Protein AF-0000000080320862 (afdb_homodimer)

Solvent-accessible surface area (backbone atoms only — not comparable to full-atom values): 38168 Å² total; per-residue (Å²): 133,82,80,70,56,69,65,34,37,49,90,59,56,65,63,88,55,69,95,34,54,63,26,19,62,57,45,36,43,0,44,54,37,73,47,16,58,70,41,44,76,78,31,40,38,2,39,52,49,59,76,60,39,82,81,74,31,56,64,66,23,65,77,60,53,41,33,59,44,32,44,46,53,8,50,66,34,42,36,65,35,43,49,48,20,52,14,40,46,42,31,49,30,20,54,40,55,58,47,54,62,36,34,34,38,29,42,59,61,48,59,67,40,59,56,34,24,29,56,77,30,51,31,48,75,42,50,23,65,51,68,42,87,62,38,55,43,66,52,51,66,38,51,59,55,45,36,51,49,39,22,73,74,70,73,43,66,46,64,31,34,37,43,45,35,39,28,89,72,34,22,36,68,47,61,50,50,60,35,18,51,52,27,57,74,72,70,28,46,29,35,35,36,20,41,74,36,36,42,45,31,85,50,45,28,57,82,27,48,41,44,27,42,31,23,17,25,13,31,10,33,13,4,25,28,45,22,11,33,33,26,27,37,74,87,52,39,62,56,39,55,31,48,38,83,61,58,43,76,74,73,58,50,64,47,61,84,22,22,38,60,44,53,32,32,46,45,40,43,19,38,28,46,51,18,30,44,25,15,39,56,58,31,68,54,48,19,75,47,33,66,60,45,27,49,51,34,44,51,48,53,56,59,48,47,31,30,56,54,31,40,81,39,27,54,78,79,55,77,37,36,38,40,17,33,37,17,58,47,53,28,55,48,22,75,71,40,94,55,24,46,34,39,65,35,52,55,33,43,76,65,40,34,35,36,54,55,70,56,44,31,54,40,45,49,31,21,57,47,86,57,48,71,69,54,47,50,50,54,54,44,46,55,50,50,52,33,48,74,72,72,38,58,64,60,132,133,79,79,70,54,70,65,35,37,53,88,59,57,64,61,86,56,67,94,35,53,64,26,20,64,57,44,38,43,0,43,54,38,75,47,16,59,70,42,42,76,78,32,40,38,3,43,52,49,57,75,60,40,82,80,74,31,57,63,66,22,65,75,60,52,40,33,59,44,32,44,48,52,9,52,66,33,42,36,64,35,42,48,48,20,53,14,40,47,41,30,49,30,20,52,40,55,57,46,53,63,35,34,34,38,29,43,60,62,50,60,68,39,60,56,34,25,29,56,77,30,52,31,49,73,41,49,25,64,52,69,42,87,62,39,54,44,63,50,52,66,38,52,58,54,44,38,52,50,39,22,72,74,69,74,43,65,44,64,31,34,39,43,44,36,39,28,89,73,33,24,37,68,47,60,50,52,60,35,19,50,51,26,57,75,70,70,28,47,28,36,36,37,20,42,74,36,37,43,46,32,84,50,44,29,56,82,28,47,40,44,27,42,30,24,18,26,12,31,9,32,12,5,27,23,48,22,12,32,34,28,25,37,73,89,54,41,61,57,38,55,31,48,38,82,63,56,41,76,74,74,58,50,64,48,61,85,22,23,38,60,44,51,32,32,46,46,41,42,21,38,29,45,50,17,30,45,27,14,38,57,58,30,67,53,49,19,76,47,34,66,60,44,25,49,51,35,43,51,49,50,55,58,49,47,32,28,55,53,31,41,82,39,26,52,79,79,57,76,39,36,39,41,18,35,38,17,59,44,55,29,55,47,21,75,71,38,93,57,25,46,34,39,65,35,51,56,33,44,76,66,40,35,34,37,54,54,72,54,44,31,54,41,44,48,31,20,56,47,88,56,49,72,69,54,46,49,50,52,53,45,46,56,50,52,53,34,48,74,73,72,38,58,63,62,133

Sequence (792 aa):
MGMDLNRYHPNNLKRVSSGMINVHPIQRGGILTEEARRVLLEWADGYSVCDVCLEGRVDLVKNPPIDEFKQDVAEFLGMDTARFTAGARHAKFAIMSAFKNGTLVLDSLAHYTSYIAAELNGIRVYEVPNSGYPDFRIDPEGYATTFERVKEETGRYPDLALLTHVDYRYGNLADARKVGKICEEYEVSLVLNTAYTSGIMEVDGKKLRASFIVGSGHKSWAATAPIGILATNYELADSVFRTSKLRGDWSGRAFTKKELALFGCSPVYGLPVMTLMASFPRVVERVKRWDEEVEKARWFVREMEKIEGVELIGERPKNHTLMHFESPAFHHIAKKHRKRGYFLYHELKKRKVFGVQAGMTKNFKLNTYGLSWEELEKVAWAFKDIAEKYGVEVEDMGMDLNRYHPNNLKRVSSGMINVHPIQRGGILTEEARRVLLEWADGYSVCDVCLEGRVDLVKNPPIDEFKQDVAEFLGMDTARFTAGARHAKFAIMSAFKNGTLVLDSLAHYTSYIAAELNGIRVYEVPNSGYPDFRIDPEGYATTFERVKEETGRYPDLALLTHVDYRYGNLADARKVGKICEEYEVSLVLNTAYTSGIMEVDGKKLRASFIVGSGHKSWAATAPIGILATNYELADSVFRTSKLRGDWSGRAFTKKELALFGCSPVYGLPVMTLMASFPRVVERVKRWDEEVEKARWFVREMEKIEGVELIGERPKNHTLMHFESPAFHHIAKKHRKRGYFLYHELKKRKVFGVQAGMTKNFKLNTYGLSWEELEKVAWAFKDIAEKYGVEVED

InterPro domains:
  IPR008829 SepSecS/SepCysS family [PF05889] (107-380)
  IPR013375 O-phosphoseryl-tRNA:Cys-tRNA synthase, archaea [MF_01675] (6-391)
  IPR013375 O-phosphoseryl-tRNA:Cys-tRNA synthase, archaea [NF006810] (5-394)
  IPR013375 O-phosphoseryl-tRNA:Cys-tRNA synthase, archaea [TIGR02539] (14-390)
  IPR015421 Pyridoxal phosphate-dependent transferase, major domain [G3DSA:3.40.640.10] (29-288)
  IPR015422 Pyridoxal phosphate-dependent transferase, small domain [G3DSA:3.90.1150.10] (19-386)
  IPR015424 Pyridoxal phosphate-dependent transferase [SSF53383] (21-385)

pLDDT: mean 95.89, std 4.99, range [46.97, 98.94]

Radius of gyration: 27.14 Å; Cα contacts (8 Å, |Δi|>4): 1940; chains: 2; bounding box: 61×83×74 Å

Organism: NCBI:txid113653

Foldseek 3Di:
DDDPCVCVPVVNVDDPLPQFAAFAQQAFQQAFDPLLVVCCVVFVDDLSQCVQDDPQASCCRPVVHNVVVQQVVCVQQQFGGKFKAQFLLLLLLLLCLLVALFEEEEEPLDDVSNVVSCVVRNYHYHYQFAPDPFARAGDLVSLVVVQVVCCVVPVHGTQAYEYEQAGQAARAGHPLQSNLVSCVVRVHAYEYECQQPQLQARHHCVNSNHQWYKYFNNRRQNFDHGMMMIGGHPVCCCSSQPADPDADPPVRDDLRCAGVSCPGYRPPRTSRSSSSVSSRVVSSVNNVVLVVLLVLQQVLQVLQPLWPQKHWGHDPPRSFQKTKIAHVLQQVVLCVDPLRQQVLQVLCVVLRYHHWDGSDRRMTIGGCPPDDPVSSVSSSVSSVVVCVVSPIGGHD/DDDPCVCVPVVNVDDPLPQFAAFAQQAFQQAFDPLLVVCCVVFVPDLSQCVQDDPQASCCRPVVHNVVVQQVVCVQQQFGGKFKAQFLLLLLLLLCLLVALFEEEEEPLDDCSNVVSCVVRNYHYHYQFAPDPFARAGDLVSQVVVQVVCCVVPVHGTQAYEYECAGQAARAGHPLQSNLVSCVVRVHAYEYECQQPQLQARHHCVNSNHQWYKYFNNRRQNFPHGMIMIGGHPVCCCSSQPADPDADPPVRDDLRCAGVSCPGYRPDRISRSSSSVSSRVVSSVNNVVLVVLLVLQQVLQVLQPLWPQKHWGHDPPRSFQKTKIAHVLQQVVLCVDPLRQQPLQVLCVVLRYHHWDGSDRRMTIGGCPPDDPVSSVSSSVSSVVVCVVSPIGGHD

Nearest PDB structures (foldseek):
  5x6b-assembly1_I  TM=9.585E-01  e=4.644E-48  Methanocaldococcus jannaschii DSM 2661
  3wkr-assembly1_B  TM=9.560E-01  e=3.952E-47  Methanocaldococcus jannaschii DSM 2661
  2e7i-assembly1_A  TM=9.645E-01  e=5.392E-44  Archaeoglobus fulgidus
  3f0h-assembly1_A-2  TM=7.713E-01  e=8.093E-20  unclassified
  7k0m-assembly1_A  TM=6.942E-01  e=3.249E-17  Homo sapiens

Secondary structure (DSSP, 8-state):
----GGGGSGGG---TTTTSEE--TTTSTTPPPHHHHHHHTTT-SSSTTGGG--SS-GGG--SS-HHHHHHHHHHHTT-SEEEEESSHHHHHHHHHHTTTT-EEEEETT--HHHHHHHHHTT-EEEEEPB--TTT-PBPTHHHHHHHHHHHHHHSS--SEEEEESB-TTT--B--HHHHHHHHHHHT-EEEEE-TTTBTTB---TTTTT-SEEEEEHHHHS--SSS-EEEEE-HHHHHHHTPBP--B-TTT--B-TTSBGGGTBS-S--SHHHHHHHHHHHHHHHHGGGHHHHHHHHHHHHHHHTTBTT-EEESSSS--SSEEEEE-HHHHHHHHHSTTGGGHHHHHHHHTTEE-SPTT--SEEEEE-TT--HHHHHHHHHHHHHHHHHTT--B--/----GGGGSGGG---TTTTSEE--TTTSTTPPPHHHHHHHTTT-SSSTTGGG--SS-GGG--SS-HHHHHHHHHHHTT-SEEEEESSHHHHHHHHHHTTTT-EEEEETT--HHHHHHHHHTT-EEEEEPB--TTT-PBPTHHHHHHHHHHHHHHSS--SEEEEESB-TTT--B--HHHHHHHHHHHT-EEEEE-TTTBTTB---TTTTT-SEEEEEHHHHS--SSS-EEEEE-HHHHHHHTPBP--B-TTT--B-TTSBGGGTBS-S--SHHHHHHHHHHHHHHHHGGGHHHHHHHHHHHHHHHTTBTT-EEESSSS--SSEEEEE-HHHHHHHHHSTTGGGHHHHHHHHTTEE-SPTT--SEEEEE-TT--HHHHHHHHHHHHHHHHHTT--B--

Structure (mmCIF, N/CA/C/O backbone):
data_AF-0000000080320862-model_v1
#
loop_
_entity.id
_entity.type
_entity.pdbx_description
1 polymer 'O-phospho-L-seryl-tRNA:Cys-tRNA synthase'
#
loop_
_atom_site.group_PDB
_atom_site.id
_atom_site.type_symbol
_atom_site.label_atom_id
_atom_site.label_alt_id
_atom_site.label_comp_id
_atom_site.label_asym_id
_atom_site.label_entity_id
_atom_site.label_seq_id
_atom_site.pdbx_PDB_ins_code
_atom_site.Cartn_x
_atom_site.Cartn_y
_atom_site.Cartn_z
_atom_site.occupancy
_atom_site.B_iso_or_equiv
_atom_site.auth_seq_id
_atom_site.auth_comp_id
_atom_site.auth_asym_id
_atom_site.auth_atom_id
_atom_site.pdbx_PDB_model_num
ATOM 1 N N . MET A 1 1 ? 31.781 -3.891 -5.289 1 46.97 1 MET A N 1
ATOM 2 C CA . MET A 1 1 ? 31.984 -3.943 -3.846 1 46.97 1 MET A CA 1
ATOM 3 C C . MET A 1 1 ? 30.812 -4.613 -3.148 1 46.97 1 MET A C 1
ATOM 5 O O . MET A 1 1 ? 29.656 -4.445 -3.562 1 46.97 1 MET A O 1
ATOM 9 N N . GLY A 1 2 ? 30.938 -5.785 -2.477 1 68.69 2 GLY A N 1
ATOM 10 C CA . GLY A 1 2 ? 30.031 -6.746 -1.866 1 68.69 2 GLY A CA 1
ATOM 11 C C . GLY A 1 2 ? 29 -6.102 -0.953 1 68.69 2 GLY A C 1
ATOM 12 O O . GLY A 1 2 ? 29.25 -5.039 -0.378 1 68.69 2 GLY A O 1
ATOM 13 N N . MET A 1 3 ? 27.625 -6.383 -1.11 1 88.44 3 MET A N 1
ATOM 14 C CA . MET A 1 3 ? 26.578 -5.906 -0.226 1 88.44 3 MET A CA 1
ATOM 15 C C . MET A 1 3 ? 26.938 -6.129 1.236 1 88.44 3 MET A C 1
ATOM 17 O O . MET A 1 3 ? 27.406 -7.207 1.604 1 88.44 3 MET A O 1
ATOM 21 N N . ASP A 1 4 ? 27.016 -5.012 2.002 1 93.62 4 ASP A N 1
ATOM 22 C CA . ASP A 1 4 ? 27.188 -5.176 3.445 1 93.62 4 ASP A CA 1
ATOM 23 C C . ASP A 1 4 ? 25.844 -5.516 4.109 1 93.62 4 ASP A C 1
ATOM 25 O O . ASP A 1 4 ? 25.141 -4.625 4.578 1 93.62 4 ASP A O 1
ATOM 29 N N . LEU A 1 5 ? 25.609 -6.785 4.328 1 95.81 5 LEU A N 1
ATOM 30 C CA . LEU A 1 5 ? 24.312 -7.273 4.82 1 95.81 5 LEU A CA 1
ATOM 31 C C . LEU A 1 5 ? 24.188 -7.035 6.32 1 95.81 5 LEU A C 1
ATOM 33 O O . LEU A 1 5 ? 23.078 -7.094 6.863 1 95.81 5 LEU A O 1
ATOM 37 N N . ASN A 1 6 ? 25.281 -6.766 6.98 1 95.19 6 ASN A N 1
ATOM 38 C CA . ASN A 1 6 ? 25.25 -6.535 8.422 1 95.19 6 ASN A CA 1
ATOM 39 C C . ASN A 1 6 ? 24.438 -5.289 8.773 1 95.19 6 ASN A C 1
ATOM 41 O O . ASN A 1 6 ? 23.922 -5.176 9.883 1 95.19 6 ASN A O 1
ATOM 45 N N . ARG A 1 7 ? 24.375 -4.395 7.84 1 95.81 7 ARG A N 1
ATOM 46 C CA . ARG A 1 7 ? 23.625 -3.154 8.023 1 95.81 7 ARG A CA 1
ATOM 47 C C . ARG A 1 7 ? 22.156 -3.443 8.367 1 95.81 7 ARG A C 1
ATOM 49 O O . ARG A 1 7 ? 21.484 -2.613 8.977 1 95.81 7 ARG A O 1
ATOM 56 N N . TYR A 1 8 ? 21.703 -4.645 8.016 1 97.62 8 TYR A N 1
ATOM 57 C CA . TYR A 1 8 ? 20.266 -4.93 8.117 1 97.62 8 TYR A CA 1
ATOM 58 C C . TYR A 1 8 ? 19.969 -5.82 9.32 1 97.62 8 TYR A C 1
ATOM 60 O O . TYR A 1 8 ? 18.844 -6.293 9.484 1 97.62 8 TYR A O 1
ATOM 68 N N . HIS A 1 9 ? 21 -6.09 10.164 1 96.75 9 HIS A N 1
ATOM 69 C CA . HIS A 1 9 ? 20.781 -6.801 11.422 1 96.75 9 HIS A CA 1
ATOM 70 C C . HIS A 1 9 ? 19.797 -6.039 12.312 1 96.75 9 HIS A C 1
ATOM 72 O O . HIS A 1 9 ? 19.844 -4.809 12.391 1 96.75 9 HIS A O 1
ATOM 78 N N . PRO A 1 10 ? 18.859 -6.762 12.969 1 95.56 10 PRO A N 1
ATOM 79 C CA . PRO A 1 10 ? 17.859 -6.098 13.805 1 95.56 10 PRO A CA 1
ATOM 80 C C . PRO A 1 10 ? 18.484 -5.113 14.797 1 95.56 10 PRO A C 1
ATOM 82 O O . PRO A 1 10 ? 17.875 -4.078 15.102 1 95.56 10 PRO A O 1
ATOM 85 N N . ASN A 1 11 ? 19.641 -5.391 15.297 1 94.69 11 ASN A N 1
ATOM 86 C CA . ASN A 1 11 ? 20.328 -4.508 16.234 1 94.69 11 ASN A CA 1
ATOM 87 C C . ASN A 1 11 ? 20.672 -3.166 15.609 1 94.69 11 ASN A C 1
ATOM 89 O O . ASN A 1 11 ? 20.875 -2.178 16.312 1 94.69 11 ASN A O 1
ATOM 93 N N . ASN A 1 12 ? 20.781 -3.119 14.273 1 94.5 12 ASN A N 1
ATOM 94 C CA . ASN A 1 12 ? 21.109 -1.898 13.547 1 94.5 12 ASN A CA 1
ATOM 95 C C . ASN A 1 12 ? 19.859 -1.221 12.992 1 94.5 12 ASN A C 1
ATOM 97 O O . ASN A 1 12 ? 19.953 -0.229 12.266 1 94.5 12 ASN A O 1
ATOM 101 N N . LEU A 1 13 ? 18.719 -1.763 13.312 1 94.56 13 LEU A N 1
ATOM 102 C CA . LEU A 1 13 ? 17.453 -1.229 12.82 1 94.56 13 LEU A CA 1
ATOM 103 C C . LEU A 1 13 ? 16.578 -0.745 13.977 1 94.56 13 LEU A C 1
ATOM 105 O O . LEU A 1 13 ? 15.352 -0.868 13.922 1 94.56 13 LEU A O 1
ATOM 109 N N . LYS A 1 14 ? 17.109 -0.17 14.93 1 91.81 14 LYS A N 1
ATOM 110 C CA . LYS A 1 14 ? 16.359 0.406 16.047 1 91.81 14 LYS A CA 1
ATOM 111 C C . LYS A 1 14 ? 15.781 1.765 15.672 1 91.81 14 LYS A C 1
ATOM 113 O O . LYS A 1 14 ? 16.391 2.529 14.93 1 91.81 14 LYS A O 1
ATOM 118 N N . ARG A 1 15 ? 14.617 1.944 16.203 1 89.81 15 ARG A N 1
ATOM 119 C CA . ARG A 1 15 ? 13.984 3.236 15.961 1 89.81 15 ARG A CA 1
ATOM 120 C C . ARG A 1 15 ? 14.695 4.344 16.734 1 89.81 15 ARG A C 1
ATOM 122 O O . ARG A 1 15 ? 14.938 4.215 17.938 1 89.81 15 ARG A O 1
ATOM 129 N N . VAL A 1 16 ? 14.906 5.43 16.078 1 87.44 16 VAL A N 1
ATOM 130 C CA . VAL A 1 16 ? 15.688 6.523 16.641 1 87.44 16 VAL A CA 1
ATOM 131 C C . VAL A 1 16 ? 14.93 7.145 17.812 1 87.44 16 VAL A C 1
ATOM 133 O O . VAL A 1 16 ? 15.539 7.598 18.781 1 87.44 16 VAL A O 1
ATOM 136 N N . SER A 1 17 ? 13.641 7.086 17.766 1 89.62 17 SER A N 1
ATOM 137 C CA . SER A 1 17 ? 12.805 7.758 18.75 1 89.62 17 SER A CA 1
ATOM 138 C C . SER A 1 17 ? 12.516 6.84 19.938 1 89.62 17 SER A C 1
ATOM 140 O O . SER A 1 17 ? 11.781 7.215 20.859 1 89.62 17 SER A O 1
ATOM 142 N N . SER A 1 18 ? 13.117 5.656 19.969 1 88 18 SER A N 1
ATOM 143 C CA . SER A 1 18 ? 12.82 4.688 21.016 1 88 18 SER A CA 1
ATOM 144 C C . SER A 1 18 ? 13.117 5.266 22.406 1 88 18 SER A C 1
ATOM 146 O O . SER A 1 18 ? 14.188 5.828 22.625 1 88 18 SER A O 1
ATOM 148 N N . GLY A 1 19 ? 12.125 5.164 23.297 1 90.5 19 GLY A N 1
ATOM 149 C CA . GLY A 1 19 ? 12.305 5.609 24.672 1 90.5 19 GLY A CA 1
ATOM 150 C C . GLY A 1 19 ? 12.07 7.098 24.859 1 90.5 19 GLY A C 1
ATOM 151 O O . GLY A 1 19 ? 12.25 7.629 25.953 1 90.5 19 GLY A O 1
ATOM 152 N N . MET A 1 20 ? 11.641 7.77 23.891 1 95.5 20 MET A N 1
ATOM 153 C CA . MET A 1 20 ? 11.422 9.211 23.953 1 95.5 20 MET A CA 1
ATOM 154 C C . MET A 1 20 ? 9.953 9.555 23.703 1 95.5 20 MET A C 1
ATOM 156 O O . MET A 1 20 ? 9.195 8.719 23.203 1 95.5 20 MET A O 1
ATOM 160 N N . ILE A 1 21 ? 9.523 10.766 24.172 1 97.25 21 ILE A N 1
ATOM 161 C CA . ILE A 1 21 ? 8.219 11.281 23.781 1 97.25 21 ILE A CA 1
ATOM 162 C C . ILE A 1 21 ? 8.273 11.82 22.359 1 97.25 21 ILE A C 1
ATOM 164 O O . ILE A 1 21 ? 8.953 12.812 22.078 1 97.25 21 ILE A O 1
ATOM 168 N N . ASN A 1 22 ? 7.652 11.086 21.453 1 95.19 22 ASN A N 1
ATOM 169 C CA . ASN A 1 22 ? 7.637 11.477 20.047 1 95.19 22 ASN A CA 1
ATOM 170 C C . ASN A 1 22 ? 6.473 12.422 19.734 1 95.19 22 ASN A C 1
ATOM 172 O O . ASN A 1 22 ? 5.312 12.008 19.766 1 95.19 22 ASN A O 1
ATOM 176 N N . VAL A 1 23 ? 6.762 13.68 19.406 1 97.38 23 VAL A N 1
ATOM 177 C CA . VAL A 1 23 ? 5.727 14.68 19.156 1 97.38 23 VAL A CA 1
ATOM 178 C C . VAL A 1 23 ? 5.688 15 17.656 1 97.38 23 VAL A C 1
ATOM 180 O O . VAL A 1 23 ? 5.219 16.078 17.266 1 97.38 23 VAL A O 1
ATOM 183 N N . HIS A 1 24 ? 6.289 14.07 16.828 1 95.31 24 HIS A N 1
ATOM 184 C CA . HIS A 1 24 ? 6.262 14.289 15.391 1 95.31 24 HIS A CA 1
ATOM 185 C C . HIS A 1 24 ? 4.832 14.43 14.883 1 95.31 24 HIS A C 1
ATOM 187 O O . HIS A 1 24 ? 3.943 13.68 15.297 1 95.31 24 HIS A O 1
ATOM 193 N N . PRO A 1 25 ? 4.594 15.312 13.945 1 94.56 25 PRO A N 1
ATOM 194 C CA . PRO A 1 25 ? 3.246 15.656 13.484 1 94.56 25 PRO A CA 1
ATOM 195 C C . PRO A 1 25 ? 2.473 14.438 12.977 1 94.56 25 PRO A C 1
ATOM 197 O O . PRO A 1 25 ? 1.252 14.367 13.133 1 94.56 25 PRO A O 1
ATOM 200 N N . ILE A 1 26 ? 3.094 13.422 12.422 1 92.25 26 ILE A N 1
ATOM 201 C CA . ILE A 1 26 ? 2.375 12.375 11.703 1 92.25 26 ILE A CA 1
ATOM 202 C C . ILE A 1 26 ? 2.297 11.117 12.57 1 92.25 26 ILE A C 1
ATOM 204 O O . ILE A 1 26 ? 1.767 10.094 12.141 1 92.25 26 ILE A O 1
ATOM 208 N N . GLN A 1 27 ? 2.746 11.125 13.828 1 91.38 27 GLN A N 1
ATOM 209 C CA . GLN A 1 27 ? 2.943 9.867 14.539 1 91.38 27 GLN A CA 1
ATOM 210 C C . GLN A 1 27 ? 1.879 9.664 15.617 1 91.38 27 GLN A C 1
ATOM 212 O O . GLN A 1 27 ? 1.612 8.539 16.031 1 91.38 27 GLN A O 1
ATOM 217 N N . ARG A 1 28 ? 1.234 10.75 15.977 1 94.31 28 ARG A N 1
ATOM 218 C CA . ARG A 1 28 ? 0.558 10.734 17.266 1 94.31 28 ARG A CA 1
ATOM 219 C C . ARG A 1 28 ? -0.772 9.992 17.188 1 94.31 28 ARG A C 1
ATOM 221 O O . ARG A 1 28 ? -1.066 9.141 18.016 1 94.31 28 ARG A O 1
ATOM 228 N N . GLY A 1 29 ? -1.543 10.281 16.188 1 94.75 29 GLY A N 1
ATOM 229 C CA . GLY A 1 29 ? -2.842 9.641 16.078 1 94.75 29 GLY A CA 1
ATOM 230 C C . GLY A 1 29 ? -2.76 8.234 15.508 1 94.75 29 GLY A C 1
ATOM 231 O O . GLY A 1 29 ? -3.742 7.488 15.539 1 94.75 29 GLY A O 1
ATOM 232 N N . GLY A 1 30 ? -1.595 7.805 15.047 1 94.69 30 GLY A N 1
ATOM 233 C CA . GLY A 1 30 ? -1.415 6.52 14.391 1 94.69 30 GLY A CA 1
ATOM 234 C C . GLY A 1 30 ? -0.838 5.457 15.305 1 94.69 30 GLY A C 1
ATOM 235 O O . GLY A 1 30 ? -0.691 4.297 14.906 1 94.69 30 GLY A O 1
ATOM 236 N N . ILE A 1 31 ? -0.519 5.816 16.594 1 95.12 31 ILE A N 1
ATOM 237 C CA . ILE A 1 31 ? 0.044 4.867 17.562 1 95.12 31 ILE A CA 1
ATOM 238 C C . ILE A 1 31 ? -0.952 3.74 17.812 1 95.12 31 ILE A C 1
ATOM 240 O O . ILE A 1 31 ? -2.131 3.99 18.062 1 95.12 31 ILE A O 1
ATOM 244 N N . LEU A 1 32 ? -0.488 2.508 17.75 1 96.38 32 LEU A N 1
ATOM 245 C CA . LEU A 1 32 ? -1.352 1.339 17.875 1 96.38 32 LEU A CA 1
ATOM 246 C C . LEU A 1 32 ? -1.951 1.248 19.266 1 96.38 32 LEU A C 1
ATOM 248 O O . LEU A 1 32 ? -1.299 1.606 20.25 1 96.38 32 LEU A O 1
ATOM 252 N N . THR A 1 33 ? -3.193 0.802 19.328 1 97.19 33 THR A N 1
ATOM 253 C CA . THR A 1 33 ? -3.811 0.458 20.594 1 97.19 33 THR A CA 1
ATOM 254 C C . THR A 1 33 ? -3.219 -0.833 21.156 1 97.19 33 THR A C 1
ATOM 256 O O . THR A 1 33 ? -2.496 -1.544 20.453 1 97.19 33 THR A O 1
ATOM 259 N N . GLU A 1 34 ? -3.488 -1.086 22.406 1 96.81 34 GLU A N 1
ATOM 260 C CA . GLU A 1 34 ? -3.066 -2.35 23.016 1 96.81 34 GLU A CA 1
ATOM 261 C C . GLU A 1 34 ? -3.67 -3.539 22.266 1 96.81 34 GLU A C 1
ATOM 263 O O . GLU A 1 34 ? -3.01 -4.562 22.078 1 96.81 34 GLU A O 1
ATOM 268 N N . GLU A 1 35 ? -4.957 -3.42 21.906 1 97.5 35 GLU A N 1
ATOM 269 C CA . GLU A 1 35 ? -5.645 -4.477 21.172 1 97.5 35 GLU A CA 1
ATOM 270 C C . GLU A 1 35 ? -4.953 -4.77 19.844 1 97.5 35 GLU A C 1
ATOM 272 O O . GLU A 1 35 ? -4.773 -5.934 19.484 1 97.5 35 GLU A O 1
ATOM 277 N N . ALA A 1 36 ? -4.574 -3.715 19.109 1 96.88 36 ALA A N 1
ATOM 278 C CA . ALA A 1 36 ? -3.889 -3.883 17.828 1 96.88 36 ALA A CA 1
ATOM 279 C C . ALA A 1 36 ? -2.529 -4.551 18.016 1 96.88 36 ALA A C 1
ATOM 281 O O . ALA A 1 36 ? -2.105 -5.359 17.188 1 96.88 36 ALA A O 1
ATOM 282 N N . ARG A 1 37 ? -1.789 -4.258 19.078 1 96 37 ARG A N 1
ATOM 283 C CA . ARG A 1 37 ? -0.488 -4.859 19.344 1 96 37 ARG A CA 1
ATOM 284 C C . ARG A 1 37 ? -0.615 -6.359 19.578 1 96 37 ARG A C 1
ATOM 286 O O . ARG A 1 37 ? 0.291 -7.125 19.234 1 96 37 ARG A O 1
ATOM 293 N N . ARG A 1 38 ? -1.689 -6.801 20.078 1 95.19 38 ARG A N 1
ATOM 294 C CA . ARG A 1 38 ? -1.9 -8.203 20.406 1 95.19 38 ARG A CA 1
ATOM 295 C C . ARG A 1 38 ? -2.064 -9.047 19.141 1 95.19 38 ARG A C 1
ATOM 297 O O . ARG A 1 38 ? -1.868 -10.266 19.172 1 95.19 38 ARG A O 1
ATOM 304 N N . VAL A 1 39 ? -2.439 -8.406 18.031 1 94.12 39 VAL A N 1
ATOM 305 C CA . VAL A 1 39 ? -2.686 -9.203 16.828 1 94.12 39 VAL A CA 1
ATOM 306 C C . VAL A 1 39 ? -1.477 -9.125 15.906 1 94.12 39 VAL A C 1
ATOM 308 O O . VAL A 1 39 ? -1.432 -9.812 14.883 1 94.12 39 VAL A O 1
ATOM 311 N N . LEU A 1 40 ? -0.466 -8.352 16.234 1 92.94 40 LEU A N 1
ATOM 312 C CA . LEU A 1 40 ? 0.667 -8.055 15.359 1 92.94 40 LEU A CA 1
ATOM 313 C C . LEU A 1 40 ? 1.373 -9.336 14.938 1 92.94 40 LEU A C 1
ATOM 315 O O . LEU A 1 40 ? 1.51 -9.609 13.742 1 92.94 40 LEU A O 1
ATOM 319 N N . LEU A 1 41 ? 1.746 -10.117 15.891 1 89.56 41 LEU A N 1
ATOM 320 C CA . LEU A 1 41 ? 2.564 -11.289 15.602 1 89.56 41 LEU A CA 1
ATOM 321 C C . LEU A 1 41 ? 1.768 -12.328 14.828 1 89.56 41 LEU A C 1
ATOM 323 O O . LEU A 1 41 ? 2.297 -12.969 13.914 1 89.56 41 LEU A O 1
ATOM 327 N N . GLU A 1 42 ? 0.549 -12.453 15.164 1 89.5 42 GLU A N 1
ATOM 328 C CA . GLU A 1 42 ? -0.31 -13.469 14.562 1 89.5 42 GLU A CA 1
ATOM 329 C C . GLU A 1 42 ? -0.488 -13.219 13.062 1 89.5 42 GLU A C 1
ATOM 331 O O . GLU A 1 42 ? -0.583 -14.164 12.281 1 89.5 42 GLU A O 1
ATOM 336 N N . TRP A 1 43 ? -0.539 -12.008 12.688 1 92 43 TRP A N 1
ATOM 337 C CA . TRP A 1 43 ? -0.891 -11.656 11.312 1 92 43 TRP A CA 1
ATOM 338 C C . TRP A 1 43 ? 0.305 -11.062 10.578 1 92 43 TRP A C 1
ATOM 340 O O . TRP A 1 43 ? 0.151 -10.461 9.508 1 92 43 TRP A O 1
ATOM 350 N N . ALA A 1 44 ? 1.515 -11.258 11.023 1 91.88 44 ALA A N 1
ATOM 351 C CA . ALA A 1 44 ? 2.697 -10.547 10.539 1 91.88 44 ALA A CA 1
ATOM 352 C C . ALA A 1 44 ? 3.197 -11.148 9.234 1 91.88 44 ALA A C 1
ATOM 354 O O . ALA A 1 44 ? 3.809 -10.453 8.414 1 91.88 44 ALA A O 1
ATOM 355 N N . ASP A 1 45 ? 2.867 -12.461 8.969 1 90.12 45 ASP A N 1
ATOM 356 C CA . ASP A 1 45 ? 3.461 -13.148 7.828 1 90.12 45 ASP A CA 1
ATOM 357 C C . ASP A 1 45 ? 2.762 -12.766 6.527 1 90.12 45 ASP A C 1
ATOM 359 O O . ASP A 1 45 ? 1.547 -12.93 6.395 1 90.12 45 ASP A O 1
ATOM 363 N N . GLY A 1 46 ? 3.561 -12.336 5.52 1 81.5 46 GLY A N 1
ATOM 364 C CA . GLY A 1 46 ? 3.07 -12.133 4.168 1 81.5 46 GLY A CA 1
ATOM 365 C C . GLY A 1 46 ? 1.685 -11.523 4.117 1 81.5 46 GLY A C 1
ATOM 366 O O . GLY A 1 46 ? 1.397 -10.562 4.84 1 81.5 46 GLY A O 1
ATOM 367 N N . TYR A 1 47 ? 0.938 -12.055 3.08 1 75.06 47 TYR A N 1
ATOM 368 C CA . TYR A 1 47 ? -0.455 -11.633 2.98 1 75.06 47 TYR A CA 1
ATOM 369 C C . TYR A 1 47 ? -1.356 -12.531 3.82 1 75.06 47 TYR A C 1
ATOM 371 O O . TYR A 1 47 ? -1.982 -13.453 3.299 1 75.06 47 TYR A O 1
ATOM 379 N N . SER A 1 48 ? -1.496 -12.18 4.941 1 78.56 48 SER A N 1
ATOM 380 C CA . SER A 1 48 ? -2.049 -13.102 5.93 1 78.56 48 SER A CA 1
ATOM 381 C C . SER A 1 48 ? -3.568 -13.18 5.82 1 78.56 48 SER A C 1
ATOM 383 O O . SER A 1 48 ? -4.176 -14.148 6.277 1 78.56 48 SER A O 1
ATOM 385 N N . VAL A 1 49 ? -4.152 -12.273 5.02 1 86.69 49 VAL A N 1
ATOM 386 C CA . VAL A 1 49 ? -5.605 -12.281 4.922 1 86.69 49 VAL A CA 1
ATOM 387 C C . VAL A 1 49 ? -6.031 -12.945 3.615 1 86.69 49 VAL A C 1
ATOM 389 O O . VAL A 1 49 ? -7.121 -13.523 3.527 1 86.69 49 VAL A O 1
ATOM 392 N N . CYS A 1 50 ? -5.184 -13.008 2.693 1 87.06 50 CYS A N 1
ATOM 393 C CA . CYS A 1 50 ? -5.531 -13.445 1.348 1 87.06 50 CYS A CA 1
ATOM 394 C C . CYS A 1 50 ? -5.617 -14.969 1.275 1 87.06 50 CYS A C 1
ATOM 396 O O . CYS A 1 50 ? -6.207 -15.516 0.344 1 87.06 50 CYS A O 1
ATOM 398 N N . ASP A 1 51 ? -5.051 -15.617 2.213 1 83.75 51 ASP A N 1
ATOM 399 C CA . ASP A 1 51 ? -5.102 -17.078 2.178 1 83.75 51 ASP A CA 1
ATOM 400 C C . ASP A 1 51 ? -6.488 -17.578 2.562 1 83.75 51 ASP A C 1
ATOM 402 O O . ASP A 1 51 ? -6.77 -18.781 2.436 1 83.75 51 ASP A O 1
ATOM 406 N N . VAL A 1 52 ? -7.395 -16.656 2.941 1 87.62 52 VAL A N 1
ATOM 407 C CA . VAL A 1 52 ? -8.766 -17.047 3.25 1 87.62 52 VAL A CA 1
ATOM 408 C C . VAL A 1 52 ? -9.727 -16.344 2.299 1 87.62 52 VAL A C 1
ATOM 410 O O . VAL A 1 52 ? -10.945 -16.375 2.502 1 87.62 52 VAL A O 1
ATOM 413 N N . CYS A 1 53 ? -9.195 -15.664 1.346 1 88.06 53 CYS A N 1
ATOM 414 C CA . CYS A 1 53 ? -10.016 -14.938 0.388 1 88.06 53 CYS A CA 1
ATOM 415 C C . CYS A 1 53 ? -10.578 -15.867 -0.68 1 88.06 53 CYS A C 1
ATOM 417 O O . CYS A 1 53 ? -9.828 -16.359 -1.536 1 88.06 53 CYS A O 1
ATOM 419 N N . LEU A 1 54 ? -11.859 -16.047 -0.661 1 83.25 54 LEU A N 1
ATOM 420 C CA . LEU A 1 54 ? -12.5 -16.969 -1.591 1 83.25 54 LEU A CA 1
ATOM 421 C C . LEU A 1 54 ? -13.203 -16.203 -2.715 1 83.25 54 LEU A C 1
ATOM 423 O O . LEU A 1 54 ? -13.383 -16.75 -3.812 1 83.25 54 LEU A O 1
ATOM 427 N N . GLU A 1 55 ? -13.5 -14.945 -2.441 1 81.19 55 GLU A N 1
ATOM 428 C CA . GLU A 1 55 ? -14.312 -14.18 -3.381 1 81.19 55 GLU A CA 1
ATOM 429 C C . GLU A 1 55 ? -13.438 -13.422 -4.375 1 81.19 55 GLU A C 1
ATOM 431 O O . GLU A 1 55 ? -13.945 -12.805 -5.316 1 81.19 55 GLU A O 1
ATOM 436 N N . GLY A 1 56 ? -12.211 -13.406 -4.172 1 86.19 56 GLY A N 1
ATOM 437 C CA . GLY A 1 56 ? -11.297 -12.758 -5.098 1 86.19 56 GLY A CA 1
ATOM 438 C C . GLY A 1 56 ? -11.047 -11.297 -4.77 1 86.19 56 GLY A C 1
ATOM 439 O O . GLY A 1 56 ? -10.359 -10.594 -5.512 1 86.19 56 GLY A O 1
ATOM 440 N N . ARG A 1 57 ? -11.719 -10.805 -3.771 1 92.44 57 ARG A N 1
ATOM 441 C CA . ARG A 1 57 ? -11.477 -9.469 -3.232 1 92.44 57 ARG A CA 1
ATOM 442 C C . ARG A 1 57 ? -11.438 -9.492 -1.708 1 92.44 57 ARG A C 1
ATOM 444 O O . ARG A 1 57 ? -12.344 -10.031 -1.065 1 92.44 57 ARG A O 1
ATOM 451 N N . VAL A 1 58 ? -10.469 -8.828 -1.168 1 90 58 VAL A N 1
ATOM 452 C CA . VAL A 1 58 ? -10.203 -8.922 0.265 1 90 58 VAL A CA 1
ATOM 453 C C . VAL A 1 58 ? -11.305 -8.203 1.04 1 90 58 VAL A C 1
ATOM 455 O O . VAL A 1 58 ? -11.656 -8.602 2.15 1 90 58 VAL A O 1
ATOM 458 N N . ASP A 1 59 ? -11.875 -7.121 0.458 1 92.12 59 ASP A N 1
ATOM 459 C CA . ASP A 1 59 ? -12.883 -6.34 1.168 1 92.12 59 ASP A CA 1
ATOM 460 C C . ASP A 1 59 ? -14.172 -7.145 1.353 1 92.12 59 ASP A C 1
ATOM 462 O O . ASP A 1 59 ? -15.055 -6.746 2.113 1 92.12 59 ASP A O 1
ATOM 466 N N . LEU A 1 60 ? -14.211 -8.383 0.729 1 93.38 60 LEU A N 1
ATOM 467 C CA . LEU A 1 60 ? -15.398 -9.227 0.818 1 93.38 60 LEU A CA 1
ATOM 468 C C . LEU A 1 60 ? -15.164 -10.391 1.774 1 93.38 60 LEU A C 1
ATOM 470 O O . LEU A 1 60 ? -16.062 -11.211 1.984 1 93.38 60 LEU A O 1
ATOM 474 N N . VAL A 1 61 ? -13.961 -10.484 2.344 1 92.88 61 VAL A N 1
ATOM 475 C CA . VAL A 1 61 ? -13.641 -11.562 3.27 1 92.88 61 VAL A CA 1
ATOM 476 C C . VAL A 1 61 ? -14.523 -11.461 4.508 1 92.88 61 VAL A C 1
ATOM 478 O O . VAL A 1 61 ? -14.656 -10.391 5.105 1 92.88 61 VAL A O 1
ATOM 481 N N . LYS A 1 62 ? -15.094 -12.586 4.941 1 92.56 62 LYS A N 1
ATOM 482 C CA . LYS A 1 62 ? -16.062 -12.594 6.043 1 92.56 62 LYS A CA 1
ATOM 483 C C . LYS A 1 62 ? -15.391 -13.023 7.348 1 92.56 62 LYS A C 1
ATOM 485 O O . LYS A 1 62 ? -15.852 -12.664 8.43 1 92.56 62 LYS A O 1
ATOM 490 N N . ASN A 1 63 ? -14.344 -13.898 7.27 1 90.31 63 ASN A N 1
ATOM 491 C CA . ASN A 1 63 ? -13.555 -14.328 8.414 1 90.31 63 ASN A CA 1
ATOM 492 C C . ASN A 1 63 ? -12.055 -14.281 8.109 1 90.31 63 ASN A C 1
ATOM 494 O O . ASN A 1 63 ? -11.531 -15.172 7.434 1 90.31 63 ASN A O 1
ATOM 498 N N . PRO A 1 64 ? -11.43 -13.25 8.805 1 92.38 64 PRO A N 1
ATOM 499 C CA . PRO A 1 64 ? -11.875 -12.195 9.711 1 92.38 64 PRO A CA 1
ATOM 500 C C . PRO A 1 64 ? -12.93 -11.281 9.086 1 92.38 64 PRO A C 1
ATOM 502 O O . PRO A 1 64 ? -13.125 -11.305 7.867 1 92.38 64 PRO A O 1
ATOM 505 N N . PRO A 1 65 ? -13.648 -10.523 9.859 1 94 65 PRO A N 1
ATOM 506 C CA . PRO A 1 65 ? -14.844 -9.828 9.375 1 94 65 PRO A CA 1
ATOM 507 C C . PRO A 1 65 ? -14.523 -8.508 8.68 1 94 65 PRO A C 1
ATOM 509 O O . PRO A 1 65 ? -15.047 -7.461 9.062 1 94 65 PRO A O 1
ATOM 512 N N . ILE A 1 66 ? -13.805 -8.523 7.594 1 94.56 66 ILE A N 1
ATOM 513 C CA . ILE A 1 66 ? -13.383 -7.348 6.84 1 94.56 66 ILE A CA 1
ATOM 514 C C . ILE A 1 66 ? -14.586 -6.746 6.105 1 94.56 66 ILE A C 1
ATOM 516 O O . ILE A 1 66 ? -14.711 -5.523 6.012 1 94.56 66 ILE A O 1
ATOM 520 N N . ASP A 1 67 ? -15.453 -7.629 5.559 1 94.81 67 ASP A N 1
ATOM 521 C CA . ASP A 1 67 ? -16.656 -7.16 4.879 1 94.81 67 ASP A CA 1
ATOM 522 C C . ASP A 1 67 ? -17.531 -6.336 5.816 1 94.81 67 ASP A C 1
ATOM 524 O O . ASP A 1 67 ? -17.953 -5.234 5.465 1 94.81 67 ASP A O 1
ATOM 528 N N . GLU A 1 68 ? -17.75 -6.863 7 1 96.19 68 GLU A N 1
ATOM 529 C CA . GLU A 1 68 ? -18.516 -6.125 8 1 96.19 68 GLU A CA 1
ATOM 530 C C . GLU A 1 68 ? -17.797 -4.859 8.438 1 96.19 68 GLU A C 1
ATOM 532 O O . GLU A 1 68 ? -18.422 -3.822 8.664 1 96.19 68 GLU A O 1
ATOM 537 N N . PHE A 1 69 ? -16.531 -4.945 8.555 1 96.88 69 PHE A N 1
ATOM 538 C CA . PHE A 1 69 ? -15.719 -3.828 9 1 96.88 69 PHE A CA 1
ATOM 539 C C . PHE A 1 69 ? -15.844 -2.648 8.047 1 96.88 69 PHE A C 1
ATOM 541 O O . PHE A 1 69 ? -15.961 -1.5 8.477 1 96.88 69 PHE A O 1
ATOM 548 N N . LYS A 1 70 ? -15.742 -2.887 6.727 1 95.56 70 LYS A N 1
ATOM 549 C CA . LYS A 1 70 ? -15.867 -1.818 5.738 1 95.56 70 LYS A CA 1
ATOM 550 C C . LYS A 1 70 ? -17.188 -1.077 5.895 1 95.56 70 LYS A C 1
ATOM 552 O O . LYS A 1 70 ? -17.234 0.147 5.758 1 95.56 70 LYS A O 1
ATOM 557 N N . GLN A 1 71 ? -18.25 -1.77 6.258 1 96.31 71 GLN A N 1
ATOM 558 C CA . GLN A 1 71 ? -19.547 -1.154 6.461 1 96.31 71 GLN A CA 1
ATOM 559 C C . GLN A 1 71 ? -19.594 -0.369 7.77 1 96.31 71 GLN A C 1
ATOM 561 O O . GLN A 1 71 ? -20.172 0.718 7.832 1 96.31 71 GLN A O 1
ATOM 566 N N . ASP A 1 72 ? -19.016 -0.97 8.797 1 98.12 72 ASP A N 1
ATOM 567 C CA . ASP A 1 72 ? -18.969 -0.281 10.086 1 98.12 72 ASP A CA 1
ATOM 568 C C . ASP A 1 72 ? -18.188 1.028 9.984 1 98.12 72 ASP A C 1
ATOM 570 O O . ASP A 1 72 ? -18.594 2.039 10.562 1 98.12 72 ASP A O 1
ATOM 574 N N . VAL A 1 73 ? -17.125 1.01 9.242 1 98 73 VAL A N 1
ATOM 575 C CA . VAL A 1 73 ? -16.312 2.211 9.047 1 98 73 VAL A CA 1
ATOM 576 C C . VAL A 1 73 ? -17.109 3.248 8.258 1 98 73 VAL A C 1
ATOM 578 O O . VAL A 1 73 ? -17.109 4.434 8.594 1 98 73 VAL A O 1
ATOM 581 N N . ALA A 1 74 ? -17.797 2.809 7.184 1 98.12 74 ALA A N 1
ATOM 582 C CA . ALA A 1 74 ? -18.641 3.717 6.418 1 98.12 74 ALA A CA 1
ATOM 583 C C . ALA A 1 74 ? -19.703 4.359 7.309 1 98.12 74 ALA A C 1
ATOM 585 O O . ALA A 1 74 ? -19.906 5.574 7.258 1 98.12 74 ALA A O 1
ATOM 586 N N . GLU A 1 75 ? -20.344 3.545 8.125 1 98 75 GLU A N 1
ATOM 587 C CA . GLU A 1 75 ? -21.359 4.047 9.039 1 98 75 GLU A CA 1
ATOM 588 C C . GLU A 1 75 ? -20.766 5.035 10.039 1 98 75 GLU A C 1
ATOM 590 O O . GLU A 1 75 ? -21.344 6.09 10.297 1 98 75 GLU A O 1
ATOM 595 N N . PHE A 1 76 ? -19.672 4.68 10.586 1 98.44 76 PHE A N 1
ATOM 596 C CA . PHE A 1 76 ? -18.969 5.527 11.547 1 98.44 76 PHE A CA 1
ATOM 597 C C . PHE A 1 76 ? -18.688 6.898 10.945 1 98.44 76 PHE A C 1
ATOM 599 O O . PHE A 1 76 ? -18.734 7.91 11.648 1 98.44 76 PHE A O 1
ATOM 606 N N . LEU A 1 77 ? -18.438 6.984 9.617 1 98.75 77 LEU A N 1
ATOM 607 C CA . LEU A 1 77 ? -18.078 8.219 8.93 1 98.75 77 LEU A CA 1
ATOM 608 C C . LEU A 1 77 ? -19.312 8.875 8.32 1 98.75 77 LEU A C 1
ATOM 610 O O . LEU A 1 77 ? -19.188 9.875 7.602 1 98.75 77 LEU A O 1
ATOM 614 N N . GLY A 1 78 ? -20.484 8.344 8.586 1 98.31 78 GLY A N 1
ATOM 615 C CA . GLY A 1 78 ? -21.703 8.891 8.016 1 98.31 78 GLY A CA 1
ATOM 616 C C . GLY A 1 78 ? -21.766 8.742 6.508 1 98.31 78 GLY A C 1
ATOM 617 O O . GLY A 1 78 ? -22.281 9.625 5.816 1 98.31 78 GLY A O 1
ATOM 618 N N . MET A 1 79 ? -21.156 7.742 5.934 1 98.56 79 MET A N 1
ATOM 619 C CA . MET A 1 79 ? -21.141 7.453 4.504 1 98.56 79 MET A CA 1
ATOM 620 C C . MET A 1 79 ? -21.812 6.125 4.207 1 98.56 79 MET A C 1
ATOM 622 O O . MET A 1 79 ? -22.297 5.449 5.121 1 98.56 79 MET A O 1
ATOM 626 N N . ASP A 1 80 ? -21.891 5.684 2.922 1 98.38 80 ASP A N 1
ATOM 627 C CA . ASP A 1 80 ? -22.672 4.504 2.57 1 98.38 80 ASP A CA 1
ATOM 628 C C . ASP A 1 80 ? -21.781 3.279 2.398 1 98.38 80 ASP A C 1
ATOM 630 O O . ASP A 1 80 ? -22.203 2.15 2.65 1 98.38 80 ASP A O 1
ATOM 634 N N . THR A 1 81 ? -20.594 3.432 1.895 1 97.69 81 THR A N 1
ATOM 635 C CA . THR A 1 81 ? -19.672 2.328 1.672 1 97.69 81 THR A CA 1
ATOM 636 C C . THR A 1 81 ? -18.219 2.807 1.779 1 97.69 81 THR A C 1
ATOM 638 O O . THR A 1 81 ? -17.953 4.008 1.709 1 97.69 81 THR A O 1
ATOM 641 N N . ALA A 1 82 ? -17.344 1.885 2.062 1 97.56 82 ALA A N 1
ATOM 642 C CA . ALA A 1 82 ? -15.93 2.23 2.225 1 97.56 82 ALA A CA 1
ATOM 643 C C . ALA A 1 82 ? -15.023 1.165 1.61 1 97.56 82 ALA A C 1
ATOM 645 O O . ALA A 1 82 ? -15.461 0.034 1.377 1 97.56 82 ALA A O 1
ATOM 646 N N . ARG A 1 83 ? -13.82 1.512 1.209 1 97.25 83 ARG A N 1
ATOM 647 C CA . ARG A 1 83 ? -12.695 0.663 0.825 1 97.25 83 ARG A CA 1
ATOM 648 C C . ARG A 1 83 ? -11.43 1.056 1.579 1 97.25 83 ARG A C 1
ATOM 650 O O . ARG A 1 83 ? -11.328 2.17 2.1 1 97.25 83 ARG A O 1
ATOM 657 N N . PHE A 1 84 ? -10.562 0.144 1.689 1 95.94 84 PHE A N 1
ATOM 658 C CA . PHE A 1 84 ? -9.234 0.414 2.24 1 95.94 84 PHE A CA 1
ATOM 659 C C . PHE A 1 84 ? -8.188 0.476 1.131 1 95.94 84 PHE A C 1
ATOM 661 O O . PHE A 1 84 ? -8.266 -0.277 0.158 1 95.94 84 PHE A O 1
ATOM 668 N N . THR A 1 85 ? -7.258 1.431 1.258 1 95.44 85 THR A N 1
ATOM 669 C CA . THR A 1 85 ? -6.332 1.74 0.173 1 95.44 85 THR A CA 1
ATOM 670 C C . THR A 1 85 ? -4.895 1.785 0.684 1 95.44 85 THR A C 1
ATOM 672 O O . THR A 1 85 ? -4.66 1.724 1.893 1 95.44 85 THR A O 1
ATOM 675 N N . ALA A 1 86 ? -3.951 1.855 -0.254 1 92.69 86 ALA A N 1
ATOM 676 C CA . ALA A 1 86 ? -2.541 1.979 0.103 1 92.69 86 ALA A CA 1
ATOM 677 C C . ALA A 1 86 ? -2.217 3.395 0.572 1 92.69 86 ALA A C 1
ATOM 679 O O . ALA A 1 86 ? -1.329 4.051 0.02 1 92.69 86 ALA A O 1
ATOM 680 N N . GLY A 1 87 ? -2.941 3.859 1.56 1 93.5 87 GLY A N 1
ATOM 681 C CA . GLY A 1 87 ? -2.797 5.203 2.098 1 93.5 87 GLY A CA 1
ATOM 682 C C . GLY A 1 87 ? -3.812 6.18 1.54 1 93.5 87 GLY A C 1
ATOM 683 O O . GLY A 1 87 ? -4.531 5.863 0.592 1 93.5 87 GLY A O 1
ATOM 684 N N . ALA A 1 88 ? -3.836 7.352 2.158 1 95.44 88 ALA A N 1
ATOM 685 C CA . ALA A 1 88 ? -4.715 8.422 1.688 1 95.44 88 ALA A CA 1
ATOM 686 C C . ALA A 1 88 ? -4.367 8.828 0.259 1 95.44 88 ALA A C 1
ATOM 688 O O . ALA A 1 88 ? -5.25 9.188 -0.522 1 95.44 88 ALA A O 1
ATOM 689 N N . ARG A 1 89 ? -3.084 8.75 -0.069 1 95.56 89 ARG A N 1
ATOM 690 C CA . ARG A 1 89 ? -2.615 9.094 -1.406 1 95.56 89 ARG A CA 1
ATOM 691 C C . ARG A 1 89 ? -3.289 8.227 -2.465 1 95.56 89 ARG A C 1
ATOM 693 O O . ARG A 1 89 ? -3.711 8.734 -3.508 1 95.56 89 ARG A O 1
ATOM 700 N N . HIS A 1 90 ? -3.385 6.965 -2.195 1 96.31 90 HIS A N 1
ATOM 701 C CA . HIS A 1 90 ? -4.035 6.055 -3.133 1 96.31 90 HIS A CA 1
ATOM 702 C C . HIS A 1 90 ? -5.539 6.305 -3.191 1 96.31 90 HIS A C 1
ATOM 704 O O . HIS A 1 90 ? -6.152 6.172 -4.25 1 96.31 90 HIS A O 1
ATOM 710 N N . ALA A 1 91 ? -6.133 6.621 -2.074 1 97.5 91 ALA A N 1
ATOM 711 C CA . ALA A 1 91 ? -7.555 6.961 -2.049 1 97.5 91 ALA A CA 1
ATOM 712 C C . ALA A 1 91 ? -7.852 8.141 -2.965 1 97.5 91 ALA A C 1
ATOM 714 O O . ALA A 1 91 ? -8.812 8.109 -3.738 1 97.5 91 ALA A O 1
ATOM 715 N N . LYS A 1 92 ? -7.055 9.164 -2.883 1 98.56 92 LYS A N 1
ATOM 716 C CA . LYS A 1 92 ? -7.258 10.344 -3.719 1 98.56 92 LYS A CA 1
ATOM 717 C C . LYS A 1 92 ? -7.078 10.008 -5.195 1 98.56 92 LYS A C 1
ATOM 719 O O . LYS A 1 92 ? -7.828 10.492 -6.047 1 98.56 92 LYS A O 1
ATOM 724 N N . PHE A 1 93 ? -6.062 9.203 -5.496 1 98.12 93 PHE A N 1
ATOM 725 C CA . PHE A 1 93 ? -5.887 8.75 -6.871 1 98.12 93 PHE A CA 1
ATOM 726 C C . PHE A 1 93 ? -7.137 8.039 -7.371 1 98.12 93 PHE A C 1
ATOM 728 O O . PHE A 1 93 ? -7.609 8.305 -8.477 1 98.12 93 PHE A O 1
ATOM 735 N N . ALA A 1 94 ? -7.637 7.121 -6.547 1 98 94 ALA A N 1
ATOM 736 C CA . ALA A 1 94 ? -8.805 6.336 -6.941 1 98 94 ALA A CA 1
ATOM 737 C C . ALA A 1 94 ? -10.008 7.238 -7.203 1 98 94 ALA A C 1
ATOM 739 O O . ALA A 1 94 ? -10.695 7.094 -8.219 1 98 94 ALA A O 1
ATOM 740 N N . ILE A 1 95 ? -10.273 8.18 -6.316 1 98.81 95 ILE A N 1
ATOM 741 C CA . ILE A 1 95 ? -11.383 9.109 -6.488 1 98.81 95 ILE A CA 1
ATOM 742 C C . ILE A 1 95 ? -11.219 9.875 -7.801 1 98.81 95 ILE A C 1
ATOM 744 O O . ILE A 1 95 ? -12.141 9.906 -8.625 1 98.81 95 ILE A O 1
ATOM 748 N N . MET A 1 96 ? -10.078 10.414 -8.016 1 98.69 96 MET A N 1
ATOM 749 C CA . MET A 1 96 ? -9.852 11.305 -9.156 1 98.69 96 MET A CA 1
ATOM 750 C C . MET A 1 96 ? -9.852 10.523 -10.461 1 98.69 96 MET A C 1
ATOM 752 O O . MET A 1 96 ? -10.102 11.086 -11.531 1 98.69 96 MET A O 1
ATOM 756 N N . SER A 1 97 ? -9.562 9.219 -10.398 1 97.88 97 SER A N 1
ATOM 757 C CA . SER A 1 97 ? -9.609 8.383 -11.594 1 97.88 97 SER A CA 1
ATOM 758 C C . SER A 1 97 ? -11.016 8.344 -12.18 1 97.88 97 SER A C 1
ATOM 760 O O . SER A 1 97 ? -11.188 8.07 -13.375 1 97.88 97 SER A O 1
ATOM 762 N N . ALA A 1 98 ? -12.023 8.602 -11.352 1 97.69 98 ALA A N 1
ATOM 763 C CA . ALA A 1 98 ? -13.398 8.641 -11.828 1 97.69 98 ALA A CA 1
ATOM 764 C C . ALA A 1 98 ? -13.703 9.961 -12.539 1 97.69 98 ALA A C 1
ATOM 766 O O . ALA A 1 98 ? -14.734 10.094 -13.203 1 97.69 98 ALA A O 1
ATOM 767 N N . PHE A 1 99 ? -12.836 10.922 -12.461 1 97.75 99 PHE A N 1
ATOM 768 C CA . PHE A 1 99 ? -13.023 12.25 -13.031 1 97.75 99 PHE A CA 1
ATOM 769 C C . PHE A 1 99 ? -11.867 12.609 -13.961 1 97.75 99 PHE A C 1
ATOM 771 O O . PHE A 1 99 ? -11.445 13.766 -14.023 1 97.75 99 PHE A O 1
ATOM 778 N N . LYS A 1 100 ? -11.32 11.633 -14.633 1 96.12 100 LYS A N 1
ATOM 779 C CA . LYS A 1 100 ? -10.133 11.805 -15.469 1 96.12 100 LYS A CA 1
ATOM 780 C C . LYS A 1 100 ? -10.32 12.969 -16.438 1 96.12 100 LYS A C 1
ATOM 782 O O . LYS A 1 100 ? -11.398 13.148 -17 1 96.12 100 LYS A O 1
ATOM 787 N N . ASN A 1 101 ? -9.25 13.727 -16.625 1 96.44 101 ASN A N 1
ATOM 788 C CA . ASN A 1 101 ? -9.164 14.828 -17.578 1 96.44 101 ASN A CA 1
ATOM 789 C C . ASN A 1 101 ? -10.156 15.938 -17.234 1 96.44 101 ASN A C 1
ATOM 791 O O . ASN A 1 101 ? -10.523 16.734 -18.109 1 96.44 101 ASN A O 1
ATOM 795 N N . GLY A 1 102 ? -10.641 15.992 -15.992 1 98 102 GLY A N 1
ATOM 796 C CA . GLY A 1 102 ? -11.555 17.031 -15.547 1 98 102 GLY A CA 1
ATOM 797 C C . GLY A 1 102 ? -10.852 18.188 -14.875 1 98 102 GLY A C 1
ATOM 798 O O . GLY A 1 102 ? -9.719 18.531 -15.227 1 98 102 GLY A O 1
ATOM 799 N N . THR A 1 103 ? -11.664 18.906 -14.008 1 98.69 103 THR A N 1
ATOM 800 C CA . THR A 1 103 ? -11.18 20.062 -13.266 1 98.69 103 THR A CA 1
ATOM 801 C C . THR A 1 103 ? -11.391 19.859 -11.766 1 98.69 103 THR A C 1
ATOM 803 O O . THR A 1 103 ? -12.414 19.328 -11.344 1 98.69 103 THR A O 1
ATOM 806 N N . LEU A 1 104 ? -10.391 20.25 -11 1 98.88 104 LEU A N 1
ATOM 807 C CA . LEU A 1 104 ? -10.406 20.141 -9.547 1 98.88 104 LEU A CA 1
ATOM 808 C C . LEU A 1 104 ? -10.117 21.484 -8.891 1 98.88 104 LEU A C 1
ATOM 810 O O . LEU A 1 104 ? -9.156 22.156 -9.258 1 98.88 104 LEU A O 1
ATOM 814 N N . VAL A 1 105 ? -11 21.938 -8.031 1 98.94 105 VAL A N 1
ATOM 815 C CA . VAL A 1 105 ? -10.727 23.062 -7.152 1 98.94 105 VAL A CA 1
ATOM 816 C C . VAL A 1 105 ? -10.305 22.547 -5.777 1 98.94 105 VAL A C 1
ATOM 818 O O . VAL A 1 105 ? -11.016 21.766 -5.156 1 98.94 105 VAL A O 1
ATOM 821 N N . LEU A 1 106 ? -9.148 22.953 -5.293 1 98.94 106 LEU A N 1
ATOM 822 C CA . LEU A 1 106 ? -8.703 22.531 -3.969 1 98.94 106 LEU A CA 1
ATOM 823 C C . LEU A 1 106 ? -8.125 23.703 -3.186 1 98.94 106 LEU A C 1
ATOM 825 O O . LEU A 1 106 ? -7.824 24.75 -3.76 1 98.94 106 LEU A O 1
ATOM 829 N N . ASP A 1 107 ? -8.109 23.547 -1.869 1 98.88 107 ASP A N 1
ATOM 830 C CA . ASP A 1 107 ? -7.504 24.578 -1.022 1 98.88 107 ASP A CA 1
ATOM 831 C C . ASP A 1 107 ? -6 24.672 -1.27 1 98.88 107 ASP A C 1
ATOM 833 O O . ASP A 1 107 ? -5.348 23.672 -1.562 1 98.88 107 ASP A O 1
ATOM 837 N N . SER A 1 108 ? -5.434 25.859 -1.094 1 98.75 108 SER A N 1
ATOM 838 C CA . SER A 1 108 ? -4.02 26.109 -1.369 1 98.75 108 SER A CA 1
ATOM 839 C C . SER A 1 108 ? -3.133 25.484 -0.295 1 98.75 108 SER A C 1
ATOM 841 O O . SER A 1 108 ? -1.905 25.516 -0.404 1 98.75 108 SER A O 1
ATOM 843 N N . LEU A 1 109 ? -3.709 24.922 0.718 1 98.5 109 LEU A N 1
ATOM 844 C CA . LEU A 1 109 ? -2.971 24.25 1.79 1 98.5 109 LEU A CA 1
ATOM 845 C C . LEU A 1 109 ? -3.014 22.734 1.625 1 98.5 109 LEU A C 1
ATOM 847 O O . LEU A 1 109 ? -2.551 22 2.498 1 98.5 109 LEU A O 1
ATOM 851 N N . ALA A 1 110 ? -3.535 22.25 0.483 1 98.69 110 ALA A N 1
ATOM 852 C CA . ALA A 1 110 ? -3.713 20.828 0.245 1 98.69 110 ALA A CA 1
ATOM 853 C C . ALA A 1 110 ? -2.375 20.094 0.276 1 98.69 110 ALA A C 1
ATOM 855 O O . ALA A 1 110 ? -1.348 20.641 -0.124 1 98.69 110 ALA A O 1
ATOM 856 N N . HIS A 1 111 ? -2.379 18.891 0.812 1 97.62 111 HIS A N 1
ATOM 857 C CA . HIS A 1 111 ? -1.213 18.016 0.796 1 97.62 111 HIS A CA 1
ATOM 858 C C . HIS A 1 111 ? -0.761 17.734 -0.632 1 97.62 111 HIS A C 1
ATOM 860 O O . HIS A 1 111 ? -1.582 17.688 -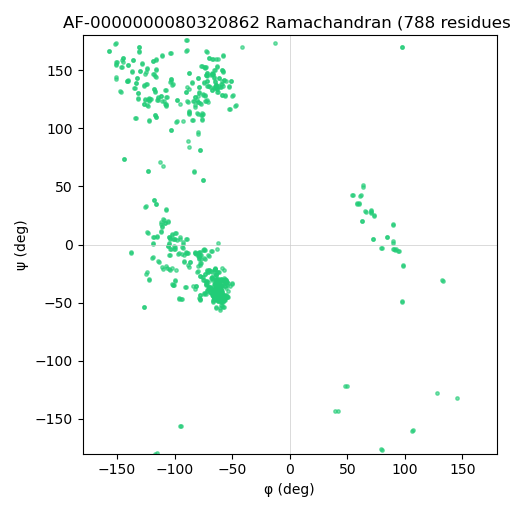1.551 1 97.62 111 HIS A O 1
ATOM 866 N N . TYR A 1 112 ? 0.523 17.5 -0.854 1 96.88 112 TYR A N 1
ATOM 867 C CA . TYR A 1 112 ? 1.097 17.328 -2.184 1 96.88 112 TYR A CA 1
ATOM 868 C C . TYR A 1 112 ? 0.45 16.156 -2.906 1 96.88 112 TYR A C 1
ATOM 870 O O . TYR A 1 112 ? 0.346 16.156 -4.137 1 96.88 112 TYR A O 1
ATOM 878 N N . THR A 1 113 ? 0.004 15.148 -2.16 1 97.12 113 THR A N 1
ATOM 879 C CA . THR A 1 113 ? -0.544 13.945 -2.777 1 97.12 113 THR A CA 1
ATOM 880 C C . THR A 1 113 ? -1.809 14.273 -3.566 1 97.12 113 THR A C 1
ATOM 882 O O . THR A 1 113 ? -2.168 13.555 -4.5 1 97.12 113 THR A O 1
ATOM 885 N N . SER A 1 114 ? -2.533 15.352 -3.191 1 98.62 114 SER A N 1
ATOM 886 C CA . SER A 1 114 ? -3.682 15.781 -3.982 1 98.62 114 SER A CA 1
ATOM 887 C C . SER A 1 114 ? -3.256 16.234 -5.375 1 98.62 114 SER A C 1
ATOM 889 O O . SER A 1 114 ? -3.92 15.93 -6.363 1 98.62 114 SER A O 1
ATOM 891 N N . TYR A 1 115 ? -2.146 16.938 -5.438 1 98.62 115 TYR A N 1
ATOM 892 C CA . TYR A 1 115 ? -1.617 17.422 -6.711 1 98.62 115 TYR A CA 1
ATOM 893 C C . TYR A 1 115 ? -1.096 16.266 -7.555 1 98.62 115 TYR A C 1
ATOM 895 O O . TYR A 1 115 ? -1.31 16.234 -8.766 1 98.62 115 TYR A O 1
ATOM 903 N N . ILE A 1 116 ? -0.433 15.336 -6.902 1 98.19 116 ILE A N 1
ATOM 904 C CA . ILE A 1 116 ? 0.098 14.164 -7.59 1 98.19 116 ILE A CA 1
ATOM 905 C C . ILE A 1 116 ? -1.049 13.352 -8.188 1 98.19 116 ILE A C 1
ATOM 907 O O . ILE A 1 116 ? -0.982 12.938 -9.344 1 98.19 116 ILE A O 1
ATOM 911 N N . ALA A 1 117 ? -2.062 13.109 -7.387 1 98.31 117 ALA A N 1
ATOM 912 C CA . ALA A 1 117 ? -3.229 12.367 -7.855 1 98.31 117 ALA A CA 1
ATOM 913 C C . ALA A 1 117 ? -3.873 13.055 -9.055 1 98.31 117 ALA A C 1
ATOM 915 O O . ALA A 1 117 ? -4.273 12.398 -10.016 1 98.31 117 ALA A O 1
ATOM 916 N N . ALA A 1 118 ? -4.016 14.383 -8.992 1 98.69 118 ALA A N 1
ATOM 917 C CA . ALA A 1 118 ? -4.594 15.148 -10.094 1 98.69 118 ALA A CA 1
ATOM 918 C C . ALA A 1 118 ? -3.758 15 -11.359 1 98.69 118 ALA A C 1
ATOM 920 O O . ALA A 1 118 ? -4.289 14.711 -12.438 1 98.69 118 ALA A O 1
ATOM 921 N N . GLU A 1 119 ? -2.459 15.172 -11.211 1 98.31 119 GLU A N 1
ATOM 922 C CA . GLU A 1 119 ? -1.556 15.094 -12.359 1 98.31 119 GLU A CA 1
ATOM 923 C C . GLU A 1 119 ? -1.598 13.711 -13 1 98.31 119 GLU A C 1
ATOM 925 O O . GLU A 1 119 ? -1.657 13.594 -14.227 1 98.31 119 GLU A O 1
ATOM 930 N N . LEU A 1 120 ? -1.587 12.695 -12.234 1 97.31 120 LEU A N 1
ATOM 931 C CA . LEU A 1 120 ? -1.604 11.32 -12.727 1 97.31 120 LEU A CA 1
ATOM 932 C C . LEU A 1 120 ? -2.883 11.039 -13.508 1 97.31 120 LEU A C 1
ATOM 934 O O . LEU A 1 120 ? -2.893 10.188 -14.398 1 97.31 120 LEU A O 1
ATOM 938 N N . ASN A 1 121 ? -3.967 11.703 -13.156 1 97.62 121 ASN A N 1
ATOM 939 C CA . ASN A 1 121 ? -5.258 11.461 -13.789 1 97.62 121 ASN A CA 1
ATOM 940 C C . ASN A 1 121 ? -5.574 12.516 -14.844 1 97.62 121 ASN A C 1
ATOM 942 O O . ASN A 1 121 ? -6.684 12.555 -15.375 1 97.62 121 ASN A O 1
ATOM 946 N N . GLY A 1 122 ? -4.645 13.453 -15.141 1 97.31 122 GLY A N 1
ATOM 947 C CA . GLY A 1 122 ? -4.828 14.469 -16.172 1 97.31 122 GLY A CA 1
ATOM 948 C C . GLY A 1 122 ? -5.801 15.555 -15.766 1 97.31 122 GLY A C 1
ATOM 949 O O . GLY A 1 122 ? -6.457 16.156 -16.609 1 97.31 122 GLY A O 1
ATOM 950 N N . ILE A 1 123 ? -5.98 15.805 -14.469 1 98.38 123 ILE A N 1
ATOM 951 C CA . ILE A 1 123 ? -6.953 16.75 -13.953 1 98.38 123 ILE A CA 1
ATOM 952 C C . ILE A 1 123 ? -6.309 18.141 -13.828 1 98.38 123 ILE A C 1
ATOM 954 O O . ILE A 1 123 ? -5.184 18.266 -13.344 1 98.38 123 ILE A O 1
ATOM 958 N N . ARG A 1 124 ? -6.973 19.234 -14.336 1 98.31 124 ARG A N 1
ATOM 959 C CA . ARG A 1 124 ? -6.531 20.609 -14.172 1 98.31 124 ARG A CA 1
ATOM 960 C C . ARG A 1 124 ? -6.895 21.141 -12.789 1 98.31 124 ARG A C 1
ATOM 962 O O . ARG A 1 124 ? -8.047 21.031 -12.367 1 98.31 124 ARG A O 1
ATOM 969 N N . VAL A 1 125 ? -5.91 21.766 -12.047 1 98.81 125 VAL A N 1
ATOM 970 C CA . VAL A 1 125 ? -6.086 22.141 -10.648 1 98.81 125 VAL A CA 1
ATOM 971 C C . VAL A 1 125 ? -6.23 23.656 -10.531 1 98.81 125 VAL A C 1
ATOM 973 O O . VAL A 1 125 ? -5.484 24.406 -11.164 1 98.81 125 VAL A O 1
ATOM 976 N N . TYR A 1 126 ? -7.215 24.109 -9.781 1 98.88 126 TYR A N 1
ATOM 977 C CA . TYR A 1 126 ? -7.414 25.484 -9.359 1 98.88 126 TYR A CA 1
ATOM 978 C C . TYR A 1 126 ? -7.363 25.609 -7.84 1 98.88 126 TYR A C 1
ATOM 980 O O . TYR A 1 126 ? -8.031 24.844 -7.129 1 98.88 126 TYR A O 1
ATOM 988 N N . GLU A 1 127 ? -6.617 26.609 -7.312 1 98.88 127 GLU A N 1
ATOM 989 C CA . GLU A 1 127 ? -6.43 26.719 -5.871 1 98.88 127 GLU A CA 1
ATOM 990 C C . GLU A 1 127 ? -7.332 27.797 -5.285 1 98.88 127 GLU A C 1
ATOM 992 O O . GLU A 1 127 ? -7.531 28.859 -5.898 1 98.88 127 GLU A O 1
ATOM 997 N N . VAL A 1 128 ? -7.898 27.469 -4.172 1 98.94 128 VAL A N 1
ATOM 998 C CA . VAL A 1 128 ? -8.516 28.469 -3.316 1 98.94 128 VAL A CA 1
ATOM 999 C C . VAL A 1 128 ? -7.449 29.109 -2.426 1 98.94 128 VAL A C 1
ATOM 1001 O O . VAL A 1 128 ? -6.793 28.422 -1.641 1 98.94 128 VAL A O 1
ATOM 1004 N N . PRO A 1 129 ? -7.301 30.406 -2.467 1 98.44 129 PRO A N 1
ATOM 1005 C CA . PRO A 1 129 ? -6.254 31.078 -1.687 1 98.44 129 PRO A CA 1
ATOM 1006 C C . PRO A 1 129 ? -6.504 31 -0.181 1 98.44 129 PRO A C 1
ATOM 1008 O O . PRO A 1 129 ? -7.652 30.891 0.255 1 98.44 129 PRO A O 1
ATOM 1011 N N . ASN A 1 130 ? -5.469 30.922 0.597 1 98.44 130 ASN A N 1
ATOM 1012 C CA . ASN A 1 130 ? -5.586 31.141 2.033 1 98.44 130 ASN A CA 1
ATOM 1013 C C . ASN A 1 130 ? -5.387 32.625 2.389 1 98.44 130 ASN A C 1
ATOM 1015 O O . ASN A 1 130 ? -5.012 33.406 1.535 1 98.44 130 ASN A O 1
ATOM 1019 N N . SER A 1 131 ? -5.539 33.031 3.645 1 98.12 131 SER A N 1
ATOM 1020 C CA . SER A 1 131 ? -5.574 34.438 4.074 1 98.12 131 SER A CA 1
ATOM 1021 C C . SER A 1 131 ? -4.168 35 4.234 1 98.12 131 SER A C 1
ATOM 1023 O O . SER A 1 131 ? -3.998 36.219 4.453 1 98.12 131 SER A O 1
ATOM 1025 N N . GLY A 1 132 ? -3.189 34.188 4.113 1 97.56 132 GLY A N 1
ATOM 1026 C CA . GLY A 1 132 ? -1.824 34.625 4.332 1 97.56 132 GLY A CA 1
ATOM 1027 C C . GLY A 1 132 ? -1.453 34.719 5.797 1 97.56 132 GLY A C 1
ATOM 1028 O O . GLY A 1 132 ? -2.23 34.344 6.668 1 97.56 132 GLY A O 1
ATOM 1029 N N . TYR A 1 133 ? -0.272 35.188 6.082 1 96.69 133 TYR A N 1
ATOM 1030 C CA . TYR A 1 133 ? 0.287 35.312 7.422 1 96.69 133 TYR A CA 1
ATOM 1031 C C . TYR A 1 133 ? -0.561 36.25 8.273 1 96.69 133 TYR A C 1
ATOM 1033 O O . TYR A 1 133 ? -0.983 37.312 7.816 1 96.69 133 TYR A O 1
ATOM 1041 N N . PRO A 1 134 ? -0.817 35.875 9.5 1 97.12 134 PRO A N 1
ATOM 1042 C CA . PRO A 1 134 ? -0.267 34.75 10.234 1 97.12 134 PRO A CA 1
ATOM 1043 C C . PRO A 1 134 ? -1.249 33.594 10.336 1 97.12 134 PRO A C 1
ATOM 1045 O O . PRO A 1 134 ? -0.887 32.5 10.812 1 97.12 134 PRO A O 1
ATOM 1048 N N . ASP A 1 135 ? -2.445 33.781 9.836 1 97.25 135 ASP A N 1
ATOM 1049 C CA . ASP A 1 135 ? -3.504 32.812 10.148 1 97.25 135 ASP A CA 1
ATOM 1050 C C . ASP A 1 135 ? -3.559 31.688 9.125 1 97.25 135 ASP A C 1
ATOM 1052 O O . ASP A 1 135 ? -3.881 30.547 9.453 1 97.25 135 ASP A O 1
ATOM 1056 N N . PHE A 1 136 ? -3.301 32.062 7.848 1 98 136 PHE A N 1
ATOM 1057 C CA . PHE A 1 136 ? -3.285 31.125 6.719 1 98 136 PHE A CA 1
ATOM 1058 C C . PHE A 1 136 ? -4.586 30.344 6.645 1 98 136 PHE A C 1
ATOM 1060 O O . PHE A 1 136 ? -4.574 29.141 6.383 1 98 136 PHE A O 1
ATOM 1067 N N . ARG A 1 137 ? -5.688 30.938 6.824 1 97.69 137 ARG A N 1
ATOM 1068 C CA . ARG A 1 137 ? -6.992 30.281 6.828 1 97.69 137 ARG A CA 1
ATOM 1069 C C . ARG A 1 137 ? -7.57 30.203 5.422 1 97.69 137 ARG A C 1
ATOM 1071 O O . ARG A 1 137 ? -7.352 31.094 4.602 1 97.69 137 ARG A O 1
ATOM 1078 N N . ILE A 1 138 ? -8.297 29.156 5.207 1 98.5 138 ILE A N 1
ATOM 1079 C CA . ILE A 1 138 ? -9.094 29.031 3.988 1 98.5 138 ILE A CA 1
ATOM 1080 C C . ILE A 1 138 ? -10.477 29.656 4.211 1 98.5 138 ILE A C 1
ATOM 1082 O O . ILE A 1 138 ? -11.188 29.266 5.137 1 98.5 138 ILE A O 1
ATOM 1086 N N . ASP A 1 139 ? -10.812 30.609 3.398 1 98.31 139 ASP A N 1
ATOM 1087 C CA . ASP A 1 139 ? -12.172 31.141 3.4 1 98.31 139 ASP A CA 1
ATOM 1088 C C . ASP A 1 139 ? -13.109 30.266 2.582 1 98.31 139 ASP A C 1
ATOM 1090 O O . ASP A 1 139 ? -12.938 30.109 1.369 1 98.31 139 ASP A O 1
ATOM 1094 N N . PRO A 1 140 ? -14.125 29.719 3.252 1 98.69 140 PRO A N 1
ATOM 1095 C CA . PRO A 1 140 ? -15.047 28.875 2.508 1 98.69 140 PRO A CA 1
ATOM 1096 C C . PRO A 1 140 ? -15.602 29.547 1.258 1 98.69 140 PRO A C 1
ATOM 1098 O O . PRO A 1 140 ? -15.789 28.891 0.228 1 98.69 140 PRO A O 1
ATOM 1101 N N . GLU A 1 141 ? -15.844 30.844 1.286 1 98.62 141 GLU A N 1
ATOM 1102 C CA . GLU A 1 141 ? -16.406 31.562 0.145 1 98.62 141 GLU A CA 1
ATOM 1103 C C . GLU A 1 141 ? -15.445 31.547 -1.04 1 98.62 141 GLU A C 1
ATOM 1105 O O . GLU A 1 141 ? -15.859 31.766 -2.182 1 98.62 141 GLU A O 1
ATOM 1110 N N . GLY A 1 142 ? -14.203 31.312 -0.751 1 98.81 142 GLY A N 1
ATOM 1111 C CA . GLY A 1 142 ? -13.219 31.188 -1.813 1 98.81 142 GLY A CA 1
ATOM 1112 C C . GLY A 1 142 ? -13.539 30.062 -2.783 1 98.81 142 GLY A C 1
ATOM 1113 O O . GLY A 1 142 ? -13.164 30.125 -3.955 1 98.81 142 GLY A O 1
ATOM 1114 N N . TYR A 1 143 ? -14.203 29 -2.324 1 98.88 143 TYR A N 1
ATOM 1115 C CA . TYR A 1 143 ? -14.609 27.922 -3.207 1 98.88 143 TYR A CA 1
ATOM 1116 C C . TYR A 1 143 ? -15.633 28.406 -4.23 1 98.88 143 TYR A C 1
ATOM 1118 O O . TYR A 1 143 ? -15.477 28.156 -5.43 1 98.88 143 TYR A O 1
ATOM 1126 N N . ALA A 1 144 ? -16.656 29.141 -3.768 1 98.88 144 ALA A N 1
ATOM 1127 C CA . ALA A 1 144 ? -17.656 29.672 -4.695 1 98.88 144 ALA A CA 1
ATOM 1128 C C . ALA A 1 144 ? -17 30.578 -5.742 1 98.88 144 ALA A C 1
ATOM 1130 O O . ALA A 1 144 ? -17.281 30.453 -6.938 1 98.88 144 ALA A O 1
ATOM 1131 N N . THR A 1 145 ? -16.141 31.438 -5.258 1 98.81 145 THR A N 1
ATOM 1132 C CA . THR A 1 145 ? -15.445 32.344 -6.152 1 98.81 145 THR A CA 1
ATOM 1133 C C . THR A 1 145 ? -14.625 31.578 -7.184 1 98.81 145 THR A C 1
ATOM 1135 O O . THR A 1 145 ? -14.625 31.938 -8.367 1 98.81 145 THR A O 1
ATOM 1138 N N . THR A 1 146 ? -13.93 30.547 -6.766 1 98.88 146 THR A N 1
ATOM 1139 C CA . THR A 1 146 ? -13.086 29.766 -7.664 1 98.88 146 THR A CA 1
ATOM 1140 C C . THR A 1 146 ? -13.93 28.938 -8.617 1 98.88 146 THR A C 1
ATOM 1142 O O . THR A 1 146 ? -13.555 28.719 -9.773 1 98.88 146 THR A O 1
ATOM 1145 N N . PHE A 1 147 ? -15.109 28.422 -8.102 1 98.88 147 PHE A N 1
ATOM 1146 C CA . PHE A 1 147 ? -16.031 27.734 -8.992 1 98.88 147 PHE A CA 1
ATOM 1147 C C . PHE A 1 147 ? -16.438 28.625 -10.156 1 98.88 147 PHE A C 1
ATOM 1149 O O . PHE A 1 147 ? -16.438 28.188 -11.312 1 98.88 147 PHE A O 1
ATOM 1156 N N . GLU A 1 148 ? -16.75 29.859 -9.867 1 98.81 148 GLU A N 1
ATOM 1157 C CA . GLU A 1 148 ? -17.141 30.812 -10.898 1 98.81 148 GLU A CA 1
ATOM 1158 C C . GLU A 1 148 ? -15.984 31.094 -11.859 1 98.81 148 GLU A C 1
ATOM 1160 O O . GLU A 1 148 ? -16.203 31.234 -13.07 1 98.81 148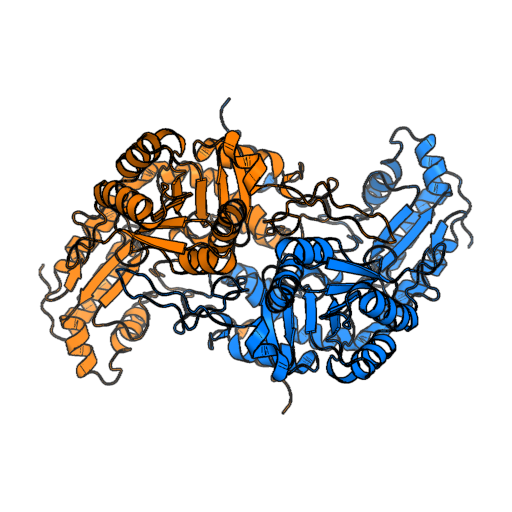 GLU A O 1
ATOM 1165 N N . ARG A 1 149 ? -14.812 31.188 -11.328 1 98.69 149 ARG A N 1
ATOM 1166 C CA . ARG A 1 149 ? -13.633 31.375 -12.164 1 98.69 149 ARG A CA 1
ATOM 1167 C C . ARG A 1 149 ? -13.453 30.203 -13.133 1 98.69 149 ARG A C 1
ATOM 1169 O O . ARG A 1 149 ? -13.164 30.406 -14.312 1 98.69 149 ARG A O 1
ATOM 1176 N N . VAL A 1 150 ? -13.578 28.984 -12.641 1 98.69 150 VAL A N 1
ATOM 1177 C CA . VAL A 1 150 ? -13.469 27.797 -13.484 1 98.69 150 VAL A CA 1
ATOM 1178 C C . VAL A 1 150 ? -14.516 27.844 -14.594 1 98.69 150 VAL A C 1
ATOM 1180 O O . VAL A 1 150 ? -14.211 27.562 -15.758 1 98.69 150 VAL A O 1
ATOM 1183 N N . LYS A 1 151 ? -15.742 28.188 -14.211 1 98.69 151 LYS A N 1
ATOM 1184 C CA . LYS A 1 151 ? -16.812 28.281 -15.195 1 98.69 151 LYS A CA 1
ATOM 1185 C C . LYS A 1 151 ? -16.484 29.312 -16.266 1 98.69 151 LYS A C 1
ATOM 1187 O O . LYS A 1 151 ? -16.734 29.078 -17.453 1 98.69 151 LYS A O 1
ATOM 1192 N N . GLU A 1 152 ? -16.016 30.391 -15.859 1 98.5 152 GLU A N 1
ATOM 1193 C CA . GLU A 1 152 ? -15.641 31.438 -16.797 1 98.5 152 GLU A CA 1
ATOM 1194 C C . GLU A 1 152 ? -14.578 30.953 -17.781 1 98.5 152 GLU A C 1
ATOM 1196 O O . GLU A 1 152 ? -14.617 31.281 -18.969 1 98.5 152 GLU A O 1
ATOM 1201 N N . GLU A 1 153 ? -13.664 30.203 -17.266 1 97.94 153 GLU A N 1
ATOM 1202 C CA . GLU A 1 153 ? -12.508 29.797 -18.062 1 97.94 153 GLU A CA 1
ATOM 1203 C C . GLU A 1 153 ? -12.836 28.578 -18.906 1 97.94 153 GLU A C 1
ATOM 1205 O O . GLU A 1 153 ? -12.297 28.422 -20.016 1 97.94 153 GLU A O 1
ATOM 1210 N N . THR A 1 154 ? -13.633 27.703 -18.391 1 97.44 154 THR A N 1
ATOM 1211 C CA . THR A 1 154 ? -13.781 26.406 -19.047 1 97.44 154 THR A CA 1
ATOM 1212 C C . THR A 1 154 ? -15.195 26.234 -19.578 1 97.44 154 THR A C 1
ATOM 1214 O O . THR A 1 154 ? -15.453 25.344 -20.391 1 97.44 154 THR A O 1
ATOM 1217 N N . GLY A 1 155 ? -16.156 27 -19.219 1 97.81 155 GLY A N 1
ATOM 1218 C CA . GLY A 1 155 ? -17.531 26.922 -19.656 1 97.81 155 GLY A CA 1
ATOM 1219 C C . GLY A 1 155 ? -18.406 26.062 -18.766 1 97.81 155 GLY A C 1
ATOM 1220 O O . GLY A 1 155 ? -19.625 26 -18.953 1 97.81 155 GLY A O 1
ATOM 1221 N N . ARG A 1 156 ? -17.844 25.438 -17.812 1 97.44 156 ARG A N 1
ATOM 1222 C CA . ARG A 1 156 ? -18.594 24.594 -16.891 1 97.44 156 ARG A CA 1
ATOM 1223 C C . ARG A 1 156 ? -18 24.688 -15.477 1 97.44 156 ARG A C 1
ATOM 1225 O O . ARG A 1 156 ? -16.844 25.047 -15.305 1 97.44 156 ARG A O 1
ATOM 1232 N N . TYR A 1 157 ? -18.797 24.375 -14.477 1 98.81 157 TYR A N 1
ATOM 1233 C CA . TYR A 1 157 ? -18.297 24.281 -13.102 1 98.81 157 TYR A CA 1
ATOM 1234 C C . TYR A 1 157 ? -17.328 23.125 -12.953 1 98.81 157 TYR A C 1
ATOM 1236 O O . TYR A 1 157 ? -17.281 22.234 -13.805 1 98.81 157 TYR A O 1
ATOM 1244 N N . PRO A 1 158 ? -16.484 23.156 -11.906 1 98.88 158 PRO A N 1
ATOM 1245 C CA . PRO A 1 158 ? -15.516 22.078 -11.727 1 98.88 158 PRO A CA 1
ATOM 1246 C C . PRO A 1 158 ? -16.172 20.719 -11.492 1 98.88 158 PRO A C 1
ATOM 1248 O O . PRO A 1 158 ? -17.312 20.656 -11.016 1 98.88 158 PRO A O 1
ATOM 1251 N N . ASP A 1 159 ? -15.453 19.672 -11.875 1 98.38 159 ASP A N 1
ATOM 1252 C CA . ASP A 1 159 ? -15.953 18.312 -11.703 1 98.38 159 ASP A CA 1
ATOM 1253 C C . ASP A 1 159 ? -15.859 17.859 -10.242 1 98.38 159 ASP A C 1
ATOM 1255 O O . ASP A 1 159 ? -16.641 17.016 -9.797 1 98.38 159 ASP A O 1
ATOM 1259 N N . LEU A 1 160 ? -14.898 18.406 -9.508 1 98.75 160 LEU A N 1
ATOM 1260 C CA . LEU A 1 160 ? -14.555 17.953 -8.172 1 98.75 160 LEU A CA 1
ATOM 1261 C C . LEU A 1 160 ? -14 19.094 -7.328 1 98.75 160 LEU A C 1
ATOM 1263 O O . LEU A 1 160 ? -13.344 20 -7.859 1 98.75 160 LEU A O 1
ATOM 1267 N N . ALA A 1 161 ? -14.305 19.141 -6.09 1 98.94 161 ALA A N 1
ATOM 1268 C CA . ALA A 1 161 ? -13.672 20 -5.094 1 98.94 161 ALA A CA 1
ATOM 1269 C C . ALA A 1 161 ? -12.984 19.172 -4.008 1 98.94 161 ALA A C 1
ATOM 1271 O O . ALA A 1 161 ? -13.438 18.062 -3.684 1 98.94 161 ALA A O 1
ATOM 1272 N N . LEU A 1 162 ? -11.898 19.656 -3.48 1 98.94 162 LEU A N 1
ATOM 1273 C CA . LEU A 1 162 ? -11.203 19 -2.379 1 98.94 162 LEU A CA 1
ATOM 1274 C C . LEU A 1 162 ? -10.883 20 -1.272 1 98.94 162 LEU A C 1
ATOM 1276 O O . LEU A 1 162 ? -10.344 21.078 -1.54 1 98.94 162 LEU A O 1
ATOM 1280 N N . LEU A 1 163 ? -11.289 19.703 -0.076 1 98.94 163 LEU A N 1
ATOM 1281 C CA . LEU A 1 163 ? -10.938 20.469 1.113 1 98.94 163 LEU A CA 1
ATOM 1282 C C . LEU A 1 163 ? -10.094 19.641 2.07 1 98.94 163 LEU A C 1
ATOM 1284 O O . LEU A 1 163 ? -10.461 18.516 2.408 1 98.94 163 LEU A O 1
ATOM 1288 N N . THR A 1 164 ? -8.945 20.156 2.4 1 98.88 164 THR A N 1
ATOM 1289 C CA . THR A 1 164 ? -8.172 19.594 3.502 1 98.88 164 THR A CA 1
ATOM 1290 C C . THR A 1 164 ? -8.766 20.016 4.848 1 98.88 164 THR A C 1
ATOM 1292 O O . THR A 1 164 ? -8.727 21.188 5.211 1 98.88 164 THR A O 1
ATOM 1295 N N . HIS A 1 165 ? -9.32 19.062 5.539 1 98.88 165 HIS A N 1
ATOM 1296 C CA . HIS A 1 165 ? -10.031 19.391 6.77 1 98.88 165 HIS A CA 1
ATOM 1297 C C . HIS A 1 165 ? -9.117 20.062 7.781 1 98.88 165 HIS A C 1
ATOM 1299 O O . HIS A 1 165 ? -9.445 21.125 8.312 1 98.88 165 HIS A O 1
ATOM 1305 N N . VAL A 1 166 ? -7.973 19.453 8.062 1 98.69 166 VAL A N 1
ATOM 1306 C CA . VAL A 1 166 ? -6.867 20.047 8.805 1 98.69 166 VAL A CA 1
ATOM 1307 C C . VAL A 1 166 ? -5.594 20 7.969 1 98.69 166 VAL A C 1
ATOM 1309 O O . VAL A 1 166 ? -5.176 18.922 7.531 1 98.69 166 VAL A O 1
ATOM 1312 N N . ASP A 1 167 ? -5.023 21.172 7.664 1 98.19 167 ASP A N 1
ATOM 1313 C CA . ASP A 1 167 ? -3.826 21.203 6.828 1 98.19 167 ASP A CA 1
ATOM 1314 C C . ASP A 1 167 ? -2.59 20.781 7.625 1 98.19 167 ASP A C 1
ATOM 1316 O O . ASP A 1 167 ? -2.539 20.969 8.844 1 98.19 167 ASP A O 1
ATOM 1320 N N . TYR A 1 168 ? -1.615 20.266 6.938 1 96.31 168 TYR A N 1
ATOM 1321 C CA . TYR A 1 168 ? -0.44 19.672 7.57 1 96.31 168 TYR A CA 1
ATOM 1322 C C . TYR A 1 168 ? 0.568 20.75 7.957 1 96.31 168 TYR A C 1
ATOM 1324 O O . TYR A 1 168 ? 1.523 20.469 8.688 1 96.31 168 TYR A O 1
ATOM 1332 N N . ARG A 1 169 ? 0.364 21.969 7.574 1 96.56 169 ARG A N 1
ATOM 1333 C CA . ARG A 1 169 ? 1.356 23.016 7.777 1 96.56 169 ARG A CA 1
ATOM 1334 C C . ARG A 1 169 ? 1.088 23.781 9.07 1 96.56 169 ARG A C 1
ATOM 1336 O O . ARG A 1 169 ? 2.008 24.031 9.852 1 96.56 169 ARG A O 1
ATOM 1343 N N . TYR A 1 170 ? -0.146 24.141 9.234 1 98.12 170 TYR A N 1
ATOM 1344 C CA . TYR A 1 170 ? -0.461 25.031 10.344 1 98.12 170 TYR A CA 1
ATOM 1345 C C . TYR A 1 170 ? -1.436 24.375 11.312 1 98.12 170 TYR A C 1
ATOM 1347 O O . TYR A 1 170 ? -1.638 24.859 12.43 1 98.12 170 TYR A O 1
ATOM 1355 N N . GLY A 1 171 ? -2.012 23.25 10.914 1 98.19 171 GLY A N 1
ATOM 1356 C CA . GLY A 1 171 ? -2.99 22.578 11.758 1 98.19 171 GLY A CA 1
ATOM 1357 C C . GLY A 1 171 ? -4.305 23.328 11.859 1 98.19 171 GLY A C 1
ATOM 1358 O O . GLY A 1 171 ? -4.984 23.25 12.883 1 98.19 171 GLY A O 1
ATOM 1359 N N . ASN A 1 172 ? -4.633 24.109 10.805 1 98.56 172 ASN A N 1
ATOM 1360 C CA . ASN A 1 172 ? -5.898 24.844 10.789 1 98.56 172 ASN A CA 1
ATOM 1361 C C . ASN A 1 172 ? -7.07 23.906 10.492 1 98.56 172 ASN A C 1
ATOM 1363 O O . ASN A 1 172 ? -7.016 23.125 9.547 1 98.56 172 ASN A O 1
ATOM 1367 N N . LEU A 1 173 ? -8.078 23.969 11.32 1 98.5 173 LEU A N 1
ATOM 1368 C CA . LEU A 1 173 ? -9.32 23.25 11.055 1 98.5 173 LEU A CA 1
ATOM 1369 C C . LEU A 1 173 ? -10.242 24.047 10.141 1 98.5 173 LEU A C 1
ATOM 1371 O O . LEU A 1 173 ? -10.836 25.031 10.578 1 98.5 173 LEU A O 1
ATOM 1375 N N . ALA A 1 174 ? -10.375 23.641 8.914 1 98.62 174 ALA A N 1
ATOM 1376 C CA . ALA A 1 174 ? -11.203 24.359 7.945 1 98.62 174 ALA A CA 1
ATOM 1377 C C . ALA A 1 174 ? -12.688 24.125 8.219 1 98.62 174 ALA A C 1
ATOM 1379 O O . ALA A 1 174 ? -13.07 23.125 8.82 1 98.62 174 ALA A O 1
ATOM 1380 N N . ASP A 1 175 ? -13.5 25.078 7.836 1 98.38 175 ASP A N 1
ATOM 1381 C CA . ASP A 1 175 ? -14.945 25 8.008 1 98.38 175 ASP A CA 1
ATOM 1382 C C . ASP A 1 175 ? -15.57 24.094 6.934 1 98.38 175 ASP A C 1
ATOM 1384 O O . ASP A 1 175 ? -16.172 24.594 5.984 1 98.38 175 ASP A O 1
ATOM 1388 N N . ALA A 1 176 ? -15.523 22.812 7.141 1 98.81 176 ALA A N 1
ATOM 1389 C CA . ALA A 1 176 ? -15.984 21.828 6.168 1 98.81 176 ALA A CA 1
ATOM 1390 C C . ALA A 1 176 ? -17.5 21.938 5.961 1 98.81 176 ALA A C 1
ATOM 1392 O O . ALA A 1 176 ? -18 21.672 4.863 1 98.81 176 ALA A O 1
ATOM 1393 N N . ARG A 1 177 ? -18.234 22.266 6.988 1 98.62 177 ARG A N 1
ATOM 1394 C CA . ARG A 1 177 ? -19.688 22.406 6.879 1 98.62 177 ARG A CA 1
ATOM 1395 C C . ARG A 1 177 ? -20.062 23.469 5.855 1 98.62 177 ARG A C 1
ATOM 1397 O O . ARG A 1 177 ? -20.922 23.234 5.004 1 98.62 177 ARG A O 1
ATOM 1404 N N . LYS A 1 178 ? -19.453 24.594 5.996 1 98.81 178 LYS A N 1
ATOM 1405 C CA . LYS A 1 178 ? -19.734 25.703 5.078 1 98.81 178 LYS A CA 1
ATOM 1406 C C . LYS A 1 178 ? -19.281 25.359 3.658 1 98.81 178 LYS A C 1
ATOM 1408 O O . LYS A 1 178 ? -20 25.641 2.691 1 98.81 178 LYS A O 1
ATOM 1413 N N . VAL A 1 179 ? -18.094 24.812 3.455 1 98.94 179 VAL A N 1
ATOM 1414 C CA . VAL A 1 179 ? -17.609 24.422 2.133 1 98.94 179 VAL A CA 1
ATOM 1415 C C . VAL A 1 179 ? -18.562 23.375 1.532 1 98.94 179 VAL A C 1
ATOM 1417 O O . VAL A 1 179 ? -18.875 23.438 0.343 1 98.94 179 VAL A O 1
ATOM 1420 N N . GLY A 1 180 ? -18.969 22.375 2.381 1 98.88 180 GLY A N 1
ATOM 1421 C CA . GLY A 1 180 ? -19.906 21.375 1.926 1 98.88 180 GLY A CA 1
ATOM 1422 C C . GLY A 1 180 ? -21.203 21.969 1.404 1 98.88 180 GLY A C 1
ATOM 1423 O O . GLY A 1 180 ? -21.734 21.531 0.382 1 98.88 180 GLY A O 1
ATOM 1424 N N . LYS A 1 181 ? -21.719 22.938 2.109 1 98.81 181 LYS A N 1
ATOM 1425 C CA . LYS A 1 181 ? -22.938 23.609 1.68 1 98.81 181 LYS A CA 1
ATOM 1426 C C . LYS A 1 181 ? -22.75 24.297 0.328 1 98.81 181 LYS A C 1
ATOM 1428 O O . LYS A 1 181 ? -23.609 24.219 -0.542 1 98.81 181 LYS A O 1
ATOM 1433 N N . ILE A 1 182 ? -21.641 24.984 0.163 1 98.94 182 ILE A N 1
ATOM 1434 C CA . ILE A 1 182 ? -21.328 25.656 -1.092 1 98.94 182 ILE A CA 1
ATOM 1435 C C . ILE A 1 182 ? -21.234 24.625 -2.221 1 98.94 182 ILE A C 1
ATOM 1437 O O . ILE A 1 182 ? -21.797 24.828 -3.299 1 98.94 182 ILE A O 1
ATOM 1441 N N . CYS A 1 183 ? -20.547 23.531 -1.983 1 98.88 183 CYS A N 1
ATOM 1442 C CA . CYS A 1 183 ? -20.422 22.484 -2.984 1 98.88 183 CYS A CA 1
ATOM 1443 C C . CYS A 1 183 ? -21.797 21.938 -3.371 1 98.88 183 CYS A C 1
ATOM 1445 O O . CYS A 1 183 ? -22.062 21.703 -4.551 1 98.88 183 CYS A O 1
ATOM 1447 N N . GLU A 1 184 ? -22.625 21.703 -2.395 1 98.44 184 GLU A N 1
ATOM 1448 C CA . GLU A 1 184 ? -23.984 21.234 -2.654 1 98.44 184 GLU A CA 1
ATOM 1449 C C . GLU A 1 184 ? -24.75 22.219 -3.527 1 98.44 184 GLU A C 1
ATOM 1451 O O . GLU A 1 184 ? -25.438 21.812 -4.473 1 98.44 184 GLU A O 1
ATOM 1456 N N . GLU A 1 185 ? -24.688 23.484 -3.209 1 98.44 185 GLU A N 1
ATOM 1457 C CA . GLU A 1 185 ? -25.391 24.516 -3.957 1 98.44 185 GLU A CA 1
ATOM 1458 C C . GLU A 1 185 ? -24.938 24.547 -5.414 1 98.44 185 GLU A C 1
ATOM 1460 O O . GLU A 1 185 ? -25.734 24.781 -6.316 1 98.44 185 GLU A O 1
ATOM 1465 N N . TYR A 1 186 ? -23.688 24.359 -5.664 1 98.69 186 TYR A N 1
ATOM 1466 C CA . TYR A 1 186 ? -23.125 24.406 -7.008 1 98.69 186 TYR A CA 1
ATOM 1467 C C . TYR A 1 186 ? -23.188 23.031 -7.672 1 98.69 186 TYR A C 1
ATOM 1469 O O . TYR A 1 186 ? -22.828 22.875 -8.836 1 98.69 186 TYR A O 1
ATOM 1477 N N . GLU A 1 187 ? -23.594 21.969 -6.895 1 98 187 GLU A N 1
ATOM 1478 C CA . GLU A 1 187 ? -23.656 20.578 -7.359 1 98 187 GLU A CA 1
ATOM 1479 C C . GLU A 1 187 ? -22.266 20.078 -7.77 1 98 187 GLU A C 1
ATOM 1481 O O . GLU A 1 187 ? -22.109 19.5 -8.844 1 98 187 GLU A O 1
ATOM 1486 N N . VAL A 1 188 ? -21.281 20.406 -6.988 1 98.69 188 VAL A N 1
ATOM 1487 C CA . VAL A 1 188 ? -19.906 19.922 -7.148 1 98.69 188 VAL A CA 1
ATOM 1488 C C . VAL A 1 188 ? -19.594 18.906 -6.059 1 98.69 188 VAL A C 1
ATOM 1490 O O . VAL A 1 188 ? -19.828 19.172 -4.871 1 98.69 188 VAL A O 1
ATOM 1493 N N . SER A 1 189 ? -19.109 17.688 -6.406 1 98.62 189 SER A N 1
ATOM 1494 C CA . SER A 1 189 ? -18.75 16.656 -5.43 1 98.62 189 SER A CA 1
ATOM 1495 C C . SER A 1 189 ? -17.562 17.109 -4.578 1 98.62 189 SER A C 1
ATOM 1497 O O . SER A 1 189 ? -16.578 17.625 -5.102 1 98.62 189 SER A O 1
ATOM 1499 N N . LEU A 1 190 ? -17.672 16.891 -3.264 1 98.88 190 LEU A N 1
ATOM 1500 C CA . LEU A 1 190 ? -16.641 17.328 -2.33 1 98.88 190 LEU A CA 1
ATOM 1501 C C . LEU A 1 190 ? -15.836 16.141 -1.803 1 98.88 190 LEU A C 1
ATOM 1503 O O . LEU A 1 190 ? -16.406 15.203 -1.242 1 98.88 190 LEU A O 1
ATOM 1507 N N . VAL A 1 191 ? -14.539 16.141 -2.051 1 98.94 191 VAL A N 1
ATOM 1508 C CA . VAL A 1 191 ? -13.609 15.258 -1.359 1 98.94 191 VAL A CA 1
ATOM 1509 C C . VAL A 1 191 ? -13.125 15.922 -0.071 1 98.94 191 VAL A C 1
ATOM 1511 O O . VAL A 1 191 ? -12.484 16.969 -0.11 1 98.94 191 VAL A O 1
ATOM 1514 N N . LEU A 1 192 ? -13.469 15.375 1.026 1 98.94 192 LEU A N 1
ATOM 1515 C CA . LEU A 1 192 ? -12.953 15.859 2.303 1 98.94 192 LEU A CA 1
ATOM 1516 C C . LEU A 1 192 ? -11.781 15.016 2.773 1 98.94 192 LEU A C 1
ATOM 1518 O O . LEU A 1 192 ? -11.953 13.852 3.143 1 98.94 192 LEU A O 1
ATOM 1522 N N . ASN A 1 193 ? -10.578 15.586 2.66 1 98.94 193 ASN A N 1
ATOM 1523 C CA . ASN A 1 193 ? -9.383 14.93 3.18 1 98.94 193 ASN A CA 1
ATOM 1524 C C . ASN A 1 193 ? -9.297 15.047 4.699 1 98.94 193 ASN A C 1
ATOM 1526 O O . ASN A 1 193 ? -9.031 16.125 5.23 1 98.94 193 ASN A O 1
ATOM 1530 N N . THR A 1 194 ? -9.43 13.922 5.352 1 98.88 194 THR A N 1
ATOM 1531 C CA . THR A 1 194 ? -9.484 13.914 6.809 1 98.88 194 THR A CA 1
ATOM 1532 C C . THR A 1 194 ? -8.297 13.156 7.391 1 98.88 194 THR A C 1
ATOM 1534 O O . THR A 1 194 ? -8.422 12.5 8.43 1 98.88 194 THR A O 1
ATOM 1537 N N . ALA A 1 195 ? -7.16 13.242 6.754 1 97.81 195 ALA A N 1
ATOM 1538 C CA . ALA A 1 195 ? -5.969 12.508 7.168 1 97.81 195 ALA A CA 1
ATOM 1539 C C . ALA A 1 195 ? -5.617 12.805 8.625 1 97.81 195 ALA A C 1
ATOM 1541 O O . ALA A 1 195 ? -5.117 11.938 9.344 1 97.81 195 ALA A O 1
ATOM 1542 N N . TYR A 1 196 ? -5.902 14.062 9.102 1 98.19 196 TYR A N 1
ATOM 1543 C CA . TYR A 1 196 ? -5.543 14.461 10.453 1 98.19 196 TYR A CA 1
ATOM 1544 C C . TYR A 1 196 ? -6.789 14.656 11.32 1 98.19 196 TYR A C 1
ATOM 1546 O O . TYR A 1 196 ? -6.723 15.25 12.398 1 98.19 196 TYR A O 1
ATOM 1554 N N . THR A 1 197 ? -7.984 14.227 10.852 1 98.5 197 THR A N 1
ATOM 1555 C CA . THR A 1 197 ? -9.18 14.477 11.656 1 98.5 197 THR A CA 1
ATOM 1556 C C . THR A 1 197 ? -9.945 13.18 11.906 1 98.5 197 THR A C 1
ATOM 1558 O O . THR A 1 197 ? -10.164 12.797 13.055 1 98.5 197 THR A O 1
ATOM 1561 N N . SER A 1 198 ? -10.297 12.406 10.82 1 98.69 198 SER A N 1
ATOM 1562 C CA . SER A 1 198 ? -11.031 11.172 11.07 1 98.69 198 SER A CA 1
ATOM 1563 C C . SER A 1 198 ? -10.188 10.18 11.867 1 98.69 198 SER A C 1
ATOM 1565 O O . SER A 1 198 ? -8.977 10.07 11.648 1 98.69 198 SER A O 1
ATOM 1567 N N . GLY A 1 199 ? -10.797 9.578 12.867 1 98.38 199 GLY A N 1
ATOM 1568 C CA . GLY A 1 199 ? -10.109 8.648 13.75 1 98.38 199 GLY A CA 1
ATOM 1569 C C . GLY A 1 199 ? -9.664 9.289 15.047 1 98.38 199 GLY A C 1
ATOM 1570 O O . GLY A 1 199 ? -9.344 8.586 16.016 1 98.38 199 GLY A O 1
ATOM 1571 N N . ILE A 1 200 ? -9.594 10.68 15.086 1 98.06 200 ILE A N 1
ATOM 1572 C CA . ILE A 1 200 ? -9.195 11.312 16.344 1 98.06 200 ILE A CA 1
ATOM 1573 C C . ILE A 1 200 ? -10.266 12.312 16.781 1 98.06 200 ILE A C 1
ATOM 1575 O O . ILE A 1 200 ? -10.367 12.641 17.953 1 98.06 200 ILE A O 1
ATOM 1579 N N . MET A 1 201 ? -11.062 12.844 15.938 1 98 201 MET A N 1
ATOM 1580 C CA . MET A 1 201 ? -12.227 13.664 16.234 1 98 201 MET A CA 1
ATOM 1581 C C . MET A 1 201 ? -13.445 13.195 15.453 1 98 201 MET A C 1
ATOM 1583 O O . MET A 1 201 ? -13.312 12.43 14.5 1 98 201 MET A O 1
ATOM 1587 N N . GLU A 1 202 ? -14.617 13.633 15.812 1 97.81 202 GLU A N 1
ATOM 1588 C CA . GLU A 1 202 ? -15.828 13.211 15.125 1 97.81 202 GLU A CA 1
ATOM 1589 C C . GLU A 1 202 ? -15.914 13.828 13.734 1 97.81 202 GLU A C 1
ATOM 1591 O O . GLU A 1 202 ? -15.75 15.039 13.57 1 97.81 202 GLU A O 1
ATOM 1596 N N . VAL A 1 203 ? -16.047 13.023 12.719 1 98.62 203 VAL A N 1
ATOM 1597 C CA . VAL A 1 203 ? -16.281 13.406 11.336 1 98.62 203 VAL A CA 1
ATOM 1598 C C . VAL A 1 203 ? -17.516 12.672 10.797 1 98.62 203 VAL A C 1
ATOM 1600 O O . VAL A 1 203 ? -17.578 11.445 10.844 1 98.62 203 VAL A O 1
ATOM 1603 N N . ASP A 1 204 ? -18.484 13.391 10.367 1 98.56 204 ASP A N 1
ATOM 1604 C CA . ASP A 1 204 ? -19.719 12.844 9.789 1 98.56 204 ASP A CA 1
ATOM 1605 C C . ASP A 1 204 ? -19.938 13.375 8.375 1 98.56 204 ASP A C 1
ATOM 1607 O O . ASP A 1 204 ? -20.344 14.523 8.188 1 98.56 204 ASP A O 1
ATOM 1611 N N . GLY A 1 205 ? -19.688 12.438 7.422 1 98.56 205 GLY A N 1
ATOM 1612 C CA . GLY A 1 205 ? -19.75 12.836 6.023 1 98.56 205 GLY A CA 1
ATOM 1613 C C . GLY A 1 205 ? -21.094 13.391 5.609 1 98.56 205 GLY A C 1
ATOM 1614 O O . GLY A 1 205 ? -21.172 14.32 4.801 1 98.56 205 GLY A O 1
ATOM 1615 N N . LYS A 1 206 ? -22.125 12.867 6.141 1 97.75 206 LYS A N 1
ATOM 1616 C CA . LYS A 1 206 ? -23.469 13.336 5.816 1 97.75 206 LYS A CA 1
ATOM 1617 C C . LYS A 1 206 ? -23.688 14.766 6.316 1 97.75 206 LYS A C 1
ATOM 1619 O O . LYS A 1 206 ? -24.172 15.625 5.574 1 97.75 206 LYS A O 1
ATOM 1624 N N . LYS A 1 207 ? -23.359 15.023 7.578 1 98.12 207 LYS A N 1
ATOM 1625 C CA . LYS A 1 207 ? -23.516 16.344 8.172 1 98.12 207 LYS A CA 1
ATOM 1626 C C . LYS A 1 207 ? -22.656 17.375 7.445 1 98.12 207 LYS A C 1
ATOM 1628 O O . LYS A 1 207 ? -23.031 18.547 7.34 1 98.12 207 LYS A O 1
ATOM 1633 N N . LEU A 1 208 ? -21.547 16.938 6.941 1 98.62 208 LEU A N 1
ATOM 1634 C CA . LEU A 1 208 ? -20.594 17.844 6.297 1 98.62 208 LEU A CA 1
ATOM 1635 C C . LEU A 1 208 ? -20.844 17.906 4.793 1 98.62 208 LEU A C 1
ATOM 1637 O O . LEU A 1 208 ? -20.172 18.656 4.082 1 98.62 208 LEU A O 1
ATOM 1641 N N . ARG A 1 209 ? -21.828 17.125 4.305 1 98.38 209 ARG A N 1
ATOM 1642 C CA . ARG A 1 209 ? -22.188 17.078 2.893 1 98.38 209 ARG A CA 1
ATOM 1643 C C . ARG A 1 209 ? -21 16.672 2.031 1 98.38 209 ARG A C 1
ATOM 1645 O O . ARG A 1 209 ? -20.75 17.281 0.979 1 98.38 209 ARG A O 1
ATOM 1652 N N . ALA A 1 210 ? -20.156 15.789 2.564 1 98.75 210 ALA A N 1
ATOM 1653 C CA . ALA A 1 210 ? -19.031 15.258 1.813 1 98.75 210 ALA A CA 1
ATOM 1654 C C . ALA A 1 210 ? -19.469 14.164 0.847 1 98.75 210 ALA A C 1
ATOM 1656 O O . ALA A 1 210 ? -20.344 13.352 1.181 1 98.75 210 ALA A O 1
ATOM 1657 N N . SER A 1 211 ? -18.969 14.195 -0.406 1 98.81 211 SER A N 1
ATOM 1658 C CA . SER A 1 211 ? -19.172 13.109 -1.365 1 98.81 211 SER A CA 1
ATOM 1659 C C . SER A 1 211 ? -18.188 11.969 -1.132 1 98.81 211 SER A C 1
ATOM 1661 O O . SER A 1 211 ? -18.5 10.805 -1.374 1 98.81 211 SER A O 1
ATOM 1663 N N . PHE A 1 212 ? -17.016 12.32 -0.758 1 98.94 212 PHE A N 1
ATOM 1664 C CA . PHE A 1 212 ? -15.945 11.391 -0.426 1 98.94 212 PHE A CA 1
ATOM 1665 C C . PHE A 1 212 ? -15.258 11.797 0.872 1 98.94 212 PHE A C 1
ATOM 1667 O O . PHE A 1 212 ? -15.047 12.984 1.123 1 98.94 212 PHE A O 1
ATOM 1674 N N . ILE A 1 213 ? -14.945 10.82 1.713 1 98.94 213 ILE A N 1
ATOM 1675 C CA . ILE A 1 213 ? -14.055 11.008 2.857 1 98.94 213 ILE A CA 1
ATOM 1676 C C . ILE A 1 213 ? -12.781 10.195 2.66 1 98.94 213 ILE A C 1
ATOM 1678 O O . ILE A 1 213 ? -12.828 9.016 2.314 1 98.94 213 ILE A O 1
ATOM 1682 N N . VAL A 1 214 ? -11.672 10.852 2.768 1 98.88 214 VAL A N 1
ATOM 1683 C CA . VAL A 1 214 ? -10.367 10.211 2.74 1 98.88 214 VAL A CA 1
ATOM 1684 C C . VAL A 1 214 ? -9.75 10.227 4.137 1 98.88 214 VAL A C 1
ATOM 1686 O O . VAL A 1 214 ? -9.594 11.289 4.742 1 98.88 214 VAL A O 1
ATOM 1689 N N . GLY A 1 215 ? -9.453 9.07 4.676 1 98.06 215 GLY A N 1
ATOM 1690 C CA . GLY A 1 215 ? -8.797 8.945 5.969 1 98.06 215 GLY A CA 1
ATOM 1691 C C . GLY A 1 215 ? -7.422 8.312 5.879 1 98.06 215 GLY A C 1
ATOM 1692 O O . GLY A 1 215 ? -7.09 7.68 4.875 1 98.06 215 GLY A O 1
ATOM 1693 N N . SER A 1 216 ? -6.629 8.562 6.891 1 96.44 216 SER A N 1
ATOM 1694 C CA . SER A 1 216 ? -5.309 7.961 7.004 1 96.44 216 SER A CA 1
ATOM 1695 C C . SER A 1 216 ? -5.223 7.047 8.227 1 96.44 216 SER A C 1
ATOM 1697 O O . SER A 1 216 ? -5.16 7.52 9.359 1 96.44 216 SER A O 1
ATOM 1699 N N . GLY A 1 217 ? -5.152 5.785 7.965 1 94.5 217 GLY A N 1
ATOM 1700 C CA . GLY A 1 217 ? -5.086 4.816 9.047 1 94.5 217 GLY A CA 1
ATOM 1701 C C . GLY A 1 217 ? -3.855 4.973 9.922 1 94.5 217 GLY A C 1
ATOM 1702 O O . GLY A 1 217 ? -3.947 4.91 11.148 1 94.5 217 GLY A O 1
ATOM 1703 N N . HIS A 1 218 ? -2.762 5.289 9.305 1 91.75 218 HIS A N 1
ATOM 1704 C CA . HIS A 1 218 ? -1.478 5.297 10 1 91.75 218 HIS A CA 1
ATOM 1705 C C . HIS A 1 218 ? -1.185 6.664 10.602 1 91.75 218 HIS A C 1
ATOM 1707 O O . HIS A 1 218 ? -0.206 6.828 11.336 1 91.75 218 HIS A O 1
ATOM 1713 N N . LYS A 1 219 ? -1.998 7.676 10.336 1 94.75 219 LYS A N 1
ATOM 1714 C CA . LYS A 1 219 ? -1.813 8.984 10.953 1 94.75 219 LYS A CA 1
ATOM 1715 C C . LYS A 1 219 ? -2.807 9.203 12.094 1 94.75 219 LYS A C 1
ATOM 1717 O O . LYS A 1 219 ? -2.488 9.859 13.086 1 94.75 219 LYS A O 1
ATOM 1722 N N . SER A 1 220 ? -4.047 8.594 11.836 1 97.5 220 SER A N 1
ATOM 1723 C CA . SER A 1 220 ? -5.086 9.07 12.742 1 97.5 220 SER A CA 1
ATOM 1724 C C . SER A 1 220 ? -5.965 7.926 13.227 1 97.5 220 SER A C 1
ATOM 1726 O O . SER A 1 220 ? -6.781 8.102 14.133 1 97.5 220 SER A O 1
ATOM 1728 N N . TRP A 1 221 ? -5.824 6.703 12.719 1 97.69 221 TRP A N 1
ATOM 1729 C CA . TRP A 1 221 ? -6.781 5.645 13.023 1 97.69 221 TRP A CA 1
ATOM 1730 C C . TRP A 1 221 ? -6.121 4.516 13.805 1 97.69 221 TRP A C 1
ATOM 1732 O O . TRP A 1 221 ? -6.703 3.441 13.969 1 97.69 221 TRP A O 1
ATOM 1742 N N . ALA A 1 222 ? -4.859 4.699 14.227 1 97.06 222 ALA A N 1
ATOM 1743 C CA . ALA A 1 222 ? -4.145 3.727 15.055 1 97.06 222 ALA A CA 1
ATOM 1744 C C . ALA A 1 222 ? -3.957 2.408 14.305 1 97.06 222 ALA A C 1
ATOM 1746 O O . ALA A 1 222 ? -4.301 1.343 14.82 1 97.06 222 ALA A O 1
ATOM 1747 N N . ALA A 1 223 ? -3.48 2.465 13.133 1 95.31 223 ALA A N 1
ATOM 1748 C CA . ALA A 1 223 ? -3.17 1.3 12.305 1 95.31 223 ALA A CA 1
ATOM 1749 C C . ALA A 1 223 ? -1.717 1.33 11.836 1 95.31 223 ALA A C 1
ATOM 1751 O O . ALA A 1 223 ? -1.127 2.402 11.695 1 95.31 223 ALA A O 1
ATOM 1752 N N . THR A 1 224 ? -1.212 0.087 11.695 1 91.5 224 THR A N 1
ATOM 1753 C CA . THR A 1 224 ? 0.137 -0.001 11.148 1 91.5 224 THR A CA 1
ATOM 1754 C C . THR A 1 224 ? 0.136 0.317 9.656 1 91.5 224 THR A C 1
ATOM 1756 O O . THR A 1 224 ? -0.854 0.071 8.961 1 91.5 224 THR A O 1
ATOM 1759 N N . ALA A 1 225 ? 1.114 0.925 9.055 1 79.81 225 ALA A N 1
ATOM 1760 C CA . ALA A 1 225 ? 1.577 1.558 7.82 1 79.81 225 ALA A CA 1
ATOM 1761 C C . ALA A 1 225 ? 1.148 0.753 6.594 1 79.81 225 ALA A C 1
ATOM 1763 O O . ALA A 1 225 ? 0.938 -0.459 6.684 1 79.81 225 ALA A O 1
ATOM 1764 N N . PRO A 1 226 ? 1.441 1.564 5.586 1 84.25 226 PRO A N 1
ATOM 1765 C CA . PRO A 1 226 ? 0.424 2.566 5.262 1 84.25 226 PRO A CA 1
ATOM 1766 C C . PRO A 1 226 ? -0.943 1.95 4.977 1 84.25 226 PRO A C 1
ATOM 1768 O O . PRO A 1 226 ? -1.025 0.867 4.391 1 84.25 226 PRO A O 1
ATOM 1771 N N . ILE A 1 227 ? -2.01 2.582 5.434 1 93.06 227 ILE A N 1
ATOM 1772 C CA . ILE A 1 227 ? -3.373 2.199 5.078 1 93.06 227 ILE A CA 1
ATOM 1773 C C . ILE A 1 227 ? -4.262 3.439 5.027 1 93.06 227 ILE A C 1
ATOM 1775 O O . ILE A 1 227 ? -4.137 4.336 5.867 1 93.06 227 ILE A O 1
ATOM 1779 N N . GLY A 1 228 ? -5.008 3.539 3.959 1 95.69 228 GLY A N 1
ATOM 1780 C CA . GLY A 1 228 ? -5.977 4.613 3.787 1 95.69 228 GLY A CA 1
ATOM 1781 C C . GLY A 1 228 ? -7.414 4.133 3.834 1 95.69 228 GLY A C 1
ATOM 1782 O O . GLY A 1 228 ? -7.676 2.928 3.789 1 95.69 228 GLY A O 1
ATOM 1783 N N . ILE A 1 229 ? -8.305 5.012 4.047 1 97.69 229 ILE A N 1
ATOM 1784 C CA . ILE A 1 229 ? -9.742 4.785 4.035 1 97.69 229 ILE A CA 1
ATOM 1785 C C . ILE A 1 229 ? -10.398 5.672 2.975 1 97.69 229 ILE A C 1
ATOM 1787 O O . ILE A 1 229 ? -10.125 6.875 2.91 1 97.69 229 ILE A O 1
ATOM 1791 N N . LEU A 1 230 ? -11.109 5.09 2.105 1 98.5 230 LEU A N 1
ATOM 1792 C CA . LEU A 1 230 ? -11.938 5.789 1.133 1 98.5 230 LEU A CA 1
ATOM 1793 C C . LEU A 1 230 ? -13.414 5.461 1.343 1 98.5 230 LEU A C 1
ATOM 1795 O O . LEU A 1 230 ? -13.828 4.309 1.189 1 98.5 230 LEU A O 1
ATOM 1799 N N . ALA A 1 231 ? -14.18 6.426 1.769 1 98.75 231 ALA A N 1
ATOM 1800 C CA . ALA A 1 231 ? -15.617 6.242 1.948 1 98.75 231 ALA A CA 1
ATOM 1801 C C . ALA A 1 231 ? -16.406 7.152 1.014 1 98.75 231 ALA A C 1
ATOM 1803 O O . ALA A 1 231 ? -15.977 8.266 0.713 1 98.75 231 ALA A O 1
ATOM 1804 N N . THR A 1 232 ? -17.531 6.684 0.527 1 98.75 232 THR A N 1
ATOM 1805 C CA . THR A 1 232 ? -18.359 7.461 -0.393 1 98.75 232 THR A CA 1
ATOM 1806 C C . THR A 1 232 ? -19.828 7.066 -0.267 1 98.75 232 THR A C 1
ATOM 1808 O O . THR A 1 232 ? -20.188 6.234 0.569 1 98.75 232 THR A O 1
ATOM 1811 N N . ASN A 1 233 ? -20.703 7.805 -0.947 1 97.5 233 ASN A N 1
ATOM 1812 C CA . ASN A 1 233 ? -22.125 7.508 -0.994 1 97.5 233 ASN A CA 1
ATOM 1813 C C . ASN A 1 233 ? -22.469 6.57 -2.148 1 97.5 233 ASN A C 1
ATOM 1815 O O . ASN A 1 233 ? -21.641 6.344 -3.035 1 97.5 233 ASN A O 1
ATOM 1819 N N . TYR A 1 234 ? -23.641 6.016 -2.168 1 95.38 234 TYR A N 1
ATOM 1820 C CA . TYR A 1 234 ? -24.047 5.02 -3.152 1 95.38 234 TYR A CA 1
ATOM 1821 C C . TYR A 1 234 ? -24.031 5.605 -4.559 1 95.38 234 TYR A C 1
ATOM 1823 O O . TYR A 1 234 ? -23.719 4.914 -5.527 1 95.38 234 TYR A O 1
ATOM 1831 N N . GLU A 1 235 ? -24.344 6.84 -4.633 1 95 235 GLU A N 1
ATOM 1832 C CA . GLU A 1 235 ? -24.438 7.5 -5.934 1 95 235 GLU A CA 1
ATOM 1833 C C . GLU A 1 235 ? -23.109 7.504 -6.66 1 95 235 GLU A C 1
ATOM 1835 O O . GLU A 1 235 ? -23.062 7.41 -7.887 1 95 235 GLU A O 1
ATOM 1840 N N . LEU A 1 236 ? -22.047 7.617 -5.914 1 97.06 236 LEU A N 1
ATOM 1841 C CA . LEU A 1 236 ? -20.734 7.797 -6.516 1 97.06 236 LEU A CA 1
ATOM 1842 C C . LEU A 1 236 ? -19.922 6.504 -6.457 1 97.06 236 LEU A C 1
ATOM 1844 O O . LEU A 1 236 ? -18.891 6.379 -7.117 1 97.06 236 LEU A O 1
ATOM 1848 N N . ALA A 1 237 ? -20.359 5.508 -5.773 1 97.56 237 ALA A N 1
ATOM 1849 C CA . ALA A 1 237 ? -19.641 4.258 -5.527 1 97.56 237 ALA A CA 1
ATOM 1850 C C . ALA A 1 237 ? -19.328 3.533 -6.836 1 97.56 237 ALA A C 1
ATOM 1852 O O . ALA A 1 237 ? -18.219 3.043 -7.035 1 97.56 237 ALA A O 1
ATOM 1853 N N . ASP A 1 238 ? -20.281 3.477 -7.75 1 96.31 238 ASP A N 1
ATOM 1854 C CA . ASP A 1 238 ? -20.125 2.723 -8.984 1 96.31 238 ASP A CA 1
ATOM 1855 C C . ASP A 1 238 ? -19.016 3.32 -9.852 1 96.31 238 ASP A C 1
ATOM 1857 O O . ASP A 1 238 ? -18.312 2.594 -10.555 1 96.31 238 ASP A O 1
ATOM 1861 N N . SER A 1 239 ? -18.875 4.613 -9.773 1 96.62 239 SER A N 1
ATOM 1862 C CA . SER A 1 239 ? -17.875 5.277 -10.594 1 96.62 239 SER A CA 1
ATOM 1863 C C . SER A 1 239 ? -16.484 5.098 -10.008 1 96.62 239 SER A C 1
ATOM 1865 O O . SER A 1 239 ? -15.539 4.75 -10.727 1 96.62 239 SER A O 1
ATOM 1867 N N . VAL A 1 240 ? -16.359 5.32 -8.766 1 97.56 240 VAL A N 1
ATOM 1868 C CA . VAL A 1 240 ? -15.031 5.277 -8.141 1 97.56 240 VAL A CA 1
ATOM 1869 C C . VAL A 1 240 ? -14.578 3.83 -7.996 1 97.56 240 VAL A C 1
ATOM 1871 O O . VAL A 1 240 ? -13.383 3.537 -8.094 1 97.56 240 VAL A O 1
ATOM 1874 N N . PHE A 1 241 ? -15.5 2.883 -7.824 1 97.31 241 PHE A N 1
ATOM 1875 C CA . PHE A 1 241 ? -15.164 1.476 -7.641 1 97.31 241 PHE A CA 1
ATOM 1876 C C . PHE A 1 241 ? -15.516 0.67 -8.891 1 97.31 241 PHE A C 1
ATOM 1878 O O . PHE A 1 241 ? -15.859 -0.511 -8.797 1 97.31 241 PHE A O 1
ATOM 1885 N N . ARG A 1 242 ? -15.445 1.314 -10.023 1 97.56 242 ARG A N 1
ATOM 1886 C CA . ARG A 1 242 ? -15.742 0.613 -11.266 1 97.56 242 ARG A CA 1
ATOM 1887 C C . ARG A 1 242 ? -14.82 -0.588 -11.453 1 97.56 242 ARG A C 1
ATOM 1889 O O . ARG A 1 242 ? -13.656 -0.549 -11.055 1 97.56 242 ARG A O 1
ATOM 1896 N N . THR A 1 243 ? -15.32 -1.591 -12.094 1 97 243 THR A N 1
ATOM 1897 C CA . THR A 1 243 ? -14.578 -2.832 -12.273 1 97 243 THR A CA 1
ATOM 1898 C C . THR A 1 243 ? -14.031 -2.932 -13.695 1 97 243 THR A C 1
ATOM 1900 O O . THR A 1 243 ? -14.438 -2.174 -14.578 1 97 243 THR A O 1
ATOM 1903 N N . SER A 1 244 ? -13.133 -3.818 -13.875 1 97.62 244 SER A N 1
ATOM 1904 C CA . SER A 1 244 ? -12.445 -3.986 -15.148 1 97.62 244 SER A CA 1
ATOM 1905 C C . SER A 1 244 ? -13.398 -4.469 -16.234 1 97.62 244 SER A C 1
ATOM 1907 O O . SER A 1 244 ? -14.32 -5.242 -15.961 1 97.62 244 SER A O 1
ATOM 1909 N N . LYS A 1 245 ? -13.156 -4.035 -17.438 1 97.12 245 LYS A N 1
ATOM 1910 C CA . LYS A 1 245 ? -13.898 -4.492 -18.594 1 97.12 245 LYS A CA 1
ATOM 1911 C C . LYS A 1 245 ? -12.977 -5.176 -19.609 1 97.12 245 LYS A C 1
ATOM 1913 O O . LYS A 1 245 ? -13.438 -5.668 -20.641 1 97.12 245 LYS A O 1
ATOM 1918 N N . LEU A 1 246 ? -11.75 -5.246 -19.281 1 97.31 246 LEU A N 1
ATOM 1919 C CA . LEU A 1 246 ? -10.758 -5.797 -20.203 1 97.31 246 LEU A CA 1
ATOM 1920 C C . LEU A 1 246 ? -10.875 -7.312 -20.281 1 97.31 246 LEU A C 1
ATOM 1922 O O . LEU A 1 246 ? -11.109 -7.977 -19.266 1 97.31 246 LEU A O 1
ATOM 1926 N N . ARG A 1 247 ? -10.742 -7.848 -21.484 1 96.69 247 ARG A N 1
ATOM 1927 C CA . ARG A 1 247 ? -10.727 -9.289 -21.734 1 96.69 247 ARG A CA 1
ATOM 1928 C C . ARG A 1 247 ? -9.492 -9.695 -22.531 1 96.69 247 ARG A C 1
ATOM 1930 O O . ARG A 1 247 ? -9.109 -9.008 -23.469 1 96.69 247 ARG A O 1
ATOM 1937 N N . GLY A 1 248 ? -8.844 -10.805 -22.125 1 96.81 248 GLY A N 1
ATOM 1938 C CA . GLY A 1 248 ? -7.766 -11.328 -22.938 1 96.81 248 GLY A CA 1
ATOM 1939 C C . GLY A 1 248 ? -8.203 -11.695 -24.344 1 96.81 248 GLY A C 1
ATOM 1940 O O . GLY A 1 248 ? -9.266 -12.289 -24.547 1 96.81 248 GLY A O 1
ATOM 1941 N N . ASP A 1 249 ? -7.406 -11.32 -25.297 1 96.38 249 ASP A N 1
ATOM 1942 C CA . ASP A 1 249 ? -7.816 -11.516 -26.688 1 96.38 249 ASP A CA 1
ATOM 1943 C C . ASP A 1 249 ? -7.762 -12.992 -27.078 1 96.38 249 ASP A C 1
ATOM 1945 O O . ASP A 1 249 ? -8.57 -13.461 -27.875 1 96.38 249 ASP A O 1
ATOM 1949 N N . TRP A 1 250 ? -6.836 -13.734 -26.562 1 97.31 250 TRP A N 1
ATOM 1950 C CA . TRP A 1 250 ? -6.711 -15.164 -26.859 1 97.31 250 TRP A CA 1
ATOM 1951 C C . TRP A 1 250 ? -7.395 -16 -25.781 1 97.31 250 TRP A C 1
ATOM 1953 O O . TRP A 1 250 ? -8.188 -16.891 -26.094 1 97.31 250 TRP A O 1
ATOM 1963 N N . SER A 1 251 ? -7.141 -15.672 -24.531 1 97.06 251 SER A N 1
ATOM 1964 C CA . SER A 1 251 ? -7.617 -16.484 -23.406 1 97.06 251 SER A CA 1
ATOM 1965 C C . SER A 1 251 ? -9.094 -16.234 -23.141 1 97.06 251 SER A C 1
ATOM 1967 O O . SER A 1 251 ? -9.781 -17.078 -22.562 1 97.06 251 SER A O 1
ATOM 1969 N N . GLY A 1 252 ? -9.578 -15.078 -23.469 1 97.12 252 GLY A N 1
ATOM 1970 C CA . GLY A 1 252 ? -10.938 -14.68 -23.141 1 97.12 252 GLY A CA 1
ATOM 1971 C C . GLY A 1 252 ? -11.133 -14.383 -21.656 1 97.12 252 GLY A C 1
ATOM 1972 O O . GLY A 1 252 ? -12.227 -14.008 -21.234 1 97.12 252 GLY A O 1
ATOM 1973 N N . ARG A 1 253 ? -10.102 -14.414 -20.906 1 96.75 253 ARG A N 1
ATOM 1974 C CA . ARG A 1 253 ? -10.195 -14.148 -19.469 1 96.75 253 ARG A CA 1
ATOM 1975 C C . ARG A 1 253 ? -10.648 -12.719 -19.219 1 96.75 253 ARG A C 1
ATOM 1977 O O . ARG A 1 253 ? -10.227 -11.789 -19.906 1 96.75 253 ARG A O 1
ATOM 1984 N N . ALA A 1 254 ? -11.562 -12.586 -18.266 1 96.62 254 ALA A N 1
ATOM 1985 C CA . ALA A 1 254 ? -12.047 -11.289 -17.797 1 96.62 254 ALA A CA 1
ATOM 1986 C C . ALA A 1 254 ? -11.992 -11.188 -16.281 1 96.62 254 ALA A C 1
ATOM 1988 O O . ALA A 1 254 ? -12.07 -12.203 -15.586 1 96.62 254 ALA A O 1
ATOM 1989 N N . PHE A 1 255 ? -11.805 -10.086 -15.836 1 96 255 PHE A N 1
ATOM 1990 C CA . PHE A 1 255 ? -11.672 -9.844 -14.406 1 96 255 PHE A CA 1
ATOM 1991 C C . PHE A 1 255 ? -12.703 -8.836 -13.93 1 96 255 PHE A C 1
ATOM 1993 O O . PHE A 1 255 ? -12.352 -7.824 -13.312 1 96 255 PHE A O 1
ATOM 2000 N N . THR A 1 256 ? -13.938 -9.203 -14.047 1 95.31 256 THR A N 1
ATOM 2001 C CA . THR A 1 256 ? -15.062 -8.266 -13.953 1 95.31 256 THR A CA 1
ATOM 2002 C C . THR A 1 256 ? -15.367 -7.941 -12.492 1 95.31 256 THR A C 1
ATOM 2004 O O . THR A 1 256 ? -16.109 -6.996 -12.211 1 95.31 256 THR A O 1
ATOM 2007 N N . LYS A 1 257 ? -14.82 -8.664 -11.531 1 94.38 257 LYS A N 1
ATOM 2008 C CA . LYS A 1 257 ? -15.039 -8.391 -10.109 1 94.38 257 LYS A CA 1
ATOM 2009 C C . LYS A 1 257 ? -13.961 -7.457 -9.562 1 94.38 257 LYS A C 1
ATOM 2011 O O . LYS A 1 257 ? -14.109 -6.906 -8.469 1 94.38 257 LYS A O 1
ATOM 2016 N N . LYS A 1 258 ? -12.898 -7.293 -10.312 1 96.62 258 LYS A N 1
ATOM 2017 C CA . LYS A 1 258 ? -11.742 -6.539 -9.844 1 96.62 258 LYS A CA 1
ATOM 2018 C C . LYS A 1 258 ? -11.945 -5.039 -10.031 1 96.62 258 LYS A C 1
ATOM 2020 O O . LYS A 1 258 ? -12.32 -4.594 -11.117 1 96.62 258 LYS A O 1
ATOM 2025 N N . GLU A 1 259 ? -11.758 -4.258 -8.93 1 96.69 259 GLU A N 1
ATOM 2026 C CA . GLU A 1 259 ? -11.953 -2.812 -8.961 1 96.69 259 GLU A CA 1
ATOM 2027 C C . GLU A 1 259 ? -10.742 -2.109 -9.57 1 96.69 259 GLU A C 1
ATOM 2029 O O . GLU A 1 259 ? -9.641 -2.174 -9.023 1 96.69 259 GLU A O 1
ATOM 2034 N N . LEU A 1 260 ? -10.891 -1.372 -10.578 1 97 260 LEU A N 1
ATOM 2035 C CA . LEU A 1 260 ? -9.836 -0.871 -11.453 1 97 260 LEU A CA 1
ATOM 2036 C C . LEU A 1 260 ? -8.898 0.064 -10.695 1 97 260 LEU A C 1
ATOM 2038 O O . LEU A 1 260 ? -7.699 -0.206 -10.578 1 97 260 LEU A O 1
ATOM 2042 N N . ALA A 1 261 ? -9.461 1.106 -10.055 1 96.44 261 ALA A N 1
ATOM 2043 C CA . ALA A 1 261 ? -8.648 2.162 -9.453 1 96.44 261 ALA A CA 1
ATOM 2044 C C . ALA A 1 261 ? -7.965 1.673 -8.18 1 96.44 261 ALA A C 1
ATOM 2046 O O . ALA A 1 261 ? -7.043 2.318 -7.676 1 96.44 261 ALA A O 1
ATOM 2047 N N . LEU A 1 262 ? -8.383 0.519 -7.688 1 96.12 262 LEU A N 1
ATOM 2048 C CA . LEU A 1 262 ? -7.797 -0.073 -6.492 1 96.12 262 LEU A CA 1
ATOM 2049 C C . LEU A 1 262 ? -6.902 -1.256 -6.855 1 96.12 262 LEU A C 1
ATOM 2051 O O . LEU A 1 262 ? -6.684 -2.148 -6.035 1 96.12 262 LEU A O 1
ATOM 2055 N N . PHE A 1 263 ? -6.445 -1.351 -8.133 1 94.56 263 PHE A N 1
ATOM 2056 C CA . PHE A 1 263 ? -5.527 -2.342 -8.68 1 94.56 263 PHE A CA 1
ATOM 2057 C C . PHE A 1 263 ? -6.102 -3.746 -8.539 1 94.56 263 PHE A C 1
ATOM 2059 O O . PHE A 1 263 ? -5.371 -4.699 -8.266 1 94.56 263 PHE A O 1
ATOM 2066 N N . GLY A 1 264 ? -7.398 -3.9 -8.68 1 92.94 264 GLY A N 1
ATOM 2067 C CA . GLY A 1 264 ? -8.078 -5.184 -8.664 1 92.94 264 GLY A CA 1
ATOM 2068 C C . GLY A 1 264 ? -8.68 -5.52 -7.312 1 92.94 264 GLY A C 1
ATOM 2069 O O . GLY A 1 264 ? -9.828 -5.969 -7.234 1 92.94 264 GLY A O 1
ATOM 2070 N N . CYS A 1 265 ? -7.887 -5.379 -6.324 1 89.31 265 CYS A N 1
ATOM 2071 C CA . CYS A 1 265 ? -8.258 -5.621 -4.934 1 89.31 265 CYS A CA 1
ATOM 2072 C C . CYS A 1 265 ? -7.645 -4.574 -4.016 1 89.31 265 CYS A C 1
ATOM 2074 O O . CYS A 1 265 ? -6.547 -4.074 -4.277 1 89.31 265 CYS A O 1
ATOM 2076 N N . SER A 1 266 ? -8.516 -4.203 -3.01 1 75.81 266 SER A N 1
ATOM 2077 C CA . SER A 1 266 ? -8.008 -3.186 -2.096 1 75.81 266 SER A CA 1
ATOM 2078 C C . SER A 1 266 ? -6.645 -3.582 -1.534 1 75.81 266 SER A C 1
ATOM 2080 O O . SER A 1 266 ? -6.492 -4.668 -0.974 1 75.81 266 SER A O 1
ATOM 2082 N N . PRO A 1 267 ? -5.652 -2.789 -1.845 1 65.06 267 PRO A N 1
ATOM 2083 C CA . PRO A 1 267 ? -4.238 -3.137 -1.681 1 65.06 267 PRO A CA 1
ATOM 2084 C C . PRO A 1 267 ? -3.855 -3.373 -0.222 1 65.06 267 PRO A C 1
ATOM 2086 O O . PRO A 1 267 ? -2.734 -3.801 0.064 1 65.06 267 PRO A O 1
ATOM 2089 N N . VAL A 1 268 ? -4.676 -3.186 0.57 1 72.25 268 VAL A N 1
ATOM 2090 C CA . VAL A 1 268 ? -4.18 -3.238 1.941 1 72.25 268 VAL A CA 1
ATOM 2091 C C . VAL A 1 268 ? -4.715 -4.488 2.637 1 72.25 268 VAL A C 1
ATOM 2093 O O . VAL A 1 268 ? -5.48 -4.387 3.6 1 72.25 268 VAL A O 1
ATOM 2096 N N . TYR A 1 269 ? -4.145 -5.605 2.053 1 76.81 269 TYR A N 1
ATOM 2097 C CA . TYR A 1 269 ? -4.453 -6.961 2.5 1 76.81 269 TYR A CA 1
ATOM 2098 C C . TYR A 1 269 ? -3.451 -7.426 3.549 1 76.81 269 TYR A C 1
ATOM 2100 O O . TYR A 1 269 ? -2.344 -6.891 3.643 1 76.81 269 TYR A O 1
ATOM 2108 N N . GLY A 1 270 ? -3.779 -7.496 4.762 1 85.56 270 GLY A N 1
ATOM 2109 C CA . GLY A 1 270 ? -2.848 -8.07 5.715 1 85.56 270 GLY A CA 1
ATOM 2110 C C . GLY A 1 270 ? -2.896 -7.402 7.074 1 85.56 270 GLY A C 1
ATOM 2111 O O . GLY A 1 270 ? -3.971 -7.258 7.664 1 85.56 270 GLY A O 1
ATOM 2112 N N . LEU A 1 271 ? -1.563 -7.121 7.465 1 91.44 271 LEU A N 1
ATOM 2113 C CA . LEU A 1 271 ? -1.403 -6.648 8.836 1 91.44 271 LEU A CA 1
ATOM 2114 C C . LEU A 1 271 ? -2.021 -5.266 9.008 1 91.44 271 LEU A C 1
ATOM 2116 O O . LEU A 1 271 ? -2.627 -4.977 10.047 1 91.44 271 LEU A O 1
ATOM 2120 N N . PRO A 1 272 ? -1.95 -4.355 8.008 1 92.69 272 PRO A N 1
ATOM 2121 C CA . PRO A 1 272 ? -2.518 -3.021 8.203 1 92.69 272 PRO A CA 1
ATOM 2122 C C . PRO A 1 272 ? -4.023 -3.049 8.445 1 92.69 272 PRO A C 1
ATOM 2124 O O . PRO A 1 272 ? -4.516 -2.369 9.352 1 92.69 272 PRO A O 1
ATOM 2127 N N . VAL A 1 273 ? -4.777 -3.857 7.711 1 94.38 273 VAL A N 1
ATOM 2128 C CA . VAL A 1 273 ? -6.223 -3.877 7.91 1 94.38 273 VAL A CA 1
ATOM 2129 C C . VAL A 1 273 ? -6.559 -4.574 9.227 1 94.38 273 VAL A C 1
ATOM 2131 O O . VAL A 1 273 ? -7.516 -4.207 9.906 1 94.38 273 VAL A O 1
ATOM 2134 N N . MET A 1 274 ? -5.758 -5.559 9.641 1 95.06 274 MET A N 1
ATOM 2135 C CA . MET A 1 274 ? -6 -6.273 10.891 1 95.06 274 MET A CA 1
ATOM 2136 C C . MET A 1 274 ? -5.785 -5.355 12.094 1 95.06 274 MET A C 1
ATOM 2138 O O . MET A 1 274 ? -6.555 -5.398 13.055 1 95.06 274 MET A O 1
ATOM 2142 N N . THR A 1 275 ? -4.719 -4.562 12.008 1 95.81 275 THR A N 1
ATOM 2143 C CA . THR A 1 275 ? -4.488 -3.643 13.117 1 95.81 275 THR A CA 1
ATOM 2144 C C . THR A 1 275 ? -5.539 -2.539 13.133 1 95.81 275 THR A C 1
ATOM 2146 O O . THR A 1 275 ? -5.957 -2.088 14.203 1 95.81 275 THR A O 1
ATOM 2149 N N . LEU A 1 276 ? -5.93 -2.068 11.961 1 96.69 276 LEU A N 1
ATOM 2150 C CA . LEU A 1 276 ? -7.012 -1.095 11.875 1 96.69 276 LEU A CA 1
ATOM 2151 C C . LEU A 1 276 ? -8.281 -1.639 12.523 1 96.69 276 LEU A C 1
ATOM 2153 O O . LEU A 1 276 ? -8.938 -0.938 13.297 1 96.69 276 LEU A O 1
ATOM 2157 N N . MET A 1 277 ? -8.586 -2.891 12.227 1 96.81 277 MET A N 1
ATOM 2158 C CA . MET A 1 277 ? -9.766 -3.547 12.781 1 96.81 277 MET A CA 1
ATOM 2159 C C . MET A 1 277 ? -9.656 -3.684 14.289 1 96.81 277 MET A C 1
ATOM 2161 O O . MET A 1 277 ? -10.602 -3.365 15.023 1 96.81 277 MET A O 1
ATOM 2165 N N . ALA A 1 278 ? -8.531 -4.105 14.734 1 97.75 278 ALA A N 1
ATOM 2166 C CA . ALA A 1 278 ? -8.328 -4.344 16.172 1 97.75 278 ALA A CA 1
ATOM 2167 C C . ALA A 1 278 ? -8.367 -3.035 16.953 1 97.75 278 ALA A C 1
ATOM 2169 O O . ALA A 1 278 ? -8.789 -3.01 18.109 1 97.75 278 ALA A O 1
ATOM 2170 N N . SER A 1 279 ? -8.008 -1.916 16.344 1 98.25 279 SER A N 1
ATOM 2171 C CA . SER A 1 279 ? -7.969 -0.617 17.016 1 98.25 279 SER A CA 1
ATOM 2172 C C . SER A 1 279 ? -9.328 0.068 16.969 1 98.25 279 SER A C 1
ATOM 2174 O O . SER A 1 279 ? -9.586 0.998 17.734 1 98.25 279 SER A O 1
ATOM 2176 N N . PHE A 1 280 ? -10.242 -0.394 16.125 1 98.38 280 PHE A N 1
ATOM 2177 C CA . PHE A 1 280 ? -11.438 0.349 15.742 1 98.38 280 PHE A CA 1
ATOM 2178 C C . PHE A 1 280 ? -12.305 0.632 16.969 1 98.38 280 PHE A C 1
ATOM 2180 O O . PHE A 1 280 ? -12.781 1.756 17.156 1 98.38 280 PHE A O 1
ATOM 2187 N N . PRO A 1 281 ? -12.492 -0.328 17.891 1 98.38 281 PRO A N 1
ATOM 2188 C CA . PRO A 1 281 ? -13.305 -0.007 19.062 1 98.38 281 PRO A CA 1
ATOM 2189 C C . PRO A 1 281 ? -12.734 1.155 19.875 1 98.38 281 PRO A C 1
ATOM 2191 O O . PRO A 1 281 ? -13.484 2.021 20.328 1 98.38 281 PRO A O 1
ATOM 2194 N N . ARG A 1 282 ? -11.492 1.209 20.031 1 98.06 282 ARG A N 1
ATOM 2195 C CA . ARG A 1 282 ? -10.852 2.301 20.766 1 98.06 282 ARG A CA 1
ATOM 2196 C C . ARG A 1 282 ? -10.961 3.611 19.984 1 98.06 282 ARG A C 1
ATOM 2198 O O . ARG A 1 282 ? -11.086 4.684 20.578 1 98.06 282 ARG A O 1
ATOM 2205 N N . VAL A 1 283 ? -10.836 3.518 18.656 1 98.31 283 VAL A N 1
ATOM 2206 C CA . VAL A 1 283 ? -10.977 4.695 17.812 1 98.31 283 VAL A CA 1
ATOM 2207 C C . VAL A 1 283 ? -12.375 5.285 17.984 1 98.31 283 VAL A C 1
ATOM 2209 O O . VAL A 1 283 ? -12.531 6.5 18.141 1 98.31 283 VAL A O 1
ATOM 2212 N N . VAL A 1 284 ? -13.375 4.434 17.984 1 98.25 284 VAL A N 1
ATOM 2213 C CA . VAL A 1 284 ? -14.766 4.859 18.141 1 98.25 284 VAL A CA 1
ATOM 2214 C C . VAL A 1 284 ? -14.938 5.582 19.469 1 98.25 284 VAL A C 1
ATOM 2216 O O . VAL A 1 284 ? -15.68 6.562 19.562 1 98.25 284 VAL A O 1
ATOM 2219 N N . GLU A 1 285 ? -14.227 5.113 20.438 1 97.5 285 GLU A N 1
ATOM 2220 C CA . GLU A 1 285 ? -14.344 5.695 21.781 1 97.5 285 GLU A CA 1
ATOM 2221 C C . GLU A 1 285 ? -13.578 7.012 21.875 1 97.5 285 GLU A C 1
ATOM 2223 O O . GLU A 1 285 ? -14.102 8 22.391 1 97.5 285 GLU A O 1
ATOM 2228 N N . ARG A 1 286 ? -12.406 7.039 21.344 1 97.75 286 ARG A N 1
ATOM 2229 C CA . ARG A 1 286 ? -11.5 8.148 21.625 1 97.75 286 ARG A CA 1
ATOM 2230 C C . ARG A 1 286 ? -11.938 9.414 20.906 1 97.75 286 ARG A C 1
ATOM 2232 O O . ARG A 1 286 ? -11.664 10.531 21.359 1 97.75 286 ARG A O 1
ATOM 2239 N N . VAL A 1 287 ? -12.664 9.281 19.797 1 98.12 287 VAL A N 1
ATOM 2240 C CA . VAL A 1 287 ? -13.07 10.477 19.047 1 98.12 287 VAL A CA 1
ATOM 2241 C C . VAL A 1 287 ? -14.016 11.312 19.906 1 98.12 287 VAL A C 1
ATOM 2243 O O . VAL A 1 287 ? -14.156 12.523 19.688 1 98.12 287 VAL A O 1
ATOM 2246 N N . LYS A 1 288 ? -14.617 10.727 20.875 1 97.12 288 LYS A N 1
ATOM 2247 C CA . LYS A 1 288 ? -15.555 11.422 21.75 1 97.12 288 LYS A CA 1
ATOM 2248 C C . LYS A 1 288 ? -14.828 12.273 22.781 1 97.12 288 LYS A C 1
ATOM 2250 O O . LYS A 1 288 ? -15.438 13.117 23.438 1 97.12 288 LYS A O 1
ATOM 2255 N N . ARG A 1 289 ? -13.562 12.141 22.875 1 96.88 289 ARG A N 1
ATOM 2256 C CA . ARG A 1 289 ? -12.773 12.859 23.859 1 96.88 289 ARG A CA 1
ATOM 2257 C C . ARG A 1 289 ? -11.922 13.938 23.219 1 96.88 289 ARG A C 1
ATOM 2259 O O . ARG A 1 289 ? -10.922 14.375 23.781 1 96.88 289 ARG A O 1
ATOM 2266 N N . TRP A 1 290 ? -12.32 14.344 22.062 1 97.94 290 TRP A N 1
ATOM 2267 C CA . TRP A 1 290 ? -11.547 15.289 21.266 1 97.94 290 TRP A CA 1
ATOM 2268 C C . TRP A 1 290 ? -11.375 16.609 22 1 97.94 290 TRP A C 1
ATOM 2270 O O . TRP A 1 290 ? -10.305 17.234 21.953 1 97.94 290 TRP A O 1
ATOM 2280 N N . ASP A 1 291 ? -12.359 17.047 22.75 1 97.62 291 ASP A N 1
ATOM 2281 C CA . ASP A 1 291 ? -12.312 18.312 23.453 1 97.62 291 ASP A CA 1
ATOM 2282 C C . ASP A 1 291 ? -11.188 18.344 24.484 1 97.62 291 ASP A C 1
ATOM 2284 O O . ASP A 1 291 ? -10.578 19.391 24.719 1 97.62 291 ASP A O 1
ATOM 2288 N N . GLU A 1 292 ? -10.93 17.219 25.094 1 98.06 292 GLU A N 1
ATOM 2289 C CA . GLU A 1 292 ? -9.828 17.109 26.047 1 98.06 292 GLU A CA 1
ATOM 2290 C C . GLU A 1 292 ? -8.484 17.328 25.359 1 98.06 292 GLU A C 1
ATOM 2292 O O . GLU A 1 292 ? -7.59 17.969 25.922 1 98.06 292 GLU A O 1
ATOM 2297 N N . GLU A 1 293 ? -8.359 16.766 24.188 1 98.56 293 GLU A N 1
ATOM 2298 C CA . GLU A 1 293 ? -7.117 16.922 23.438 1 98.56 293 GLU A CA 1
ATOM 2299 C C . GLU A 1 293 ? -6.902 18.359 23 1 98.56 293 GLU A C 1
ATOM 2301 O O . GLU A 1 293 ? -5.77 18.859 23 1 98.56 293 GLU A O 1
ATOM 2306 N N . VAL A 1 294 ? -8 19.047 22.594 1 98.5 294 VAL A N 1
ATOM 2307 C CA . VAL A 1 294 ? -7.918 20.453 22.188 1 98.5 294 VAL A CA 1
ATOM 2308 C C . VAL A 1 294 ? -7.527 21.312 23.391 1 98.5 294 VAL A C 1
ATOM 2310 O O . VAL A 1 294 ? -6.727 22.234 23.266 1 98.5 294 VAL A O 1
ATOM 2313 N N . GLU A 1 295 ? -8.078 21 24.516 1 98.44 295 GLU A N 1
ATOM 2314 C CA . GLU A 1 295 ? -7.723 21.719 25.734 1 98.44 295 GLU A CA 1
ATOM 2315 C C . GLU A 1 295 ? -6.234 21.578 26.047 1 98.44 295 GLU A C 1
ATOM 2317 O O . GLU A 1 295 ? -5.574 22.562 26.406 1 98.44 295 GLU A O 1
ATOM 2322 N N . LYS A 1 296 ? -5.742 20.406 25.938 1 98.62 296 LYS A N 1
ATOM 2323 C CA . LYS A 1 296 ? -4.32 20.172 26.141 1 98.62 296 LYS A CA 1
ATOM 2324 C C . LYS A 1 296 ? -3.479 20.969 25.156 1 98.62 296 LYS A C 1
ATOM 2326 O O . LYS A 1 296 ? -2.459 21.562 25.531 1 98.62 296 LYS A O 1
ATOM 2331 N N . ALA A 1 297 ? -3.934 20.953 23.922 1 98.62 297 ALA A N 1
ATOM 2332 C CA . ALA A 1 297 ? -3.215 21.688 22.891 1 98.62 297 ALA A CA 1
ATOM 2333 C C . ALA A 1 297 ? -3.184 23.188 23.203 1 98.62 297 ALA A C 1
ATOM 2335 O O . ALA A 1 297 ? -2.15 23.844 23.047 1 98.62 297 ALA A O 1
ATOM 2336 N N . ARG A 1 298 ? -4.301 23.75 23.609 1 98.75 298 ARG A N 1
ATOM 2337 C CA . ARG A 1 298 ? -4.395 25.156 23.938 1 98.75 298 ARG A CA 1
ATOM 2338 C C . ARG A 1 298 ? -3.537 25.5 25.156 1 98.75 298 ARG A C 1
ATOM 2340 O O . ARG A 1 298 ? -2.914 26.562 25.203 1 98.75 298 ARG A O 1
ATOM 2347 N N . TRP A 1 299 ? -3.541 24.609 26.125 1 98.81 299 TRP A N 1
ATOM 2348 C CA . TRP A 1 299 ? -2.639 24.781 27.266 1 98.81 299 TRP A CA 1
ATOM 2349 C C . TRP A 1 299 ? -1.187 24.812 26.812 1 98.81 299 TRP A C 1
ATOM 2351 O O . TRP A 1 299 ? -0.41 25.672 27.25 1 98.81 299 TRP A O 1
ATOM 2361 N N . PHE A 1 300 ? -0.806 23.906 25.984 1 98.81 300 PHE A N 1
ATOM 2362 C CA . PHE A 1 300 ? 0.562 23.812 25.484 1 98.81 300 PHE A CA 1
ATOM 2363 C C . PHE A 1 300 ? 0.956 25.094 24.766 1 98.81 300 PHE A C 1
ATOM 2365 O O . PHE A 1 300 ? 2.066 25.594 24.938 1 98.81 300 PHE A O 1
ATOM 2372 N N . VAL A 1 301 ? 0.059 25.625 23.906 1 98.69 301 VAL A N 1
ATOM 2373 C CA . VAL A 1 301 ? 0.307 26.875 23.203 1 98.69 301 VAL A CA 1
ATOM 2374 C C . VAL A 1 301 ? 0.602 27.984 24.203 1 98.69 301 VAL A C 1
ATOM 2376 O O . VAL A 1 301 ? 1.551 28.75 24.016 1 98.69 301 VAL A O 1
ATOM 2379 N N . ARG A 1 302 ? -0.208 28.062 25.25 1 98.44 302 ARG A N 1
ATOM 2380 C CA . ARG A 1 302 ? 0 29.094 26.266 1 98.44 302 ARG A CA 1
ATOM 2381 C C . ARG A 1 302 ? 1.371 28.953 26.922 1 98.44 302 ARG A C 1
ATOM 2383 O O . ARG A 1 302 ? 2.061 29.953 27.156 1 98.44 302 ARG A O 1
ATOM 2390 N N . GLU A 1 303 ? 1.736 27.75 27.219 1 98.62 303 GLU A N 1
ATOM 2391 C CA . GLU A 1 303 ? 3.033 27.5 27.844 1 98.62 303 GLU A CA 1
ATOM 2392 C C . GLU A 1 303 ? 4.176 27.859 26.906 1 98.62 303 GLU A C 1
ATOM 2394 O O . GLU A 1 303 ? 5.168 28.453 27.312 1 98.62 303 GLU A O 1
ATOM 2399 N N . MET A 1 304 ? 4.059 27.469 25.641 1 98.56 304 MET A N 1
ATOM 2400 C CA . MET A 1 304 ? 5.098 27.75 24.656 1 98.56 304 MET A CA 1
ATOM 2401 C C . MET A 1 304 ? 5.27 29.25 24.453 1 98.56 304 MET A C 1
ATOM 2403 O O . MET A 1 304 ? 6.391 29.734 24.281 1 98.56 304 MET A O 1
ATOM 2407 N N . GLU A 1 305 ? 4.184 29.938 24.5 1 98.31 305 GLU A N 1
ATOM 2408 C CA . GLU A 1 305 ? 4.223 31.375 24.203 1 98.31 305 GLU A CA 1
ATOM 2409 C C . GLU A 1 305 ? 4.738 32.156 25.391 1 98.31 305 GLU A C 1
ATOM 2411 O O . GLU A 1 305 ? 4.93 33.375 25.297 1 98.31 305 GLU A O 1
ATOM 2416 N N . LYS A 1 306 ? 4.938 31.5 26.484 1 98.5 306 LYS A N 1
ATOM 2417 C CA . LYS A 1 306 ? 5.648 32.125 27.594 1 98.5 306 LYS A CA 1
ATOM 2418 C C . LYS A 1 306 ? 7.129 32.312 27.266 1 98.5 306 LYS A C 1
ATOM 2420 O O . LYS A 1 306 ? 7.832 33.062 27.938 1 98.5 306 LYS A O 1
ATOM 2425 N N . ILE A 1 307 ? 7.602 31.547 26.344 1 98.44 307 ILE A N 1
ATOM 2426 C CA . ILE A 1 307 ? 8.977 31.703 25.875 1 98.44 307 ILE A CA 1
ATOM 2427 C C . ILE A 1 307 ? 9.062 32.906 24.922 1 98.44 307 ILE A C 1
ATOM 2429 O O . ILE A 1 307 ? 8.391 32.906 23.875 1 98.44 307 ILE A O 1
ATOM 2433 N N . GLU A 1 308 ? 9.883 33.844 25.266 1 97.94 308 GLU A N 1
ATOM 2434 C CA . GLU A 1 308 ? 10.031 35.031 24.422 1 97.94 308 GLU A CA 1
ATOM 2435 C C . GLU A 1 308 ? 10.43 34.625 23 1 97.94 308 GLU A C 1
ATOM 2437 O O . GLU A 1 308 ? 11.391 33.906 22.797 1 97.94 308 GLU A O 1
ATOM 2442 N N . GLY A 1 309 ? 9.695 35.125 22.094 1 97.25 309 GLY A N 1
ATOM 2443 C CA . GLY A 1 309 ? 10.047 34.906 20.703 1 97.25 309 GLY A CA 1
ATOM 2444 C C . GLY A 1 309 ? 9.43 33.656 20.125 1 97.25 309 GLY A C 1
ATOM 2445 O O . GLY A 1 309 ? 9.742 33.25 19 1 97.25 309 GLY A O 1
ATOM 2446 N N . VAL A 1 310 ? 8.648 32.906 20.828 1 98.06 310 VAL A N 1
ATOM 2447 C CA . VAL A 1 310 ? 7.941 31.734 20.328 1 98.06 310 VAL A CA 1
ATOM 2448 C C . VAL A 1 310 ? 6.449 32.031 20.234 1 98.06 310 VAL A C 1
ATOM 2450 O O . VAL A 1 310 ? 5.812 32.406 21.219 1 98.06 310 VAL A O 1
ATOM 2453 N N . GLU A 1 311 ? 5.953 31.844 19 1 97.88 311 GLU A N 1
ATOM 2454 C CA . GLU A 1 311 ? 4.551 32.188 18.766 1 97.88 311 GLU A CA 1
ATOM 2455 C C . GLU A 1 311 ? 3.879 31.156 17.859 1 97.88 311 GLU A C 1
ATOM 2457 O O . GLU A 1 311 ? 4.48 30.703 16.875 1 97.88 311 GLU A O 1
ATOM 2462 N N . LEU A 1 312 ? 2.686 30.875 18.203 1 98.25 312 LEU A N 1
ATOM 2463 C CA . LEU A 1 312 ? 1.885 30.016 17.344 1 98.25 312 LEU A CA 1
ATOM 2464 C C . LEU A 1 312 ? 1.562 30.703 16.016 1 98.25 312 LEU A C 1
ATOM 2466 O O . LEU A 1 312 ? 1.24 31.891 16 1 98.25 312 LEU A O 1
ATOM 2470 N N . ILE A 1 313 ? 1.747 30.016 14.922 1 98.06 313 ILE A N 1
ATOM 2471 C CA . ILE A 1 313 ? 1.288 30.422 13.602 1 98.06 313 ILE A CA 1
ATOM 2472 C C . ILE A 1 313 ? 0.048 29.625 13.211 1 98.06 313 ILE A C 1
ATOM 2474 O O . ILE A 1 313 ? -0.023 28.422 13.453 1 98.06 313 ILE A O 1
ATOM 2478 N N . GLY A 1 314 ? -0.914 30.281 12.531 1 97.69 314 GLY A N 1
ATOM 2479 C CA . GLY A 1 314 ? -2.166 29.641 12.164 1 97.69 314 GLY A CA 1
ATOM 2480 C C . GLY A 1 314 ? -3.342 30.109 13 1 97.69 314 GLY A C 1
ATOM 2481 O O . GLY A 1 314 ? -3.254 31.125 13.688 1 97.69 314 GLY A O 1
ATOM 2482 N N . GLU A 1 315 ? -4.332 29.359 13.016 1 96.19 315 GLU A N 1
ATOM 2483 C CA . GLU A 1 315 ? -5.602 29.781 13.609 1 96.19 315 GLU A CA 1
ATOM 2484 C C . GLU A 1 315 ? -5.512 29.828 15.133 1 96.19 315 GLU A C 1
ATOM 2486 O O . GLU A 1 315 ? -4.836 29 15.75 1 96.19 315 GLU A O 1
ATOM 2491 N N . ARG A 1 316 ? -6.246 30.797 15.734 1 95.94 316 ARG A N 1
ATOM 2492 C CA . ARG A 1 316 ? -6.391 30.953 17.188 1 95.94 316 ARG A CA 1
ATOM 2493 C C . ARG A 1 316 ? -7.852 31.156 17.562 1 95.94 316 ARG A C 1
ATOM 2495 O O . ARG A 1 316 ? -8.594 31.859 16.875 1 95.94 316 ARG A O 1
ATOM 2502 N N . PRO A 1 317 ? -8.312 30.625 18.672 1 96.81 317 PRO A N 1
ATOM 2503 C CA . PRO A 1 317 ? -7.605 29.594 19.438 1 96.81 317 PRO A CA 1
ATOM 2504 C C . PRO A 1 317 ? -7.449 28.297 18.641 1 96.81 317 PRO A C 1
ATOM 2506 O O . PRO A 1 317 ? -8.172 28.062 17.656 1 96.81 317 PRO A O 1
ATOM 2509 N N . LYS A 1 318 ? -6.508 27.5 19.062 1 96.25 318 LYS A N 1
ATOM 2510 C CA . LYS A 1 318 ? -6.27 26.234 18.359 1 96.25 318 LYS A CA 1
ATOM 2511 C C . LYS A 1 318 ? -7.469 25.297 18.484 1 96.25 318 LYS A C 1
ATOM 2513 O O . LYS A 1 318 ? -8.07 25.188 19.562 1 96.25 318 LYS A O 1
ATOM 2518 N N . ASN A 1 319 ? -7.746 24.641 17.406 1 97.38 319 ASN A N 1
ATOM 2519 C CA . ASN A 1 319 ? -8.844 23.672 17.406 1 97.38 319 ASN A CA 1
ATOM 2520 C C . ASN A 1 319 ? -8.367 22.297 16.969 1 97.38 319 ASN A C 1
ATOM 2522 O O . ASN A 1 319 ? -9.18 21.422 16.641 1 97.38 319 ASN A O 1
ATOM 2526 N N . HIS A 1 320 ? -7.102 22.125 16.875 1 98.19 320 HIS A N 1
ATOM 2527 C CA . HIS A 1 320 ? -6.457 20.859 16.547 1 98.19 320 HIS A CA 1
ATOM 2528 C C . HIS A 1 320 ? -5.133 20.703 17.297 1 98.19 320 HIS A C 1
ATOM 2530 O O . HIS A 1 320 ? -4.562 21.703 17.75 1 98.19 320 HIS A O 1
ATOM 2536 N N . THR A 1 321 ? -4.633 19.516 17.422 1 98.56 321 THR A N 1
ATOM 2537 C CA . THR A 1 321 ? -3.451 19.234 18.234 1 98.56 321 THR A CA 1
ATOM 2538 C C . THR A 1 321 ? -2.178 19.391 17.406 1 98.56 321 THR A C 1
ATOM 2540 O O . THR A 1 321 ? -1.075 19.422 17.953 1 98.56 321 THR A O 1
ATOM 2543 N N . LEU A 1 322 ? -2.287 19.391 16.078 1 98.44 322 LEU A N 1
ATOM 2544 C CA . LEU A 1 322 ? -1.167 19.734 15.203 1 98.44 322 LEU A CA 1
ATOM 2545 C C . LEU A 1 322 ? -0.9 21.234 15.242 1 98.44 322 LEU A C 1
ATOM 2547 O O . LEU A 1 322 ? -1.821 22.047 15.07 1 98.44 322 LEU A O 1
ATOM 2551 N N . MET A 1 323 ? 0.389 21.594 15.5 1 98.19 323 MET A N 1
ATOM 2552 C CA . MET A 1 323 ? 0.704 23 15.727 1 98.19 323 MET A CA 1
ATOM 2553 C C . MET A 1 323 ? 1.979 23.406 14.992 1 98.19 323 MET A C 1
ATOM 2555 O O . MET A 1 323 ? 2.85 22.562 14.75 1 98.19 323 MET A O 1
ATOM 2559 N N . HIS A 1 324 ? 1.998 24.625 14.609 1 98.38 324 HIS A N 1
ATOM 2560 C CA . HIS A 1 324 ? 3.154 25.266 13.992 1 98.38 324 HIS A CA 1
ATOM 2561 C C . HIS A 1 324 ? 3.594 26.484 14.797 1 98.38 324 HIS A C 1
ATOM 2563 O O . HIS A 1 324 ? 2.795 27.391 15.047 1 98.38 324 HIS A O 1
ATOM 2569 N N . PHE A 1 325 ? 4.871 26.562 15.203 1 98.38 325 PHE A N 1
ATOM 2570 C CA . PHE A 1 325 ? 5.402 27.688 15.945 1 98.38 325 PHE A CA 1
ATOM 2571 C C . PHE A 1 325 ? 6.496 28.391 15.156 1 98.38 325 PHE A C 1
ATOM 2573 O O . PHE A 1 325 ? 7.312 27.75 14.5 1 98.38 325 PHE A O 1
ATOM 2580 N N . GLU A 1 326 ? 6.387 29.625 15.086 1 97.94 326 GLU A N 1
ATOM 2581 C CA . GLU A 1 326 ? 7.543 30.438 14.727 1 97.94 326 GLU A CA 1
ATOM 2582 C C . GLU A 1 326 ? 8.406 30.75 15.953 1 97.94 326 GLU A C 1
ATOM 2584 O O . GLU A 1 326 ? 7.887 31.016 17.031 1 97.94 326 GLU A O 1
ATOM 2589 N N . SER A 1 327 ? 9.688 30.703 15.781 1 97.31 327 SER A N 1
ATOM 2590 C CA . SER A 1 327 ? 10.57 30.859 16.938 1 97.31 327 SER A CA 1
ATOM 2591 C C . SER A 1 327 ? 11.828 31.625 16.562 1 97.31 327 SER A C 1
ATOM 2593 O O . SER A 1 327 ? 12.922 31.047 16.516 1 97.31 327 SER A O 1
ATOM 2595 N N . PRO A 1 328 ? 11.727 32.906 16.359 1 95.81 328 PRO A N 1
ATOM 2596 C CA . PRO A 1 328 ? 12.938 33.688 16.125 1 95.81 328 PRO A CA 1
ATOM 2597 C C . PRO A 1 328 ? 13.977 33.531 17.234 1 95.81 328 PRO A C 1
ATOM 2599 O O . PRO A 1 328 ? 15.18 33.594 16.969 1 95.81 328 PRO A O 1
ATOM 2602 N N . ALA A 1 329 ? 13.57 33.312 18.406 1 95.56 329 ALA A N 1
ATOM 2603 C CA . ALA A 1 329 ? 14.484 33.125 19.531 1 95.56 329 ALA A CA 1
ATOM 2604 C C . ALA A 1 329 ? 15.383 31.922 19.312 1 95.56 329 ALA A C 1
ATOM 2606 O O . ALA A 1 329 ? 16.609 32.031 19.422 1 95.56 329 ALA A O 1
ATOM 2607 N N . PHE A 1 330 ? 14.789 30.781 19.062 1 96.94 330 PHE A N 1
ATOM 2608 C CA . PHE A 1 330 ? 15.562 29.562 18.844 1 96.94 330 PHE A CA 1
ATOM 2609 C C . PHE A 1 330 ? 16.391 29.688 17.578 1 96.94 330 PHE A C 1
ATOM 2611 O O . PHE A 1 330 ? 17.5 29.141 17.5 1 96.94 330 PHE A O 1
ATOM 2618 N N . HIS A 1 331 ? 15.789 30.391 16.625 1 96.5 331 HIS A N 1
ATOM 2619 C CA . HIS A 1 331 ? 16.531 30.609 15.383 1 96.5 331 HIS A CA 1
ATOM 2620 C C . HIS A 1 331 ? 17.781 31.438 15.633 1 96.5 331 HIS A C 1
ATOM 2622 O O . HIS A 1 331 ? 18.844 31.188 15.047 1 96.5 331 HIS A O 1
ATOM 2628 N N . HIS A 1 332 ? 17.641 32.406 16.438 1 96.44 332 HIS A N 1
ATOM 2629 C CA . HIS A 1 332 ? 18.781 33.25 16.812 1 96.44 332 HIS A CA 1
ATOM 2630 C C . HIS A 1 332 ? 19.859 32.438 17.516 1 96.44 332 HIS A C 1
ATOM 2632 O O . HIS A 1 332 ? 21.047 32.625 17.266 1 96.44 332 HIS A O 1
ATOM 2638 N N . ILE A 1 333 ? 19.484 31.578 18.391 1 96.31 333 ILE A N 1
ATOM 2639 C CA . ILE A 1 333 ? 20.406 30.688 19.078 1 96.31 333 ILE A CA 1
ATOM 2640 C C . ILE A 1 333 ? 21.125 29.797 18.062 1 96.31 333 ILE A C 1
ATOM 2642 O O . ILE A 1 333 ? 22.344 29.625 18.125 1 96.31 333 ILE A O 1
ATOM 2646 N N . ALA A 1 334 ? 20.375 29.25 17.109 1 95.81 334 ALA A N 1
ATOM 2647 C CA . ALA A 1 334 ? 20.906 28.328 16.094 1 95.81 334 ALA A CA 1
ATOM 2648 C C . ALA A 1 334 ? 22 29 15.289 1 95.81 334 ALA A C 1
ATOM 2650 O O . ALA A 1 334 ? 22.969 28.344 14.875 1 95.81 334 ALA A O 1
ATOM 2651 N N . LYS A 1 335 ? 21.922 30.312 15.062 1 94.88 335 LYS A N 1
ATOM 2652 C CA . LYS A 1 335 ? 22.891 31.047 14.273 1 94.88 335 LYS A CA 1
ATOM 2653 C C . LYS A 1 335 ? 24.25 31.109 14.977 1 94.88 335 LYS A C 1
ATOM 2655 O O . LYS A 1 335 ? 25.281 31.219 14.32 1 94.88 335 LYS A O 1
ATOM 2660 N N . LYS A 1 336 ? 24.234 30.953 16.219 1 94.5 336 LYS A N 1
ATOM 2661 C CA . LYS A 1 336 ? 25.469 31.125 17 1 94.5 336 LYS A CA 1
ATOM 2662 C C . LYS A 1 336 ? 25.953 29.781 17.547 1 94.5 336 LYS A C 1
ATOM 2664 O O . LYS A 1 336 ? 27.109 29.641 17.938 1 94.5 336 LYS A O 1
ATOM 2669 N N . HIS A 1 337 ? 25.094 28.922 17.609 1 93.56 337 HIS A N 1
ATOM 2670 C CA . HIS A 1 337 ? 25.391 27.625 18.188 1 93.56 337 HIS A CA 1
ATOM 2671 C C . HIS A 1 337 ? 26.266 26.797 17.266 1 93.56 337 HIS A C 1
ATOM 2673 O O . HIS A 1 337 ? 26.125 26.859 16.047 1 93.56 337 HIS A O 1
ATOM 2679 N N . ARG A 1 338 ? 27.031 25.922 17.797 1 93.19 338 ARG A N 1
ATOM 2680 C CA . ARG A 1 338 ? 27.969 25.078 17.047 1 93.19 338 ARG A CA 1
ATOM 2681 C C . ARG A 1 338 ? 27.203 24.094 16.172 1 93.19 338 ARG A C 1
ATOM 2683 O O . ARG A 1 338 ? 27.656 23.75 15.07 1 93.19 338 ARG A O 1
ATOM 2690 N N . LYS A 1 339 ? 25.984 23.656 16.609 1 92.38 339 LYS A N 1
ATOM 2691 C CA . LYS A 1 339 ? 25.188 22.672 15.875 1 92.38 339 LYS A CA 1
ATOM 2692 C C . LYS A 1 339 ? 24.203 23.359 14.922 1 92.38 339 LYS A C 1
ATOM 2694 O O . LYS A 1 339 ? 23.406 22.703 14.266 1 92.38 339 LYS A O 1
ATOM 2699 N N . ARG A 1 340 ? 24.391 24.719 14.992 1 92.06 340 ARG A N 1
ATOM 2700 C CA . ARG A 1 340 ? 23.609 25.516 14.062 1 92.06 340 ARG A CA 1
ATOM 2701 C C . ARG A 1 340 ? 22.141 25.094 14.078 1 92.06 340 ARG A C 1
ATOM 2703 O O . ARG A 1 340 ? 21.531 24.984 15.148 1 92.06 340 ARG A O 1
ATOM 2710 N N . GLY A 1 341 ? 21.562 24.688 12.961 1 88.62 341 GLY A N 1
ATOM 2711 C CA . GLY A 1 341 ? 20.156 24.359 12.812 1 88.62 341 GLY A CA 1
ATOM 2712 C C . GLY A 1 341 ? 19.766 23.062 13.516 1 88.62 341 GLY A C 1
ATOM 2713 O O . GLY A 1 341 ? 18.594 22.812 13.758 1 88.62 341 GLY A O 1
ATOM 2714 N N . TYR A 1 342 ? 20.703 22.344 13.992 1 93.44 342 TYR A N 1
ATOM 2715 C CA . TYR A 1 342 ? 20.438 21.047 14.617 1 93.44 342 TYR A CA 1
ATOM 2716 C C . TYR A 1 342 ? 20.359 21.172 16.125 1 93.44 342 TYR A C 1
ATOM 2718 O O . TYR A 1 342 ? 20.016 20.219 16.828 1 93.44 342 TYR A O 1
ATOM 2726 N N . PHE A 1 343 ? 20.688 22.328 16.609 1 95.31 343 PHE A N 1
ATOM 2727 C CA . PHE A 1 343 ? 20.844 22.438 18.062 1 95.31 343 PHE A CA 1
ATOM 2728 C C . PHE A 1 343 ? 19.547 22.078 18.781 1 95.31 343 PHE A C 1
ATOM 2730 O O . PHE A 1 343 ? 19.562 21.359 19.781 1 95.31 343 PHE A O 1
ATOM 2737 N N . LEU A 1 344 ? 18.422 22.641 18.25 1 96.75 344 LEU A N 1
ATOM 2738 C CA . LEU A 1 344 ? 17.141 22.406 18.922 1 96.75 344 LEU A CA 1
ATOM 2739 C C . LEU A 1 344 ? 16.812 20.922 18.938 1 96.75 344 LEU A C 1
ATOM 2741 O O . LEU A 1 344 ? 16.359 20.391 19.953 1 96.75 344 LEU A O 1
ATOM 2745 N N . TYR A 1 345 ? 17 20.281 17.766 1 95.44 345 TYR A N 1
ATOM 2746 C CA . TYR A 1 345 ? 16.781 18.844 17.641 1 95.44 345 TYR A CA 1
ATOM 2747 C C . TYR A 1 345 ? 17.594 18.078 18.688 1 95.44 345 TYR A C 1
ATOM 2749 O O . TYR A 1 345 ? 17.062 17.234 19.391 1 95.44 345 TYR A O 1
ATOM 2757 N N . HIS A 1 346 ? 18.844 18.422 18.891 1 96 346 HIS A N 1
ATOM 2758 C CA . HIS A 1 346 ? 19.734 17.719 19.812 1 96 346 HIS A CA 1
ATOM 2759 C C . HIS A 1 346 ? 19.375 18.031 21.266 1 96 346 HIS A C 1
ATOM 2761 O O . HIS A 1 346 ? 19.406 17.141 22.109 1 96 346 HIS A O 1
ATOM 2767 N N . GLU A 1 347 ? 19.078 19.25 21.531 1 97.75 347 GLU A N 1
ATOM 2768 C CA . GLU A 1 347 ? 18.703 19.625 22.875 1 97.75 347 GLU A CA 1
ATOM 2769 C C . GLU A 1 347 ? 17.422 18.906 23.312 1 97.75 347 GLU A C 1
ATOM 2771 O O . GLU A 1 347 ? 17.312 18.484 24.469 1 97.75 347 GLU A O 1
ATOM 2776 N N . LEU A 1 348 ? 16.484 18.828 22.438 1 98.19 348 LEU A N 1
ATOM 2777 C CA . LEU A 1 348 ? 15.242 18.125 22.75 1 98.19 348 LEU A CA 1
ATOM 2778 C C . LEU A 1 348 ? 15.508 16.641 22.969 1 98.19 348 LEU A C 1
ATOM 2780 O O . LEU A 1 348 ? 14.953 16.047 23.891 1 98.19 348 LEU A O 1
ATOM 2784 N N . LYS A 1 349 ? 16.328 16.078 22.125 1 96.25 349 LYS A N 1
ATOM 2785 C CA . LYS A 1 349 ? 16.688 14.664 22.266 1 96.25 349 LYS A CA 1
ATOM 2786 C C . LYS A 1 349 ? 17.312 14.383 23.625 1 96.25 349 LYS A C 1
ATOM 2788 O O . LYS A 1 349 ? 17.031 13.367 24.25 1 96.25 349 LYS A O 1
ATOM 2793 N N . LYS A 1 350 ? 18.188 15.242 24.047 1 97.31 350 LYS A N 1
ATOM 2794 C CA . LYS A 1 350 ? 18.812 15.117 25.359 1 97.31 350 LYS A CA 1
ATOM 2795 C C . LYS A 1 350 ? 17.766 15.07 26.453 1 97.31 350 LYS A 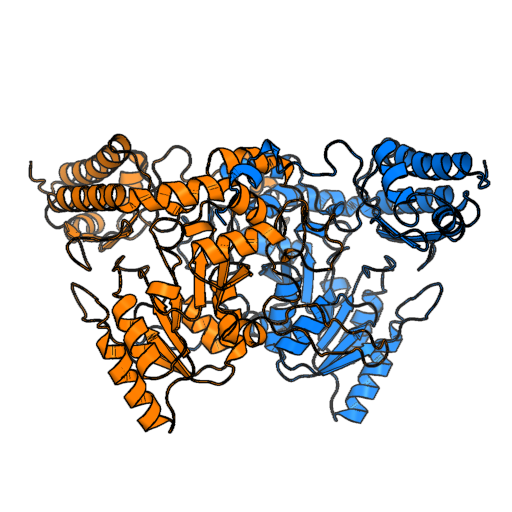C 1
ATOM 2797 O O . LYS A 1 350 ? 17.984 14.477 27.516 1 97.31 350 LYS A O 1
ATOM 2802 N N . ARG A 1 351 ? 16.703 15.688 26.203 1 98.19 351 ARG A N 1
ATOM 2803 C CA . ARG A 1 351 ? 15.617 15.766 27.188 1 98.19 351 ARG A CA 1
ATOM 2804 C C . ARG A 1 351 ? 14.539 14.734 26.891 1 98.19 351 ARG A C 1
ATOM 2806 O O . ARG A 1 351 ? 13.422 14.828 27.391 1 98.19 351 ARG A O 1
ATOM 2813 N N . LYS A 1 352 ? 14.805 13.812 25.969 1 97.88 352 LYS A N 1
ATOM 2814 C CA . LYS A 1 352 ? 13.992 12.648 25.625 1 97.88 352 LYS A CA 1
ATOM 2815 C C . LYS A 1 352 ? 12.711 13.07 24.906 1 97.88 352 LYS A C 1
ATOM 2817 O O . LYS A 1 352 ? 11.648 12.484 25.125 1 97.88 352 LYS A O 1
ATOM 2822 N N . VAL A 1 353 ? 12.82 14.141 24.234 1 98.19 353 VAL A N 1
ATOM 2823 C CA . VAL A 1 353 ? 11.75 14.562 23.328 1 98.19 353 VAL A CA 1
ATOM 2824 C C . VAL A 1 353 ? 12.211 14.461 21.891 1 98.19 353 VAL A C 1
ATOM 2826 O O . VAL A 1 353 ? 13.297 14.922 21.531 1 98.19 353 VAL A O 1
ATOM 2829 N N . PHE A 1 354 ? 11.414 13.773 21.047 1 95.88 354 PHE A N 1
ATOM 2830 C CA . PHE A 1 354 ? 11.688 13.57 19.641 1 95.88 354 PHE A CA 1
ATOM 2831 C C . PHE A 1 354 ? 10.523 14.07 18.781 1 95.88 354 PHE A C 1
ATOM 2833 O O . PHE A 1 354 ? 9.383 14.109 19.25 1 95.88 354 PHE A O 1
ATOM 2840 N N . GLY A 1 355 ? 10.859 14.5 17.562 1 93.88 355 GLY A N 1
ATOM 2841 C CA . GLY A 1 355 ? 9.758 14.797 16.656 1 93.88 355 GLY A CA 1
ATOM 2842 C C . GLY A 1 355 ? 9.898 16.125 15.945 1 93.88 355 GLY A C 1
ATOM 2843 O O . GLY A 1 355 ? 9.375 16.312 14.852 1 93.88 355 GLY A O 1
ATOM 2844 N N . VAL A 1 356 ? 10.531 17.078 16.625 1 94.75 356 VAL A N 1
ATOM 2845 C CA . VAL A 1 356 ? 10.891 18.297 15.914 1 94.75 356 VAL A CA 1
ATOM 2846 C C . VAL A 1 356 ? 12.055 18.031 14.969 1 94.75 356 VAL A C 1
ATOM 2848 O O . VAL A 1 356 ? 13.109 17.547 15.383 1 94.75 356 VAL A O 1
ATOM 2851 N N . GLN A 1 357 ? 11.805 18.344 13.703 1 91.12 357 GLN A N 1
ATOM 2852 C CA . GLN A 1 357 ? 12.758 17.953 12.672 1 91.12 357 GLN A CA 1
ATOM 2853 C C . GLN A 1 357 ? 14.07 18.719 12.82 1 91.12 357 GLN A C 1
ATOM 2855 O O . GLN A 1 357 ? 14.062 19.906 13.141 1 91.12 357 GLN A O 1
ATOM 2860 N N . ALA A 1 358 ? 15.133 18.031 12.453 1 90.19 358 ALA A N 1
ATOM 2861 C CA . ALA A 1 358 ? 16.438 18.688 12.445 1 90.19 358 ALA A CA 1
ATOM 2862 C C . ALA A 1 358 ? 16.484 19.812 11.422 1 90.19 358 ALA A C 1
ATOM 2864 O O . ALA A 1 358 ? 15.938 19.688 10.32 1 90.19 358 ALA A O 1
ATOM 2865 N N . GLY A 1 359 ? 17.047 20.859 11.844 1 88.44 359 GLY A N 1
ATOM 2866 C CA . GLY A 1 359 ? 17.203 21.969 10.93 1 88.44 359 GLY A CA 1
ATOM 2867 C C . GLY A 1 359 ? 16.078 23 11.039 1 88.44 359 GLY A C 1
ATOM 2868 O O . GLY A 1 359 ? 16.141 24.062 10.43 1 88.44 359 GLY A O 1
ATOM 2869 N N . MET A 1 360 ? 15.117 22.656 11.836 1 90.12 360 MET A N 1
ATOM 2870 C CA . MET A 1 360 ? 13.969 23.547 11.945 1 90.12 360 MET A CA 1
ATOM 2871 C C . MET A 1 360 ? 14.023 24.344 13.242 1 90.12 360 MET A C 1
ATOM 2873 O O . MET A 1 360 ? 13.523 23.891 14.273 1 90.12 360 MET A O 1
ATOM 2877 N N . THR A 1 361 ? 14.508 25.609 13.117 1 93.5 361 THR A N 1
ATOM 2878 C CA . THR A 1 361 ? 14.586 26.453 14.305 1 93.5 361 THR A CA 1
ATOM 2879 C C . THR A 1 361 ? 13.789 27.75 14.109 1 93.5 361 THR A C 1
ATOM 2881 O O . THR A 1 361 ? 13.336 28.359 15.078 1 93.5 361 THR A O 1
ATOM 2884 N N . LYS A 1 362 ? 13.758 28.141 12.828 1 94.94 362 LYS A N 1
ATOM 2885 C CA . LYS A 1 362 ? 12.961 29.328 12.555 1 94.94 362 LYS A CA 1
ATOM 2886 C C . LYS A 1 362 ? 11.477 29.062 12.797 1 94.94 362 LYS A C 1
ATOM 2888 O O . LYS A 1 362 ? 10.75 29.938 13.273 1 94.94 362 LYS A O 1
ATOM 2893 N N . ASN A 1 363 ? 11.07 27.938 12.406 1 96.38 363 ASN A N 1
ATOM 2894 C CA . ASN A 1 363 ? 9.742 27.406 12.688 1 96.38 363 ASN A CA 1
ATOM 2895 C C . ASN A 1 363 ? 9.781 25.891 12.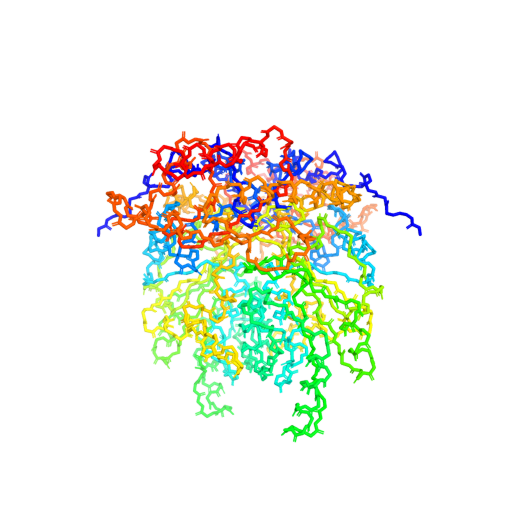859 1 96.38 363 ASN A C 1
ATOM 2897 O O . ASN A 1 363 ? 10.695 25.219 12.375 1 96.38 363 ASN A O 1
ATOM 2901 N N . PHE A 1 364 ? 8.922 25.422 13.555 1 97.06 364 PHE A N 1
ATOM 2902 C CA . PHE A 1 364 ? 8.82 23.969 13.727 1 97.06 364 PHE A CA 1
ATOM 2903 C C . PHE A 1 364 ? 7.379 23.562 13.992 1 97.06 364 PHE A C 1
ATOM 2905 O O . PHE A 1 364 ? 6.562 24.375 14.414 1 97.06 364 PHE A O 1
ATOM 2912 N N . LYS A 1 365 ? 7.094 22.328 13.656 1 97.12 365 LYS A N 1
ATOM 2913 C CA . LYS A 1 365 ? 5.777 21.734 13.859 1 97.12 365 LYS A CA 1
ATOM 2914 C C . LYS A 1 365 ? 5.852 20.562 14.852 1 97.12 365 LYS A C 1
ATOM 2916 O O . LYS A 1 365 ? 6.883 19.906 14.961 1 97.12 365 LYS A O 1
ATOM 2921 N N . LEU A 1 366 ? 4.82 20.344 15.531 1 98 366 LEU A N 1
ATOM 2922 C CA . LEU A 1 366 ? 4.695 19.172 16.406 1 98 366 LEU A CA 1
ATOM 2923 C C . LEU A 1 366 ? 3.227 18.844 16.656 1 98 366 LEU A C 1
ATOM 2925 O O . LEU A 1 366 ? 2.338 19.594 16.25 1 98 366 LEU A O 1
ATOM 2929 N N . ASN A 1 367 ? 2.938 17.703 17.172 1 98.06 367 ASN A N 1
ATOM 2930 C CA . ASN A 1 367 ? 1.6 17.219 17.484 1 98.06 367 ASN A CA 1
ATOM 2931 C C . ASN A 1 367 ? 1.529 16.641 18.906 1 98.06 367 ASN A C 1
ATOM 2933 O O . ASN A 1 367 ? 2.371 15.836 19.297 1 98.06 367 ASN A O 1
ATOM 2937 N N . THR A 1 368 ? 0.539 17.062 19.688 1 98.56 368 THR A N 1
ATOM 2938 C CA . THR A 1 368 ? 0.482 16.672 21.094 1 98.56 368 THR A CA 1
ATOM 2939 C C . THR A 1 368 ? -0.583 15.609 21.328 1 98.56 368 THR A C 1
ATOM 2941 O O . THR A 1 368 ? -0.821 15.195 22.469 1 98.56 368 THR A O 1
ATOM 2944 N N . TYR A 1 369 ? -1.26 15.164 20.328 1 98.19 369 TYR A N 1
ATOM 2945 C CA . TYR A 1 369 ? -2.387 14.25 20.484 1 98.19 369 TYR A CA 1
ATOM 2946 C C . TYR A 1 369 ? -2.002 13.031 21.312 1 98.19 369 TYR A C 1
ATOM 2948 O O . TYR A 1 369 ? -0.976 12.398 21.047 1 98.19 369 TYR A O 1
ATOM 2956 N N . GLY A 1 370 ? -2.805 12.672 22.172 1 97.38 370 GLY A N 1
ATOM 2957 C CA . GLY A 1 370 ? -2.686 11.422 22.906 1 97.38 370 GLY A CA 1
ATOM 2958 C C . GLY A 1 370 ? -1.69 11.492 24.047 1 97.38 370 GLY A C 1
ATOM 2959 O O . GLY A 1 370 ? -1.546 10.531 24.812 1 97.38 370 GLY A O 1
ATOM 2960 N N . LEU A 1 371 ? -0.979 12.609 24.266 1 98.06 371 LEU A N 1
ATOM 2961 C CA . LEU A 1 371 ? -0.069 12.75 25.391 1 98.06 371 LEU A CA 1
ATOM 2962 C C . LEU A 1 371 ? -0.844 12.898 26.703 1 98.06 371 LEU A C 1
ATOM 2964 O O . LEU A 1 371 ? -1.874 13.578 26.734 1 98.06 371 LEU A O 1
ATOM 2968 N N . SER A 1 372 ? -0.283 12.234 27.703 1 97.69 372 SER A N 1
ATOM 2969 C CA . SER A 1 372 ? -0.788 12.516 29.031 1 97.69 372 SER A CA 1
ATOM 2970 C C . SER A 1 372 ? -0.388 13.914 29.5 1 97.69 372 SER A C 1
ATOM 2972 O O . SER A 1 372 ? 0.493 14.539 28.906 1 97.69 372 SER A O 1
ATOM 2974 N N . TRP A 1 373 ? -1.124 14.414 30.5 1 98.44 373 TRP A N 1
ATOM 2975 C CA . TRP A 1 373 ? -0.758 15.703 31.078 1 98.44 373 TRP A CA 1
ATOM 2976 C C . TRP A 1 373 ? 0.699 15.711 31.516 1 98.44 373 TRP A C 1
ATOM 2978 O O . TRP A 1 373 ? 1.413 16.703 31.328 1 98.44 373 TRP A O 1
ATOM 2988 N N . GLU A 1 374 ? 1.15 14.586 32.094 1 98.5 374 GLU A N 1
ATOM 2989 C CA . GLU A 1 374 ? 2.535 14.469 32.531 1 98.5 374 GLU A CA 1
ATOM 2990 C C . GLU A 1 374 ? 3.506 14.578 31.375 1 98.5 374 GLU A C 1
ATOM 2992 O O . GLU A 1 374 ? 4.512 15.289 31.453 1 98.5 374 GLU A O 1
ATOM 2997 N N . GLU A 1 375 ? 3.26 13.859 30.328 1 98.5 375 GLU A N 1
ATOM 2998 C CA . GLU A 1 375 ? 4.094 13.914 29.141 1 98.5 375 GLU A CA 1
ATOM 2999 C C . GLU A 1 375 ? 4.09 15.312 28.516 1 98.5 375 GLU A C 1
ATOM 3001 O O . GLU A 1 375 ? 5.133 15.805 28.094 1 98.5 375 GLU A O 1
ATOM 3006 N N . LEU A 1 376 ? 2.904 15.883 28.469 1 98.69 376 LEU A N 1
ATOM 3007 C CA . LEU A 1 376 ? 2.754 17.219 27.891 1 98.69 376 LEU A CA 1
ATOM 3008 C C . LEU A 1 376 ? 3.566 18.234 28.672 1 98.69 376 LEU A C 1
ATOM 3010 O O . LEU A 1 376 ? 4.23 19.094 28.094 1 98.69 376 LEU A O 1
ATOM 3014 N N . GLU A 1 377 ? 3.523 18.188 29.953 1 98.69 377 GLU A N 1
ATOM 3015 C CA . GLU A 1 377 ? 4.297 19.078 30.812 1 98.69 377 GLU A CA 1
ATOM 3016 C C . GLU A 1 377 ? 5.797 18.875 30.609 1 98.69 377 GLU A C 1
ATOM 3018 O O . GLU A 1 377 ? 6.559 19.844 30.609 1 98.69 377 GLU A O 1
ATOM 3023 N N . LYS A 1 378 ? 6.16 17.625 30.453 1 98.69 378 LYS A N 1
ATOM 3024 C CA . LYS A 1 378 ? 7.57 17.328 30.188 1 98.69 378 LYS A CA 1
ATOM 3025 C C . LYS A 1 378 ? 8.031 17.969 28.875 1 98.69 378 LYS A C 1
ATOM 3027 O O . LYS A 1 378 ? 9.148 18.469 28.797 1 98.69 378 LYS A O 1
ATOM 3032 N N . VAL A 1 379 ? 7.219 17.922 27.859 1 98.81 379 VAL A N 1
ATOM 3033 C CA . VAL A 1 379 ? 7.566 18.516 26.578 1 98.81 379 VAL A CA 1
ATOM 3034 C C . VAL A 1 379 ? 7.656 20.031 26.719 1 98.81 379 VAL A C 1
ATOM 3036 O O . VAL A 1 379 ? 8.602 20.656 26.219 1 98.81 379 VAL A O 1
ATOM 3039 N N . ALA A 1 380 ? 6.648 20.641 27.344 1 98.69 380 ALA A N 1
ATOM 3040 C CA . ALA A 1 380 ? 6.676 22.094 27.578 1 98.69 380 ALA A CA 1
ATOM 3041 C C . ALA A 1 380 ? 7.922 22.5 28.344 1 98.69 380 ALA A C 1
ATOM 3043 O O . ALA A 1 380 ? 8.594 23.469 28 1 98.69 380 ALA A O 1
ATOM 3044 N N . TRP A 1 381 ? 8.148 21.75 29.375 1 98.31 381 TRP A N 1
ATOM 3045 C CA . TRP A 1 381 ? 9.336 22 30.188 1 98.31 381 TRP A CA 1
ATOM 3046 C C . TRP A 1 381 ? 10.602 21.922 29.359 1 98.31 381 TRP A C 1
ATOM 3048 O O . TRP A 1 381 ? 11.523 22.719 29.531 1 98.31 381 TRP A O 1
ATOM 3058 N N . ALA A 1 382 ? 10.703 20.922 28.516 1 98.69 382 ALA A N 1
ATOM 3059 C CA . ALA A 1 382 ? 11.891 20.75 27.672 1 98.69 382 ALA A CA 1
ATOM 3060 C C . ALA A 1 382 ? 12.18 22.016 26.875 1 98.69 382 ALA A C 1
ATOM 3062 O O . ALA A 1 382 ? 13.32 22.469 26.812 1 98.69 382 ALA A O 1
ATOM 3063 N N . PHE A 1 383 ? 11.188 22.625 26.266 1 98.56 383 PHE A N 1
ATOM 3064 C CA . PHE A 1 383 ? 11.367 23.844 25.469 1 98.56 383 PHE A CA 1
ATOM 3065 C C . PHE A 1 383 ? 11.766 25.016 26.359 1 98.56 383 PHE A C 1
ATOM 3067 O O . PHE A 1 383 ? 12.648 25.797 26.016 1 98.56 383 PHE A O 1
ATOM 3074 N N . LYS A 1 384 ? 11.109 25.141 27.5 1 98.5 384 LYS A N 1
ATOM 3075 C CA . LYS A 1 384 ? 11.414 26.234 28.422 1 98.5 384 LYS A CA 1
ATOM 3076 C C . LYS A 1 384 ? 12.836 26.125 28.969 1 98.5 384 LYS A C 1
ATOM 3078 O O . LYS A 1 384 ? 13.547 27.125 29.062 1 98.5 384 LYS A O 1
ATOM 3083 N N . ASP A 1 385 ? 13.156 24.875 29.312 1 98.44 385 ASP A N 1
ATOM 3084 C CA . ASP A 1 385 ? 14.5 24.609 29.828 1 98.44 385 ASP A CA 1
ATOM 3085 C C . ASP A 1 385 ? 15.562 24.984 28.797 1 98.44 385 ASP A C 1
ATOM 3087 O O . ASP A 1 385 ? 16.609 25.531 29.141 1 98.44 385 ASP A O 1
ATOM 3091 N N . ILE A 1 386 ? 15.336 24.625 27.578 1 98.19 386 ILE A N 1
ATOM 3092 C CA . ILE A 1 386 ? 16.266 24.984 26.5 1 98.19 386 ILE A CA 1
ATOM 3093 C C . ILE A 1 386 ? 16.344 26.5 26.375 1 98.19 386 ILE A C 1
ATOM 3095 O O . ILE A 1 386 ? 17.438 27.062 26.25 1 98.19 386 ILE A O 1
ATOM 3099 N N . ALA A 1 387 ? 15.203 27.188 26.391 1 98.12 387 ALA A N 1
ATOM 3100 C CA . ALA A 1 387 ? 15.172 28.641 26.297 1 98.12 387 ALA A CA 1
ATOM 3101 C C . ALA A 1 387 ? 16 29.281 27.422 1 98.12 387 ALA A C 1
ATOM 3103 O O . ALA A 1 387 ? 16.844 30.141 27.156 1 98.12 387 ALA A O 1
ATOM 3104 N N . GLU A 1 388 ? 15.812 28.812 28.562 1 97.94 388 GLU A N 1
ATOM 3105 C CA . GLU A 1 388 ? 16.531 29.359 29.703 1 97.94 388 GLU A CA 1
ATOM 3106 C C . GLU A 1 388 ? 18.031 29.078 29.609 1 97.94 388 GLU A C 1
ATOM 3108 O O . GLU A 1 388 ? 18.844 29.953 29.891 1 97.94 388 GLU A O 1
ATOM 3113 N N . LYS A 1 389 ? 18.297 27.922 29.25 1 97.5 389 LYS A N 1
ATOM 3114 C CA . LYS A 1 389 ? 19.688 27.516 29.109 1 97.5 389 LYS A CA 1
ATOM 3115 C C . LYS A 1 389 ? 20.438 28.469 28.172 1 97.5 389 LYS A C 1
ATOM 3117 O O . LYS A 1 389 ? 21.625 28.75 28.375 1 97.5 389 LYS A O 1
ATOM 3122 N N . TYR A 1 390 ? 19.781 28.969 27.25 1 96.94 390 TYR A N 1
ATOM 3123 C CA . TYR A 1 390 ? 20.469 29.781 26.25 1 96.94 390 TYR A CA 1
ATOM 3124 C C . TYR A 1 390 ? 20.078 31.234 26.359 1 96.94 390 TYR A C 1
ATOM 3126 O O . TYR A 1 390 ? 20.188 32 25.406 1 96.94 390 TYR A O 1
ATOM 3134 N N . GLY A 1 391 ? 19.484 31.625 27.422 1 96.25 391 GLY A N 1
ATOM 3135 C CA . GLY A 1 391 ? 19.328 33.031 27.797 1 96.25 391 GLY A CA 1
ATOM 3136 C C . GLY A 1 391 ? 18.062 33.656 27.25 1 96.25 391 GLY A C 1
ATOM 3137 O O . GLY A 1 391 ? 17.969 34.875 27.141 1 96.25 391 GLY A O 1
ATOM 3138 N N . VAL A 1 392 ? 17.109 32.906 26.844 1 97.38 392 VAL A N 1
ATOM 3139 C CA . VAL A 1 392 ? 15.82 33.438 26.406 1 97.38 392 VAL A CA 1
ATOM 3140 C C . VAL A 1 392 ? 14.883 33.531 27.609 1 97.38 392 VAL A C 1
ATOM 3142 O O . VAL A 1 392 ? 14.781 32.594 28.406 1 97.38 392 VAL A O 1
ATOM 3145 N N . GLU A 1 393 ? 14.242 34.625 27.656 1 97.44 393 GLU A N 1
ATOM 3146 C CA . GLU A 1 393 ? 13.352 34.875 28.797 1 97.44 393 GLU A CA 1
ATOM 3147 C C . GLU A 1 393 ? 12.117 33.969 28.734 1 97.44 393 GLU A C 1
ATOM 3149 O O . GLU A 1 393 ? 11.547 33.781 27.656 1 97.44 393 GLU A O 1
ATOM 3154 N N . VAL A 1 394 ? 11.758 33.406 29.859 1 97.62 394 VAL A N 1
ATOM 3155 C CA . VAL A 1 394 ? 10.539 32.625 30 1 97.62 394 VAL A CA 1
ATOM 3156 C C . VAL A 1 394 ? 9.656 33.219 31.094 1 97.62 394 VAL A C 1
ATOM 3158 O O . VAL A 1 394 ? 10.094 33.344 32.25 1 97.62 394 VAL A O 1
ATOM 3161 N N . GLU A 1 395 ? 8.5 33.5 30.719 1 95.75 395 GLU A N 1
ATOM 3162 C CA . GLU A 1 395 ? 7.555 34.031 31.703 1 95.75 395 GLU A CA 1
ATOM 3163 C C . GLU A 1 395 ? 7.098 32.969 32.688 1 95.75 395 GLU A C 1
ATOM 3165 O O . GLU A 1 395 ? 6.973 31.781 32.312 1 95.75 395 GLU A O 1
ATOM 3170 N N . ASP A 1 396 ? 6.809 33.344 33.938 1 86.69 396 ASP A N 1
ATOM 3171 C CA . ASP A 1 396 ? 6.355 32.406 34.938 1 86.69 396 ASP A CA 1
ATOM 3172 C C . ASP A 1 396 ? 4.902 31.984 34.719 1 86.69 396 ASP A C 1
ATOM 3174 O O . ASP A 1 396 ? 4.105 32.781 34.219 1 86.69 396 ASP A O 1
ATOM 3178 N N . MET B 1 1 ? -29.141 0.065 13.297 1 47.53 1 MET B N 1
ATOM 3179 C CA . MET B 1 1 ? -28.703 -0.998 14.195 1 47.53 1 MET B CA 1
ATOM 3180 C C . MET B 1 1 ? -27.219 -0.841 14.555 1 47.53 1 MET B C 1
ATOM 3182 O O . MET B 1 1 ? -26.422 -0.425 13.711 1 47.53 1 MET B O 1
ATOM 3186 N N . GLY B 1 2 ? -26.812 -0.593 15.836 1 69.06 2 GLY B N 1
ATOM 3187 C CA . GLY B 1 2 ? -25.562 -0.224 16.469 1 69.06 2 GLY B CA 1
ATOM 3188 C C . GLY B 1 2 ? -24.391 -1.109 16.062 1 69.06 2 GLY B C 1
ATOM 3189 O O . GLY B 1 2 ? -24.594 -2.279 15.727 1 69.06 2 GLY B O 1
ATOM 3190 N N . MET B 1 3 ? -23.219 -0.542 15.586 1 88.44 3 MET B N 1
ATOM 3191 C CA . MET B 1 3 ? -22 -1.291 15.266 1 88.44 3 MET B CA 1
ATOM 3192 C C . MET B 1 3 ? -21.656 -2.271 16.391 1 88.44 3 MET B C 1
ATOM 3194 O O . MET B 1 3 ? -21.688 -1.915 17.562 1 88.44 3 MET B O 1
ATOM 3198 N N . ASP B 1 4 ? -21.609 -3.578 16.047 1 93.62 4 ASP B N 1
ATOM 3199 C CA . ASP B 1 4 ? -21.109 -4.543 17.016 1 93.62 4 ASP B CA 1
ATOM 3200 C C . ASP B 1 4 ? -19.594 -4.535 17.062 1 93.62 4 ASP B C 1
ATOM 3202 O O . ASP B 1 4 ? -18.938 -5.332 16.391 1 93.62 4 ASP B O 1
ATOM 3206 N N . LEU B 1 5 ? -19.031 -3.785 17.984 1 95.81 5 LEU B N 1
ATOM 3207 C CA . LEU B 1 5 ? -17.578 -3.561 18.062 1 95.81 5 LEU B CA 1
ATOM 3208 C C . LEU B 1 5 ? -16.875 -4.773 18.656 1 95.81 5 LEU B C 1
ATOM 3210 O O . LEU B 1 5 ? -15.656 -4.91 18.516 1 95.81 5 LEU B O 1
ATOM 3214 N N . ASN B 1 6 ? -17.609 -5.648 19.281 1 95.31 6 ASN B N 1
ATOM 3215 C CA . ASN B 1 6 ? -17.016 -6.832 19.891 1 95.31 6 ASN B CA 1
ATOM 3216 C C . ASN B 1 6 ? -16.406 -7.754 18.844 1 95.31 6 ASN B C 1
ATOM 3218 O O . ASN B 1 6 ? -15.492 -8.531 19.141 1 95.31 6 ASN B O 1
ATOM 3222 N N . ARG B 1 7 ? -16.906 -7.66 17.656 1 95.88 7 ARG B N 1
ATOM 3223 C CA . ARG B 1 7 ? -16.406 -8.477 16.562 1 95.88 7 ARG B CA 1
ATOM 3224 C C . ARG B 1 7 ? -14.922 -8.234 16.328 1 95.88 7 ARG B C 1
ATOM 3226 O O . ARG B 1 7 ? -14.227 -9.086 15.773 1 95.88 7 ARG B O 1
ATOM 3233 N N . TYR B 1 8 ? -14.422 -7.094 16.812 1 97.62 8 TYR B N 1
ATOM 3234 C CA . TYR B 1 8 ? -13.07 -6.688 16.469 1 97.62 8 TYR B CA 1
ATOM 3235 C C . TYR B 1 8 ? -12.117 -6.902 17.641 1 97.62 8 TYR B C 1
ATOM 3237 O O . TYR B 1 8 ? -10.953 -6.488 17.578 1 97.62 8 TYR B O 1
ATOM 3245 N N . HIS B 1 9 ? -12.609 -7.535 18.734 1 96.8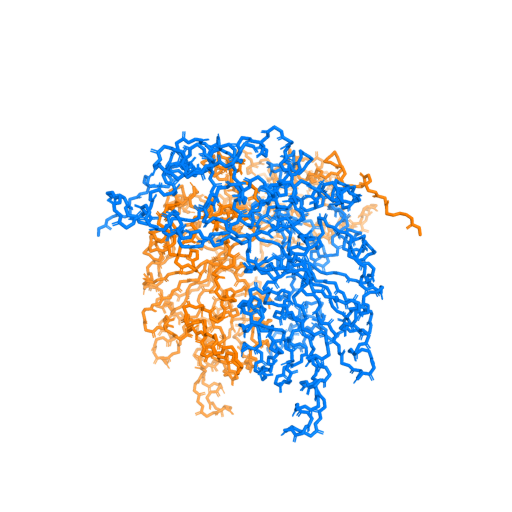8 9 HIS B N 1
ATOM 3246 C CA . HIS B 1 9 ? -11.734 -7.922 19.828 1 96.88 9 HIS B CA 1
ATOM 3247 C C . HIS B 1 9 ? -10.641 -8.875 19.359 1 96.88 9 HIS B C 1
ATOM 3249 O O . HIS B 1 9 ? -10.906 -9.758 18.531 1 96.88 9 HIS B O 1
ATOM 3255 N N . PRO B 1 10 ? -9.398 -8.695 19.828 1 95.75 10 PRO B N 1
ATOM 3256 C CA . PRO B 1 10 ? -8.289 -9.539 19.375 1 95.75 10 PRO B CA 1
ATOM 3257 C C . PRO B 1 10 ? -8.609 -11.031 19.469 1 95.75 10 PRO B C 1
ATOM 3259 O O . PRO B 1 10 ? -8.164 -11.82 18.625 1 95.75 10 PRO B O 1
ATOM 3262 N N . ASN B 1 11 ? -9.383 -11.422 20.438 1 94.88 11 ASN B N 1
ATOM 3263 C CA . ASN B 1 11 ? -9.75 -12.82 20.609 1 94.88 11 ASN B CA 1
ATOM 3264 C C . ASN B 1 11 ? -10.602 -13.32 19.453 1 94.88 11 ASN B C 1
ATOM 3266 O O . ASN B 1 11 ? -10.68 -14.523 19.203 1 94.88 11 ASN B O 1
ATOM 3270 N N . ASN B 1 12 ? -11.258 -12.43 18.734 1 94.62 12 ASN B N 1
ATOM 3271 C CA . ASN B 1 12 ? -12.109 -12.781 17.609 1 94.62 12 ASN B CA 1
ATOM 3272 C C . ASN B 1 12 ? -11.383 -12.578 16.281 1 94.62 12 ASN B C 1
ATOM 3274 O O . ASN B 1 12 ? -11.977 -12.727 15.211 1 94.62 12 ASN B O 1
ATOM 3278 N N . LEU B 1 13 ? -10.117 -12.227 16.344 1 94.44 13 LEU B N 1
ATOM 3279 C CA . LEU B 1 13 ? -9.32 -11.977 15.148 1 94.44 13 LEU B CA 1
ATOM 3280 C C . LEU B 1 13 ? -8.156 -12.961 15.055 1 94.44 13 LEU B C 1
ATOM 3282 O O . LEU B 1 13 ? -7.07 -12.602 14.594 1 94.44 13 LEU B O 1
ATOM 3286 N N . LYS B 1 14 ? -8.344 -14.117 15.398 1 91.62 14 LYS B N 1
ATOM 3287 C CA . LYS B 1 14 ? -7.332 -15.164 15.281 1 91.62 14 LYS B CA 1
ATOM 3288 C C . LYS B 1 14 ? -7.246 -15.688 13.852 1 91.62 14 LYS B C 1
ATOM 3290 O O . LYS B 1 14 ? -8.258 -15.773 13.156 1 91.62 14 LYS B O 1
ATOM 3295 N N . ARG B 1 15 ? -6.051 -15.969 13.516 1 89.62 15 ARG B N 1
ATOM 3296 C CA . ARG B 1 15 ? -5.852 -16.531 12.188 1 89.62 15 ARG B CA 1
ATOM 3297 C C . ARG B 1 15 ? -6.367 -17.969 12.125 1 89.62 15 ARG B C 1
ATOM 3299 O O . ARG B 1 15 ? -6.043 -18.797 12.977 1 89.62 15 ARG B O 1
ATOM 3306 N N . VAL B 1 16 ? -7.047 -18.266 11.078 1 87.31 16 VAL B N 1
ATOM 3307 C CA . VAL B 1 16 ? -7.707 -19.562 10.945 1 87.31 16 VAL B CA 1
ATOM 3308 C C . VAL B 1 16 ? -6.66 -20.656 10.805 1 87.31 16 VAL B C 1
ATOM 3310 O O . VAL B 1 16 ? -6.863 -21.781 11.273 1 87.31 16 VAL B O 1
ATOM 3313 N N . SER B 1 17 ? -5.539 -20.328 10.266 1 89.44 17 SER B N 1
ATOM 3314 C CA . SER B 1 17 ? -4.508 -21.312 9.977 1 89.44 17 SER B CA 1
ATOM 3315 C C . SER B 1 17 ? -3.562 -21.5 11.156 1 89.44 17 SER B C 1
ATOM 3317 O O . SER B 1 17 ? -2.596 -22.25 11.078 1 89.44 17 SER B O 1
ATOM 3319 N N . SER B 1 18 ? -3.85 -20.844 12.281 1 87.69 18 SER B N 1
ATOM 3320 C CA . SER B 1 18 ? -2.945 -20.891 13.422 1 87.69 18 SER B CA 1
ATOM 3321 C C . SER B 1 18 ? -2.73 -22.328 13.891 1 87.69 18 SER B C 1
ATOM 3323 O O . SER B 1 18 ? -3.693 -23.078 14.07 1 87.69 18 SER B O 1
ATOM 3325 N N . GLY B 1 19 ? -1.442 -22.719 14.023 1 90.25 19 GLY B N 1
ATOM 3326 C CA . GLY B 1 19 ? -1.101 -24.031 14.531 1 90.25 19 GLY B CA 1
ATOM 3327 C C . GLY B 1 19 ? -1.114 -25.109 13.453 1 90.25 19 GLY B C 1
ATOM 3328 O O . GLY B 1 19 ? -0.914 -26.297 13.742 1 90.25 19 GLY B O 1
ATOM 3329 N N . MET B 1 20 ? -1.285 -24.766 12.266 1 95.44 20 MET B N 1
ATOM 3330 C CA . MET B 1 20 ? -1.357 -25.719 11.164 1 95.44 20 MET B CA 1
ATOM 3331 C C . MET B 1 20 ? -0.234 -25.484 10.156 1 95.44 20 MET B C 1
ATOM 3333 O O . MET B 1 20 ? 0.403 -24.438 10.172 1 95.44 20 MET B O 1
ATOM 3337 N N . ILE B 1 21 ? 0.103 -26.531 9.352 1 97.19 21 ILE B N 1
ATOM 3338 C CA . ILE B 1 21 ? 0.994 -26.359 8.211 1 97.19 21 ILE B CA 1
ATOM 3339 C C . ILE B 1 21 ? 0.233 -25.688 7.066 1 97.19 21 ILE B C 1
ATOM 3341 O O . ILE B 1 21 ? -0.677 -26.281 6.488 1 97.19 21 ILE B O 1
ATOM 3345 N N . ASN B 1 22 ? 0.546 -24.422 6.836 1 95.06 22 ASN B N 1
ATOM 3346 C CA . ASN B 1 22 ? -0.112 -23.672 5.773 1 95.06 22 ASN B CA 1
ATOM 3347 C C . ASN B 1 22 ? 0.599 -23.844 4.438 1 95.06 22 ASN B C 1
ATOM 3349 O O . ASN B 1 22 ? 1.72 -23.375 4.254 1 95.06 22 ASN B O 1
ATOM 3353 N N . VAL B 1 23 ? -0.04 -24.5 3.477 1 97.25 23 VAL B N 1
ATOM 3354 C CA . VAL B 1 23 ? 0.565 -24.766 2.176 1 97.25 23 VAL B CA 1
ATOM 3355 C C . VAL B 1 23 ? -0.098 -23.891 1.109 1 97.25 23 VAL B C 1
ATOM 3357 O O . VAL B 1 23 ? -0.067 -24.234 -0.078 1 97.25 23 VAL B O 1
ATOM 3360 N N . HIS B 1 24 ? -0.8 -22.797 1.582 1 95.19 24 HIS B N 1
ATOM 3361 C CA . HIS B 1 24 ? -1.433 -21.906 0.626 1 95.19 24 HIS B CA 1
ATOM 3362 C C . HIS B 1 24 ? -0.416 -21.344 -0.366 1 95.19 24 HIS B C 1
ATOM 3364 O O . HIS B 1 24 ? 0.694 -20.969 0.02 1 95.19 24 HIS B O 1
ATOM 3370 N N . PRO B 1 25 ? -0.781 -21.203 -1.617 1 94.38 25 PRO B N 1
ATOM 3371 C CA . PRO B 1 25 ? 0.142 -20.828 -2.691 1 94.38 25 PRO B CA 1
ATOM 3372 C C . PRO B 1 25 ? 0.857 -19.516 -2.424 1 94.38 25 PRO B C 1
ATOM 3374 O O . PRO B 1 25 ? 2.021 -19.344 -2.797 1 94.38 25 PRO B O 1
ATOM 3377 N N . ILE B 1 26 ? 0.281 -18.562 -1.729 1 92.06 26 ILE B N 1
ATOM 3378 C CA . ILE B 1 26 ? 0.828 -17.203 -1.675 1 92.06 26 ILE B CA 1
ATOM 3379 C C . ILE B 1 26 ? 1.519 -16.984 -0.331 1 92.06 26 ILE B C 1
ATOM 3381 O O . ILE B 1 26 ? 2.027 -15.891 -0.061 1 92.06 26 ILE B O 1
ATOM 3385 N N . GLN B 1 27 ? 1.653 -17.969 0.549 1 91.06 27 GLN B N 1
ATOM 3386 C CA . GLN B 1 27 ? 2.037 -17.688 1.927 1 91.06 27 GLN B CA 1
ATOM 3387 C C . GLN B 1 27 ? 3.48 -18.109 2.193 1 91.06 27 GLN B C 1
ATOM 3389 O O . GLN B 1 27 ? 4.129 -17.562 3.096 1 91.06 27 GLN B O 1
ATOM 3394 N N . ARG B 1 28 ? 3.971 -18.984 1.361 1 94 28 ARG B N 1
ATOM 3395 C CA . ARG B 1 28 ? 5.117 -19.781 1.798 1 94 28 ARG B CA 1
ATOM 3396 C C . ARG B 1 28 ? 6.402 -18.953 1.72 1 94 28 ARG B C 1
ATOM 3398 O O . ARG B 1 28 ? 7.184 -18.922 2.674 1 94 28 ARG B O 1
ATOM 3405 N N . GLY B 1 29 ? 6.598 -18.281 0.635 1 94.56 29 GLY B N 1
ATOM 3406 C CA . GLY B 1 29 ? 7.828 -17.516 0.487 1 94.56 29 GLY B CA 1
ATOM 3407 C C . GLY B 1 29 ? 7.801 -16.188 1.227 1 94.56 29 GLY B C 1
ATOM 3408 O O . GLY B 1 29 ? 8.836 -15.539 1.371 1 94.56 29 GLY B O 1
ATOM 3409 N N . GLY B 1 30 ? 6.656 -15.812 1.784 1 94.56 30 GLY B N 1
ATOM 3410 C CA . GLY B 1 30 ? 6.477 -14.523 2.428 1 94.56 30 GLY B CA 1
ATOM 3411 C C . GLY B 1 30 ? 6.566 -14.594 3.941 1 94.56 30 GLY B C 1
ATOM 3412 O O . GLY B 1 30 ? 6.496 -13.57 4.621 1 94.56 30 GLY B O 1
ATOM 3413 N N . ILE B 1 31 ? 6.762 -15.82 4.527 1 94.94 31 ILE B N 1
ATOM 3414 C CA . ILE B 1 31 ? 6.852 -15.992 5.973 1 94.94 31 ILE B CA 1
ATOM 3415 C C . ILE B 1 31 ? 8.062 -15.234 6.504 1 94.94 31 ILE B C 1
ATOM 3417 O O . ILE B 1 31 ? 9.164 -15.352 5.973 1 94.94 31 ILE B O 1
ATOM 3421 N N . LEU B 1 32 ? 7.863 -14.469 7.543 1 96.19 32 LEU B N 1
ATOM 3422 C CA . LEU B 1 32 ? 8.906 -13.609 8.086 1 96.19 32 LEU B CA 1
ATOM 3423 C C . LEU B 1 32 ? 10.047 -14.438 8.664 1 96.19 32 LEU B C 1
ATOM 3425 O O . LEU B 1 32 ? 9.82 -15.516 9.211 1 96.19 32 LEU B O 1
ATOM 3429 N N . THR B 1 33 ? 11.266 -13.922 8.492 1 97.06 33 THR B N 1
ATOM 3430 C CA . THR B 1 33 ? 12.422 -14.492 9.172 1 97.06 33 THR B CA 1
ATOM 3431 C C . THR B 1 33 ? 12.391 -14.148 10.664 1 97.06 33 THR B C 1
ATOM 3433 O O . THR B 1 33 ? 11.594 -13.312 11.094 1 97.06 33 THR B O 1
ATOM 3436 N N . GLU B 1 34 ? 13.219 -14.836 11.422 1 96.75 34 GLU B N 1
ATOM 3437 C CA . GLU B 1 34 ? 13.344 -14.508 12.836 1 96.75 34 GLU B CA 1
ATOM 3438 C C . GLU B 1 34 ? 13.797 -13.062 13.031 1 96.75 34 GLU B C 1
ATOM 3440 O O . GLU B 1 34 ? 13.344 -12.383 13.945 1 96.75 34 GLU B O 1
ATOM 3445 N N . GLU B 1 35 ? 14.758 -12.633 12.195 1 97.44 35 GLU B N 1
ATOM 3446 C CA . GLU B 1 35 ? 15.266 -11.266 12.258 1 97.44 35 GLU B CA 1
ATOM 3447 C C . GLU B 1 35 ? 14.141 -10.25 12.039 1 97.44 35 GLU B C 1
ATOM 3449 O O . GLU B 1 35 ? 14.062 -9.25 12.75 1 97.44 35 GLU B O 1
ATOM 3454 N N . ALA B 1 36 ? 13.281 -10.492 11.031 1 96.75 36 ALA B N 1
ATOM 3455 C CA . ALA B 1 36 ? 12.164 -9.594 10.75 1 96.75 36 ALA B CA 1
ATOM 3456 C C . ALA B 1 36 ? 11.18 -9.562 11.914 1 96.75 36 ALA B C 1
ATOM 3458 O O . ALA B 1 36 ? 10.609 -8.508 12.227 1 96.75 36 ALA B O 1
ATOM 3459 N N . ARG B 1 37 ? 10.922 -10.664 12.602 1 95.88 37 ARG B N 1
ATOM 3460 C CA . ARG B 1 37 ? 10.008 -10.719 13.742 1 95.88 37 ARG B CA 1
ATOM 3461 C C . ARG B 1 37 ? 10.523 -9.867 14.898 1 95.88 37 ARG B C 1
ATOM 3463 O O . ARG B 1 37 ? 9.734 -9.289 15.648 1 95.88 37 ARG B O 1
ATOM 3470 N N . ARG B 1 38 ? 11.773 -9.727 15.023 1 95.12 38 ARG B N 1
ATOM 3471 C CA . ARG B 1 38 ? 12.383 -8.992 16.125 1 95.12 38 ARG B CA 1
ATOM 3472 C C . ARG B 1 38 ? 12.156 -7.488 15.969 1 95.12 38 ARG B C 1
ATOM 3474 O O . ARG B 1 38 ? 12.234 -6.742 16.953 1 95.12 38 ARG B O 1
ATOM 3481 N N . VAL B 1 39 ? 11.906 -7.035 14.742 1 94 39 VAL B N 1
ATOM 3482 C CA . VAL B 1 39 ? 11.766 -5.598 14.555 1 94 39 VAL B CA 1
ATOM 3483 C C . VAL B 1 39 ? 10.289 -5.223 14.492 1 94 39 VAL B C 1
ATOM 3485 O O . VAL B 1 39 ? 9.938 -4.039 14.445 1 94 39 VAL B O 1
ATOM 3488 N N . LEU B 1 40 ? 9.406 -6.195 14.531 1 92.69 40 LEU B N 1
ATOM 3489 C CA . LEU B 1 40 ? 7.977 -6.004 14.312 1 92.69 40 LEU B CA 1
ATOM 3490 C C . LEU B 1 40 ? 7.402 -4.996 15.297 1 92.69 40 LEU B C 1
ATOM 3492 O O . LEU B 1 40 ? 6.816 -3.988 14.898 1 92.69 40 LEU B O 1
ATOM 3496 N N . LEU B 1 41 ? 7.617 -5.215 16.547 1 89.31 41 LEU B N 1
ATOM 3497 C CA . LEU B 1 41 ? 6.988 -4.406 17.578 1 89.31 41 LEU B CA 1
ATOM 3498 C C . LEU B 1 41 ? 7.551 -2.988 17.578 1 89.31 41 LEU B C 1
ATOM 3500 O O . LEU B 1 41 ? 6.812 -2.021 17.766 1 89.31 41 LEU B O 1
ATOM 3504 N N . GLU B 1 42 ? 8.797 -2.902 17.344 1 89.5 42 GLU B N 1
ATOM 3505 C CA . GLU B 1 42 ? 9.484 -1.617 17.391 1 89.5 42 GLU B CA 1
ATOM 3506 C C . GLU B 1 42 ? 8.969 -0.667 16.312 1 89.5 42 GLU B C 1
ATOM 3508 O O . GLU B 1 42 ? 8.891 0.544 16.531 1 89.5 42 GLU B O 1
ATOM 3513 N N . TRP B 1 43 ? 8.617 -1.18 15.203 1 92.25 43 TRP B N 1
ATOM 3514 C CA . TRP B 1 43 ? 8.289 -0.345 14.055 1 92.25 43 TRP B CA 1
ATOM 3515 C C . TRP B 1 43 ? 6.805 -0.442 13.727 1 92.25 43 TRP B C 1
ATOM 3517 O O . TRP B 1 43 ? 6.371 -0.012 12.648 1 92.25 43 TRP B O 1
ATOM 3527 N N . ALA B 1 44 ? 5.957 -0.896 14.609 1 92.25 44 ALA B N 1
ATOM 3528 C CA . ALA B 1 44 ? 4.566 -1.246 14.32 1 92.25 44 ALA B CA 1
ATOM 3529 C C . ALA B 1 44 ? 3.688 -0 14.266 1 92.25 44 ALA B C 1
ATOM 3531 O O . ALA B 1 44 ? 2.662 0.013 13.578 1 92.25 44 ALA B O 1
ATOM 3532 N 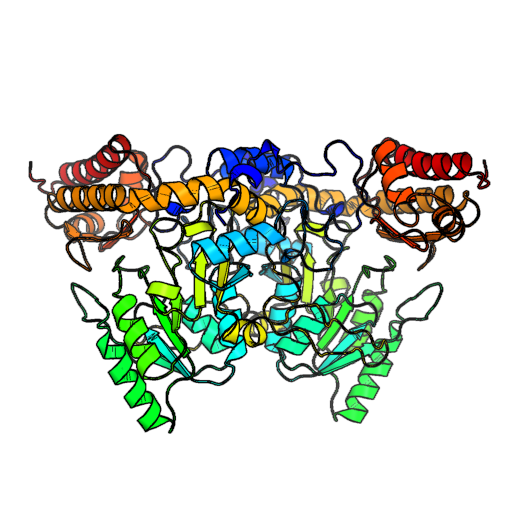N . ASP B 1 45 ? 4.117 1.125 14.914 1 90.69 45 ASP B N 1
ATOM 3533 C CA . ASP B 1 45 ? 3.25 2.291 15.055 1 90.69 45 ASP B CA 1
ATOM 3534 C C . ASP B 1 45 ? 3.244 3.121 13.766 1 90.69 45 ASP B C 1
ATOM 3536 O O . ASP B 1 45 ? 4.289 3.604 13.336 1 90.69 45 ASP B O 1
ATOM 3540 N N . GLY B 1 46 ? 2.045 3.357 13.211 1 82.5 46 GLY B N 1
ATOM 3541 C CA . GLY B 1 46 ? 1.861 4.305 12.117 1 82.5 46 GLY B CA 1
ATOM 3542 C C . GLY B 1 46 ? 2.951 4.219 11.07 1 82.5 46 GLY B C 1
ATOM 3543 O O . GLY B 1 46 ? 3.326 3.127 10.641 1 82.5 46 GLY B O 1
ATOM 3544 N N . TYR B 1 47 ? 3.283 5.477 10.547 1 76.62 47 TYR B N 1
ATOM 3545 C CA . TYR B 1 47 ? 4.391 5.582 9.602 1 76.62 47 TYR B CA 1
ATOM 3546 C C . TYR B 1 47 ? 5.715 5.777 10.336 1 76.62 47 TYR B C 1
ATOM 3548 O O . TYR B 1 47 ? 6.25 6.887 10.375 1 76.62 47 TYR B O 1
ATOM 3556 N N . SER B 1 48 ? 6.227 4.785 10.711 1 79.81 48 SER B N 1
ATOM 3557 C CA . SER B 1 48 ? 7.285 4.82 11.711 1 79.81 48 SER B CA 1
ATOM 3558 C C . SER B 1 48 ? 8.609 5.266 11.094 1 79.81 48 SER B C 1
ATOM 3560 O O . SER B 1 48 ? 9.508 5.73 11.805 1 79.81 48 SER B O 1
ATOM 3562 N N . VAL B 1 49 ? 8.648 5.293 9.758 1 87.25 49 VAL B N 1
ATOM 3563 C CA . VAL B 1 49 ? 9.906 5.66 9.102 1 87.25 49 VAL B CA 1
ATOM 3564 C C . VAL B 1 49 ? 9.859 7.129 8.688 1 87.25 49 VAL B C 1
ATOM 3566 O O . VAL B 1 49 ? 10.906 7.781 8.586 1 87.25 49 VAL B O 1
ATOM 3569 N N . CYS B 1 50 ? 8.727 7.652 8.562 1 87.62 50 CYS B N 1
ATOM 3570 C CA . CYS B 1 50 ? 8.547 8.977 7.977 1 87.62 50 CYS B CA 1
ATOM 3571 C C . CYS B 1 50 ? 8.906 10.07 8.984 1 87.62 50 CYS B C 1
ATOM 3573 O O . CYS B 1 50 ? 9.141 11.211 8.602 1 87.62 50 CYS B O 1
ATOM 3575 N N . ASP B 1 51 ? 8.953 9.727 10.211 1 84.94 51 ASP B N 1
ATOM 3576 C CA . ASP B 1 51 ? 9.273 10.75 11.203 1 84.94 51 ASP B CA 1
ATOM 3577 C C . ASP B 1 51 ? 10.766 11.094 11.172 1 84.94 51 ASP B C 1
ATOM 3579 O O . ASP B 1 51 ? 11.195 12.047 11.82 1 84.94 51 ASP B O 1
ATOM 3583 N N . VAL B 1 52 ? 11.531 10.352 10.344 1 88.38 52 VAL B N 1
ATOM 3584 C CA . VAL B 1 52 ? 12.945 10.664 10.195 1 88.38 52 VAL B CA 1
ATOM 3585 C C . VAL B 1 52 ? 13.25 11.062 8.75 1 88.38 52 VAL B C 1
ATOM 3587 O O . VAL B 1 52 ? 14.406 11.18 8.359 1 88.38 52 VAL B O 1
ATOM 3590 N N . CYS B 1 53 ? 12.234 11.188 7.98 1 88.75 53 CYS B N 1
ATOM 3591 C CA . CYS B 1 53 ? 12.398 11.547 6.578 1 88.75 53 CYS B CA 1
ATOM 3592 C C . CYS B 1 53 ? 12.609 13.047 6.422 1 88.75 53 CYS B C 1
ATOM 3594 O O . CYS B 1 53 ? 11.688 13.836 6.621 1 88.75 53 CYS B O 1
ATOM 3596 N N . LEU B 1 54 ? 13.789 13.414 6 1 83.88 54 LEU B N 1
ATOM 3597 C CA . LEU B 1 54 ? 14.141 14.828 5.883 1 83.88 54 LEU B CA 1
ATOM 3598 C C . LEU B 1 54 ? 14.133 15.266 4.426 1 83.88 54 LEU B C 1
ATOM 3600 O O . LEU B 1 54 ? 13.953 16.453 4.133 1 83.88 54 LEU B O 1
ATOM 3604 N N . GLU B 1 55 ? 14.25 14.289 3.537 1 82.06 55 GLU B N 1
ATOM 3605 C CA . GLU B 1 55 ? 14.422 14.609 2.125 1 82.06 55 GLU B CA 1
ATOM 3606 C C . GLU B 1 55 ? 13.078 14.641 1.401 1 82.06 55 GLU B C 1
ATOM 3608 O O . GLU B 1 55 ? 13.008 15 0.222 1 82.06 55 GLU B O 1
ATOM 3613 N N . GLY B 1 56 ? 12.062 14.242 2.039 1 86.62 56 GLY B N 1
ATOM 3614 C CA . GLY B 1 56 ? 10.734 14.289 1.448 1 86.62 56 GLY B CA 1
ATOM 3615 C C . GLY B 1 56 ? 10.375 13.031 0.685 1 86.62 56 GLY B C 1
ATOM 3616 O O . GLY B 1 56 ? 9.312 12.953 0.066 1 86.62 56 GLY B O 1
ATOM 3617 N N . ARG B 1 57 ? 11.297 12.133 0.597 1 92.81 57 ARG B N 1
ATOM 3618 C CA . ARG B 1 57 ? 11.055 10.805 0.033 1 92.81 57 ARG B CA 1
ATOM 3619 C C . ARG B 1 57 ? 11.672 9.719 0.905 1 92.81 57 ARG B C 1
ATOM 3621 O O . ARG B 1 57 ? 12.852 9.789 1.253 1 92.81 57 ARG B O 1
ATOM 3628 N N . VAL B 1 58 ? 10.922 8.695 1.146 1 90.75 58 VAL B N 1
ATOM 3629 C CA . VAL B 1 58 ? 11.32 7.68 2.113 1 90.75 58 VAL B CA 1
ATOM 3630 C C . VAL B 1 58 ? 12.469 6.848 1.548 1 90.75 58 VAL B C 1
ATOM 3632 O O . VAL B 1 58 ? 13.328 6.383 2.295 1 90.75 58 VAL B O 1
ATOM 3635 N N . ASP B 1 59 ? 12.508 6.656 0.208 1 92.69 59 ASP B N 1
ATOM 3636 C CA . ASP B 1 59 ? 13.547 5.828 -0.394 1 92.69 59 ASP B CA 1
ATOM 3637 C C . ASP B 1 59 ? 14.922 6.48 -0.26 1 92.69 59 ASP B C 1
ATOM 3639 O O . ASP B 1 59 ? 15.945 5.84 -0.506 1 92.69 59 ASP B O 1
ATOM 3643 N N . LEU B 1 60 ? 14.945 7.762 0.271 1 93.62 60 LEU B N 1
ATOM 3644 C CA . LEU B 1 60 ? 16.203 8.492 0.421 1 93.62 60 LEU B CA 1
ATOM 3645 C C . LEU B 1 60 ? 16.625 8.531 1.882 1 93.62 60 LEU B C 1
ATOM 3647 O O . LEU B 1 60 ? 17.672 9.094 2.207 1 93.62 60 LEU B O 1
ATOM 3651 N N . VAL B 1 61 ? 15.828 7.953 2.771 1 93.31 61 VAL B N 1
ATOM 3652 C CA . VAL B 1 61 ? 16.141 7.938 4.195 1 93.31 61 VAL B CA 1
ATOM 3653 C C . VAL B 1 61 ? 17.438 7.152 4.426 1 93.31 61 VAL B C 1
ATOM 3655 O O . VAL B 1 61 ? 17.594 6.035 3.928 1 93.31 61 VAL B O 1
ATOM 3658 N N . LYS B 1 62 ? 18.344 7.703 5.234 1 92.94 62 LYS B N 1
ATOM 3659 C CA . LYS B 1 62 ? 19.656 7.105 5.438 1 92.94 62 LYS B CA 1
ATOM 3660 C C . LYS B 1 62 ? 19.703 6.309 6.738 1 92.94 62 LYS B C 1
ATOM 3662 O O . LYS B 1 62 ? 20.5 5.379 6.875 1 92.94 62 LYS B O 1
ATOM 3667 N N . ASN B 1 63 ? 18.938 6.738 7.766 1 90.69 63 ASN B N 1
ATOM 3668 C CA . ASN B 1 63 ? 18.797 6.039 9.039 1 90.69 63 ASN B CA 1
ATOM 3669 C C . ASN B 1 63 ? 17.344 5.938 9.477 1 90.69 63 ASN B C 1
ATOM 3671 O O . ASN B 1 63 ? 16.766 6.91 9.969 1 90.69 63 ASN B O 1
ATOM 3675 N N . PRO B 1 64 ? 16.859 4.629 9.375 1 92.75 64 PRO B N 1
ATOM 3676 C CA . PRO B 1 64 ? 17.422 3.359 8.914 1 92.75 64 PRO B CA 1
ATOM 3677 C C . PRO B 1 64 ? 17.906 3.42 7.469 1 92.75 64 PRO B C 1
ATOM 3679 O O . PRO B 1 64 ? 17.562 4.352 6.738 1 92.75 64 PRO B O 1
ATOM 3682 N N . PRO B 1 65 ? 18.734 2.498 7.035 1 94.25 65 PRO B N 1
ATOM 3683 C CA . PRO B 1 65 ? 19.438 2.629 5.758 1 94.25 65 PRO B CA 1
ATOM 3684 C C . PRO B 1 65 ? 18.594 2.186 4.566 1 94.25 65 PRO B C 1
ATOM 3686 O O . PRO B 1 65 ? 19.016 1.323 3.791 1 94.25 65 PRO B O 1
ATOM 3689 N N . ILE B 1 66 ? 17.5 2.822 4.285 1 94.88 66 ILE B N 1
ATOM 3690 C CA . ILE B 1 66 ? 16.578 2.504 3.205 1 94.88 66 ILE B CA 1
ATOM 3691 C C . ILE B 1 66 ? 17.203 2.869 1.862 1 94.88 66 ILE B C 1
ATOM 3693 O O . ILE B 1 66 ? 17.031 2.15 0.874 1 94.88 66 ILE B O 1
ATOM 3697 N N . ASP B 1 67 ? 17.922 4.023 1.838 1 95.06 67 ASP B N 1
ATOM 3698 C CA . ASP B 1 67 ? 18.594 4.441 0.618 1 95.06 67 ASP B CA 1
ATOM 3699 C C . ASP B 1 67 ? 19.609 3.391 0.162 1 95.06 67 ASP B C 1
ATOM 3701 O O . ASP B 1 67 ? 19.625 3.01 -1.011 1 95.06 67 ASP B O 1
ATOM 3705 N N . GLU B 1 68 ? 20.422 2.924 1.091 1 96.44 68 GLU B N 1
ATOM 3706 C CA . GLU B 1 68 ? 21.375 1.863 0.781 1 96.44 68 GLU B CA 1
ATOM 3707 C C . GLU B 1 68 ? 20.656 0.567 0.414 1 96.44 68 GLU B C 1
ATOM 3709 O O . GLU B 1 68 ? 21.094 -0.162 -0.476 1 96.44 68 GLU B O 1
ATOM 3714 N N . PHE B 1 69 ? 19.609 0.29 1.076 1 97.06 69 PHE B N 1
ATOM 3715 C CA . PHE B 1 69 ? 18.859 -0.939 0.863 1 97.06 69 PHE B CA 1
ATOM 3716 C C . PHE B 1 69 ? 18.328 -1.006 -0.563 1 97.06 69 PHE B C 1
ATOM 3718 O O . PHE B 1 69 ? 18.391 -2.055 -1.207 1 97.06 69 PHE B O 1
ATOM 3725 N N . LYS B 1 70 ? 17.719 0.079 -1.071 1 95.88 70 LYS B N 1
ATOM 3726 C CA . LYS B 1 70 ? 17.188 0.106 -2.434 1 95.88 70 LYS B CA 1
ATOM 3727 C C . LYS B 1 70 ? 18.281 -0.237 -3.447 1 95.88 70 LYS B C 1
ATOM 3729 O O . LYS B 1 70 ? 18.031 -0.945 -4.426 1 95.88 70 LYS B O 1
ATOM 3734 N N . GLN B 1 71 ? 19.5 0.182 -3.201 1 96.44 71 GLN B N 1
ATOM 3735 C CA . GLN B 1 71 ? 20.625 -0.113 -4.09 1 96.44 71 GLN B CA 1
ATOM 3736 C C . GLN B 1 71 ? 21.062 -1.568 -3.959 1 96.44 71 GLN B C 1
ATOM 3738 O O . GLN B 1 71 ? 21.375 -2.217 -4.957 1 96.44 71 GLN B O 1
ATOM 3743 N N . ASP B 1 72 ? 21.109 -2.025 -2.717 1 98.19 72 ASP B N 1
ATOM 3744 C CA . ASP B 1 72 ? 21.484 -3.418 -2.494 1 98.19 72 ASP B CA 1
ATOM 3745 C C . ASP B 1 72 ? 20.484 -4.367 -3.162 1 98.19 72 ASP B C 1
ATOM 3747 O O . ASP B 1 72 ? 20.891 -5.379 -3.742 1 98.19 72 ASP B O 1
ATOM 3751 N N . VAL B 1 73 ? 19.234 -4.047 -3.094 1 98.06 73 VAL B N 1
ATOM 3752 C CA . VAL B 1 73 ? 18.203 -4.863 -3.727 1 98.06 73 VAL B CA 1
ATOM 3753 C C . VAL B 1 73 ? 18.375 -4.828 -5.242 1 98.06 73 VAL B C 1
ATOM 3755 O O . VAL B 1 73 ? 18.266 -5.859 -5.91 1 98.06 73 VAL B O 1
ATOM 3758 N N . ALA B 1 74 ? 18.594 -3.619 -5.801 1 98.19 74 ALA B N 1
ATOM 3759 C CA . ALA B 1 74 ? 18.844 -3.502 -7.238 1 98.19 74 ALA B CA 1
ATOM 3760 C C . ALA B 1 74 ? 20.031 -4.359 -7.664 1 98.19 74 ALA B C 1
ATOM 3762 O O . ALA B 1 74 ? 19.953 -5.09 -8.656 1 98.19 74 ALA B O 1
ATOM 3763 N N . GLU B 1 75 ? 21.094 -4.277 -6.895 1 98 75 GLU B N 1
ATOM 3764 C CA . GLU B 1 75 ? 22.297 -5.066 -7.191 1 98 75 GLU B CA 1
ATOM 3765 C C . GLU B 1 75 ? 22 -6.562 -7.109 1 98 75 GLU B C 1
ATOM 3767 O O . GLU B 1 75 ? 22.406 -7.332 -7.977 1 98 75 GLU B O 1
ATOM 3772 N N . PHE B 1 76 ? 21.328 -6.941 -6.094 1 98.44 76 PHE B N 1
ATOM 3773 C CA . PHE B 1 76 ? 20.953 -8.336 -5.883 1 98.44 76 PHE B CA 1
ATOM 3774 C C . PHE B 1 76 ? 20.172 -8.867 -7.078 1 98.44 76 PHE B C 1
ATOM 3776 O O . PHE B 1 76 ? 20.312 -10.039 -7.445 1 98.44 76 PHE B O 1
ATOM 3783 N N . LEU B 1 77 ? 19.375 -8.016 -7.758 1 98.75 77 LEU B N 1
ATOM 3784 C CA . LEU B 1 77 ? 18.516 -8.406 -8.867 1 98.75 77 LEU B CA 1
ATOM 3785 C C . LEU B 1 77 ? 19.219 -8.164 -10.203 1 98.75 77 LEU B C 1
ATOM 3787 O O . LEU B 1 77 ? 18.609 -8.336 -11.266 1 98.75 77 LEU B O 1
ATOM 3791 N N . GLY B 1 78 ? 20.484 -7.758 -10.164 1 98.25 78 GLY B N 1
ATOM 3792 C CA . GLY B 1 78 ? 21.203 -7.469 -11.391 1 98.25 78 GLY B CA 1
ATOM 3793 C C . GLY B 1 78 ? 20.656 -6.266 -12.133 1 98.25 78 GLY B C 1
ATOM 3794 O O . GLY B 1 78 ? 20.641 -6.25 -13.367 1 98.25 78 GLY B O 1
ATOM 3795 N N . MET B 1 79 ? 20.062 -5.316 -11.469 1 98.56 79 MET B N 1
ATOM 3796 C CA . MET B 1 79 ? 19.5 -4.094 -12.031 1 98.56 79 MET B CA 1
ATOM 3797 C C . MET B 1 79 ? 20.234 -2.863 -11.523 1 98.56 79 MET B C 1
ATOM 3799 O O . MET B 1 79 ? 21.188 -2.982 -10.742 1 98.56 79 MET B O 1
ATOM 3803 N N . ASP B 1 80 ? 19.844 -1.628 -11.93 1 98.31 80 ASP B N 1
ATOM 3804 C CA . ASP B 1 80 ? 20.625 -0.436 -11.602 1 98.31 80 ASP B CA 1
ATOM 3805 C C . ASP B 1 80 ? 20 0.321 -10.43 1 98.31 80 ASP B C 1
ATOM 3807 O O . ASP B 1 80 ? 20.703 0.97 -9.664 1 98.31 80 ASP B O 1
ATOM 3811 N N . THR B 1 81 ? 18.703 0.347 -10.32 1 97.75 81 THR B N 1
ATOM 3812 C CA . THR B 1 81 ? 18 1.05 -9.242 1 97.75 81 THR B CA 1
ATOM 3813 C C . THR B 1 81 ? 16.688 0.367 -8.922 1 97.75 81 THR B C 1
ATOM 3815 O O . THR B 1 81 ? 16.188 -0.436 -9.711 1 97.75 81 THR B O 1
ATOM 3818 N N . ALA B 1 82 ? 16.203 0.596 -7.727 1 97.75 82 ALA B N 1
ATOM 3819 C CA . ALA B 1 82 ? 14.953 -0.031 -7.293 1 97.75 82 ALA B CA 1
ATOM 3820 C C . ALA B 1 82 ? 14.109 0.94 -6.477 1 97.75 82 ALA B C 1
ATOM 3822 O O . ALA B 1 82 ? 14.617 1.943 -5.969 1 97.75 82 ALA B O 1
ATOM 3823 N N . ARG B 1 83 ? 12.805 0.757 -6.441 1 97.5 83 ARG B N 1
ATOM 3824 C CA . ARG B 1 83 ? 11.812 1.373 -5.562 1 97.5 83 ARG B CA 1
ATOM 3825 C C . ARG B 1 83 ? 10.938 0.317 -4.895 1 97.5 83 ARG B C 1
ATOM 3827 O O . ARG B 1 83 ? 10.852 -0.815 -5.375 1 97.5 83 ARG B O 1
ATOM 3834 N N . PHE B 1 84 ? 10.406 0.669 -3.805 1 96.12 84 PHE B N 1
ATOM 3835 C CA . PHE B 1 84 ? 9.414 -0.17 -3.141 1 96.12 84 PHE B CA 1
ATOM 3836 C C . PHE B 1 84 ? 8.008 0.381 -3.35 1 96.12 84 PHE B C 1
ATOM 3838 O O . PHE B 1 84 ? 7.812 1.598 -3.381 1 96.12 84 PHE B O 1
ATOM 3845 N N . THR B 1 85 ? 7.047 -0.527 -3.566 1 95.56 85 THR B N 1
ATOM 3846 C CA . THR B 1 85 ? 5.707 -0.133 -3.992 1 95.56 85 THR B CA 1
ATOM 3847 C C . THR B 1 85 ? 4.645 -0.814 -3.135 1 95.56 85 THR B C 1
ATOM 3849 O O . THR B 1 85 ? 4.957 -1.697 -2.334 1 95.56 85 THR B O 1
ATOM 3852 N N . ALA B 1 86 ? 3.398 -0.358 -3.303 1 92.62 86 ALA B N 1
ATOM 3853 C CA . ALA B 1 86 ? 2.277 -0.975 -2.598 1 92.62 86 ALA B CA 1
ATOM 3854 C C . ALA B 1 86 ? 1.909 -2.316 -3.225 1 92.62 86 ALA B C 1
ATOM 3856 O O . ALA B 1 86 ? 0.766 -2.523 -3.639 1 92.62 86 ALA B O 1
ATOM 3857 N N . GLY B 1 87 ? 2.881 -3.203 -3.32 1 93.38 87 GLY B N 1
ATOM 3858 C CA . GLY B 1 87 ? 2.717 -4.512 -3.932 1 93.38 87 GLY B CA 1
ATOM 3859 C C . GLY B 1 87 ? 3.186 -4.559 -5.375 1 93.38 87 GLY B C 1
ATOM 3860 O O . GLY B 1 87 ? 3.494 -3.523 -5.969 1 93.38 87 GLY B O 1
ATOM 3861 N N . ALA B 1 88 ? 3.234 -5.781 -5.887 1 95.38 88 ALA B N 1
ATOM 3862 C CA . ALA B 1 88 ? 3.602 -5.98 -7.285 1 95.38 88 ALA B CA 1
ATOM 3863 C C . ALA B 1 88 ? 2.607 -5.293 -8.219 1 95.38 88 ALA B C 1
ATOM 3865 O O . ALA B 1 88 ? 2.984 -4.797 -9.281 1 95.38 88 ALA B O 1
ATOM 3866 N N . ARG B 1 89 ? 1.357 -5.258 -7.805 1 95.44 89 ARG B N 1
ATOM 3867 C CA . ARG B 1 89 ? 0.307 -4.621 -8.594 1 95.44 89 ARG B CA 1
ATOM 3868 C C . ARG B 1 89 ? 0.62 -3.146 -8.836 1 95.44 89 ARG B C 1
ATOM 3870 O O . ARG B 1 89 ? 0.455 -2.645 -9.945 1 95.44 89 ARG B O 1
ATOM 3877 N N . HIS B 1 90 ? 1.059 -2.484 -7.82 1 96.31 90 HIS B N 1
ATOM 3878 C CA . HIS B 1 90 ? 1.413 -1.075 -7.949 1 96.31 90 HIS B CA 1
ATOM 3879 C C . HIS B 1 90 ? 2.67 -0.9 -8.797 1 96.31 90 HIS B C 1
ATOM 3881 O O . HIS B 1 90 ? 2.789 0.076 -9.539 1 96.31 90 HIS B O 1
ATOM 3887 N N . ALA B 1 91 ? 3.6 -1.795 -8.664 1 97.56 91 ALA B N 1
ATOM 3888 C CA . ALA B 1 91 ? 4.801 -1.757 -9.5 1 97.56 91 ALA B CA 1
ATOM 3889 C C . ALA B 1 91 ? 4.445 -1.817 -10.977 1 97.56 91 ALA B C 1
ATOM 3891 O O . ALA B 1 91 ? 4.977 -1.048 -11.781 1 97.56 91 ALA B O 1
ATOM 3892 N N . LYS B 1 92 ? 3.57 -2.711 -11.336 1 98.5 92 LYS B N 1
ATOM 3893 C CA . LYS B 1 92 ? 3.168 -2.848 -12.734 1 98.5 92 LYS B CA 1
ATOM 3894 C C . LYS B 1 92 ? 2.447 -1.594 -13.219 1 98.5 92 LYS B C 1
ATOM 3896 O O . LYS B 1 92 ? 2.658 -1.15 -14.352 1 98.5 92 LYS B O 1
ATOM 3901 N N . PHE B 1 93 ? 1.59 -1.044 -12.383 1 98.12 93 PHE B N 1
ATOM 3902 C CA . PHE B 1 93 ? 0.939 0.212 -12.734 1 98.12 93 PHE B CA 1
ATOM 3903 C C . PHE B 1 93 ? 1.972 1.296 -13.016 1 98.12 93 PHE B C 1
ATOM 3905 O O . PHE B 1 93 ? 1.867 2.016 -14.016 1 98.12 93 PHE B O 1
ATOM 3912 N N . ALA B 1 94 ? 2.943 1.403 -12.109 1 98.06 94 ALA B N 1
ATOM 3913 C CA . ALA B 1 94 ? 3.965 2.438 -12.25 1 98.06 94 ALA B CA 1
ATOM 3914 C C . ALA B 1 94 ? 4.742 2.268 -13.555 1 98.06 94 ALA B C 1
ATOM 3916 O O . ALA B 1 94 ? 4.941 3.232 -14.297 1 98.06 94 ALA B O 1
ATOM 3917 N N . ILE B 1 95 ? 5.156 1.063 -13.859 1 98.81 95 ILE B N 1
ATOM 3918 C CA . ILE B 1 95 ? 5.883 0.79 -15.094 1 98.81 95 ILE B CA 1
ATOM 3919 C C . ILE B 1 95 ? 5.031 1.202 -16.297 1 98.81 95 ILE B C 1
ATOM 3921 O O . ILE B 1 95 ? 5.492 1.951 -17.156 1 98.81 95 ILE B O 1
ATOM 3925 N N . MET B 1 96 ? 3.824 0.776 -16.328 1 98.69 96 MET B N 1
ATOM 3926 C CA . MET B 1 96 ? 2.971 0.964 -17.484 1 98.69 96 MET B CA 1
ATOM 3927 C C . MET B 1 96 ? 2.566 2.428 -17.641 1 98.69 96 MET B C 1
ATOM 3929 O O . MET B 1 96 ? 2.215 2.871 -18.734 1 98.69 96 MET B O 1
ATOM 3933 N N . SER B 1 97 ? 2.605 3.184 -16.547 1 97.88 97 SER B N 1
ATOM 3934 C CA . SER B 1 97 ? 2.307 4.609 -16.609 1 97.88 97 SER B CA 1
ATOM 3935 C C . SER B 1 97 ? 3.305 5.34 -17.5 1 97.88 97 SER B C 1
ATOM 3937 O O . SER B 1 97 ? 3.004 6.414 -18.031 1 97.88 97 SER B O 1
ATOM 3939 N N . ALA B 1 98 ? 4.492 4.773 -17.672 1 97.75 98 ALA B N 1
ATOM 3940 C CA . ALA B 1 98 ? 5.504 5.363 -18.547 1 97.75 98 ALA B CA 1
ATOM 3941 C C . ALA B 1 98 ? 5.211 5.059 -20.016 1 97.75 98 ALA B C 1
ATOM 3943 O O . ALA B 1 98 ? 5.816 5.648 -20.906 1 97.75 98 ALA B O 1
ATOM 3944 N N . PHE B 1 99 ? 4.277 4.195 -20.297 1 97.75 99 PHE B N 1
ATOM 3945 C CA . PHE B 1 99 ? 3.939 3.758 -21.641 1 97.75 99 PHE B CA 1
ATOM 3946 C C . PHE B 1 99 ? 2.455 3.963 -21.922 1 97.75 99 PHE B C 1
ATOM 3948 O O . PHE B 1 99 ? 1.831 3.158 -22.625 1 97.75 99 PHE B O 1
ATOM 3955 N N . LYS B 1 100 ? 1.885 4.98 -21.344 1 96.12 100 LYS B N 1
ATOM 3956 C CA . LYS B 1 100 ? 0.45 5.238 -21.438 1 96.12 100 LYS B CA 1
ATOM 3957 C C . LYS B 1 100 ? -0.028 5.211 -22.891 1 96.12 100 LYS B C 1
ATOM 3959 O O . LYS B 1 100 ? 0.658 5.711 -23.781 1 96.12 100 LYS B O 1
ATOM 3964 N N . ASN B 1 101 ? -1.203 4.637 -23.094 1 96.5 101 ASN B N 1
ATOM 3965 C CA . ASN B 1 101 ? -1.895 4.578 -24.375 1 96.5 101 ASN B CA 1
ATOM 3966 C C . ASN B 1 101 ? -1.089 3.797 -25.406 1 96.5 101 ASN B C 1
ATOM 3968 O O . ASN B 1 101 ? -1.287 3.965 -26.609 1 96.5 101 ASN B O 1
ATOM 3972 N N . GLY B 1 102 ? -0.15 2.949 -24.969 1 98 102 GLY B N 1
ATOM 3973 C CA . GLY B 1 102 ? 0.642 2.115 -25.859 1 98 102 GLY B CA 1
ATOM 3974 C C . GLY B 1 102 ? 0.074 0.718 -26.031 1 98 102 GLY B C 1
ATOM 3975 O O . GLY B 1 102 ? -1.143 0.527 -25.984 1 98 102 GLY B O 1
ATOM 3976 N N . THR B 1 103 ? 1.022 -0.221 -26.406 1 98.69 103 THR B N 1
ATOM 3977 C CA . THR B 1 103 ? 0.678 -1.621 -26.625 1 98.69 103 THR B CA 1
ATOM 3978 C C . THR B 1 103 ? 1.541 -2.531 -25.766 1 98.69 103 THR B C 1
ATOM 3980 O O . THR B 1 103 ? 2.732 -2.277 -25.578 1 98.69 103 THR B O 1
ATOM 3983 N N . LEU B 1 104 ? 0.903 -3.537 -25.203 1 98.88 104 LEU B N 1
ATOM 3984 C CA . LEU B 1 104 ? 1.557 -4.512 -24.328 1 98.88 104 LEU B CA 1
ATOM 3985 C C . LEU B 1 104 ? 1.312 -5.934 -24.828 1 98.88 104 LEU B C 1
ATOM 3987 O O . LEU B 1 104 ? 0.173 -6.309 -25.109 1 98.88 104 LEU B O 1
ATOM 3991 N N . VAL B 1 105 ? 2.363 -6.672 -25.047 1 98.94 105 VAL B N 1
ATOM 3992 C CA . VAL B 1 105 ? 2.271 -8.109 -25.25 1 98.94 105 VAL B CA 1
ATOM 3993 C C . VAL B 1 105 ? 2.586 -8.852 -23.953 1 98.94 105 VAL B C 1
ATOM 3995 O O . VAL B 1 105 ? 3.637 -8.633 -23.344 1 98.94 105 VAL B O 1
ATOM 3998 N N . LEU B 1 106 ? 1.691 -9.695 -23.5 1 98.94 106 LEU B N 1
ATOM 3999 C CA . LEU B 1 106 ? 1.944 -10.453 -22.281 1 98.94 106 LEU B CA 1
ATOM 4000 C C . LEU B 1 106 ? 1.535 -11.914 -22.453 1 98.94 106 LEU B C 1
ATOM 4002 O O . LEU B 1 106 ? 0.821 -12.258 -23.391 1 98.94 106 LEU B O 1
ATOM 4006 N N . ASP B 1 107 ? 2.107 -12.773 -21.609 1 98.88 107 ASP B N 1
ATOM 4007 C CA . ASP B 1 107 ? 1.728 -14.18 -21.625 1 98.88 107 ASP B CA 1
ATOM 4008 C C . ASP B 1 107 ? 0.275 -14.359 -21.203 1 98.88 107 ASP B C 1
ATOM 4010 O O . ASP B 1 107 ? -0.227 -13.609 -20.359 1 98.88 107 ASP B O 1
ATOM 4014 N N . SER B 1 108 ? -0.387 -15.391 -21.719 1 98.75 108 SER B N 1
ATOM 4015 C CA . SER B 1 108 ? -1.801 -15.633 -21.453 1 98.75 108 SER B CA 1
ATOM 4016 C C . SER B 1 108 ? -2.01 -16.172 -20.031 1 98.75 108 SER B C 1
ATOM 4018 O O . SER B 1 108 ? -3.146 -16.344 -19.594 1 98.75 108 SER B O 1
ATOM 4020 N N . LEU B 1 109 ? -0.951 -16.422 -19.312 1 98.5 109 LEU B N 1
ATOM 4021 C CA . LEU B 1 109 ? -1.021 -16.891 -17.938 1 98.5 109 LEU B CA 1
ATOM 4022 C C . LEU B 1 109 ? -0.751 -15.766 -16.953 1 98.5 109 LEU B C 1
ATOM 4024 O O . LEU B 1 109 ? -0.646 -15.992 -15.742 1 98.5 109 LEU B O 1
ATOM 4028 N N . ALA B 1 110 ? -0.677 -14.516 -17.438 1 98.69 110 ALA B N 1
ATOM 4029 C CA . ALA B 1 110 ? -0.337 -13.359 -16.609 1 98.69 110 ALA B CA 1
ATOM 4030 C C . ALA B 1 110 ? -1.362 -13.156 -15.508 1 98.69 110 ALA B C 1
ATOM 4032 O O . ALA B 1 110 ? -2.549 -13.438 -15.688 1 98.69 110 ALA B O 1
ATOM 4033 N N . HIS B 1 111 ? -0.902 -12.75 -14.359 1 97.56 111 HIS B N 1
ATOM 4034 C CA . HIS B 1 111 ? -1.769 -12.391 -13.242 1 97.56 111 HIS B CA 1
ATOM 4035 C C . HIS B 1 111 ? -2.717 -11.258 -13.625 1 97.56 111 HIS B C 1
ATOM 4037 O O . HIS B 1 111 ? -2.373 -10.406 -14.445 1 97.56 111 HIS B O 1
ATOM 4043 N N . TYR B 1 112 ? -3.9 -11.195 -13.039 1 96.81 112 TYR B N 1
ATOM 4044 C CA . TYR B 1 112 ? -4.938 -10.234 -13.398 1 96.81 112 TYR B CA 1
ATOM 4045 C C . TYR B 1 112 ? -4.441 -8.805 -13.219 1 96.81 112 TYR B C 1
ATOM 4047 O O . TYR B 1 112 ? -4.875 -7.895 -13.938 1 96.81 112 TYR B O 1
ATOM 4055 N N . THR B 1 113 ? -3.533 -8.602 -12.273 1 97 113 THR B N 1
ATOM 4056 C CA . THR B 1 113 ? -3.074 -7.246 -11.977 1 97 113 THR B CA 1
ATOM 4057 C C . THR B 1 113 ? -2.355 -6.645 -13.18 1 97 113 THR B C 1
ATOM 4059 O O . THR B 1 113 ? -2.291 -5.418 -13.328 1 97 113 THR B O 1
ATOM 4062 N N . SER B 1 114 ? -1.771 -7.477 -14.07 1 98.62 114 SER B N 1
ATOM 4063 C CA . SER B 1 114 ? -1.176 -6.965 -15.297 1 98.62 114 SER B CA 1
ATOM 4064 C C . SER B 1 114 ? -2.232 -6.348 -16.203 1 98.62 114 SER B C 1
ATOM 4066 O O . SER B 1 114 ? -2.004 -5.297 -16.812 1 98.62 114 SER B O 1
ATOM 4068 N N . TYR B 1 115 ? -3.379 -6.992 -16.281 1 98.56 115 TYR B N 1
ATOM 4069 C CA . TYR B 1 115 ? -4.48 -6.496 -17.094 1 98.56 115 TYR B CA 1
ATOM 4070 C C . TYR B 1 115 ? -5.07 -5.223 -16.5 1 98.56 115 TYR B C 1
ATOM 4072 O O . TYR B 1 115 ? -5.387 -4.281 -17.234 1 98.56 115 TYR B O 1
ATOM 4080 N N . ILE B 1 116 ? -5.195 -5.207 -15.195 1 98.06 116 ILE B N 1
ATOM 4081 C CA . ILE B 1 116 ? -5.723 -4.043 -14.5 1 98.06 116 ILE B CA 1
ATOM 4082 C C . ILE B 1 116 ? -4.805 -2.844 -14.727 1 98.06 116 ILE B C 1
ATOM 4084 O O . ILE B 1 116 ? -5.273 -1.743 -15.031 1 98.06 116 ILE B O 1
ATOM 4088 N N . ALA B 1 117 ? -3.52 -3.053 -14.539 1 98.25 117 ALA B N 1
ATOM 4089 C CA . ALA B 1 117 ? -2.541 -1.988 -14.75 1 98.25 117 ALA B CA 1
ATOM 4090 C C . ALA B 1 117 ? -2.617 -1.453 -16.172 1 98.25 117 ALA B C 1
ATOM 4092 O O . ALA B 1 117 ? -2.541 -0.242 -16.406 1 98.25 117 ALA B O 1
ATOM 4093 N N . ALA B 1 118 ? -2.727 -2.346 -17.156 1 98.69 118 ALA B N 1
ATOM 4094 C CA . ALA B 1 118 ? -2.834 -1.944 -18.562 1 98.69 118 ALA B CA 1
ATOM 4095 C C . ALA B 1 118 ? -4.082 -1.1 -18.797 1 98.69 118 ALA B C 1
ATOM 4097 O O . ALA B 1 118 ? -4.012 -0.026 -19.391 1 98.69 118 ALA B O 1
ATOM 4098 N N . GLU B 1 119 ? -5.199 -1.576 -18.281 1 98.31 119 GLU B N 1
ATOM 4099 C CA . GLU B 1 119 ? -6.469 -0.878 -18.484 1 98.31 119 GLU B CA 1
ATOM 4100 C C . GLU B 1 119 ? -6.43 0.513 -17.844 1 98.31 119 GLU B C 1
ATOM 4102 O O . GLU B 1 119 ? -6.875 1.486 -18.469 1 98.31 119 GLU B O 1
ATOM 4107 N N . LEU B 1 120 ? -5.914 0.634 -16.688 1 97.31 120 LEU B N 1
ATOM 4108 C CA . LEU B 1 120 ? -5.832 1.902 -15.977 1 97.31 120 LEU B CA 1
ATOM 4109 C C . LEU B 1 120 ? -4.977 2.906 -16.75 1 97.31 120 LEU B C 1
ATOM 4111 O O . LEU B 1 120 ? -5.18 4.117 -16.625 1 97.31 120 LEU B O 1
ATOM 4115 N N . ASN B 1 121 ? -4.008 2.418 -17.5 1 97.62 121 ASN B N 1
ATOM 4116 C CA . ASN B 1 121 ? -3.082 3.289 -18.203 1 97.62 121 ASN B CA 1
ATOM 4117 C C . ASN B 1 121 ? -3.455 3.414 -19.688 1 97.62 121 ASN B C 1
ATOM 4119 O O . ASN B 1 121 ? -2.703 3.992 -20.469 1 97.62 121 ASN B O 1
ATOM 4123 N N . GLY B 1 122 ? -4.59 2.824 -20.125 1 97.25 122 GLY B N 1
ATOM 4124 C CA . GLY B 1 122 ? -5.059 2.932 -21.5 1 97.25 122 GLY B CA 1
ATOM 4125 C C . GLY B 1 122 ? -4.238 2.105 -22.484 1 97.25 122 GLY B C 1
ATOM 4126 O O . GLY B 1 122 ? -4.133 2.451 -23.656 1 97.25 122 GLY B O 1
ATOM 4127 N N . ILE B 1 123 ? -3.582 1.044 -22.016 1 98.38 123 ILE B N 1
ATOM 4128 C CA . ILE B 1 123 ? -2.693 0.227 -22.828 1 98.38 123 ILE B CA 1
ATOM 4129 C C . ILE B 1 123 ? -3.484 -0.905 -23.484 1 98.38 123 ILE B C 1
ATOM 4131 O O . ILE B 1 123 ? -4.293 -1.562 -22.828 1 98.38 123 ILE B O 1
ATOM 4135 N N . ARG B 1 124 ? -3.336 -1.121 -24.828 1 98.31 124 ARG B N 1
ATOM 4136 C CA . ARG B 1 124 ? -3.93 -2.246 -25.547 1 98.31 124 ARG B CA 1
ATOM 4137 C C . ARG B 1 124 ? -3.123 -3.521 -25.328 1 98.31 124 ARG B C 1
ATOM 4139 O O . ARG B 1 124 ? -1.904 -3.531 -25.516 1 98.31 124 ARG B O 1
ATOM 4146 N N . VAL B 1 125 ? -3.803 -4.676 -24.969 1 98.81 125 VAL B N 1
ATOM 4147 C CA . VAL B 1 125 ? -3.125 -5.898 -24.547 1 98.81 125 VAL B CA 1
ATOM 4148 C C . VAL B 1 125 ? -3.246 -6.961 -25.641 1 98.81 125 VAL B C 1
ATOM 4150 O O . VAL B 1 125 ? -4.324 -7.148 -26.203 1 98.81 125 VAL B O 1
ATOM 4153 N N . TYR B 1 126 ? -2.143 -7.598 -25.969 1 98.88 126 TYR B N 1
ATOM 4154 C CA . TYR B 1 126 ? -2.064 -8.781 -26.812 1 98.88 126 TYR B CA 1
ATOM 4155 C C . TYR B 1 126 ? -1.487 -9.969 -26.047 1 98.88 126 TYR B C 1
ATOM 4157 O O . TYR B 1 126 ? -0.451 -9.844 -25.391 1 98.88 126 TYR B O 1
ATOM 4165 N N . GLU B 1 127 ? -2.121 -11.156 -26.172 1 98.88 127 GLU B N 1
ATOM 4166 C CA . GLU B 1 127 ? -1.697 -12.312 -25.375 1 98.88 127 GLU B CA 1
ATOM 4167 C C . GLU B 1 127 ? -0.871 -13.281 -26.219 1 98.88 127 GLU B C 1
ATOM 4169 O O . GLU B 1 127 ? -1.171 -13.5 -27.391 1 98.88 127 GLU B O 1
ATOM 4174 N N . VAL B 1 128 ? 0.17 -13.75 -25.609 1 98.94 128 VAL B N 1
ATOM 4175 C CA . VAL B 1 128 ? 0.875 -14.914 -26.125 1 98.94 128 VAL B CA 1
ATOM 4176 C C . VAL B 1 128 ? 0.185 -16.188 -25.656 1 98.94 128 VAL B C 1
ATOM 4178 O O . VAL B 1 128 ? 0.078 -16.438 -24.438 1 98.94 128 VAL B O 1
ATOM 4181 N N . PRO B 1 129 ? -0.215 -17.047 -26.531 1 98.44 129 PRO B N 1
ATOM 4182 C CA . PRO B 1 129 ? -0.939 -18.266 -26.141 1 98.44 129 PRO B CA 1
ATOM 4183 C C . PRO B 1 129 ? -0.065 -19.25 -25.375 1 98.44 129 PRO B C 1
ATOM 4185 O O . PRO B 1 129 ? 1.155 -19.266 -25.547 1 98.44 129 PRO B O 1
ATOM 4188 N N . ASN B 1 130 ? -0.634 -19.953 -24.453 1 98.44 130 ASN B N 1
ATOM 4189 C CA . ASN B 1 130 ? 0.033 -21.125 -23.875 1 98.44 130 ASN B CA 1
ATOM 4190 C C . ASN B 1 130 ? -0.277 -22.391 -24.656 1 98.44 130 ASN B C 1
ATOM 4192 O O . ASN B 1 130 ? -1.13 -22.375 -25.547 1 98.44 130 ASN B O 1
ATOM 4196 N N . SER B 1 131 ? 0.302 -23.547 -24.344 1 98.12 131 SER B N 1
ATOM 4197 C CA . SER B 1 131 ? 0.243 -24.781 -25.141 1 98.12 131 SER B CA 1
ATOM 4198 C C . SER B 1 131 ? -1.044 -25.547 -24.875 1 98.12 131 SER B C 1
ATOM 4200 O O . SER B 1 131 ? -1.339 -26.531 -25.547 1 98.12 131 SER B O 1
ATOM 4202 N N . GLY B 1 132 ? -1.804 -25.125 -23.922 1 97.62 132 GLY B N 1
ATOM 4203 C CA . GLY B 1 132 ? -3.008 -25.844 -23.547 1 97.62 132 GLY B CA 1
ATOM 4204 C C . GLY B 1 132 ? -2.734 -27.047 -22.656 1 97.62 132 GLY B C 1
ATOM 4205 O O . GLY B 1 132 ? -1.596 -27.266 -22.25 1 97.62 132 GLY B O 1
ATOM 4206 N N . TYR B 1 133 ? -3.75 -27.781 -22.328 1 96.75 133 TYR B N 1
ATOM 4207 C CA . TYR B 1 133 ? -3.703 -28.938 -21.453 1 96.75 133 TYR B CA 1
ATOM 4208 C C . TYR B 1 133 ? -2.779 -30.016 -22.016 1 96.75 133 TYR B C 1
ATOM 4210 O O . TYR B 1 133 ? -2.816 -30.312 -23.203 1 96.75 133 TYR B O 1
ATOM 4218 N N . PRO B 1 134 ? -1.956 -30.594 -21.188 1 97.12 134 PRO B N 1
ATOM 4219 C CA . PRO B 1 134 ? -1.903 -30.484 -19.719 1 97.12 134 PRO B CA 1
ATOM 4220 C C . PRO B 1 134 ? -0.761 -29.578 -19.25 1 97.12 134 PRO B C 1
ATOM 4222 O O . PRO B 1 134 ? -0.664 -29.281 -18.062 1 97.12 134 PRO B O 1
ATOM 4225 N N . ASP B 1 135 ? 0.041 -29.109 -20.172 1 97.19 135 ASP B N 1
ATOM 4226 C CA . ASP B 1 135 ? 1.301 -28.5 -19.766 1 97.19 135 ASP B CA 1
ATOM 4227 C C . ASP B 1 135 ? 1.135 -27 -19.547 1 97.19 135 ASP B C 1
ATOM 4229 O O . ASP B 1 135 ? 1.79 -26.422 -18.672 1 97.19 135 ASP B O 1
ATOM 4233 N N . PHE B 1 136 ? 0.301 -26.359 -20.391 1 98 136 PHE B N 1
ATOM 4234 C CA . PHE B 1 136 ? -0.009 -24.938 -20.328 1 98 136 PHE B CA 1
ATOM 4235 C C . PHE B 1 136 ? 1.267 -24.109 -20.359 1 98 136 PHE B C 1
ATOM 4237 O O . PHE B 1 136 ? 1.385 -23.125 -19.625 1 98 136 PHE B O 1
ATOM 4244 N N . ARG B 1 137 ? 2.197 -24.422 -21.156 1 97.69 137 ARG B N 1
ATOM 4245 C CA . ARG B 1 137 ? 3.482 -23.734 -21.234 1 97.69 137 ARG B CA 1
ATOM 4246 C C . ARG B 1 137 ? 3.416 -22.547 -22.188 1 97.69 137 ARG B C 1
ATOM 4248 O O . ARG B 1 137 ? 2.693 -22.594 -23.188 1 97.69 137 ARG B O 1
ATOM 4255 N N . ILE B 1 138 ? 4.172 -21.562 -21.875 1 98.5 138 ILE B N 1
ATOM 4256 C CA . ILE B 1 138 ? 4.379 -20.438 -22.797 1 98.5 138 ILE B CA 1
ATOM 4257 C C . ILE B 1 138 ? 5.57 -20.734 -23.703 1 98.5 138 ILE B C 1
ATOM 4259 O O . ILE B 1 138 ? 6.676 -21 -23.219 1 98.5 138 ILE B O 1
ATOM 4263 N N . ASP B 1 139 ? 5.34 -20.703 -24.984 1 98.31 139 ASP B N 1
ATOM 4264 C CA . ASP B 1 139 ? 6.434 -20.797 -25.938 1 98.31 139 ASP B CA 1
ATOM 4265 C C . ASP B 1 139 ? 7.09 -19.422 -26.141 1 98.31 139 ASP B C 1
ATOM 4267 O O . ASP B 1 139 ? 6.449 -18.484 -26.625 1 98.31 139 ASP B O 1
ATOM 4271 N N . PRO B 1 140 ? 8.375 -19.359 -25.828 1 98.69 140 PRO B N 1
ATOM 4272 C CA . PRO B 1 140 ? 9.047 -18.062 -26 1 98.69 140 PRO B CA 1
ATOM 4273 C C . PRO B 1 140 ? 8.875 -17.516 -27.422 1 98.69 140 PRO B C 1
ATOM 4275 O O . PRO B 1 140 ? 8.734 -16.297 -27.594 1 98.69 140 PRO B O 1
ATOM 4278 N N . GLU B 1 141 ? 8.844 -18.344 -28.438 1 98.62 141 GLU B N 1
ATOM 4279 C CA . GLU B 1 141 ? 8.711 -17.891 -29.812 1 98.62 141 GLU B CA 1
ATOM 4280 C C . GLU B 1 141 ? 7.359 -17.219 -30.047 1 98.62 141 GLU B C 1
ATOM 4282 O O . GLU B 1 141 ? 7.195 -16.469 -31 1 98.62 141 GLU B O 1
ATOM 4287 N N . GLY B 1 142 ? 6.426 -17.516 -29.203 1 98.81 142 GLY B N 1
ATOM 4288 C CA . GLY B 1 142 ? 5.133 -16.859 -29.266 1 98.81 142 GLY B CA 1
ATOM 4289 C C . GLY B 1 142 ? 5.227 -15.352 -29.125 1 98.81 142 GLY B C 1
ATOM 4290 O O . GLY B 1 142 ? 4.387 -14.617 -29.641 1 98.81 142 GLY B O 1
ATOM 4291 N N . TYR B 1 143 ? 6.223 -14.852 -28.391 1 98.88 143 TYR B N 1
ATOM 4292 C CA . TYR B 1 143 ? 6.426 -13.414 -28.266 1 98.88 143 TYR B CA 1
ATOM 4293 C C . TYR B 1 143 ? 6.793 -12.789 -29.609 1 98.88 143 TYR B C 1
ATOM 4295 O O . TYR B 1 143 ? 6.195 -11.797 -30.016 1 98.88 143 TYR B O 1
ATOM 4303 N N . ALA B 1 144 ? 7.742 -13.414 -30.312 1 98.88 144 ALA B N 1
ATOM 4304 C CA . ALA B 1 144 ? 8.125 -12.898 -31.641 1 98.88 144 ALA B CA 1
ATOM 4305 C C . ALA B 1 144 ? 6.922 -12.867 -32.562 1 98.88 144 ALA B C 1
ATOM 4307 O O . ALA B 1 144 ? 6.695 -11.867 -33.25 1 98.88 144 ALA B O 1
ATOM 4308 N N . THR B 1 145 ? 6.203 -13.961 -32.562 1 98.81 145 THR B N 1
ATOM 4309 C CA . THR B 1 145 ? 5.023 -14.062 -33.438 1 98.81 145 THR B CA 1
ATOM 4310 C C . THR B 1 145 ? 4.016 -12.969 -33.094 1 98.81 145 THR B C 1
ATOM 4312 O O . THR B 1 145 ? 3.441 -12.344 -33.969 1 98.81 145 THR B O 1
ATOM 4315 N N . THR B 1 146 ? 3.785 -12.719 -31.812 1 98.88 146 THR B N 1
ATOM 4316 C CA . THR B 1 146 ? 2.809 -11.727 -31.391 1 98.88 146 THR B CA 1
ATOM 4317 C C . THR B 1 146 ? 3.318 -10.312 -31.656 1 98.88 146 THR B C 1
ATOM 4319 O O . THR B 1 146 ? 2.537 -9.414 -31.984 1 98.88 146 THR B O 1
ATOM 4322 N N . PHE B 1 147 ? 4.68 -10.109 -31.516 1 98.88 147 PHE B N 1
ATOM 4323 C CA . PHE B 1 147 ? 5.25 -8.82 -31.891 1 98.88 147 PHE B CA 1
ATOM 4324 C C . PHE B 1 147 ? 4.938 -8.492 -33.344 1 98.88 147 PHE B C 1
ATOM 4326 O O . PHE B 1 147 ? 4.539 -7.371 -33.656 1 98.88 147 PHE B O 1
ATOM 4333 N N . GLU B 1 148 ? 5.098 -9.461 -34.219 1 98.81 148 GLU B N 1
ATOM 4334 C CA . GLU B 1 148 ? 4.812 -9.266 -35.625 1 98.81 148 GLU B CA 1
ATOM 4335 C C . GLU B 1 148 ? 3.332 -8.984 -35.875 1 98.81 148 GLU B C 1
ATOM 4337 O O . GLU B 1 148 ? 2.977 -8.172 -36.719 1 98.81 148 GLU B O 1
ATOM 4342 N N . ARG B 1 149 ? 2.502 -9.672 -35.156 1 98.69 149 ARG B N 1
ATOM 4343 C CA . ARG B 1 149 ? 1.067 -9.43 -35.25 1 98.69 149 ARG B CA 1
ATOM 4344 C C . ARG B 1 149 ? 0.731 -7.992 -34.844 1 98.69 149 ARG B C 1
ATOM 4346 O O . ARG B 1 149 ? -0.07 -7.332 -35.5 1 98.69 149 ARG B O 1
ATOM 4353 N N . VAL B 1 150 ? 1.297 -7.512 -33.75 1 98.69 150 VAL B N 1
ATOM 4354 C CA . VAL B 1 150 ? 1.085 -6.137 -33.312 1 98.69 150 VAL B CA 1
ATOM 4355 C C . VAL B 1 150 ? 1.525 -5.164 -34.375 1 98.69 150 VAL B C 1
ATOM 4357 O O . VAL B 1 150 ? 0.818 -4.199 -34.688 1 98.69 150 VAL B O 1
ATOM 4360 N N . LYS B 1 151 ? 2.689 -5.426 -34.938 1 98.69 151 LYS B N 1
ATOM 4361 C CA . LYS B 1 151 ? 3.203 -4.566 -36 1 98.69 151 LYS B CA 1
ATOM 4362 C C . LYS B 1 151 ? 2.25 -4.531 -37.188 1 98.69 151 LYS B C 1
ATOM 4364 O O . LYS B 1 151 ? 2.008 -3.473 -37.781 1 98.69 151 LYS B O 1
ATOM 4369 N N . GLU B 1 152 ? 1.799 -5.641 -37.531 1 98.5 152 GLU B N 1
ATOM 4370 C CA . GLU B 1 152 ? 0.863 -5.73 -38.656 1 98.5 152 GLU B CA 1
ATOM 4371 C C . GLU B 1 152 ? -0.399 -4.918 -38.406 1 98.5 152 GLU B C 1
ATOM 4373 O O . GLU B 1 152 ? -0.928 -4.262 -39.281 1 98.5 152 GLU B O 1
ATOM 4378 N N . GLU B 1 153 ? -0.845 -4.969 -37.188 1 97.88 153 GLU B N 1
ATOM 4379 C CA . GLU B 1 153 ? -2.121 -4.355 -36.812 1 97.88 153 GLU B CA 1
ATOM 4380 C C . GLU B 1 153 ? -1.955 -2.861 -36.562 1 97.88 153 GLU B C 1
ATOM 4382 O O . GLU B 1 153 ? -2.865 -2.072 -36.812 1 97.88 153 GLU B O 1
ATOM 4387 N N . THR B 1 154 ? -0.849 -2.51 -35.969 1 97.44 154 THR B N 1
ATOM 4388 C CA . THR B 1 154 ? -0.742 -1.147 -35.469 1 97.44 154 THR B CA 1
ATOM 4389 C C . THR B 1 154 ? 0.314 -0.362 -36.25 1 97.44 154 THR B C 1
ATOM 4391 O O . THR B 1 154 ? 0.378 0.865 -36.156 1 97.44 154 THR B O 1
ATOM 4394 N N . GLY B 1 155 ? 1.17 -0.952 -37 1 97.81 155 GLY B N 1
ATOM 4395 C CA . GLY B 1 155 ? 2.219 -0.301 -37.781 1 97.81 155 GLY B CA 1
ATOM 4396 C C . GLY B 1 155 ? 3.535 -0.206 -37.031 1 97.81 155 GLY B C 1
ATOM 4397 O O . GLY B 1 155 ? 4.547 0.21 -37.594 1 97.81 155 GLY B O 1
ATOM 4398 N N . ARG B 1 156 ? 3.545 -0.619 -35.812 1 97.5 156 ARG B N 1
ATOM 4399 C CA . ARG B 1 156 ? 4.77 -0.591 -35.031 1 97.5 156 ARG B CA 1
ATOM 4400 C C . ARG B 1 156 ? 4.832 -1.776 -34.062 1 97.5 156 ARG B C 1
ATOM 4402 O O . ARG B 1 156 ? 3.799 -2.365 -33.75 1 97.5 156 ARG B O 1
ATOM 4409 N N . TYR B 1 157 ? 6.027 -2.104 -33.625 1 98.81 157 TYR B N 1
ATOM 4410 C CA . TYR B 1 157 ? 6.188 -3.129 -32.594 1 98.81 157 TYR B CA 1
ATOM 4411 C C . TYR B 1 157 ? 5.617 -2.658 -31.266 1 98.81 157 TYR B C 1
ATOM 4413 O O . TYR B 1 157 ? 5.398 -1.462 -31.062 1 98.81 157 TYR B O 1
ATOM 4421 N N . PRO B 1 158 ? 5.316 -3.609 -30.359 1 98.88 158 PRO B N 1
ATOM 4422 C CA . PRO B 1 158 ? 4.75 -3.209 -29.078 1 98.88 158 PRO B CA 1
ATOM 4423 C C . PRO B 1 158 ? 5.711 -2.35 -28.25 1 98.88 158 PRO B C 1
ATOM 4425 O O . PRO B 1 158 ? 6.926 -2.432 -28.422 1 98.88 158 PRO B O 1
ATOM 4428 N N . ASP B 1 159 ? 5.121 -1.521 -27.391 1 98.38 159 ASP B N 1
ATOM 4429 C CA . ASP B 1 159 ? 5.906 -0.641 -26.531 1 98.38 159 ASP B CA 1
ATOM 4430 C C . ASP B 1 159 ? 6.527 -1.418 -25.375 1 98.38 159 ASP B C 1
ATOM 4432 O O . ASP B 1 159 ? 7.57 -1.028 -24.844 1 98.38 159 ASP B O 1
ATOM 4436 N N . LEU B 1 160 ? 5.879 -2.504 -24.969 1 98.75 160 LEU B N 1
ATOM 4437 C CA . LEU B 1 160 ? 6.238 -3.238 -23.75 1 98.75 160 LEU B CA 1
ATOM 4438 C C . LEU B 1 160 ? 5.879 -4.715 -23.891 1 98.75 160 LEU B C 1
ATOM 4440 O O . LEU B 1 160 ? 4.898 -5.062 -24.547 1 98.75 160 LEU B O 1
ATOM 4444 N N . ALA B 1 161 ? 6.66 -5.562 -23.359 1 98.94 161 ALA B N 1
ATOM 4445 C CA . ALA B 1 161 ? 6.359 -6.98 -23.172 1 98.94 161 ALA B CA 1
ATOM 4446 C C . ALA B 1 161 ? 6.375 -7.352 -21.688 1 98.94 161 ALA B C 1
ATOM 4448 O O . ALA B 1 161 ? 7.125 -6.766 -20.906 1 98.94 161 ALA B O 1
ATOM 4449 N N . LEU B 1 162 ? 5.543 -8.273 -21.297 1 98.94 162 LEU B N 1
ATOM 4450 C CA . LEU B 1 162 ? 5.523 -8.773 -19.922 1 98.94 162 LEU B CA 1
ATOM 4451 C C . LEU B 1 162 ? 5.508 -10.297 -19.891 1 98.94 162 LEU B C 1
ATOM 4453 O O . LEU B 1 162 ? 4.707 -10.922 -20.594 1 98.94 162 LEU B O 1
ATOM 4457 N N . LEU B 1 163 ? 6.438 -10.875 -19.203 1 98.94 163 LEU B N 1
ATOM 4458 C CA . LEU B 1 163 ? 6.48 -12.312 -18.953 1 98.94 163 LEU B CA 1
ATOM 4459 C C . LEU B 1 163 ? 6.305 -12.617 -17.469 1 98.94 163 LEU B C 1
ATOM 4461 O O . LEU B 1 163 ? 6.992 -12.031 -16.625 1 98.94 163 LEU B O 1
ATOM 4465 N N . THR B 1 164 ? 5.328 -13.438 -17.172 1 98.88 164 THR B N 1
ATOM 4466 C CA . THR B 1 164 ? 5.227 -14.008 -15.836 1 98.88 164 THR B CA 1
ATOM 4467 C C . THR B 1 164 ? 6.238 -15.133 -15.656 1 98.88 164 THR B C 1
ATOM 4469 O O . THR B 1 164 ? 6.125 -16.188 -16.281 1 98.88 164 THR B O 1
ATOM 4472 N N . HIS B 1 165 ? 7.211 -14.898 -14.836 1 98.88 165 HIS B N 1
ATOM 4473 C CA . HIS B 1 165 ? 8.305 -15.852 -14.688 1 98.88 165 HIS B CA 1
ATOM 4474 C C . HIS B 1 165 ? 7.789 -17.219 -14.234 1 98.88 165 HIS B C 1
ATOM 4476 O O . HIS B 1 165 ? 8.102 -18.234 -14.844 1 98.88 165 HIS B O 1
ATOM 4482 N N . VAL B 1 166 ? 7.016 -17.25 -13.156 1 98.69 166 VAL B N 1
ATOM 4483 C CA . VAL B 1 166 ? 6.23 -18.391 -12.719 1 98.69 166 VAL B CA 1
ATOM 4484 C C . VAL B 1 166 ? 4.762 -18 -12.586 1 98.69 166 VAL B C 1
ATOM 4486 O O . VAL B 1 166 ? 4.426 -17.047 -11.875 1 98.69 166 VAL B O 1
ATOM 4489 N N . ASP B 1 167 ? 3.889 -18.672 -13.359 1 98.19 167 ASP B N 1
ATOM 4490 C CA . ASP B 1 167 ? 2.473 -18.312 -13.328 1 98.19 167 ASP B CA 1
ATOM 4491 C C . ASP B 1 167 ? 1.8 -18.859 -12.07 1 98.19 167 ASP B C 1
ATOM 4493 O O . ASP B 1 167 ? 2.23 -19.875 -11.523 1 98.19 167 ASP B O 1
ATOM 4497 N N . TYR B 1 168 ? 0.755 -18.219 -11.648 1 96.31 168 TYR B N 1
ATOM 4498 C CA . TYR B 1 168 ? 0.1 -18.516 -10.383 1 96.31 168 TYR B CA 1
ATOM 4499 C C . TYR B 1 168 ? -0.837 -19.719 -10.523 1 96.31 168 TYR B C 1
ATOM 4501 O O . TYR B 1 168 ? -1.317 -20.25 -9.523 1 96.31 168 TYR B O 1
ATOM 4509 N N . ARG B 1 169 ? -1.062 -20.203 -11.695 1 96.56 169 ARG B N 1
ATOM 4510 C CA . ARG B 1 169 ? -2.057 -21.25 -11.93 1 96.56 169 ARG B CA 1
ATOM 4511 C C . ARG B 1 169 ? -1.42 -22.641 -11.891 1 96.56 169 ARG B C 1
ATOM 4513 O O . ARG B 1 169 ? -1.945 -23.547 -11.25 1 96.56 169 ARG B O 1
ATOM 4520 N N . TYR B 1 170 ? -0.324 -22.734 -12.578 1 98.12 170 TYR B N 1
ATOM 4521 C CA . TYR B 1 170 ? 0.25 -24.062 -12.75 1 98.12 170 TYR B CA 1
ATOM 4522 C C . TYR B 1 170 ? 1.652 -24.141 -12.156 1 98.12 170 TYR B C 1
ATOM 4524 O O . TYR B 1 170 ? 2.207 -25.219 -11.992 1 98.12 170 TYR B O 1
ATOM 4532 N N . GLY B 1 171 ? 2.209 -22.984 -11.812 1 98.19 171 GLY B N 1
ATOM 4533 C CA . GLY B 1 171 ? 3.562 -22.953 -11.281 1 98.19 171 GLY B CA 1
ATOM 4534 C C . GLY B 1 171 ? 4.621 -23.266 -12.32 1 98.19 171 GLY B C 1
ATOM 4535 O O . GLY B 1 171 ? 5.672 -23.828 -11.992 1 98.19 171 GLY B O 1
ATOM 4536 N N . ASN B 1 172 ? 4.309 -22.969 -13.602 1 98.56 172 ASN B N 1
ATOM 4537 C CA . ASN B 1 172 ? 5.277 -23.188 -14.672 1 98.56 172 ASN B CA 1
ATOM 4538 C C . ASN B 1 172 ? 6.371 -22.125 -14.664 1 98.56 172 ASN B C 1
ATOM 4540 O O . ASN B 1 172 ? 6.082 -20.922 -14.586 1 98.56 172 ASN B O 1
ATOM 4544 N N . LEU B 1 173 ? 7.598 -22.562 -14.688 1 98.5 173 LEU B N 1
ATOM 4545 C CA . LEU B 1 173 ? 8.719 -21.656 -14.836 1 98.5 173 LEU B CA 1
ATOM 4546 C C . LEU B 1 173 ? 8.984 -21.344 -16.312 1 98.5 173 LEU B C 1
ATOM 4548 O O . LEU B 1 173 ? 9.508 -22.203 -17.047 1 98.5 173 LEU B O 1
ATOM 4552 N N . ALA B 1 174 ? 8.664 -20.156 -16.75 1 98.62 174 ALA B N 1
ATOM 4553 C CA . ALA B 1 174 ? 8.844 -19.766 -18.141 1 98.62 174 ALA B CA 1
ATOM 4554 C C . ALA B 1 174 ? 10.312 -19.531 -18.453 1 98.62 174 ALA B C 1
ATOM 4556 O O . ALA B 1 174 ? 11.102 -19.203 -17.562 1 98.62 174 ALA B O 1
ATOM 4557 N N . ASP B 1 175 ? 10.688 -19.719 -19.703 1 98.38 175 ASP B N 1
ATOM 4558 C CA . ASP B 1 175 ? 12.055 -19.484 -20.156 1 98.38 175 ASP B CA 1
ATOM 4559 C C . ASP B 1 175 ? 12.328 -18 -20.359 1 98.38 175 ASP B C 1
ATOM 4561 O O . ASP B 1 175 ? 12.367 -17.516 -21.5 1 98.38 175 ASP B O 1
ATOM 4565 N N . ALA B 1 176 ? 12.617 -17.312 -19.297 1 98.81 176 ALA B N 1
ATOM 4566 C CA . ALA B 1 176 ? 12.812 -15.867 -19.312 1 98.81 176 ALA B CA 1
ATOM 4567 C C . ALA B 1 176 ? 14.031 -15.492 -20.141 1 98.81 176 ALA B C 1
ATOM 4569 O O . ALA B 1 176 ? 14.062 -14.43 -20.766 1 98.81 176 ALA B O 1
ATOM 4570 N N . ARG B 1 177 ? 15.062 -16.312 -20.141 1 98.62 177 ARG B N 1
ATOM 4571 C CA . ARG B 1 177 ? 16.266 -16.031 -20.906 1 98.62 177 ARG B CA 1
ATOM 4572 C C . ARG B 1 177 ? 15.961 -15.922 -22.391 1 98.62 177 ARG B C 1
ATOM 4574 O O . ARG B 1 177 ? 16.406 -14.992 -23.062 1 98.62 177 ARG B O 1
ATOM 4581 N N . LYS B 1 178 ? 15.242 -16.891 -22.891 1 98.81 178 LYS B N 1
ATOM 4582 C CA . LYS B 1 178 ? 14.898 -16.906 -24.297 1 98.81 178 LYS B CA 1
ATOM 4583 C C . LYS B 1 178 ? 13.969 -15.734 -24.641 1 98.81 178 LYS B C 1
ATOM 4585 O O . LYS B 1 178 ? 14.133 -15.086 -25.672 1 98.81 178 LYS B O 1
ATOM 4590 N N . VAL B 1 179 ? 12.938 -15.469 -23.844 1 98.94 179 VAL B N 1
ATOM 4591 C CA . VAL B 1 179 ? 12.031 -14.352 -24.078 1 98.94 179 VAL B CA 1
ATOM 4592 C C . VAL B 1 179 ? 12.812 -13.039 -24.062 1 98.94 179 VAL B C 1
ATOM 4594 O O . VAL B 1 179 ? 12.586 -12.148 -24.891 1 98.94 179 VAL B O 1
ATOM 4597 N N . GLY B 1 180 ? 13.727 -12.906 -23.031 1 98.88 180 GLY B N 1
ATOM 4598 C CA . GLY B 1 180 ? 14.578 -11.727 -22.969 1 98.88 180 GLY B CA 1
ATOM 4599 C C . GLY B 1 180 ? 15.383 -11.492 -24.234 1 98.88 180 GLY B C 1
ATOM 4600 O O . GLY B 1 180 ? 15.5 -10.359 -24.703 1 98.88 180 GLY B O 1
ATOM 4601 N N . LYS B 1 181 ? 15.945 -12.531 -24.766 1 98.81 181 LYS B N 1
ATOM 4602 C CA . LYS B 1 181 ? 16.703 -12.43 -26 1 98.81 181 LYS B CA 1
ATOM 4603 C C . LYS B 1 181 ? 15.828 -11.945 -27.156 1 98.81 181 LYS B C 1
ATOM 4605 O O . LYS B 1 181 ? 16.234 -11.094 -27.938 1 98.81 181 LYS B O 1
ATOM 4610 N N . ILE B 1 182 ? 14.648 -12.5 -27.266 1 98.94 182 ILE B N 1
ATOM 4611 C CA . ILE B 1 182 ? 13.703 -12.102 -28.312 1 98.94 182 ILE B CA 1
ATOM 4612 C C . ILE B 1 182 ? 13.352 -10.625 -28.156 1 98.94 182 ILE B C 1
ATOM 4614 O O . ILE B 1 182 ? 13.352 -9.875 -29.125 1 98.94 182 ILE B O 1
ATOM 4618 N N . CYS B 1 183 ? 13.055 -10.219 -26.938 1 98.88 183 CYS B N 1
ATOM 4619 C CA . CYS B 1 183 ? 12.734 -8.82 -26.672 1 98.88 183 CYS B CA 1
ATOM 4620 C C . CYS B 1 183 ? 13.891 -7.906 -27.078 1 98.88 183 CYS B C 1
ATOM 4622 O O . CYS B 1 183 ? 13.672 -6.844 -27.656 1 98.88 183 CYS B O 1
ATOM 4624 N N . GLU B 1 184 ? 15.078 -8.297 -26.719 1 98.44 184 GLU B N 1
ATOM 4625 C CA . GLU B 1 184 ? 16.266 -7.523 -27.094 1 98.44 184 GLU B CA 1
ATOM 4626 C C . GLU B 1 184 ? 16.375 -7.395 -28.609 1 98.44 184 GLU B C 1
ATOM 4628 O O . GLU B 1 184 ? 16.656 -6.309 -29.125 1 98.44 184 GLU B O 1
ATOM 4633 N N . GLU B 1 185 ? 16.203 -8.477 -29.328 1 98.44 185 GLU B N 1
ATOM 4634 C CA . GLU B 1 185 ? 16.297 -8.484 -30.781 1 98.44 185 GLU B CA 1
ATOM 4635 C C . GLU B 1 185 ? 15.273 -7.547 -31.406 1 98.44 185 GLU B C 1
ATOM 4637 O O . GLU B 1 185 ? 15.555 -6.887 -32.406 1 98.44 185 GLU B O 1
ATOM 4642 N N . TYR B 1 186 ? 14.109 -7.488 -30.875 1 98.69 186 TYR B N 1
ATOM 4643 C CA . TYR B 1 186 ? 13.031 -6.656 -31.406 1 98.69 186 TYR B CA 1
ATOM 4644 C C . TYR B 1 186 ? 13.078 -5.258 -30.797 1 98.69 186 TYR B C 1
ATOM 4646 O O . TYR B 1 186 ? 12.289 -4.387 -31.172 1 98.69 186 TYR B O 1
ATOM 4654 N N . GLU B 1 187 ? 13.977 -5.031 -29.781 1 98 187 GLU B N 1
ATOM 4655 C CA . GLU B 1 187 ? 14.102 -3.766 -29.062 1 98 187 GLU B CA 1
ATOM 4656 C C . GLU B 1 187 ? 12.805 -3.414 -28.344 1 98 187 GLU B C 1
ATOM 4658 O O . GLU B 1 187 ? 12.32 -2.287 -28.438 1 98 187 GLU B O 1
ATOM 4663 N N . VAL B 1 188 ? 12.188 -4.391 -27.734 1 98.69 188 VAL B N 1
ATOM 4664 C CA . VAL B 1 188 ? 11.008 -4.227 -26.891 1 98.69 188 VAL B CA 1
ATOM 4665 C C . VAL B 1 188 ? 11.391 -4.402 -25.422 1 98.69 188 VAL B C 1
ATOM 4667 O O . VAL B 1 188 ? 12.047 -5.379 -25.062 1 98.69 188 VAL B O 1
ATOM 4670 N N . SER B 1 189 ? 11.055 -3.432 -24.531 1 98.62 189 SER B N 1
ATOM 4671 C CA . SER B 1 189 ? 11.359 -3.527 -23.094 1 98.62 189 SER B CA 1
ATOM 4672 C C . SER B 1 189 ? 10.586 -4.668 -22.453 1 98.62 189 SER B C 1
ATOM 4674 O O . SER B 1 189 ? 9.383 -4.828 -22.688 1 98.62 189 SER B O 1
ATOM 4676 N N . LEU B 1 190 ? 11.273 -5.453 -21.625 1 98.88 190 LEU B N 1
ATOM 4677 C CA . LEU B 1 190 ? 10.672 -6.621 -21 1 98.88 190 LEU B CA 1
ATOM 4678 C C . LEU B 1 190 ? 10.43 -6.371 -19.516 1 98.88 190 LEU B C 1
ATOM 4680 O O . LEU B 1 190 ? 11.359 -6.039 -18.766 1 98.88 190 LEU B O 1
ATOM 4684 N N . VAL B 1 191 ? 9.18 -6.449 -19.094 1 98.94 191 VAL B N 1
ATOM 4685 C CA . VAL B 1 191 ? 8.82 -6.547 -17.672 1 98.94 191 VAL B CA 1
ATOM 4686 C C . VAL B 1 191 ? 8.812 -8.016 -17.25 1 98.94 191 VAL B C 1
ATOM 4688 O O . VAL B 1 191 ? 8.016 -8.805 -17.75 1 98.94 191 VAL B O 1
ATOM 4691 N N . LEU B 1 192 ? 9.688 -8.375 -16.391 1 98.94 192 LEU B N 1
ATOM 4692 C CA . LEU B 1 192 ? 9.68 -9.719 -15.828 1 98.94 192 LEU B CA 1
ATOM 4693 C C . LEU B 1 192 ? 9.008 -9.734 -14.461 1 98.94 192 LEU B C 1
ATOM 4695 O O . LEU B 1 192 ? 9.547 -9.188 -13.492 1 98.94 192 LEU B O 1
ATOM 4699 N N . ASN B 1 193 ? 7.781 -10.266 -14.438 1 98.94 193 ASN B N 1
ATOM 4700 C CA . ASN B 1 193 ? 7.078 -10.445 -13.172 1 98.94 193 ASN B CA 1
ATOM 4701 C C . ASN B 1 193 ? 7.625 -11.633 -12.383 1 98.94 193 ASN B C 1
ATOM 4703 O O . ASN B 1 193 ? 7.402 -12.789 -12.758 1 98.94 193 ASN B O 1
ATOM 4707 N N . THR B 1 194 ? 8.25 -11.328 -11.266 1 98.88 194 THR B N 1
ATOM 4708 C CA . THR B 1 194 ? 8.914 -12.367 -10.484 1 98.88 194 THR B CA 1
ATOM 4709 C C . THR B 1 194 ? 8.266 -12.516 -9.117 1 98.88 194 THR B C 1
ATOM 4711 O O . THR B 1 194 ? 8.938 -12.812 -8.125 1 98.88 194 THR B O 1
ATOM 4714 N N . ALA B 1 195 ? 6.965 -12.336 -9.047 1 97.75 195 ALA B N 1
ATOM 4715 C CA . ALA B 1 195 ? 6.234 -12.383 -7.785 1 97.75 195 ALA B CA 1
ATOM 4716 C C . ALA B 1 195 ? 6.48 -13.703 -7.059 1 97.75 195 ALA B C 1
ATOM 4718 O O . ALA B 1 195 ? 6.512 -13.742 -5.828 1 97.75 195 ALA B O 1
ATOM 4719 N N . TYR B 1 196 ? 6.699 -14.82 -7.816 1 98.19 196 TYR B N 1
ATOM 4720 C CA . TYR B 1 196 ? 6.879 -16.141 -7.215 1 98.19 196 TYR B CA 1
ATOM 4721 C C . TYR B 1 196 ? 8.305 -16.641 -7.402 1 98.19 196 TYR B C 1
ATOM 4723 O O . TYR B 1 196 ? 8.594 -17.812 -7.195 1 98.19 196 TYR B O 1
ATOM 4731 N N . THR B 1 197 ? 9.242 -15.781 -7.863 1 98.5 197 THR B N 1
ATOM 4732 C CA . THR B 1 197 ? 10.586 -16.297 -8.117 1 98.5 197 THR B CA 1
ATOM 4733 C C . THR B 1 197 ? 11.625 -15.461 -7.371 1 98.5 197 THR B C 1
ATOM 4735 O O . THR B 1 197 ? 12.383 -15.992 -6.551 1 98.5 197 THR B O 1
ATOM 4738 N N . SER B 1 198 ? 11.633 -14.094 -7.555 1 98.69 198 SER B N 1
ATOM 4739 C CA . SER B 1 198 ? 12.633 -13.305 -6.836 1 98.69 198 SER B CA 1
ATOM 4740 C C . SER B 1 198 ? 12.422 -13.391 -5.328 1 98.69 198 SER B C 1
ATOM 4742 O O . SER B 1 198 ? 11.289 -13.406 -4.852 1 98.69 198 SER B O 1
ATOM 4744 N N . GLY B 1 199 ? 13.508 -13.586 -4.613 1 98.38 199 GLY B N 1
ATOM 4745 C CA . GLY B 1 199 ? 13.453 -13.742 -3.166 1 98.38 199 GLY B CA 1
ATOM 4746 C C . GLY B 1 199 ? 13.484 -15.195 -2.723 1 98.38 199 GLY B C 1
ATOM 4747 O O . GLY B 1 199 ? 13.75 -15.484 -1.555 1 98.38 199 GLY B O 1
ATOM 4748 N N . ILE B 1 200 ? 13.18 -16.156 -3.682 1 98.06 200 ILE B N 1
ATOM 4749 C CA . ILE B 1 200 ? 13.227 -17.562 -3.285 1 98.06 200 ILE B CA 1
ATOM 4750 C C . ILE B 1 200 ? 14.164 -18.328 -4.219 1 98.06 200 ILE B C 1
ATOM 4752 O O . ILE B 1 200 ? 14.695 -19.375 -3.848 1 98.06 200 ILE B O 1
ATOM 4756 N N . MET B 1 201 ? 14.391 -17.922 -5.402 1 98 201 MET B N 1
ATOM 4757 C CA . MET B 1 201 ? 15.391 -18.453 -6.32 1 98 201 MET B CA 1
ATOM 4758 C C . MET B 1 201 ? 16.234 -17.344 -6.93 1 98 201 MET B C 1
ATOM 4760 O O . MET B 1 201 ? 15.867 -16.172 -6.84 1 98 201 MET B O 1
ATOM 4764 N N . GLU B 1 202 ? 17.328 -17.656 -7.547 1 97.81 202 GLU B N 1
ATOM 4765 C CA . GLU B 1 202 ? 18.188 -16.656 -8.141 1 97.81 202 GLU B CA 1
ATOM 4766 C C . GLU B 1 202 ? 17.562 -16.031 -9.375 1 97.81 202 GLU B C 1
ATOM 4768 O O . GLU B 1 202 ? 17.109 -16.75 -10.273 1 97.81 202 GLU B O 1
ATOM 4773 N N . VAL B 1 203 ? 17.406 -14.742 -9.398 1 98.69 203 VAL B N 1
ATOM 4774 C CA . VAL B 1 203 ? 16.938 -13.953 -10.531 1 98.69 203 VAL B CA 1
ATOM 4775 C C . VAL B 1 203 ? 17.938 -12.828 -10.82 1 98.69 203 VAL B C 1
ATOM 4777 O O . VAL B 1 203 ? 18.25 -12.031 -9.938 1 98.69 203 VAL B O 1
ATOM 4780 N N . ASP B 1 204 ? 18.484 -12.797 -11.992 1 98.56 204 ASP B N 1
ATOM 4781 C CA . ASP B 1 204 ? 19.422 -11.773 -12.43 1 98.56 204 ASP B CA 1
ATOM 4782 C C . ASP B 1 204 ? 18.906 -11.062 -13.68 1 98.56 204 ASP B C 1
ATOM 4784 O O . ASP B 1 204 ? 18.969 -11.609 -14.781 1 98.56 204 ASP B O 1
ATOM 4788 N N . GLY B 1 205 ? 18.469 -9.805 -13.422 1 98.56 205 GLY B N 1
ATOM 4789 C CA . GLY B 1 205 ? 17.844 -9.055 -14.5 1 98.56 205 GLY B CA 1
ATOM 4790 C C . GLY B 1 205 ? 18.75 -8.852 -15.695 1 98.56 205 GLY B C 1
ATOM 4791 O O . GLY B 1 205 ? 18.297 -8.867 -16.844 1 98.56 205 GLY B O 1
ATOM 4792 N N . LYS B 1 206 ? 20.016 -8.68 -15.461 1 97.75 206 LYS B N 1
ATOM 4793 C CA . LYS B 1 206 ? 20.969 -8.492 -16.547 1 97.75 206 LYS B CA 1
ATOM 4794 C C . LYS B 1 206 ? 21.094 -9.758 -17.391 1 97.75 206 LYS B C 1
ATOM 4796 O O . LYS B 1 206 ? 21.031 -9.695 -18.625 1 97.75 206 LYS B O 1
ATOM 4801 N N . LYS B 1 207 ? 21.266 -10.898 -16.75 1 98.12 207 LYS B N 1
ATOM 4802 C CA . LYS B 1 207 ? 21.406 -12.172 -17.453 1 98.12 207 LYS B CA 1
ATOM 4803 C C . LYS B 1 207 ? 20.125 -12.508 -18.219 1 98.12 207 LYS B C 1
ATOM 4805 O O . LYS B 1 207 ? 20.188 -13.133 -19.281 1 98.12 207 LYS B O 1
ATOM 4810 N N . LEU B 1 208 ? 19.016 -12.078 -17.719 1 98.62 208 LEU B N 1
ATOM 4811 C CA . LEU B 1 208 ? 17.734 -12.398 -18.312 1 98.62 208 LEU B CA 1
ATOM 4812 C C . LEU B 1 208 ? 17.297 -11.312 -19.297 1 98.62 208 LEU B C 1
ATOM 4814 O O . LEU B 1 208 ? 16.25 -11.43 -19.938 1 98.62 208 LEU B O 1
ATOM 4818 N N . ARG B 1 209 ? 18.109 -10.234 -19.406 1 98.38 209 ARG B N 1
ATOM 4819 C CA . ARG B 1 209 ? 17.844 -9.109 -20.297 1 98.38 209 ARG B CA 1
ATOM 4820 C C . ARG B 1 209 ? 16.5 -8.461 -19.984 1 98.38 209 ARG B C 1
ATOM 4822 O O . ARG B 1 209 ? 15.734 -8.141 -20.891 1 98.38 209 ARG B O 1
ATOM 4829 N N . ALA B 1 210 ? 16.156 -8.43 -18.688 1 98.75 210 ALA B N 1
ATOM 4830 C CA . ALA B 1 210 ? 14.953 -7.754 -18.234 1 98.75 210 ALA B CA 1
ATOM 4831 C C . ALA B 1 210 ? 15.156 -6.242 -18.156 1 98.75 210 ALA B C 1
ATOM 4833 O O . ALA B 1 210 ? 16.219 -5.777 -17.75 1 98.75 210 ALA B O 1
ATOM 4834 N N . SER B 1 211 ? 14.172 -5.457 -18.656 1 98.81 211 SER B N 1
ATOM 4835 C CA . SER B 1 211 ? 14.164 -4.008 -18.484 1 98.81 211 SER B CA 1
ATOM 4836 C C . SER B 1 211 ? 13.617 -3.615 -17.109 1 98.81 211 SER B C 1
ATOM 4838 O O . SER B 1 211 ? 14.023 -2.604 -16.547 1 98.81 211 SER B O 1
ATOM 4840 N N . PHE B 1 212 ? 12.672 -4.355 -16.672 1 98.94 212 PHE B N 1
ATOM 4841 C CA . PHE B 1 212 ? 12.047 -4.188 -15.359 1 98.94 212 PHE B CA 1
ATOM 4842 C C . PHE B 1 212 ? 11.914 -5.531 -14.656 1 98.94 212 PHE B C 1
ATOM 4844 O O . PHE B 1 212 ? 11.594 -6.543 -15.281 1 98.94 212 PHE B O 1
ATOM 4851 N N . ILE B 1 213 ? 12.18 -5.551 -13.352 1 98.94 213 ILE B N 1
ATOM 4852 C CA . ILE B 1 213 ? 11.844 -6.68 -12.484 1 98.94 213 ILE B CA 1
ATOM 4853 C C . ILE B 1 213 ? 10.789 -6.25 -11.469 1 98.94 213 ILE B C 1
ATOM 4855 O O . ILE B 1 213 ? 10.922 -5.207 -10.828 1 98.94 213 ILE B O 1
ATOM 4859 N N . VAL B 1 214 ? 9.734 -6.988 -11.43 1 98.88 214 VAL B N 1
ATOM 4860 C CA . VAL B 1 214 ? 8.688 -6.801 -10.422 1 98.88 214 VAL B CA 1
ATOM 4861 C C . VAL B 1 214 ? 8.734 -7.941 -9.406 1 98.88 214 VAL B C 1
ATOM 4863 O O . VAL B 1 214 ? 8.641 -9.117 -9.773 1 98.88 214 VAL B O 1
ATOM 4866 N N . GLY B 1 215 ? 8.93 -7.617 -8.148 1 98.06 215 GLY B N 1
ATOM 4867 C CA . GLY B 1 215 ? 8.922 -8.594 -7.078 1 98.06 215 GLY B CA 1
ATOM 4868 C C . GLY B 1 215 ? 7.793 -8.383 -6.082 1 98.06 215 GLY B C 1
ATOM 4869 O O . GLY B 1 215 ? 7.195 -7.309 -6.039 1 98.06 215 GLY B O 1
ATOM 4870 N N . SER B 1 216 ? 7.48 -9.438 -5.367 1 96.44 216 SER B N 1
ATOM 4871 C CA . SER B 1 216 ? 6.48 -9.383 -4.309 1 96.44 216 SER B CA 1
ATOM 4872 C C . SER B 1 216 ? 7.105 -9.672 -2.945 1 96.44 216 SER B C 1
ATOM 4874 O O . SER B 1 216 ? 7.445 -10.82 -2.646 1 96.44 216 SER B O 1
ATOM 4876 N N . GLY B 1 217 ? 7.188 -8.664 -2.148 1 94.44 217 GLY B N 1
ATOM 4877 C CA . GLY B 1 217 ? 7.781 -8.812 -0.83 1 94.44 217 GLY B CA 1
ATOM 4878 C C . GLY B 1 217 ? 7.031 -9.789 0.057 1 94.44 217 GLY B C 1
ATOM 4879 O O . GLY B 1 217 ? 7.645 -10.617 0.734 1 94.44 217 GLY B O 1
ATOM 4880 N N . HIS B 1 218 ? 5.738 -9.773 -0.043 1 91.5 218 HIS B N 1
ATOM 4881 C CA . HIS B 1 218 ? 4.898 -10.531 0.875 1 91.5 218 HIS B CA 1
ATOM 4882 C C . HIS B 1 218 ? 4.629 -11.938 0.341 1 91.5 218 HIS B C 1
ATOM 4884 O O . HIS B 1 218 ? 4.051 -12.773 1.038 1 91.5 218 HIS B O 1
ATOM 4890 N N . LYS B 1 219 ? 5.035 -12.234 -0.877 1 94.5 219 LYS B N 1
ATOM 4891 C CA . LYS B 1 219 ? 4.879 -13.586 -1.407 1 94.5 219 LYS B CA 1
ATOM 4892 C C . LYS B 1 219 ? 6.195 -14.359 -1.357 1 94.5 219 LYS B C 1
ATOM 4894 O O . LYS B 1 219 ? 6.207 -15.57 -1.154 1 94.5 219 LYS B O 1
ATOM 4899 N N . SER B 1 220 ? 7.305 -13.531 -1.583 1 97.44 220 SER B N 1
ATOM 4900 C CA . SER B 1 220 ? 8.516 -14.289 -1.875 1 97.44 220 SER B CA 1
ATOM 4901 C C . SER B 1 220 ? 9.727 -13.711 -1.154 1 97.44 220 SER B C 1
ATOM 4903 O O . SER B 1 220 ? 10.797 -14.32 -1.137 1 97.44 220 SER B O 1
ATOM 4905 N N . TRP B 1 221 ? 9.633 -12.562 -0.49 1 97.75 221 TRP B N 1
ATOM 4906 C CA . TRP B 1 221 ? 10.812 -11.891 0.029 1 97.75 221 TRP B CA 1
ATOM 4907 C C . TRP B 1 221 ? 10.789 -11.836 1.553 1 97.75 221 TRP B C 1
ATOM 4909 O O . TRP B 1 221 ? 11.594 -11.141 2.17 1 97.75 221 TRP B O 1
ATOM 4919 N N . ALA B 1 222 ? 9.805 -12.508 2.189 1 96.94 222 ALA B N 1
ATOM 4920 C CA . ALA B 1 222 ? 9.719 -12.602 3.645 1 96.94 222 ALA B CA 1
ATOM 4921 C C . ALA B 1 222 ? 9.5 -11.219 4.266 1 96.94 222 ALA B C 1
ATOM 4923 O O . ALA B 1 222 ? 10.234 -10.82 5.172 1 96.94 222 ALA B O 1
ATOM 4924 N N . ALA B 1 223 ? 8.555 -10.516 3.789 1 95.25 223 ALA B N 1
ATOM 4925 C CA . ALA B 1 223 ? 8.156 -9.211 4.309 1 95.25 223 ALA B CA 1
ATOM 4926 C C . ALA B 1 223 ? 6.668 -9.188 4.648 1 95.25 223 ALA B C 1
ATOM 4928 O O . ALA B 1 223 ? 5.871 -9.898 4.039 1 95.25 223 ALA B O 1
ATOM 4929 N N . THR B 1 224 ? 6.41 -8.383 5.707 1 91.31 224 THR B N 1
ATOM 4930 C CA . THR B 1 224 ? 5.004 -8.203 6.047 1 91.31 224 THR B CA 1
ATOM 4931 C C . THR B 1 224 ? 4.305 -7.332 5.008 1 91.31 224 THR B C 1
ATOM 4933 O O . THR B 1 224 ? 4.941 -6.504 4.352 1 91.31 224 THR B O 1
ATOM 4936 N N . ALA B 1 225 ? 3.039 -7.535 4.652 1 79.44 225 ALA B N 1
ATOM 4937 C CA . ALA B 1 225 ? 1.93 -7.062 3.83 1 79.44 225 ALA B CA 1
ATOM 4938 C C . ALA B 1 225 ? 2.209 -5.668 3.283 1 79.44 225 ALA B C 1
ATOM 4940 O O . ALA B 1 225 ? 3.076 -4.953 3.797 1 79.44 225 ALA B O 1
ATOM 4941 N N . PRO B 1 226 ? 1.179 -5.414 2.428 1 83.56 226 PRO B N 1
ATOM 4942 C CA . PRO B 1 226 ? 1.732 -5.656 1.093 1 83.56 226 PRO B CA 1
ATOM 4943 C C . PRO B 1 226 ? 2.943 -4.777 0.789 1 83.56 226 PRO B C 1
ATOM 4945 O O . PRO B 1 226 ? 2.986 -3.613 1.199 1 83.56 226 PRO B O 1
ATOM 4948 N N . ILE B 1 227 ? 3.959 -5.312 0.127 1 92.88 227 ILE B N 1
ATOM 4949 C CA . ILE B 1 227 ? 5.094 -4.547 -0.375 1 92.88 227 ILE B CA 1
ATOM 4950 C C . ILE B 1 227 ? 5.602 -5.164 -1.675 1 92.88 227 ILE B C 1
ATOM 4952 O O . ILE B 1 227 ? 5.672 -6.391 -1.8 1 92.88 227 ILE B O 1
ATOM 4956 N N . GLY B 1 228 ? 5.777 -4.32 -2.658 1 95.69 228 GLY B N 1
ATOM 4957 C CA . GLY B 1 228 ? 6.348 -4.719 -3.936 1 95.69 228 GLY B CA 1
ATOM 4958 C C . GLY B 1 228 ? 7.73 -4.145 -4.176 1 95.69 228 GLY B C 1
ATOM 4959 O O . GLY B 1 228 ? 8.18 -3.268 -3.436 1 95.69 228 GLY B O 1
ATOM 4960 N N . ILE B 1 229 ? 8.422 -4.699 -5.078 1 97.88 229 ILE B N 1
ATOM 4961 C CA . ILE B 1 229 ? 9.742 -4.25 -5.531 1 97.88 229 ILE B CA 1
ATOM 4962 C C . ILE B 1 229 ? 9.695 -3.947 -7.027 1 97.88 229 ILE B C 1
ATOM 4964 O O . ILE B 1 229 ? 9.188 -4.75 -7.816 1 97.88 229 ILE B O 1
ATOM 4968 N N . LEU B 1 230 ? 10.078 -2.797 -7.387 1 98.56 230 LEU B N 1
ATOM 4969 C CA . LEU B 1 230 ? 10.266 -2.395 -8.773 1 98.56 230 LEU B CA 1
ATOM 4970 C C . LEU B 1 230 ? 11.719 -2.037 -9.047 1 98.56 230 LEU B C 1
ATOM 4972 O O . LEU B 1 230 ? 12.242 -1.075 -8.477 1 98.56 230 LEU B O 1
ATOM 4976 N N . ALA B 1 231 ? 12.383 -2.834 -9.828 1 98.75 231 ALA B N 1
ATOM 4977 C CA . ALA B 1 231 ? 13.766 -2.559 -10.203 1 98.75 231 ALA B CA 1
ATOM 4978 C C . ALA B 1 231 ? 13.891 -2.33 -11.711 1 98.75 231 ALA B C 1
ATOM 4980 O O . ALA B 1 231 ? 13.164 -2.941 -12.492 1 98.75 231 ALA B O 1
ATOM 4981 N N . THR B 1 232 ? 14.766 -1.438 -12.102 1 98.75 232 THR B N 1
ATOM 4982 C CA . THR B 1 232 ? 14.945 -1.125 -13.516 1 98.75 232 THR B CA 1
ATOM 4983 C C . THR B 1 232 ? 16.375 -0.666 -13.789 1 98.75 232 THR B C 1
ATOM 4985 O O . THR B 1 232 ? 17.203 -0.642 -12.883 1 98.75 232 THR B O 1
ATOM 4988 N N . ASN B 1 233 ? 16.719 -0.479 -15.07 1 97.31 233 ASN B N 1
ATOM 4989 C CA . ASN B 1 233 ? 18.016 0.033 -15.484 1 97.31 233 ASN B CA 1
ATOM 4990 C C . ASN B 1 233 ? 18.016 1.556 -15.586 1 97.31 233 ASN B C 1
ATOM 4992 O O . ASN B 1 233 ? 16.953 2.182 -15.562 1 97.31 233 ASN B O 1
ATOM 4996 N N . TYR B 1 234 ? 19.141 2.164 -15.688 1 95 234 TYR B N 1
ATOM 4997 C CA . TYR B 1 234 ? 19.281 3.617 -15.672 1 95 234 TYR B CA 1
ATOM 4998 C C . TYR B 1 234 ? 18.578 4.238 -16.875 1 95 234 TYR B C 1
ATOM 5000 O O . TYR B 1 234 ? 18.016 5.336 -16.766 1 95 234 TYR B O 1
ATOM 5008 N N . GLU B 1 235 ? 18.562 3.529 -17.938 1 94.5 235 GLU B N 1
ATOM 5009 C CA . GLU B 1 235 ? 17.969 4.047 -19.172 1 94.5 235 GLU B CA 1
ATOM 5010 C C . GLU B 1 235 ? 16.469 4.305 -19 1 94.5 235 GLU B C 1
ATOM 5012 O O . GLU B 1 235 ? 15.938 5.246 -19.578 1 94.5 235 GLU B O 1
ATOM 5017 N N . LEU B 1 236 ? 15.828 3.48 -18.219 1 96.75 236 LEU B N 1
ATOM 5018 C CA . LEU B 1 236 ? 14.367 3.539 -18.125 1 96.75 236 LEU B CA 1
ATOM 5019 C C . LEU B 1 236 ? 13.938 4.195 -16.812 1 96.75 236 LEU B C 1
ATOM 5021 O O . LEU B 1 236 ? 12.773 4.559 -16.656 1 96.75 236 LEU B O 1
ATOM 5025 N N . ALA B 1 237 ? 14.805 4.445 -15.914 1 97.44 237 ALA B N 1
ATOM 5026 C CA . ALA B 1 237 ? 14.523 4.957 -14.578 1 97.44 237 ALA B CA 1
ATOM 5027 C C . ALA B 1 237 ? 13.852 6.324 -14.641 1 97.44 237 ALA B C 1
ATOM 5029 O O . ALA B 1 237 ? 12.883 6.582 -13.922 1 97.44 237 ALA B O 1
ATOM 5030 N N . ASP B 1 238 ? 14.32 7.207 -15.508 1 96.19 238 ASP B N 1
ATOM 5031 C CA . ASP B 1 238 ? 13.805 8.57 -15.578 1 96.19 238 ASP B CA 1
ATOM 5032 C C . ASP B 1 238 ? 12.344 8.578 -16.016 1 96.19 238 ASP B C 1
ATOM 5034 O O . ASP B 1 238 ? 11.562 9.438 -15.578 1 96.19 238 ASP B O 1
ATOM 5038 N N . SER B 1 239 ? 12.008 7.637 -16.844 1 96.62 239 SER B N 1
ATOM 5039 C CA . SER B 1 239 ? 10.641 7.59 -17.359 1 96.62 239 SER B CA 1
ATOM 5040 C C . SER B 1 239 ? 9.688 7.012 -16.312 1 96.62 239 SER B C 1
ATOM 5042 O O . SER B 1 239 ? 8.617 7.578 -16.062 1 96.62 239 SER B O 1
ATOM 5044 N N . VAL B 1 240 ? 10.062 5.945 -15.727 1 97.56 240 VAL B N 1
ATOM 5045 C CA . VAL B 1 240 ? 9.164 5.266 -14.797 1 97.56 240 VAL B CA 1
ATOM 5046 C C . VAL B 1 240 ? 9.109 6.031 -13.477 1 97.56 240 VAL B C 1
ATOM 5048 O O . VAL B 1 240 ? 8.07 6.062 -12.812 1 97.56 240 VAL B O 1
ATOM 5051 N N . PHE B 1 241 ? 10.188 6.711 -13.086 1 97.44 241 PHE B N 1
ATOM 5052 C CA . PHE B 1 241 ? 10.25 7.449 -11.836 1 97.44 241 PHE B CA 1
ATOM 5053 C C . PHE B 1 241 ? 10.195 8.953 -12.078 1 97.44 241 PHE B C 1
ATOM 5055 O O . PHE B 1 241 ? 10.766 9.734 -11.32 1 97.44 241 PHE B O 1
ATOM 5062 N N . ARG B 1 242 ? 9.523 9.328 -13.141 1 97.62 242 ARG B N 1
ATOM 5063 C CA . ARG B 1 242 ? 9.391 10.75 -13.438 1 97.62 242 ARG B CA 1
ATOM 5064 C C . ARG B 1 242 ? 8.734 11.492 -12.273 1 97.62 242 ARG B C 1
ATOM 5066 O O . ARG B 1 242 ? 7.863 10.945 -11.594 1 97.62 242 ARG B O 1
ATOM 5073 N N . THR B 1 243 ? 9.109 12.711 -12.109 1 97.06 243 THR B N 1
ATOM 5074 C CA . THR B 1 243 ? 8.617 13.516 -11 1 97.06 243 THR B CA 1
ATOM 5075 C C . THR B 1 243 ? 7.555 14.508 -11.477 1 97.06 243 THR B C 1
ATOM 5077 O O . THR B 1 243 ? 7.398 14.727 -12.672 1 97.06 243 THR B O 1
ATOM 5080 N N . SER B 1 244 ? 6.855 15.047 -10.547 1 97.69 244 SER B N 1
ATOM 5081 C CA . SER B 1 244 ? 5.742 15.945 -10.836 1 97.69 244 SER B CA 1
ATOM 5082 C C . SER B 1 244 ? 6.23 17.234 -11.477 1 97.69 244 SER B C 1
ATOM 5084 O O . SER B 1 244 ? 7.32 17.719 -11.156 1 97.69 244 SER B O 1
ATOM 5086 N N . LYS B 1 245 ? 5.422 17.766 -12.344 1 97.12 245 LYS B N 1
ATOM 5087 C CA . LYS B 1 245 ? 5.676 19.078 -12.961 1 97.12 245 LYS B CA 1
ATOM 5088 C C . LYS B 1 245 ? 4.566 20.062 -12.633 1 97.12 245 LYS B C 1
ATOM 5090 O O . LYS B 1 245 ? 4.629 21.234 -13.031 1 97.12 245 LYS B O 1
ATOM 5095 N N . LEU B 1 246 ? 3.635 19.625 -11.883 1 97.31 246 LEU B N 1
ATOM 5096 C CA . LEU B 1 246 ? 2.477 20.453 -11.57 1 97.31 246 LEU B CA 1
ATOM 5097 C C . LEU B 1 246 ? 2.84 21.547 -10.555 1 97.31 246 LEU B C 1
ATOM 5099 O O . LEU B 1 246 ? 3.6 21.297 -9.617 1 97.31 246 LEU B O 1
ATOM 5103 N N . ARG B 1 247 ? 2.322 22.734 -10.781 1 96.81 247 ARG B N 1
ATOM 5104 C CA . ARG B 1 247 ? 2.484 23.859 -9.859 1 96.81 247 ARG B CA 1
ATOM 5105 C C . ARG B 1 247 ? 1.133 24.469 -9.484 1 96.81 247 ARG B C 1
ATOM 5107 O O . ARG B 1 247 ? 0.256 24.609 -10.336 1 96.81 247 ARG B O 1
ATOM 5114 N N . GLY B 1 248 ? 0.955 24.781 -8.195 1 96.88 248 GLY B N 1
ATOM 5115 C CA . GLY B 1 248 ? -0.243 25.516 -7.809 1 96.88 248 GLY B CA 1
ATOM 5116 C C . GLY B 1 248 ? -0.384 26.844 -8.508 1 96.88 248 GLY B C 1
ATOM 5117 O O . GLY B 1 248 ? 0.592 27.594 -8.641 1 96.88 248 GLY B O 1
ATOM 5118 N N . ASP B 1 249 ? -1.572 27.125 -8.953 1 96.44 249 ASP B N 1
ATOM 5119 C CA . ASP B 1 249 ? -1.764 28.344 -9.75 1 96.44 249 ASP B CA 1
ATOM 5120 C C . ASP B 1 249 ? -1.688 29.594 -8.875 1 96.44 249 ASP B C 1
ATOM 5122 O O . ASP B 1 249 ? -1.228 30.641 -9.32 1 96.44 249 ASP B O 1
ATOM 5126 N N . TRP B 1 250 ? -2.131 29.531 -7.668 1 97.38 250 TRP B N 1
ATOM 5127 C CA . TRP B 1 250 ? -2.08 30.672 -6.75 1 97.38 250 TRP B CA 1
ATOM 5128 C C . TRP B 1 250 ? -0.85 30.594 -5.852 1 97.38 250 TRP B C 1
ATOM 5130 O O . TRP B 1 250 ? -0.11 31.562 -5.715 1 97.38 250 TRP B O 1
ATOM 5140 N N . SER B 1 251 ? -0.606 29.422 -5.285 1 97.12 251 SER B N 1
ATOM 5141 C CA . SER B 1 251 ? 0.45 29.25 -4.293 1 97.12 251 SER B CA 1
ATOM 5142 C C . SER B 1 251 ? 1.822 29.172 -4.953 1 97.12 251 SER B C 1
ATOM 5144 O O . SER B 1 251 ? 2.84 29.453 -4.324 1 97.12 251 SER B O 1
ATOM 5146 N N . GLY B 1 252 ? 1.875 28.734 -6.172 1 97.25 252 GLY B N 1
ATOM 5147 C CA . GLY B 1 252 ? 3.137 28.5 -6.855 1 97.25 252 GLY B CA 1
ATOM 5148 C C . GLY B 1 252 ? 3.873 27.281 -6.344 1 97.25 252 GLY B C 1
ATOM 5149 O O . GLY B 1 252 ? 4.953 26.938 -6.836 1 97.25 252 GLY B O 1
ATOM 5150 N N . ARG B 1 253 ? 3.295 26.547 -5.469 1 96.81 253 ARG B N 1
ATOM 5151 C CA . ARG B 1 253 ? 3.932 25.359 -4.914 1 96.81 253 ARG B CA 1
ATOM 5152 C C . ARG B 1 253 ? 4.16 24.312 -5.992 1 96.81 253 ARG B C 1
ATOM 5154 O O . ARG B 1 253 ? 3.311 24.109 -6.863 1 96.81 253 ARG B O 1
ATOM 5161 N N . ALA B 1 254 ? 5.336 23.719 -5.949 1 96.69 254 ALA B N 1
ATOM 5162 C CA . ALA B 1 254 ? 5.699 22.625 -6.844 1 96.69 254 ALA B CA 1
ATOM 5163 C C . ALA B 1 254 ? 6.281 21.438 -6.062 1 96.69 254 ALA B C 1
ATOM 5165 O O . ALA B 1 254 ? 6.848 21.625 -4.98 1 96.69 254 ALA B O 1
ATOM 5166 N N . PHE B 1 255 ? 6.09 20.359 -6.539 1 96.19 255 PHE B N 1
ATOM 5167 C CA . PHE B 1 255 ? 6.523 19.141 -5.871 1 96.19 255 PHE B CA 1
ATOM 5168 C C . PHE B 1 255 ? 7.438 18.328 -6.777 1 96.19 255 PHE B C 1
ATOM 5170 O O . PHE B 1 255 ? 7.188 17.141 -7.016 1 96.19 255 PHE B O 1
ATOM 5177 N N . THR B 1 256 ? 8.555 18.906 -7.109 1 95.44 256 THR B N 1
ATOM 5178 C CA . THR B 1 256 ? 9.398 18.438 -8.203 1 95.44 256 THR B CA 1
ATOM 5179 C C . THR B 1 256 ? 10.227 17.234 -7.773 1 95.44 256 THR B C 1
ATOM 5181 O O . THR B 1 256 ? 10.812 16.547 -8.609 1 95.44 256 THR B O 1
ATOM 5184 N N . LYS B 1 257 ? 10.297 16.906 -6.488 1 94.62 257 LYS B N 1
ATOM 5185 C CA . LYS B 1 257 ? 11.039 15.75 -6 1 94.62 257 LYS B CA 1
ATOM 5186 C C . LYS B 1 257 ? 10.141 14.516 -5.926 1 94.62 257 LYS B C 1
ATOM 5188 O O . LYS B 1 257 ? 10.625 13.391 -5.789 1 94.62 257 LYS B O 1
ATOM 5193 N N . LYS B 1 258 ? 8.844 14.734 -6 1 96.88 258 LYS B N 1
ATOM 5194 C CA . LYS B 1 258 ? 7.871 13.664 -5.797 1 96.88 258 LYS B CA 1
ATOM 5195 C C . LYS B 1 258 ? 7.676 12.852 -7.07 1 96.88 258 LYS B C 1
ATOM 5197 O O . LYS B 1 258 ? 7.449 13.406 -8.148 1 96.88 258 LYS B O 1
ATOM 5202 N N . GLU B 1 259 ? 7.828 11.492 -6.949 1 96.94 259 GLU B N 1
ATOM 5203 C CA . GLU B 1 259 ? 7.699 10.594 -8.094 1 96.94 259 GLU B CA 1
ATOM 5204 C C . GLU B 1 259 ? 6.234 10.328 -8.422 1 96.94 259 GLU B C 1
ATOM 5206 O O . GLU B 1 259 ? 5.504 9.75 -7.609 1 96.94 259 GLU B O 1
ATOM 5211 N N . LEU B 1 260 ? 5.797 10.602 -9.578 1 97.19 260 LEU B N 1
ATOM 5212 C CA . LEU B 1 260 ? 4.395 10.688 -9.969 1 97.19 260 LEU B CA 1
ATOM 5213 C C . LEU B 1 260 ? 3.707 9.328 -9.836 1 97.19 260 LEU B C 1
ATOM 5215 O O . LEU B 1 260 ? 2.744 9.188 -9.078 1 97.19 260 LEU B O 1
ATOM 5219 N N . ALA B 1 261 ? 4.277 8.289 -10.461 1 96.69 261 ALA B N 1
ATOM 5220 C CA . ALA B 1 261 ? 3.609 6.992 -10.547 1 96.69 261 ALA B CA 1
ATOM 5221 C C . ALA B 1 261 ? 3.646 6.262 -9.211 1 96.69 261 ALA B C 1
ATOM 5223 O O . ALA B 1 261 ? 2.924 5.285 -9.008 1 96.69 261 ALA B O 1
ATOM 5224 N N . LEU B 1 262 ? 4.449 6.762 -8.281 1 96.38 262 LEU B N 1
ATOM 5225 C CA . LEU B 1 262 ? 4.555 6.18 -6.949 1 96.38 262 LEU B CA 1
ATOM 5226 C C . LEU B 1 262 ? 3.836 7.043 -5.922 1 96.38 262 LEU B C 1
ATOM 5228 O O . LEU B 1 262 ? 4.168 7.012 -4.734 1 96.38 262 LEU B O 1
ATOM 5232 N N . PHE B 1 263 ? 2.904 7.918 -6.359 1 94.94 263 PHE B N 1
ATOM 5233 C CA . PHE B 1 263 ? 2.051 8.789 -5.555 1 94.94 263 PHE B CA 1
ATOM 5234 C C . PHE B 1 263 ? 2.889 9.75 -4.723 1 94.94 263 PHE B C 1
ATOM 5236 O O . PHE B 1 263 ? 2.547 10.047 -3.574 1 94.94 263 PHE B O 1
ATOM 5243 N N . GLY B 1 264 ? 4.004 10.211 -5.234 1 93.44 264 GLY B N 1
ATOM 5244 C CA . GLY B 1 264 ? 4.863 11.188 -4.586 1 93.44 264 GLY B CA 1
ATOM 5245 C C . GLY B 1 264 ? 6.035 10.562 -3.855 1 93.44 264 GLY B C 1
ATOM 5246 O O . GLY B 1 264 ? 7.172 11.023 -3.975 1 93.44 264 GLY B O 1
ATOM 5247 N N . CYS B 1 265 ? 5.738 9.578 -3.07 1 90.31 265 CYS B N 1
ATOM 5248 C CA . CYS B 1 265 ? 6.695 8.812 -2.283 1 90.31 265 CYS B CA 1
ATOM 5249 C C . CYS B 1 265 ? 6.324 7.336 -2.26 1 90.31 265 CYS B C 1
ATOM 5251 O O . CYS B 1 265 ? 5.141 6.988 -2.291 1 90.31 265 CYS B O 1
ATOM 5253 N N . SER B 1 266 ? 7.441 6.527 -2.34 1 78.75 266 SER B N 1
ATOM 5254 C CA . SER B 1 266 ? 7.176 5.094 -2.361 1 78.75 266 SER B CA 1
ATOM 5255 C C . SER B 1 266 ? 6.285 4.68 -1.196 1 78.75 266 SER B C 1
ATOM 5257 O O . SER B 1 266 ? 6.621 4.91 -0.034 1 78.75 266 SER B O 1
ATOM 5259 N N . PRO B 1 267 ? 5.113 4.195 -1.499 1 67.44 267 PRO B N 1
ATOM 5260 C CA . PRO B 1 267 ? 4.012 4.027 -0.546 1 67.44 267 PRO B CA 1
ATOM 5261 C C . PRO B 1 267 ? 4.352 3.051 0.579 1 67.44 267 PRO B C 1
ATOM 5263 O O . PRO B 1 267 ? 3.533 2.832 1.478 1 67.44 267 PRO B O 1
ATOM 5266 N N . VAL B 1 268 ? 5.449 2.568 0.571 1 76.19 268 VAL B N 1
ATOM 5267 C CA . VAL B 1 268 ? 5.645 1.519 1.565 1 76.19 268 VAL B CA 1
ATOM 5268 C C . VAL B 1 268 ? 6.645 1.989 2.621 1 76.19 268 VAL B C 1
ATOM 5270 O O . VAL B 1 268 ? 7.77 1.487 2.689 1 76.19 268 VAL B O 1
ATOM 5273 N N . TYR B 1 269 ? 6.059 2.939 3.389 1 79.5 269 TYR B N 1
ATOM 5274 C CA . TYR B 1 269 ? 6.777 3.539 4.508 1 79.5 269 TYR B CA 1
ATOM 5275 C C . TYR B 1 269 ? 6.438 2.836 5.816 1 79.5 269 TYR B C 1
ATOM 5277 O O . TYR B 1 269 ? 5.41 2.16 5.914 1 79.5 269 TYR B O 1
ATOM 5285 N N . GLY B 1 270 ? 7.383 2.301 6.465 1 86.88 270 GLY B N 1
ATOM 5286 C CA . GLY B 1 270 ? 7.086 1.779 7.789 1 86.88 270 GLY B CA 1
ATOM 5287 C C . GLY B 1 270 ? 7.523 0.339 7.977 1 86.88 270 GLY B C 1
ATOM 5288 O O . GLY B 1 270 ? 8.68 -0.005 7.703 1 86.88 270 GLY B O 1
ATOM 5289 N N . LEU B 1 271 ? 6.406 -0.419 8.461 1 91.69 271 LEU B N 1
ATOM 5290 C CA . LEU B 1 271 ? 6.723 -1.769 8.914 1 91.69 271 LEU B CA 1
ATOM 5291 C C . LEU B 1 271 ? 7.062 -2.674 7.734 1 91.69 271 LEU B C 1
ATOM 5293 O O . LEU B 1 271 ? 7.969 -3.502 7.824 1 91.69 271 LEU B O 1
ATOM 5297 N N . PRO B 1 272 ? 6.379 -2.555 6.566 1 92.81 272 PRO B N 1
ATOM 5298 C CA . PRO B 1 272 ? 6.688 -3.457 5.453 1 92.81 272 PRO B CA 1
ATOM 5299 C C . PRO B 1 272 ? 8.133 -3.328 4.973 1 92.81 272 PRO B C 1
ATOM 5301 O O . PRO B 1 272 ? 8.805 -4.34 4.758 1 92.81 272 PRO B O 1
ATOM 5304 N N . VAL B 1 273 ? 8.648 -2.107 4.84 1 94.56 273 VAL B N 1
ATOM 5305 C CA . VAL B 1 273 ? 10.016 -1.956 4.348 1 94.56 273 VAL B CA 1
ATOM 5306 C C . VAL B 1 273 ? 11.008 -2.389 5.426 1 94.56 273 VAL B C 1
ATOM 5308 O O . VAL B 1 273 ? 12.062 -2.943 5.121 1 94.56 273 VAL B O 1
ATOM 5311 N N . MET B 1 274 ? 10.672 -2.205 6.707 1 95.31 274 MET B N 1
ATOM 5312 C CA . MET B 1 274 ? 11.562 -2.59 7.797 1 95.31 274 MET B CA 1
ATOM 5313 C C . MET B 1 274 ? 11.703 -4.105 7.879 1 95.31 274 MET B C 1
ATOM 5315 O O . MET B 1 274 ? 12.797 -4.625 8.109 1 95.31 274 MET B O 1
ATOM 5319 N N . THR B 1 275 ? 10.57 -4.789 7.715 1 95.88 275 THR B N 1
ATOM 5320 C CA . THR B 1 275 ? 10.648 -6.246 7.75 1 95.88 275 THR B CA 1
ATOM 5321 C C . THR B 1 275 ? 11.359 -6.781 6.512 1 95.88 275 THR B C 1
ATOM 5323 O O . THR B 1 275 ? 12.094 -7.77 6.59 1 95.88 275 THR B O 1
ATOM 5326 N N . LEU B 1 276 ? 11.109 -6.168 5.367 1 96.75 276 LEU B N 1
ATOM 5327 C CA . LEU B 1 276 ? 11.828 -6.535 4.156 1 96.75 276 LEU B CA 1
ATOM 5328 C C . LEU B 1 276 ? 13.336 -6.391 4.359 1 96.75 276 LEU B C 1
ATOM 5330 O O . LEU B 1 276 ? 14.109 -7.281 3.99 1 96.75 276 LEU B O 1
ATOM 5334 N N . MET B 1 277 ? 13.727 -5.285 4.98 1 97 277 MET B N 1
ATOM 5335 C CA . MET B 1 277 ? 15.141 -5.012 5.25 1 97 277 MET B CA 1
ATOM 5336 C C . MET B 1 277 ? 15.719 -6.035 6.223 1 97 277 MET B C 1
ATOM 5338 O O . MET B 1 277 ? 16.797 -6.586 5.984 1 97 277 MET B O 1
ATOM 5342 N N . ALA B 1 278 ? 15 -6.301 7.246 1 97.81 278 ALA B N 1
ATOM 5343 C CA . ALA B 1 278 ? 15.484 -7.211 8.281 1 97.81 278 ALA B CA 1
ATOM 5344 C C . ALA B 1 278 ? 15.586 -8.641 7.75 1 97.81 278 ALA B C 1
ATOM 5346 O O . ALA B 1 278 ? 16.453 -9.406 8.18 1 97.81 278 ALA B O 1
ATOM 5347 N N . SER B 1 279 ? 14.797 -9.016 6.777 1 98.19 279 SER B N 1
ATOM 5348 C CA . SER B 1 279 ? 14.781 -10.367 6.223 1 98.19 279 SER B CA 1
ATOM 5349 C C . SER B 1 279 ? 15.828 -10.523 5.125 1 98.19 279 SER B C 1
ATOM 5351 O O . SER B 1 279 ? 16.203 -11.641 4.77 1 98.19 279 SER B O 1
ATOM 5353 N N . PHE B 1 280 ? 16.375 -9.422 4.605 1 98.44 280 PHE B N 1
ATOM 5354 C CA . PHE B 1 280 ? 17.125 -9.406 3.355 1 98.44 280 PHE B CA 1
ATOM 5355 C C . PHE B 1 280 ? 18.344 -10.305 3.451 1 98.44 280 PHE B C 1
ATOM 5357 O O . PHE B 1 280 ? 18.625 -11.094 2.543 1 98.44 280 PHE B O 1
ATOM 5364 N N . PRO B 1 281 ? 19.109 -10.297 4.57 1 98.38 281 PRO B N 1
ATOM 5365 C CA . PRO B 1 281 ? 20.25 -11.203 4.641 1 98.38 281 PRO B CA 1
ATOM 5366 C C . PRO B 1 281 ? 19.859 -12.664 4.488 1 98.38 281 PRO B C 1
ATOM 5368 O O . PRO B 1 281 ? 20.547 -13.43 3.799 1 98.38 281 PRO B O 1
ATOM 5371 N N . ARG B 1 282 ? 18.812 -13.062 5.062 1 98 282 ARG B N 1
ATOM 5372 C CA . ARG B 1 282 ? 18.344 -14.438 4.945 1 98 282 ARG B CA 1
ATOM 5373 C C . ARG B 1 282 ? 17.844 -14.727 3.533 1 98 282 ARG B C 1
ATOM 5375 O O . ARG B 1 282 ? 18 -15.844 3.033 1 98 282 ARG B O 1
ATOM 5382 N N . VAL B 1 283 ? 17.188 -13.734 2.918 1 98.31 283 VAL B N 1
ATOM 5383 C CA . VAL B 1 283 ? 16.734 -13.883 1.543 1 98.31 283 VAL B CA 1
ATOM 5384 C C . VAL B 1 283 ? 17.922 -14.125 0.619 1 98.31 283 VAL B C 1
ATOM 5386 O O . VAL B 1 283 ? 17.875 -15.023 -0.23 1 98.31 283 VAL B O 1
ATOM 5389 N N . VAL B 1 284 ? 18.984 -13.359 0.806 1 98.19 284 VAL B N 1
ATOM 5390 C CA . VAL B 1 284 ? 20.188 -13.484 -0.006 1 98.19 284 VAL B CA 1
ATOM 5391 C C . VAL B 1 284 ? 20.766 -14.891 0.133 1 98.19 284 VAL B C 1
ATOM 5393 O O . VAL B 1 284 ? 21.25 -15.469 -0.841 1 98.19 284 VAL B O 1
ATOM 5396 N N . GLU B 1 285 ? 20.641 -15.422 1.312 1 97.5 285 GLU B N 1
ATOM 5397 C CA . GLU B 1 285 ? 21.188 -16.75 1.577 1 97.5 285 GLU B CA 1
ATOM 5398 C C . GLU B 1 285 ? 20.281 -17.844 1.008 1 97.5 285 GLU B C 1
ATOM 5400 O O . GLU B 1 285 ? 20.766 -18.766 0.357 1 97.5 285 GLU B O 1
ATOM 5405 N N . ARG B 1 286 ? 19.031 -17.703 1.188 1 97.69 286 ARG B N 1
ATOM 5406 C CA . ARG B 1 286 ? 18.125 -18.828 0.93 1 97.69 286 ARG B CA 1
ATOM 5407 C C . ARG B 1 286 ? 17.953 -19.062 -0.567 1 97.69 286 ARG B C 1
ATOM 5409 O O . ARG B 1 286 ? 17.703 -20.188 -1 1 97.69 286 ARG B O 1
ATOM 5416 N N . VAL B 1 287 ? 18.156 -18.031 -1.392 1 98.12 287 VAL B N 1
ATOM 5417 C CA . VAL B 1 287 ? 17.969 -18.219 -2.828 1 98.12 287 VAL B CA 1
ATOM 5418 C C . VAL B 1 287 ? 19 -19.203 -3.363 1 98.12 287 VAL B C 1
ATOM 5420 O O . VAL B 1 287 ? 18.797 -19.828 -4.406 1 98.12 287 VAL B O 1
ATOM 5423 N N . LYS B 1 288 ? 20.062 -19.375 -2.658 1 97 288 LYS B N 1
ATOM 5424 C CA . LYS B 1 288 ? 21.125 -20.281 -3.08 1 97 288 LYS B CA 1
ATOM 5425 C C . LYS B 1 288 ? 20.75 -21.734 -2.83 1 97 288 LYS B C 1
ATOM 5427 O O . LYS B 1 288 ? 21.406 -22.656 -3.34 1 97 288 LYS B O 1
ATOM 5432 N N . ARG B 1 289 ? 19.688 -21.969 -2.145 1 96.81 289 ARG B N 1
ATOM 5433 C CA . ARG B 1 289 ? 19.281 -23.328 -1.789 1 96.81 289 ARG B CA 1
ATOM 5434 C C . ARG B 1 289 ? 18.031 -23.734 -2.562 1 96.81 289 ARG B C 1
ATOM 5436 O O . ARG B 1 289 ? 17.312 -24.641 -2.143 1 96.81 289 ARG B O 1
ATOM 5443 N N . TRP B 1 290 ? 17.812 -23.094 -3.641 1 97.88 290 TRP B N 1
ATOM 5444 C CA . TRP B 1 290 ? 16.609 -23.297 -4.43 1 97.88 290 TRP B CA 1
ATOM 5445 C C . TRP B 1 290 ? 16.5 -24.75 -4.906 1 97.88 290 TRP B C 1
ATOM 5447 O O . TRP B 1 290 ? 15.414 -25.312 -4.938 1 97.88 290 TRP B O 1
ATOM 5457 N N . ASP B 1 291 ? 17.609 -25.375 -5.234 1 97.62 291 ASP B N 1
ATOM 5458 C CA . ASP B 1 291 ? 17.609 -26.734 -5.754 1 97.62 291 ASP B CA 1
ATOM 5459 C C . ASP B 1 291 ? 17.047 -27.719 -4.73 1 97.62 291 ASP B C 1
ATOM 5461 O O . ASP B 1 291 ? 16.391 -28.703 -5.098 1 97.62 291 ASP B O 1
ATOM 5465 N N . GLU B 1 292 ? 17.297 -27.453 -3.475 1 98 292 GLU B N 1
ATOM 5466 C CA . GLU B 1 292 ? 16.75 -28.297 -2.412 1 98 292 GLU B CA 1
ATOM 5467 C C . GLU B 1 292 ? 15.227 -28.203 -2.371 1 98 292 GLU B C 1
ATOM 5469 O O . GLU B 1 292 ? 14.547 -29.203 -2.146 1 98 292 GLU B O 1
ATOM 5474 N N . GLU B 1 293 ? 14.727 -27.016 -2.561 1 98.56 293 GLU B N 1
ATOM 5475 C CA . GLU B 1 293 ? 13.289 -26.812 -2.557 1 98.56 293 GLU B CA 1
ATOM 5476 C C . GLU B 1 293 ? 12.625 -27.5 -3.746 1 98.56 293 GLU B C 1
ATOM 5478 O O . GLU B 1 293 ? 11.523 -28.047 -3.619 1 98.56 293 GLU B O 1
ATOM 5483 N N . VAL B 1 294 ? 13.281 -27.453 -4.93 1 98.5 294 VAL B N 1
ATOM 5484 C CA . VAL B 1 294 ? 12.766 -28.109 -6.125 1 98.5 294 VAL B CA 1
ATOM 5485 C C . VAL B 1 294 ? 12.758 -29.625 -5.918 1 98.5 294 VAL B C 1
ATOM 5487 O O . VAL B 1 294 ? 11.812 -30.297 -6.316 1 98.5 294 VAL B O 1
ATOM 5490 N N . GLU B 1 295 ? 13.789 -30.109 -5.309 1 98.44 295 GLU B N 1
ATOM 5491 C CA . GLU B 1 295 ? 13.844 -31.547 -5.012 1 98.44 295 GLU B CA 1
ATOM 5492 C C . GLU B 1 295 ? 12.688 -31.969 -4.113 1 98.44 295 GLU B C 1
ATOM 5494 O O . GLU B 1 295 ? 12.062 -33 -4.34 1 98.44 295 GLU B O 1
ATOM 5499 N N . LYS B 1 296 ? 12.438 -31.219 -3.109 1 98.62 296 LYS B N 1
ATOM 5500 C CA . LYS B 1 296 ? 11.305 -31.484 -2.221 1 98.62 296 LYS B CA 1
ATOM 5501 C C . LYS B 1 296 ? 9.992 -31.469 -2.988 1 98.62 296 LYS B C 1
ATOM 5503 O O . LYS B 1 296 ? 9.125 -32.312 -2.771 1 98.62 296 LYS B O 1
ATOM 5508 N N . ALA B 1 297 ? 9.875 -30.469 -3.844 1 98.62 297 ALA B N 1
ATOM 5509 C CA . ALA B 1 297 ? 8.656 -30.344 -4.641 1 98.62 297 ALA B CA 1
ATOM 5510 C C . ALA B 1 297 ? 8.469 -31.578 -5.531 1 98.62 297 ALA B C 1
ATOM 5512 O O . ALA B 1 297 ? 7.359 -32.094 -5.652 1 98.62 297 ALA B O 1
ATOM 5513 N N . ARG B 1 298 ? 9.523 -32.031 -6.191 1 98.75 298 ARG B N 1
ATOM 5514 C CA . ARG B 1 298 ? 9.461 -33.188 -7.07 1 98.75 298 ARG B CA 1
ATOM 5515 C C . ARG B 1 298 ? 9.148 -34.438 -6.285 1 98.75 298 ARG B C 1
ATOM 5517 O O . ARG B 1 298 ? 8.406 -35.312 -6.758 1 98.75 298 ARG B O 1
ATOM 5524 N N . TRP B 1 299 ? 9.75 -34.562 -5.102 1 98.81 299 TRP B N 1
ATOM 5525 C CA . TRP B 1 299 ? 9.398 -35.688 -4.219 1 98.81 299 TRP B CA 1
ATOM 5526 C C . TRP B 1 299 ? 7.91 -35.656 -3.883 1 98.81 299 TRP B C 1
ATOM 5528 O O . TRP B 1 299 ? 7.242 -36.688 -3.924 1 98.81 299 TRP B O 1
ATOM 5538 N N . PHE B 1 300 ? 7.406 -34.531 -3.51 1 98.81 300 PHE B N 1
ATOM 5539 C CA . PHE B 1 300 ? 6.004 -34.375 -3.141 1 98.81 300 PHE B CA 1
ATOM 5540 C C . PHE B 1 300 ? 5.094 -34.781 -4.297 1 98.81 300 PHE B C 1
ATOM 5542 O O . PHE B 1 300 ? 4.09 -35.469 -4.09 1 98.81 300 PHE B O 1
ATOM 5549 N N . VAL B 1 301 ? 5.422 -34.344 -5.523 1 98.69 301 VAL B N 1
ATOM 5550 C CA . VAL B 1 301 ? 4.656 -34.719 -6.711 1 98.69 301 VAL B CA 1
ATOM 5551 C C . VAL B 1 301 ? 4.602 -36.219 -6.84 1 98.69 301 VAL B C 1
ATOM 5553 O O . VAL B 1 301 ? 3.533 -36.812 -7.086 1 98.69 301 VAL B O 1
ATOM 5556 N N . ARG B 1 302 ? 5.758 -36.875 -6.668 1 98.44 302 ARG B N 1
ATOM 5557 C CA . ARG B 1 302 ? 5.801 -38.344 -6.766 1 98.44 302 ARG B CA 1
ATOM 5558 C C . ARG B 1 302 ? 4.891 -39 -5.727 1 98.44 302 ARG B C 1
ATOM 5560 O O . ARG B 1 302 ? 4.188 -39.938 -6.023 1 98.44 302 ARG B O 1
ATOM 5567 N N . GLU B 1 303 ? 4.93 -38.469 -4.535 1 98.62 303 GLU B N 1
ATOM 5568 C CA . GLU B 1 303 ? 4.098 -39.031 -3.465 1 98.62 303 GLU B CA 1
ATOM 5569 C C . GLU B 1 303 ? 2.615 -38.812 -3.756 1 98.62 303 GLU B C 1
ATOM 5571 O O . GLU B 1 303 ? 1.799 -39.688 -3.543 1 98.62 303 GLU B O 1
ATOM 5576 N N . MET B 1 304 ? 2.262 -37.625 -4.211 1 98.56 304 MET B N 1
ATOM 5577 C CA . MET B 1 304 ? 0.869 -37.312 -4.508 1 98.56 304 MET B CA 1
ATOM 5578 C C . MET B 1 304 ? 0.333 -38.188 -5.633 1 98.56 304 MET B C 1
ATOM 5580 O O . MET B 1 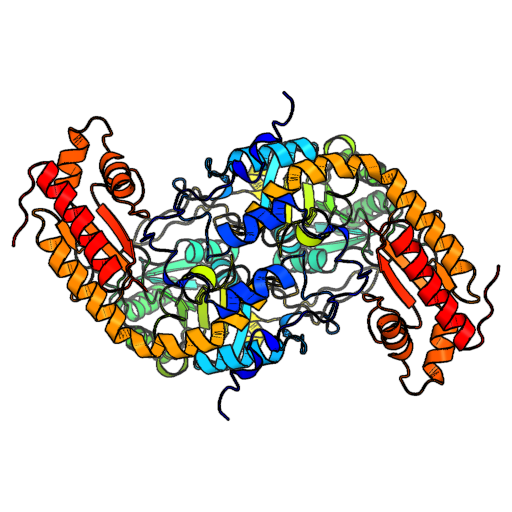304 ? -0.827 -38.594 -5.605 1 98.56 304 MET B O 1
ATOM 5584 N N . GLU B 1 305 ? 1.174 -38.438 -6.562 1 98.38 305 GLU B N 1
ATOM 5585 C CA . GLU B 1 305 ? 0.733 -39.188 -7.738 1 98.38 305 GLU B CA 1
ATOM 5586 C C . GLU B 1 305 ? 0.629 -40.688 -7.445 1 98.38 305 GLU B C 1
ATOM 5588 O O . GLU B 1 305 ? 0.185 -41.469 -8.297 1 98.38 305 GLU B O 1
ATOM 5593 N N . LYS B 1 306 ? 1.054 -41.062 -6.289 1 98.5 306 LYS B N 1
ATOM 5594 C CA . LYS B 1 306 ? 0.769 -42.438 -5.832 1 98.5 306 LYS B CA 1
ATOM 5595 C C . LYS B 1 306 ? -0.714 -42.594 -5.52 1 98.5 306 LYS B C 1
ATOM 5597 O O . LYS B 1 306 ? -1.2 -43.75 -5.398 1 98.5 306 LYS B O 1
ATOM 5602 N N . ILE B 1 307 ? -1.385 -41.531 -5.27 1 98.44 307 ILE B N 1
ATOM 5603 C CA . ILE B 1 307 ? -2.828 -41.562 -5.059 1 98.44 307 ILE B CA 1
ATOM 5604 C C . ILE B 1 307 ? -3.545 -41.688 -6.402 1 98.44 307 ILE B C 1
ATOM 5606 O O . ILE B 1 307 ? -3.391 -40.812 -7.273 1 98.44 307 ILE B O 1
ATOM 5610 N N . GLU B 1 308 ? -4.305 -42.719 -6.547 1 98 308 GLU B N 1
ATOM 5611 C CA . GLU B 1 308 ? -5.031 -42.906 -7.797 1 98 308 GLU B CA 1
ATOM 5612 C C . GLU B 1 308 ? -5.91 -41.719 -8.133 1 98 308 GLU B C 1
ATOM 5614 O O . GLU B 1 308 ? -6.703 -41.281 -7.297 1 98 308 GLU B O 1
ATOM 5619 N N . GLY B 1 309 ? -5.738 -41.25 -9.289 1 97.31 309 GLY B N 1
ATOM 5620 C CA . GLY B 1 309 ? -6.594 -40.156 -9.742 1 97.31 309 GLY B CA 1
ATOM 5621 C C . GLY B 1 309 ? -6.043 -38.781 -9.406 1 97.31 309 GLY B C 1
ATOM 5622 O O . GLY B 1 309 ? -6.723 -37.781 -9.609 1 97.31 309 GLY B O 1
ATOM 5623 N N . VAL B 1 310 ? -4.91 -38.656 -8.844 1 98.06 310 VAL B N 1
ATOM 5624 C CA . VAL B 1 310 ? -4.266 -37.375 -8.562 1 98.06 310 VAL B CA 1
ATOM 5625 C C . VAL B 1 310 ? -3.047 -37.219 -9.469 1 98.06 310 VAL B C 1
ATOM 5627 O O . VAL B 1 310 ? -2.141 -38.031 -9.469 1 98.06 310 VAL B O 1
ATOM 5630 N N . GLU B 1 311 ? -3.092 -36.094 -10.211 1 97.94 311 GLU B N 1
ATOM 5631 C CA . GLU B 1 311 ? -2.014 -35.875 -11.172 1 97.94 311 GLU B CA 1
ATOM 5632 C C . GLU B 1 311 ? -1.604 -34.406 -11.219 1 97.94 311 GLU B C 1
ATOM 5634 O O . GLU B 1 311 ? -2.459 -33.5 -11.172 1 97.94 311 GLU B O 1
ATOM 5639 N N . LEU B 1 312 ? -0.356 -34.219 -11.336 1 98.31 312 LEU B N 1
ATOM 5640 C CA . LEU B 1 312 ? 0.159 -32.875 -11.516 1 98.31 312 LEU B CA 1
ATOM 5641 C C . LEU B 1 312 ? -0.253 -32.312 -12.867 1 98.31 312 LEU B C 1
ATOM 5643 O O . LEU B 1 312 ? -0.211 -33.031 -13.883 1 98.31 312 LEU B O 1
ATOM 5647 N N . ILE B 1 313 ? -0.745 -31.109 -12.898 1 98.06 313 ILE B N 1
ATOM 5648 C CA . ILE B 1 313 ? -0.979 -30.328 -14.117 1 98.06 313 ILE B CA 1
ATOM 5649 C C . ILE B 1 313 ? 0.113 -29.281 -14.281 1 98.06 313 ILE B C 1
ATOM 5651 O O . ILE B 1 313 ? 0.525 -28.641 -13.305 1 98.06 313 ILE B O 1
ATOM 5655 N N . GLY B 1 314 ? 0.544 -29.047 -15.539 1 97.69 314 GLY B N 1
ATOM 5656 C CA . GLY B 1 314 ? 1.625 -28.109 -15.805 1 97.69 314 GLY B CA 1
ATOM 5657 C C . GLY B 1 314 ? 2.926 -28.797 -16.188 1 97.69 314 GLY B C 1
ATOM 5658 O O . GLY B 1 314 ? 2.939 -29.984 -16.5 1 97.69 314 GLY B O 1
ATOM 5659 N N . GLU B 1 315 ? 3.959 -28.109 -16.047 1 96.19 315 GLU B N 1
ATOM 5660 C CA . GLU B 1 315 ? 5.25 -28.562 -16.562 1 96.19 315 GLU B CA 1
ATOM 5661 C C . GLU B 1 315 ? 5.805 -29.703 -15.727 1 96.19 315 GLU B C 1
ATOM 5663 O O . GLU B 1 315 ? 5.633 -29.734 -14.508 1 96.19 315 GLU B O 1
ATOM 5668 N N . ARG B 1 316 ? 6.512 -30.641 -16.391 1 95.94 316 ARG B N 1
ATOM 5669 C CA . ARG B 1 316 ? 7.219 -31.766 -15.773 1 95.94 316 ARG B CA 1
ATOM 5670 C C . ARG B 1 316 ? 8.633 -31.891 -16.328 1 95.94 316 ARG B C 1
ATOM 5672 O O . ARG B 1 316 ? 8.859 -31.719 -17.516 1 95.94 316 ARG B O 1
ATOM 5679 N N . PRO B 1 317 ? 9.602 -32.25 -15.531 1 96.81 317 PRO B N 1
ATOM 5680 C CA . PRO B 1 317 ? 9.5 -32.219 -14.07 1 96.81 317 PRO B CA 1
ATOM 5681 C C . PRO B 1 317 ? 9.281 -30.828 -13.5 1 96.81 317 PRO B C 1
ATOM 5683 O O . PRO B 1 317 ? 9.555 -29.828 -14.18 1 96.81 317 PRO B O 1
ATOM 5686 N N . LYS B 1 318 ? 8.789 -30.797 -12.297 1 96.25 318 LYS B N 1
ATOM 5687 C CA . LYS B 1 318 ? 8.531 -29.5 -11.672 1 96.25 318 LYS B CA 1
ATOM 5688 C C . LYS B 1 318 ? 9.836 -28.734 -11.438 1 96.25 318 LYS B C 1
ATOM 5690 O O . LYS B 1 318 ? 10.844 -29.328 -11.031 1 96.25 318 LYS B O 1
ATOM 5695 N N . ASN B 1 319 ? 9.758 -27.453 -11.688 1 97.31 319 ASN B N 1
ATOM 5696 C CA . ASN B 1 319 ? 10.914 -26.609 -11.453 1 97.31 319 ASN B CA 1
ATOM 5697 C C . ASN B 1 319 ? 10.594 -25.469 -10.492 1 97.31 319 ASN B C 1
ATOM 5699 O O . ASN B 1 319 ? 11.344 -24.5 -10.391 1 97.31 319 ASN B O 1
ATOM 5703 N N . HIS B 1 320 ? 9.453 -25.547 -9.891 1 98.12 320 HIS B N 1
ATOM 5704 C CA . HIS B 1 320 ? 9 -24.594 -8.875 1 98.12 320 HIS B CA 1
ATOM 5705 C C . HIS B 1 320 ? 8.18 -25.297 -7.797 1 98.12 320 HIS B C 1
ATOM 5707 O O . HIS B 1 320 ? 7.672 -26.391 -8.016 1 98.12 320 HIS B O 1
ATOM 5713 N N . THR B 1 321 ? 8.031 -24.703 -6.66 1 98.5 321 THR B N 1
ATOM 5714 C CA . THR B 1 321 ? 7.383 -25.312 -5.504 1 98.5 321 THR B CA 1
ATOM 5715 C C . THR B 1 321 ? 5.875 -25.078 -5.543 1 98.5 321 THR B C 1
ATOM 5717 O O . THR B 1 321 ? 5.125 -25.719 -4.793 1 98.5 321 THR B O 1
ATOM 5720 N N . LEU B 1 322 ? 5.398 -24.094 -6.316 1 98.38 322 LEU B N 1
ATOM 5721 C CA . LEU B 1 322 ? 3.973 -23.922 -6.566 1 98.38 322 LEU B CA 1
ATOM 5722 C C . LEU B 1 322 ? 3.455 -25 -7.52 1 98.38 322 LEU B C 1
ATOM 5724 O O . LEU B 1 322 ? 4.035 -25.219 -8.586 1 98.38 322 LEU B O 1
ATOM 5728 N N . MET B 1 323 ? 2.361 -25.656 -7.078 1 98.19 323 MET B N 1
ATOM 5729 C CA . MET B 1 323 ? 1.902 -26.828 -7.836 1 98.19 323 MET B CA 1
ATOM 5730 C C . MET B 1 323 ? 0.384 -26.812 -7.984 1 98.19 323 MET B C 1
ATOM 5732 O O . MET B 1 323 ? -0.322 -26.25 -7.145 1 98.19 323 MET B O 1
ATOM 5736 N N . HIS B 1 324 ? -0.041 -27.359 -9.062 1 98.38 324 HIS B N 1
ATOM 5737 C CA . HIS B 1 324 ? -1.45 -27.562 -9.375 1 98.38 324 HIS B CA 1
ATOM 5738 C C . HIS B 1 324 ? -1.742 -29.047 -9.633 1 98.38 324 HIS B C 1
ATOM 5740 O O . HIS B 1 324 ? -1.107 -29.672 -10.484 1 98.38 324 HIS B O 1
ATOM 5746 N N . PHE B 1 325 ? -2.713 -29.641 -8.922 1 98.38 325 PHE B N 1
ATOM 5747 C CA . PHE B 1 325 ? -3.09 -31.031 -9.109 1 98.38 325 PHE B CA 1
ATOM 5748 C C . PHE B 1 325 ? -4.531 -31.141 -9.586 1 98.38 325 PHE B C 1
ATOM 5750 O O . PHE B 1 325 ? -5.402 -30.406 -9.125 1 98.38 325 PHE B O 1
ATOM 5757 N N . GLU B 1 326 ? -4.699 -31.891 -10.555 1 98 326 GLU B N 1
ATOM 5758 C CA . GLU B 1 326 ? -6.035 -32.406 -10.852 1 98 326 GLU B CA 1
ATOM 5759 C C . GLU B 1 326 ? -6.344 -33.656 -10.039 1 98 326 GLU B C 1
ATOM 5761 O O . GLU B 1 326 ? -5.477 -34.5 -9.859 1 98 326 GLU B O 1
ATOM 5766 N N . SER B 1 327 ? -7.535 -33.75 -9.555 1 97.38 327 SER B N 1
ATOM 5767 C CA . SER B 1 327 ? -7.859 -34.844 -8.672 1 97.38 327 SER B CA 1
ATOM 5768 C C . SER B 1 327 ? -9.289 -35.344 -8.891 1 97.38 327 SER B C 1
ATOM 5770 O O . SER B 1 327 ? -10.156 -35.156 -8.039 1 97.38 327 SER B O 1
ATOM 5772 N N . PRO B 1 328 ? -9.531 -36.031 -9.969 1 95.88 328 PRO B N 1
ATOM 5773 C CA . PRO B 1 328 ? -10.859 -36.625 -10.156 1 95.88 328 PRO B CA 1
ATOM 5774 C C . PRO B 1 328 ? -11.273 -37.531 -8.992 1 95.88 328 PRO B C 1
ATOM 5776 O O . PRO B 1 328 ? -12.461 -37.625 -8.672 1 95.88 328 PRO B O 1
ATOM 5779 N N . ALA B 1 329 ? -10.375 -38.156 -8.352 1 95.62 329 ALA B N 1
ATOM 5780 C CA . ALA B 1 329 ? -10.656 -39 -7.211 1 95.62 329 ALA B CA 1
ATOM 5781 C C . ALA B 1 329 ? -11.312 -38.219 -6.078 1 95.62 329 ALA B C 1
ATOM 5783 O O . ALA B 1 329 ? -12.367 -38.625 -5.574 1 95.62 329 ALA B O 1
ATOM 5784 N N . PHE B 1 330 ? -10.664 -37.188 -5.637 1 96.94 330 PHE B N 1
ATOM 5785 C CA . PHE B 1 330 ? -11.211 -36.375 -4.555 1 96.94 330 PHE B CA 1
ATOM 5786 C C . PHE B 1 330 ? -12.508 -35.688 -4.984 1 96.94 330 PHE B C 1
ATOM 5788 O O . PHE B 1 330 ? -13.406 -35.5 -4.168 1 96.94 330 PHE B O 1
ATOM 5795 N N . HIS B 1 331 ? -12.523 -35.344 -6.285 1 96.56 331 HIS B N 1
ATOM 5796 C CA . HIS B 1 331 ? -13.75 -34.75 -6.805 1 96.56 331 HIS B CA 1
ATOM 5797 C C . HIS B 1 331 ? -14.914 -35.719 -6.738 1 96.56 331 HIS B C 1
ATOM 5799 O O . HIS B 1 331 ? -16.047 -35.344 -6.43 1 96.56 331 HIS B O 1
ATOM 5805 N N . HIS B 1 332 ? -14.633 -36.938 -7.055 1 96.5 332 HIS B N 1
ATOM 5806 C CA . HIS B 1 332 ? -15.648 -37.969 -6.969 1 96.5 332 HIS B CA 1
ATOM 5807 C C . HIS B 1 332 ? -16.141 -38.156 -5.535 1 96.5 332 HIS B C 1
ATOM 5809 O O . HIS B 1 332 ? -17.344 -38.344 -5.301 1 96.5 332 HIS B O 1
ATOM 5815 N N . ILE B 1 333 ? -15.258 -38.125 -4.605 1 96.38 333 ILE B N 1
ATOM 5816 C CA . ILE B 1 333 ? -15.609 -38.219 -3.191 1 96.38 333 ILE B CA 1
ATOM 5817 C C . ILE B 1 333 ? -16.5 -37.031 -2.805 1 96.38 333 ILE B C 1
ATOM 5819 O O . ILE B 1 333 ? -17.5 -37.219 -2.115 1 96.38 333 ILE B O 1
ATOM 5823 N N . ALA B 1 334 ? -16.109 -35.844 -3.24 1 95.81 334 ALA B N 1
ATOM 5824 C CA . ALA B 1 334 ? -16.828 -34.625 -2.912 1 95.81 334 ALA B CA 1
ATOM 5825 C C . ALA B 1 334 ? -18.281 -34.688 -3.365 1 95.81 334 ALA B C 1
ATOM 5827 O O . ALA B 1 334 ? -19.172 -34.156 -2.709 1 95.81 334 ALA B O 1
ATOM 5828 N N . LYS B 1 335 ? -18.578 -35.375 -4.465 1 94.94 335 LYS B N 1
ATOM 5829 C CA . LYS B 1 335 ? -19.922 -35.5 -5.023 1 94.94 335 LYS B CA 1
ATOM 5830 C C . LYS B 1 335 ? -20.828 -36.312 -4.109 1 94.94 335 LYS B C 1
ATOM 5832 O O . LYS B 1 335 ? -22.047 -36.125 -4.094 1 94.94 335 LYS B O 1
ATOM 5837 N N . LYS B 1 336 ? -20.25 -37.094 -3.326 1 94.56 336 LYS B N 1
ATOM 5838 C CA . LYS B 1 336 ? -21.031 -38 -2.498 1 94.56 336 LYS B CA 1
ATOM 5839 C C . LYS B 1 336 ? -20.969 -37.625 -1.025 1 94.56 336 LYS B C 1
ATOM 5841 O O . LYS B 1 336 ? -21.797 -38.031 -0.22 1 94.56 336 LYS B O 1
ATOM 5846 N N . HIS B 1 337 ? -20.016 -36.906 -0.737 1 93.5 337 HIS B N 1
ATOM 5847 C CA . HIS B 1 337 ? -19.781 -36.531 0.651 1 93.5 337 HIS B CA 1
ATOM 5848 C C . HIS B 1 337 ? -20.781 -35.5 1.124 1 93.5 337 HIS B C 1
ATOM 5850 O O . HIS B 1 337 ? -21.203 -34.625 0.349 1 93.5 337 HIS B O 1
ATOM 5856 N N . ARG B 1 338 ? -21.062 -35.469 2.365 1 93.06 338 ARG B N 1
ATOM 5857 C CA . ARG B 1 338 ? -22.031 -34.531 2.953 1 93.06 338 ARG B CA 1
ATOM 5858 C C . ARG B 1 338 ? -21.547 -33.094 2.871 1 93.06 338 ARG B C 1
ATOM 5860 O O . ARG B 1 338 ? -22.344 -32.188 2.705 1 93.06 338 ARG B O 1
ATOM 5867 N N . LYS B 1 339 ? -20.203 -32.906 2.898 1 92.38 339 LYS B N 1
ATOM 5868 C CA . LYS B 1 339 ? -19.609 -31.562 2.869 1 92.38 339 LYS B CA 1
ATOM 5869 C C . LYS B 1 339 ? -19.297 -31.125 1.44 1 92.38 339 LYS B C 1
ATOM 5871 O O . LYS B 1 339 ? -18.719 -30.062 1.22 1 92.38 339 LYS B O 1
ATOM 5876 N N . ARG B 1 340 ? -19.672 -32.125 0.577 1 92.12 340 ARG B N 1
ATOM 5877 C CA . ARG B 1 340 ? -19.531 -31.828 -0.846 1 92.12 340 ARG B CA 1
ATOM 5878 C C . ARG B 1 340 ? -18.141 -31.266 -1.155 1 92.12 340 ARG B C 1
ATOM 5880 O O . ARG B 1 340 ? -17.125 -31.844 -0.749 1 92.12 340 ARG B O 1
ATOM 5887 N N . GLY B 1 341 ? -18.016 -30.078 -1.718 1 88.56 341 GLY B N 1
ATOM 5888 C CA . GLY B 1 341 ? -16.781 -29.469 -2.152 1 88.56 341 GLY B CA 1
ATOM 5889 C C . GLY B 1 341 ? -15.883 -29.047 -1.001 1 88.56 341 GLY B C 1
ATOM 5890 O O . GLY B 1 341 ? -14.688 -28.812 -1.186 1 88.56 341 GLY B O 1
ATOM 5891 N N . TYR B 1 342 ? -16.359 -29.078 0.183 1 93.44 342 TYR B N 1
ATOM 5892 C CA . TYR B 1 342 ? -15.602 -28.625 1.341 1 93.44 342 TYR B CA 1
ATOM 5893 C C . TYR B 1 342 ? -14.922 -29.781 2.053 1 93.44 342 TYR B C 1
ATOM 5895 O O . TYR B 1 342 ? -14.141 -29.578 2.982 1 93.44 342 TYR B O 1
ATOM 5903 N N . PHE B 1 343 ? -15.234 -30.953 1.637 1 95.31 343 PHE B N 1
ATOM 5904 C CA . PHE B 1 343 ? -14.789 -32.094 2.416 1 95.31 343 PHE B CA 1
ATOM 5905 C C . PHE B 1 343 ? -13.266 -32.125 2.506 1 95.31 343 PHE B C 1
ATOM 5907 O O . PHE B 1 343 ? -12.711 -32.375 3.578 1 95.31 343 PHE B O 1
ATOM 5914 N N . LEU B 1 344 ? -12.609 -31.906 1.331 1 96.75 344 LEU B N 1
ATOM 5915 C CA . LEU B 1 344 ? -11.148 -31.984 1.329 1 96.75 344 LEU B CA 1
ATOM 5916 C C . LEU B 1 344 ? -10.547 -30.938 2.266 1 96.75 344 LEU B C 1
ATOM 5918 O O . LEU B 1 344 ? -9.617 -31.234 3.02 1 96.75 344 LEU B O 1
ATOM 5922 N N . TYR B 1 345 ? -11.102 -29.719 2.17 1 95.38 345 TYR B N 1
ATOM 5923 C CA . TYR B 1 345 ? -10.68 -28.625 3.049 1 95.38 345 TYR B CA 1
ATOM 5924 C C . TYR B 1 345 ? -10.797 -29.031 4.512 1 95.38 345 TYR B C 1
ATOM 5926 O O . TYR B 1 345 ? -9.852 -28.875 5.285 1 95.38 345 TYR B O 1
ATOM 5934 N N . HIS B 1 346 ? -11.883 -29.656 4.918 1 95.94 346 HIS B N 1
ATOM 5935 C CA . HIS B 1 346 ? -12.133 -30.047 6.301 1 95.94 346 HIS B CA 1
ATOM 5936 C C . HIS B 1 346 ? -11.258 -31.219 6.715 1 95.94 346 HIS B C 1
ATOM 5938 O O . HIS B 1 346 ? -10.75 -31.25 7.84 1 95.94 346 HIS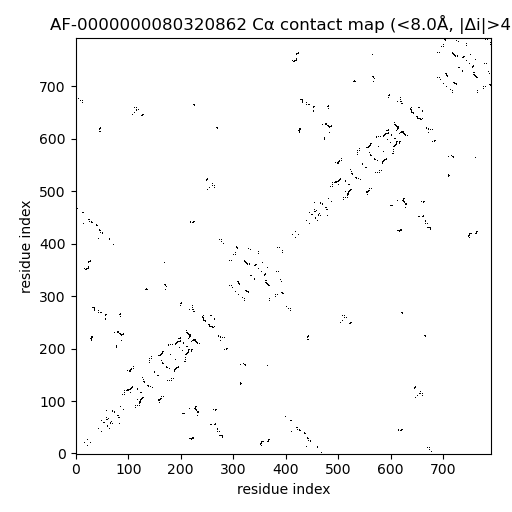 B O 1
ATOM 5944 N N . GLU B 1 347 ? -11.133 -32.156 5.863 1 97.75 347 GLU B N 1
ATOM 5945 C CA . GLU B 1 347 ? -10.297 -33.312 6.16 1 97.75 347 GLU B CA 1
ATOM 5946 C C . GLU B 1 347 ? -8.844 -32.906 6.375 1 97.75 347 GLU B C 1
ATOM 5948 O O . GLU B 1 347 ? -8.164 -33.438 7.262 1 97.75 347 GLU B O 1
ATOM 5953 N N . LEU B 1 348 ? -8.375 -32.031 5.547 1 98.12 348 LEU B N 1
ATOM 5954 C CA . LEU B 1 348 ? -7.004 -31.531 5.699 1 98.12 348 LEU B CA 1
ATOM 5955 C C . LEU B 1 348 ? -6.848 -30.766 7.004 1 98.12 348 LEU B C 1
ATOM 5957 O O . LEU B 1 348 ? -5.848 -30.938 7.707 1 98.12 348 LEU B O 1
ATOM 5961 N N . LYS B 1 349 ? -7.82 -29.953 7.309 1 96.19 349 LYS B N 1
ATOM 5962 C CA . LYS B 1 349 ? -7.785 -29.188 8.547 1 96.19 349 LYS B CA 1
ATOM 5963 C C . LYS B 1 349 ? -7.723 -30.109 9.766 1 96.19 349 LYS B C 1
ATOM 5965 O O . LYS B 1 349 ? -6.996 -29.828 10.727 1 96.19 349 LYS B O 1
ATOM 5970 N N . LYS B 1 350 ? -8.477 -31.141 9.742 1 97.31 350 LYS B N 1
ATOM 5971 C CA . LYS B 1 350 ? -8.445 -32.125 10.82 1 97.31 350 LYS B CA 1
ATOM 5972 C C . LYS B 1 350 ? -7.039 -32.688 11.016 1 97.31 350 LYS B C 1
ATOM 5974 O O . LYS B 1 350 ? -6.672 -33.094 12.117 1 97.31 350 LYS B O 1
ATOM 5979 N N . ARG B 1 351 ? -6.336 -32.688 9.969 1 98.19 351 ARG B N 1
ATOM 5980 C CA . ARG B 1 351 ? -4.98 -33.25 9.992 1 98.19 351 ARG B CA 1
ATOM 5981 C C . ARG B 1 351 ? -3.947 -32.125 10.117 1 98.19 351 ARG B C 1
ATOM 5983 O O . ARG B 1 351 ? -2.764 -32.344 9.836 1 98.19 351 ARG B O 1
ATOM 5990 N N . LYS B 1 352 ? -4.395 -30.906 10.391 1 97.81 352 LYS B N 1
ATOM 5991 C CA . LYS B 1 352 ? -3.582 -29.734 10.695 1 97.81 352 LYS B CA 1
ATOM 5992 C C . LYS B 1 352 ? -2.846 -29.234 9.453 1 97.81 352 LYS B C 1
ATOM 5994 O O . LYS B 1 352 ? -1.697 -28.797 9.539 1 97.81 352 LYS B O 1
ATOM 5999 N N . VAL B 1 353 ? -3.445 -29.484 8.352 1 98.19 353 VAL B N 1
ATOM 6000 C CA . VAL B 1 353 ? -2.965 -28.906 7.098 1 98.19 353 VAL B CA 1
ATOM 6001 C C . VAL B 1 353 ? -3.967 -27.891 6.578 1 98.19 353 VAL B C 1
ATOM 6003 O O . VAL B 1 353 ? -5.168 -28.156 6.512 1 98.19 353 VAL B O 1
ATOM 6006 N N . PHE B 1 354 ? -3.479 -26.672 6.281 1 95.75 354 PHE B N 1
ATOM 6007 C CA . PHE B 1 354 ? -4.281 -25.578 5.766 1 95.75 354 PHE B CA 1
ATOM 6008 C C . PHE B 1 354 ? -3.711 -25.062 4.449 1 95.75 354 PHE B C 1
ATOM 6010 O O . PHE B 1 354 ? -2.516 -25.203 4.184 1 95.75 354 PHE B O 1
ATOM 6017 N N . GLY B 1 355 ? -4.613 -24.516 3.609 1 93.69 355 GLY B N 1
ATOM 6018 C CA . GLY B 1 355 ? -4.078 -23.844 2.436 1 93.69 355 GLY B CA 1
ATOM 6019 C C . GLY B 1 355 ? -4.77 -24.25 1.148 1 93.69 355 GLY B C 1
ATOM 6020 O O . GLY B 1 355 ? -4.805 -23.469 0.187 1 93.69 355 GLY B O 1
ATOM 6021 N N . VAL B 1 356 ? -5.238 -25.469 1.096 1 94.75 356 VAL B N 1
ATOM 6022 C CA . VAL B 1 356 ? -6.094 -25.859 -0.023 1 94.75 356 VAL B CA 1
ATOM 6023 C C . VAL B 1 356 ? -7.473 -25.219 0.141 1 94.75 356 VAL B C 1
ATOM 6025 O O . VAL B 1 356 ? -8.133 -25.422 1.165 1 94.75 356 VAL B O 1
ATOM 6028 N N . GLN B 1 357 ? -7.84 -24.484 -0.873 1 91.06 357 GLN B N 1
ATOM 6029 C CA . GLN B 1 357 ? -9.047 -23.672 -0.755 1 91.06 357 GLN B CA 1
ATOM 6030 C C . GLN B 1 357 ? -10.297 -24.531 -0.675 1 91.06 357 GLN B C 1
ATOM 6032 O O . GLN B 1 357 ? -10.391 -25.562 -1.357 1 91.06 357 GLN B O 1
ATOM 6037 N N . ALA B 1 358 ? -11.242 -24.031 0.069 1 90.06 358 ALA B N 1
ATOM 6038 C CA . ALA B 1 358 ? -12.531 -24.719 0.152 1 90.06 358 ALA B CA 1
ATOM 6039 C C . ALA B 1 358 ? -13.234 -24.734 -1.203 1 90.06 358 ALA B C 1
ATOM 6041 O O . ALA B 1 358 ? -13.195 -23.75 -1.941 1 90.06 358 ALA B O 1
ATOM 6042 N N . GLY B 1 359 ? -13.766 -25.828 -1.489 1 88.25 359 GLY B N 1
ATOM 6043 C CA . GLY B 1 359 ? -14.508 -25.938 -2.732 1 88.25 359 GLY B CA 1
ATOM 6044 C C . GLY B 1 359 ? -13.68 -26.469 -3.887 1 88.25 359 GLY B C 1
ATOM 6045 O O . GLY B 1 359 ? -14.211 -26.734 -4.969 1 88.25 359 GLY B O 1
ATOM 6046 N N . MET B 1 360 ? -12.422 -26.625 -3.617 1 90.06 360 MET B N 1
ATOM 6047 C CA . MET B 1 360 ? -11.531 -27.062 -4.691 1 90.06 360 MET B CA 1
ATOM 6048 C C . MET B 1 360 ? -11.18 -28.547 -4.535 1 90.06 360 MET B C 1
ATOM 6050 O O . MET B 1 360 ? -10.203 -28.891 -3.879 1 90.06 360 MET B O 1
ATOM 6054 N N . THR B 1 361 ? -11.922 -29.391 -5.305 1 93.5 361 THR B N 1
ATOM 6055 C CA . THR B 1 361 ? -11.641 -30.828 -5.23 1 93.5 361 THR B CA 1
ATOM 6056 C C . THR B 1 361 ? -11.281 -31.375 -6.605 1 93.5 361 THR B C 1
ATOM 6058 O O . THR B 1 361 ? -10.578 -32.375 -6.711 1 93.5 361 THR B O 1
ATOM 6061 N N . LYS B 1 362 ? -11.883 -30.703 -7.598 1 95 362 LYS B N 1
ATOM 6062 C CA . LYS B 1 362 ? -11.531 -31.141 -8.945 1 95 362 LYS B CA 1
ATOM 6063 C C . LYS B 1 362 ? -10.062 -30.844 -9.25 1 95 362 LYS B C 1
ATOM 6065 O O . LYS B 1 362 ? -9.391 -31.625 -9.93 1 95 362 LYS B O 1
ATOM 6070 N N . ASN B 1 363 ? -9.641 -29.75 -8.836 1 96.38 363 ASN B N 1
ATOM 6071 C CA . ASN B 1 363 ? -8.242 -29.328 -8.852 1 96.38 363 ASN B CA 1
ATOM 6072 C C . ASN B 1 363 ? -7.902 -28.469 -7.645 1 96.38 363 ASN B C 1
ATOM 6074 O O . ASN B 1 363 ? -8.789 -27.844 -7.047 1 96.38 363 ASN B O 1
ATOM 6078 N N . PHE B 1 364 ? -6.754 -28.484 -7.281 1 97.06 364 PHE B N 1
ATOM 6079 C CA . PHE B 1 364 ? -6.309 -27.641 -6.188 1 97.06 364 PHE B CA 1
ATOM 6080 C C . PHE B 1 364 ? -4.84 -27.266 -6.348 1 97.06 364 PHE B C 1
ATOM 6082 O O . PHE B 1 364 ? -4.098 -27.953 -7.055 1 97.06 364 PHE B O 1
ATOM 6089 N N . LYS B 1 365 ? -4.484 -26.156 -5.762 1 97.06 365 LYS B N 1
ATOM 6090 C CA . LYS B 1 365 ? -3.119 -25.641 -5.773 1 97.06 365 LYS B CA 1
ATOM 6091 C C . LYS B 1 365 ? -2.533 -25.594 -4.367 1 97.06 365 LYS B C 1
ATOM 6093 O O . LYS B 1 365 ? -3.266 -25.438 -3.387 1 97.06 365 LYS B O 1
ATOM 6098 N N . LEU B 1 366 ? -1.291 -25.734 -4.266 1 97.94 366 LEU B N 1
ATOM 6099 C CA . LEU B 1 366 ? -0.579 -25.562 -3.004 1 97.94 366 LEU B CA 1
ATOM 6100 C C . LEU B 1 366 ? 0.892 -25.234 -3.25 1 97.94 366 LEU B C 1
ATOM 6102 O O . LEU B 1 366 ? 1.355 -25.266 -4.391 1 97.94 366 LEU B O 1
ATOM 6106 N N . ASN B 1 367 ? 1.584 -24.797 -2.271 1 98 367 ASN B N 1
ATOM 6107 C CA . ASN B 1 367 ? 2.996 -24.438 -2.312 1 98 367 ASN B CA 1
ATOM 6108 C C . ASN B 1 367 ? 3.771 -25.062 -1.16 1 98 367 ASN B C 1
ATOM 6110 O O . ASN B 1 367 ? 3.361 -24.969 -0.003 1 98 367 ASN B O 1
ATOM 6114 N N . THR B 1 368 ? 4.895 -25.719 -1.439 1 98.5 368 THR B N 1
ATOM 6115 C CA . THR B 1 368 ? 5.617 -26.469 -0.422 1 98.5 368 THR B CA 1
ATOM 6116 C C . THR B 1 368 ? 6.867 -25.719 0.023 1 98.5 368 THR B C 1
ATOM 6118 O O . THR B 1 368 ? 7.645 -26.219 0.838 1 98.5 368 THR B O 1
ATOM 6121 N N . TYR B 1 369 ? 7.137 -24.578 -0.486 1 98.19 369 TYR B N 1
ATOM 6122 C CA . TYR B 1 369 ? 8.375 -23.859 -0.229 1 98.19 369 TYR B CA 1
ATOM 6123 C C . TYR B 1 369 ? 8.625 -23.719 1.268 1 98.19 369 TYR B C 1
ATOM 6125 O O . TYR B 1 369 ? 7.738 -23.312 2.02 1 98.19 369 TYR B O 1
ATOM 6133 N N . GLY B 1 370 ? 9.781 -23.938 1.666 1 97.31 370 GLY B N 1
ATOM 6134 C CA . GLY B 1 370 ? 10.234 -23.672 3.02 1 97.31 370 GLY B CA 1
ATOM 6135 C C . GLY B 1 370 ? 9.828 -24.734 4.016 1 97.31 370 GLY B C 1
ATOM 6136 O O . GLY B 1 370 ? 10.211 -24.672 5.188 1 97.31 370 GLY B O 1
ATOM 6137 N N . LEU B 1 371 ? 9.062 -25.766 3.621 1 98 371 LEU B N 1
ATOM 6138 C CA . LEU B 1 371 ? 8.719 -26.859 4.527 1 98 371 LEU B CA 1
ATOM 6139 C C . LEU B 1 371 ? 9.922 -27.75 4.797 1 98 371 LEU B C 1
ATOM 6141 O O . LEU B 1 371 ? 10.719 -28.016 3.893 1 98 371 LEU B O 1
ATOM 6145 N N . SER B 1 372 ? 9.984 -28.141 6.066 1 97.69 372 SER B N 1
ATOM 6146 C CA . SER B 1 372 ? 10.945 -29.188 6.379 1 97.69 372 SER B CA 1
ATOM 6147 C C . SER B 1 372 ? 10.508 -30.531 5.789 1 97.69 372 SER B C 1
ATOM 6149 O O . SER B 1 372 ? 9.352 -30.688 5.391 1 97.69 372 SER B O 1
ATOM 6151 N N . TRP B 1 373 ? 11.492 -31.453 5.668 1 98.44 373 TRP B N 1
ATOM 6152 C CA . TRP B 1 373 ? 11.148 -32.781 5.199 1 98.44 373 TRP B CA 1
ATOM 6153 C C . TRP B 1 373 ? 10.055 -33.406 6.062 1 98.44 373 TRP B C 1
ATOM 6155 O O . TRP B 1 373 ? 9.141 -34.062 5.547 1 98.44 373 TRP B O 1
ATOM 6165 N N . GLU B 1 374 ? 10.117 -33.156 7.383 1 98.5 374 GLU B N 1
ATOM 6166 C CA . GLU B 1 374 ? 9.109 -33.688 8.297 1 98.5 374 GLU B CA 1
ATOM 6167 C C . GLU B 1 374 ? 7.734 -33.094 7.996 1 98.5 374 GLU B C 1
ATOM 6169 O O . GLU B 1 374 ? 6.738 -33.812 7.953 1 98.5 374 GLU B O 1
ATOM 6174 N N . GLU B 1 375 ? 7.645 -31.828 7.84 1 98.5 375 GLU B N 1
ATOM 6175 C CA . GLU B 1 375 ? 6.387 -31.156 7.504 1 98.5 375 GLU B CA 1
ATOM 6176 C C . GLU B 1 375 ? 5.852 -31.641 6.156 1 98.5 375 GLU B C 1
ATOM 6178 O O . GLU B 1 375 ? 4.652 -31.859 6.004 1 98.5 375 GLU B O 1
ATOM 6183 N N . LEU B 1 376 ? 6.766 -31.75 5.207 1 98.69 376 LEU B N 1
ATOM 6184 C CA . LEU B 1 376 ? 6.391 -32.188 3.869 1 98.69 376 LEU B CA 1
ATOM 6185 C C . LEU B 1 376 ? 5.797 -33.594 3.904 1 98.69 376 LEU B C 1
ATOM 6187 O O . LEU B 1 376 ? 4.793 -33.875 3.244 1 98.69 376 LEU B O 1
ATOM 6191 N N . GLU B 1 377 ? 6.391 -34.469 4.621 1 98.69 377 GLU B N 1
ATOM 6192 C CA . GLU B 1 377 ? 5.895 -35.812 4.785 1 98.69 377 GLU B CA 1
ATOM 6193 C C . GLU B 1 377 ? 4.52 -35.844 5.445 1 98.69 377 GLU B C 1
ATOM 6195 O O . GLU B 1 377 ? 3.652 -36.625 5.07 1 98.69 377 GLU B O 1
ATOM 6200 N N . LYS B 1 378 ? 4.379 -34.969 6.422 1 98.69 378 LYS B N 1
ATOM 6201 C CA . LYS B 1 378 ? 3.082 -34.875 7.086 1 98.69 378 LYS B CA 1
ATOM 6202 C C . LYS B 1 378 ? 1.994 -34.438 6.105 1 98.69 378 LYS B C 1
ATOM 6204 O O . LYS B 1 378 ? 0.865 -34.906 6.168 1 98.69 378 LYS B O 1
ATOM 6209 N N . VAL B 1 379 ? 2.293 -33.5 5.234 1 98.81 379 VAL B N 1
ATOM 6210 C CA . VAL B 1 379 ? 1.323 -33.031 4.25 1 98.81 379 VAL B CA 1
ATOM 6211 C C . VAL B 1 379 ? 1 -34.156 3.268 1 98.81 379 VAL B C 1
ATOM 6213 O O . VAL B 1 379 ? -0.168 -34.406 2.959 1 98.81 379 VAL B O 1
ATOM 6216 N N . ALA B 1 380 ? 2.033 -34.844 2.738 1 98.69 380 ALA B N 1
ATOM 6217 C CA . ALA B 1 380 ? 1.815 -35.969 1.828 1 98.69 380 ALA B CA 1
ATOM 6218 C C . ALA B 1 380 ? 0.962 -37.031 2.484 1 98.69 380 ALA B C 1
ATOM 6220 O O . ALA B 1 380 ? 0.026 -37.562 1.871 1 98.69 380 ALA B O 1
ATOM 6221 N N . TRP B 1 381 ? 1.354 -37.312 3.697 1 98.31 381 TRP B N 1
ATOM 6222 C CA . TRP B 1 381 ? 0.604 -38.312 4.461 1 98.31 381 TRP B CA 1
ATOM 6223 C C . TRP B 1 381 ? -0.859 -37.906 4.598 1 98.31 381 TRP B C 1
ATOM 6225 O O . TRP B 1 381 ? -1.757 -38.75 4.504 1 98.31 381 TRP B O 1
ATOM 6235 N N . ALA B 1 382 ? -1.116 -36.656 4.902 1 98.69 382 ALA B N 1
ATOM 6236 C CA . ALA B 1 382 ? -2.486 -36.188 5.07 1 98.69 382 ALA B CA 1
ATOM 6237 C C . ALA B 1 382 ? -3.332 -36.5 3.84 1 98.69 382 ALA B C 1
ATOM 6239 O O . ALA B 1 382 ? -4.453 -37 3.959 1 98.69 382 ALA B O 1
ATOM 6240 N N . PHE B 1 383 ? -2.84 -36.25 2.641 1 98.56 383 PHE B N 1
ATOM 6241 C CA . PHE B 1 383 ? -3.572 -36.531 1.41 1 98.56 383 PHE B CA 1
ATOM 6242 C C . PHE B 1 383 ? -3.773 -38.031 1.222 1 98.56 383 PHE B C 1
ATOM 6244 O O . PHE B 1 383 ? -4.863 -38.469 0.847 1 98.56 383 PHE B O 1
ATOM 6251 N N . LYS B 1 384 ? -2.74 -38.812 1.467 1 98.5 384 LYS B N 1
ATOM 6252 C CA . LYS B 1 384 ? -2.828 -40.25 1.314 1 98.5 384 LYS B CA 1
ATOM 6253 C C . LYS B 1 384 ? -3.836 -40.844 2.295 1 98.5 384 LYS B C 1
ATOM 6255 O O . LYS B 1 384 ? -4.621 -41.719 1.929 1 98.5 384 LYS B O 1
ATOM 6260 N N . ASP B 1 385 ? -3.721 -40.344 3.521 1 98.44 385 ASP B N 1
ATOM 6261 C CA . ASP B 1 385 ? -4.637 -40.812 4.559 1 98.44 385 ASP B CA 1
ATOM 6262 C C . ASP B 1 385 ? -6.086 -40.531 4.18 1 98.44 385 ASP B C 1
ATOM 6264 O O . ASP B 1 385 ? -6.977 -41.344 4.438 1 98.44 385 ASP B O 1
ATOM 6268 N N . ILE B 1 386 ? -6.34 -39.375 3.676 1 98.19 386 ILE B N 1
ATOM 6269 C CA . ILE B 1 386 ? -7.68 -39 3.23 1 98.19 386 ILE B CA 1
ATOM 6270 C C . ILE B 1 386 ? -8.117 -39.938 2.102 1 98.19 386 ILE B C 1
ATOM 6272 O O . ILE B 1 386 ? -9.25 -40.438 2.094 1 98.19 386 ILE B O 1
ATOM 6276 N N . ALA B 1 387 ? -7.234 -40.188 1.126 1 98.12 387 ALA B N 1
ATOM 6277 C CA . ALA B 1 387 ? -7.531 -41.062 0.014 1 98.12 387 ALA B CA 1
ATOM 6278 C C . ALA B 1 387 ? -7.914 -42.469 0.518 1 98.12 387 ALA B C 1
ATOM 6280 O O . ALA B 1 387 ? -8.945 -43 0.113 1 98.12 387 ALA B O 1
ATOM 6281 N N . GLU B 1 388 ? -7.172 -42.938 1.392 1 98 388 GLU B N 1
ATOM 6282 C CA . GLU B 1 388 ? -7.426 -44.281 1.931 1 98 388 GLU B CA 1
ATOM 6283 C C . GLU B 1 388 ? -8.734 -44.312 2.709 1 98 388 GLU B C 1
ATOM 6285 O O . GLU B 1 388 ? -9.508 -45.25 2.582 1 98 388 GLU B O 1
ATOM 6290 N N . LYS B 1 389 ? -8.891 -43.344 3.471 1 97.56 389 LYS B N 1
ATOM 6291 C CA . LYS B 1 389 ? -10.117 -43.25 4.27 1 97.56 389 LYS B CA 1
ATOM 6292 C C . LYS B 1 389 ? -11.352 -43.344 3.389 1 97.56 389 LYS B C 1
ATOM 6294 O O . LYS B 1 389 ? -12.367 -43.906 3.801 1 97.56 389 LYS B O 1
ATOM 6299 N N . TYR B 1 390 ? -11.273 -42.875 2.252 1 96.94 390 TYR B N 1
ATOM 6300 C CA . TYR B 1 390 ? -12.469 -42.844 1.41 1 96.94 390 TYR B CA 1
ATOM 6301 C C . TYR B 1 390 ? -12.352 -43.812 0.247 1 96.94 390 TYR B C 1
ATOM 6303 O O . TYR B 1 390 ? -13.016 -43.656 -0.778 1 96.94 390 TYR B O 1
ATOM 6311 N N . GLY B 1 391 ? -11.445 -44.719 0.302 1 96.31 391 GLY B N 1
ATOM 6312 C CA . GLY B 1 391 ? -11.43 -45.875 -0.567 1 96.31 391 GLY B CA 1
ATOM 6313 C C . GLY B 1 391 ? -10.664 -45.656 -1.856 1 96.31 391 GLY B C 1
ATOM 6314 O O . GLY B 1 391 ? -10.867 -46.375 -2.838 1 96.31 391 GLY B O 1
ATOM 6315 N N . VAL B 1 392 ? -9.852 -44.656 -1.944 1 97.38 392 VAL B N 1
ATOM 6316 C CA . VAL B 1 392 ? -9 -44.438 -3.105 1 97.38 392 VAL B CA 1
ATOM 6317 C C . VAL B 1 392 ? -7.68 -45.188 -2.932 1 97.38 392 VAL B C 1
ATOM 6319 O O . VAL B 1 392 ? -7.062 -45.156 -1.865 1 97.38 392 VAL B O 1
ATOM 6322 N N . GLU B 1 393 ? -7.309 -45.844 -3.953 1 97.5 393 GLU B N 1
ATOM 6323 C CA . GLU B 1 393 ? -6.09 -46.625 -3.891 1 97.5 393 GLU B CA 1
ATOM 6324 C C . GLU B 1 393 ? -4.852 -45.75 -3.805 1 97.5 393 GLU B C 1
ATOM 6326 O O . GLU B 1 393 ? -4.762 -44.719 -4.488 1 97.5 393 GLU B O 1
ATOM 6331 N N . VAL B 1 394 ? -3.932 -46.125 -2.92 1 97.69 394 VAL B N 1
ATOM 6332 C CA . VAL B 1 394 ? -2.641 -45.469 -2.785 1 97.69 394 VAL B CA 1
ATOM 6333 C C . VAL B 1 394 ? -1.514 -46.469 -2.982 1 97.69 394 VAL B C 1
ATOM 6335 O O . VAL B 1 394 ? -1.44 -47.469 -2.273 1 97.69 394 VAL B O 1
ATOM 6338 N N . GLU B 1 395 ? -0.698 -46.156 -3.895 1 95.75 395 GLU B N 1
ATOM 6339 C CA . GLU B 1 395 ? 0.447 -47.031 -4.145 1 95.75 395 GLU B CA 1
ATOM 6340 C C . GLU B 1 395 ? 1.474 -46.938 -3.02 1 95.75 395 GLU B C 1
ATOM 6342 O O . GLU B 1 395 ? 1.651 -45.875 -2.432 1 95.75 395 GLU B O 1
ATOM 6347 N N . ASP B 1 396 ? 2.191 -48.031 -2.707 1 86.88 396 ASP B N 1
ATOM 6348 C CA . ASP B 1 396 ? 3.205 -48.062 -1.658 1 86.88 396 ASP B CA 1
ATOM 6349 C C . ASP B 1 396 ? 4.469 -47.312 -2.102 1 86.88 396 ASP B C 1
ATOM 6351 O O . ASP B 1 396 ? 4.809 -47.312 -3.285 1 86.88 396 ASP B O 1
#